Protein AF-0000000074601769 (afdb_homodimer)

Radius of gyration: 34.01 Å; Cα contacts (8 Å, |Δi|>4): 2560; chains: 2; bounding box: 87×119×79 Å

Organism: Saponaria officinalis (NCBI:txid3572)

Secondary structure (DSSP, 8-state):
---BPSPEEEEE--SSEEEEEEE-SSSEEE---TTS-SSEE-EEEE-SS-EEETHHHHTTTTT-GGGEEE-GGGTTT--TT-HHHHTTTTT--SEEEE--SGGGTT-EEEEEEETTEEEEE-HHHHHHHHHHHHHHHHHHHHSS---EEEEEE-TT--HHHHHHHHHHHHHTT-EEEEEEEHHHHHHHHHHHHHHHTT---SS-EEEEEEEE-SS-EEEEEEEEETTEEEEEEEEEETT-SHHHHHHHHHHHHHHHHHHHH----TT-HHHHHHHHHHHHHHHHHHHHSSEEEEEEEEEETTEEEEEEEEHHHHHHHHHHHHHHHHHHHHHHHHHHT---GGG--EEEEESGGGG-HHHHHHHHHHTTTPPPB--S-TTTHHHHHHHHHHHHTBS---TT---EEE-B-SS-EEEE-TTS-EEEEE-TT-BSSEEE---EEE-SS-BSS-EEEEEEE--SSS---EEEEEEEE--S-B-TTTEEEEEEEEE-TT--EEEEEEEEETTTEEEEEEEEETTPPPHHHHHHHHHHHHHHHHHHHHHHHHHHHHHHHHHHHHHHHTTGGG---HHHHHHHHHHHHHHHHHHHS---TT-SS-HHHHHHHHHHHHHHHHHH-/---BPSPEEEEE--SSEEEEEEE-SSSEEE---TTS-SSEE--EEE-SS-EEETHHHHTTTTT-GGGEE--GGGTTT--TT-HHHHTTTTT--SEEEE--SGGGTT-EEEEEEETTEEEEE-HHHHHHHHHHHHHHHHHHHHSS---EEEEEE-TT--HHHHHHHHHHHHHTT-EEEEEEEHHHHHHHHHHHHHHHTT---SS-EEEEEEEE-SS-EEEEEEEEETTEEEEEEEEEETT-SHHHHHHHHHHHHHHHHHHHH----TT-HHHHHHHHHHHHHHHHHHHHSSEEEEEEEEEETTEEEEEEEEHHHHHHHHHHHHHHHHHHHHHHHHHHT---GGG--EEEEESGGGG-HHHHHHHHHHTTTPPPB--S-TTTHHHHHHHHHHHHHBS---TT---EEE-B-SS-EEEE-TTS-EEEEE-TT-BSSEEE---EEE-SS-BSS-EEEEEEE--SSS---EEEEEEEE--S-B-TTTEEEEEEEEE-TT--EEEEEEEEETTTEEEEEEEEETTPPPHHHHHHHHHHHHHHHHHHHHHHHHHHHHHHHHHHHHHHHTTGGG---HHHHHHHHHHHHHHHHHHHS---TT-SS-HHHHHHHHHHHHHHHHHH-

Nearest PDB structures (foldseek):
  5tky-assembly1_A  TM=9.398E-01  e=2.828E-60  Thermochaetoides thermophila DSM 1495
  2qxl-assembly1_A  TM=8.338E-01  e=7.741E-45  Saccharomyces cerevisiae
  3d2e-assembly2_C  TM=8.098E-01  e=1.334E-44  Saccharomyces cerevisiae
  3d2e-assembly1_A  TM=8.086E-01  e=3.090E-44  Saccharomyces cerevisiae
  3c7n-assembly1_A  TM=7.887E-01  e=8.912E-43  Saccharomyces cerevisiae

Solvent-accessible surface area (backbone atoms only — not comparable to full-atom values): 63183 Å² total; per-residue (Å²): 129,83,42,43,66,82,53,31,29,3,29,23,72,39,28,53,42,24,26,36,14,28,62,52,82,92,36,77,39,75,47,46,40,98,85,64,39,56,59,38,43,33,25,40,19,39,36,72,84,46,79,32,60,20,66,62,10,54,71,34,32,51,83,37,17,51,25,29,48,61,45,40,64,74,47,37,52,46,48,40,78,36,63,74,64,60,50,59,55,74,72,44,47,40,50,74,42,65,33,76,52,82,88,32,60,44,24,46,25,36,48,31,51,42,62,84,34,81,43,76,40,42,32,36,56,57,47,10,53,50,49,31,50,49,42,50,41,50,21,66,75,69,72,42,82,61,42,34,29,19,40,37,39,64,61,72,55,49,52,52,29,50,51,33,52,51,47,13,38,41,39,38,58,32,46,66,76,40,48,41,39,33,58,60,16,32,49,49,34,47,51,54,53,34,52,66,63,68,62,65,64,94,58,78,40,33,34,35,36,41,34,27,23,37,37,30,28,39,34,33,38,31,39,39,42,95,52,33,39,36,49,50,20,52,32,61,39,74,83,36,28,39,51,56,58,29,50,52,45,33,52,50,52,50,50,51,48,25,70,74,67,71,49,88,57,75,82,37,41,48,40,44,29,45,40,43,57,51,31,48,51,33,54,58,37,34,53,79,30,56,50,26,78,45,76,39,68,43,48,54,96,75,36,64,45,79,51,74,48,40,39,30,56,53,47,62,78,40,42,72,59,52,50,49,53,53,51,37,49,52,49,22,32,53,68,51,68,42,83,56,65,80,63,51,71,39,40,37,49,23,24,71,48,46,59,36,56,68,58,46,51,52,52,22,58,72,50,73,65,47,75,71,38,70,85,55,54,37,82,47,27,40,10,44,12,25,5,53,52,21,42,58,47,26,58,68,88,58,92,82,55,67,67,46,78,39,49,46,36,52,50,26,31,26,35,51,42,96,87,70,46,68,50,74,71,42,59,56,47,41,58,44,56,43,73,44,73,61,56,74,44,65,45,88,50,72,24,63,69,31,54,71,44,40,33,32,35,48,48,90,77,81,49,72,62,41,80,51,30,38,34,60,45,81,45,67,73,39,53,46,78,56,31,41,36,32,38,33,43,32,31,41,81,60,59,46,74,44,48,38,34,35,35,35,43,88,85,68,54,76,50,81,33,58,57,45,58,66,75,62,78,46,71,66,52,46,52,49,46,30,51,48,46,51,48,49,50,50,49,50,50,50,44,49,51,49,44,45,28,41,28,49,31,51,39,49,48,52,56,48,62,75,46,49,83,75,50,79,50,66,70,54,39,52,53,50,49,52,49,46,50,52,51,46,54,55,70,66,42,82,64,67,83,77,58,84,65,64,57,40,50,52,50,36,50,50,48,49,52,54,50,48,58,48,70,78,100,128,84,43,43,67,80,53,30,29,2,29,24,72,38,29,52,43,25,24,35,14,28,61,52,82,92,37,76,39,76,48,45,41,98,85,64,39,56,58,38,43,33,25,41,19,38,38,71,83,47,78,32,59,21,66,61,11,56,71,33,31,49,83,37,17,52,26,28,47,59,46,39,64,73,48,37,52,44,47,40,80,35,64,75,63,61,49,62,55,74,72,45,45,39,48,74,42,66,32,76,52,85,88,30,59,44,25,46,26,37,48,30,52,44,63,85,35,80,42,76,41,44,33,36,54,56,47,10,53,50,49,31,49,49,45,51,41,49,21,67,73,70,73,42,83,60,41,34,29,19,40,39,40,64,60,71,54,49,50,51,28,49,50,33,51,52,48,13,38,41,40,37,56,33,46,67,75,40,48,40,40,32,59,59,16,31,50,48,34,47,49,54,52,33,53,67,62,71,62,66,65,95,58,77,42,34,33,34,37,41,34,27,21,37,38,30,28,37,32,32,39,32,39,38,42,98,51,34,39,36,49,51,20,52,30,60,38,72,83,35,28,39,52,54,57,29,50,53,44,33,53,50,51,49,51,50,47,25,69,74,67,72,48,86,56,75,83,37,40,47,41,43,30,45,40,42,55,49,29,48,52,33,54,57,36,34,55,78,31,55,50,25,76,46,76,40,68,45,47,54,95,76,36,65,44,77,52,72,48,40,39,29,55,54,47,62,76,39,41,72,60,52,50,49,53,51,51,38,49,52,48,22,31,54,68,52,69,42,83,55,65,80,63,50,71,39,40,38,48,23,24,70,49,44,59,35,56,67,56,45,51,51,50,22,58,73,49,73,66,47,76,70,38,71,84,54,53,39,80,48,26,38,10,46,12,25,5,53,53,21,41,58,47,26,58,66,87,58,91,82,54,67,66,45,79,39,49,47,36,54,50,25,30,27,34,53,42,95,85,71,46,68,50,74,70,43,60,57,46,40,58,43,56,40,74,45,73,60,55,75,45,66,45,89,50,69,25,64,71,30,53,70,43,39,33,33,35,47,41,99,80,83,49,70,65,41,80,49,31,37,34,60,45,80,46,67,72,39,54,46,78,56,31,42,36,32,40,33,43,32,32,40,79,60,59,46,72,46,48,38,32,35,36,34,43,87,83,66,54,75,49,81,35,56,58,43,57,66,75,62,77,46,72,66,51,45,53,49,47,30,52,49,46,50,48,50,51,51,49,52,50,51,46,49,49,49,43,45,27,42,27,48,32,50,39,48,46,52,56,49,62,76,46,50,82,73,48,78,50,65,69,56,39,51,53,49,50,52,49,45,51,52,50,47,54,55,69,66,40,81,64,66,83,76,57,85,64,64,57,41,51,51,49,36,51,51,48,49,53,55,49,48,57,50,69,77,100

Sequence (1234 aa):
MAGVEWPVIGIDLGTTCSCVAVWWNNRVEIIPNELGNRTTPSYVSFTDSDRLVGEAAVNQATMNPLNTIFDAKRLIGRRYSDNNLQNNTDVRPFKVINGIESDKKDQPMISVNYLGKEKKFTPEEVSAMTLAKMKSVAEAFTGSIVNNAVISVPAFFNDLQRRATKDAGIIAGFKVVHIINEPTAIAMAYYDLEMKMNRINMGPKNVLVFDLGGGTFDVSLVVIEKGKIKVKAVSGDTHLGGADFDNRMVREFVREFEQKHGKGISKNARALGRLRVASEKAKKVLTLLPQADVQIDCLFEGLDFNTTITRARFEHLNMDLFKKCINIVEQCLYYAGLNNKKVVHDVVLVGGSSRIPKVQEMLQAFFKGKELCKRVHADEAVAYGAAMHAFSKSNVTSTNKDIVVSDVVPLPLGVGLNDGAMGIVIRRNEPIPIIMREPTYNLCLNEYNGFEFGVYEGGETEFKYNFLGVCEFYGSYLHRGTTNIYVNFSVDEDGLLSVSAEIKKMGRLSQIINMNRHGQLTQMEIDRMIKEAEQFKAQDEKRRKLLQNKSALESYVNFISDRLDDINNKDKLERVEIAIDSAFRLLDKKLDLYSEFPVYAHRLVGLKIIYEHVESRMAGVEWPVIGIDLGTTCSCVAVWWNNRVEIIPNELGNRTTPSYVSFTDSDRLVGEAAVNQATMNPLNTIFDAKRLIGRRYSDNNLQNNTDVRPFKVINGIESDKKDQPMISVNYLGKEKKFTPEEVSAMTLAKMKSVAEAFTGSIVNNAVISVPAFFNDLQRRATKDAGIIAGFKVVHIINEPTAIAMAYYDLEMKMNRINMGPKNVLVFDLGGGTFDVSLVVIEKGKIKVKAVSGDTHLGGADFDNRMVREFVREFEQKHGKGISKNARALGRLRVASEKAKKVLTLLPQADVQIDCLFEGLDFNTTITRARFEHLNMDLFKKCINIVEQCLYYAGLNNKKVVHDVVLVGGSSRIPKVQEMLQAFFKGKELCKRVHADEAVAYGAAMHAFSKSNVTSTNKDIVVSDVVPLPLGVGLNDGAMGIVIRRNEPIPIIMREPTYNLCLNEYNGFEFGVYEGGETEFKYNFLGVCEFYGSYLHRGTTNIYVNFSVDEDGLLSVSAEIKKMGRLSQIINMNRHGQLTQMEIDRMIKEAEQFKAQDEKRRKLLQNKSALESYVNFISDRLDDINNKDKLERVEIAIDSAFRLLDKKLDLYSEFPVYAHRLVGLKIIYEHVESR

pLDDT: mean 88.19, std 9.95, range [41.5, 98.75]

InterPro domains:
  IPR013126 Heat shock protein 70 family [PF00012] (8-585)
  IPR013126 Heat shock protein 70 family [PTHR19375] (8-575)
  IPR018181 Heat shock protein 70, conserved site [PS00297] (11-18)
  IPR018181 Heat shock protein 70, conserved site [PS00329] (209-222)
  IPR018181 Heat shock protein 70, conserved site [PS01036] (347-361)
  IPR029047 Heat shock protein 70kD, peptide-binding domain superfamily [G3DSA:2.60.34.10] (390-575)
  IPR029047 Heat shock protein 70kD, peptide-binding domain superfamily [SSF100920] (400-554)
  IPR043129 ATPase, nucleotide binding domain [SSF53067] (7-191)
  IPR043129 ATPase, nucleotide binding domain [SSF53067] (204-391)

Foldseek 3Di:
DFFAAPDEKEKELAQFKIWIWACDPNAIDQFAFPVRHSIFTLKWFADLAAIDGTPVLLVCCQVRVQGMDGRLLLQFLAFQPDPLNVPLPLLRLYDWDADDDPQRGRRTWTWHQHNNDIDIDHSLLSSLVNLLSSQVSVCVVVVHHYAHYEYEDALPDAQRSLLSNCLSPVLNRHDYPFYHHLVLLLVQLVVVVCVVVVNDDQDKAWEWEWAAAAAWTKIWIWIDHPQEIETQAIFIGRGGHNVVLLSLQLVVQQVVVCVVPVDHCSPPSSLSSLSSVQSSVQQVVVLVDQKGWGWDQCSDPRDIRTDMDGLVNSCVSCVVSLVVSVVRVCVRCVSSVNPDLQRHPAYEYAYDCCSSVVSLVVVCVSSPNDDHDDPAPRDCSSSSSRNLVSVLSHNDDDPSNRHHYKFWRRWFKAKQDPVRDGDTQGHHRHIPFDKGWFDKDWDPAKDAFWDKIWIWTHDPPPDDTDTFFMWTDGDGIDHTPQKIKIKMWGAHPNRHIWIWIWIDGPNPDTDITTTDGRSRDDPVRSVVSSVVSVVSVVSNVLLVVLVVLLVVLVVVLVVCVVCLVVQPDPVLSVQLVVLSVVSVVVSPPPDPSPDPDSVSNVSSVVSVVSVVVRVVD/DFFAAPDEKEKELAQFKIWIWACDPNAIDQFAFPVRHSIFTLKWFADLAAIDGTPVLLVCCQVRVQGMDGRLLLQFLAFQPDVLNVPLPLLRLYDWDADDDPQRGRRTWTWHQHNNDIDIDHSLLSSLVNLLSSQVSVCVVVVHHYAHYEYEDALPDAQRSLLSNCLSPVLNRHDYPFYHHLVLLLVQLVVVVCVVVVNDDQDKAWEWEWAAAAAWTKIWIWIDHPQEIETQAIFIGRGGHNVVLLSLQLVVQQVVVCVVPVDHCSPPSSLSSLSSVQSSVQQVVVLVDQKGWGWDQCSDPRDIRTDMDGLVNSCVSCVVSLVVSVVRVCVRCVSSVNPDLQRHPAYEYAYDCCSSVVSLVVVCVSSPNDDHDDPAPRDCSSSSSRNLVSVLSHNDDDPSNRHHYKFWRRWFKAKADPVRDGDTQGHHRHIPFDKGWFDKDWDPAKDAFWDKIWIWTHDPDDDDTDTWFMWTDGDGIDHTPQKIKMKMWGAHPNRHIWIWIWIDGPNDDTDITTTDTRSRDDPVRSVVSSVVSVVSVVSNVLLVVLVVLLVVLVVVLVVCVVCLVVQPDPVLSVQLVVLSVVSVVVSPPPDPSPDPDSVSNVSSVVSVVSVVVRVVD

Structure (mmCIF, N/CA/C/O backbone):
data_AF-0000000074601769-model_v1
#
loop_
_entity.id
_entity.type
_entity.pdbx_description
1 polymer 'Uncharacterized protein'
#
loop_
_atom_site.group_PDB
_atom_site.id
_atom_site.type_symbol
_atom_site.label_atom_id
_atom_site.label_alt_id
_atom_site.label_comp_id
_atom_site.label_asym_id
_atom_site.label_entity_id
_atom_site.label_seq_id
_atom_site.pdbx_PDB_ins_code
_atom_site.Cartn_x
_atom_site.Cartn_y
_atom_site.Cartn_z
_atom_site.occupancy
_atom_site.B_iso_or_equiv
_atom_site.auth_seq_id
_atom_site.auth_comp_id
_atom_site.auth_asym_id
_atom_site.auth_atom_id
_atom_site.pdbx_PDB_model_num
ATOM 1 N N . MET A 1 1 ? 20.453 -32.031 11.938 1 41.5 1 MET A N 1
ATOM 2 C CA . MET A 1 1 ? 21.203 -31.188 11.023 1 41.5 1 MET A CA 1
ATOM 3 C C . MET A 1 1 ? 21.375 -29.781 11.609 1 41.5 1 MET A C 1
ATOM 5 O O . MET A 1 1 ? 20.469 -29.266 12.25 1 41.5 1 MET A O 1
ATOM 9 N N . ALA A 1 2 ? 22.453 -29.328 11.672 1 56.47 2 ALA A N 1
ATOM 10 C CA . ALA A 1 2 ? 22.844 -28.062 12.281 1 56.47 2 ALA A CA 1
ATOM 11 C C . ALA A 1 2 ? 22.062 -26.906 11.656 1 56.47 2 ALA A C 1
ATOM 13 O O . ALA A 1 2 ? 21.938 -26.812 10.438 1 56.47 2 ALA A O 1
ATOM 14 N N . GLY A 1 3 ? 21.094 -26.203 12.375 1 76.94 3 GLY A N 1
ATOM 15 C CA . GLY A 1 3 ? 20.312 -25.062 11.922 1 76.94 3 GLY A CA 1
ATOM 16 C C . GLY A 1 3 ? 21.141 -24.062 11.117 1 76.94 3 GLY A C 1
ATOM 17 O O . GLY A 1 3 ? 22.375 -24.047 11.219 1 76.94 3 GLY A O 1
ATOM 18 N N . VAL A 1 4 ? 20.484 -23.516 10.141 1 87.75 4 VAL A N 1
ATOM 19 C CA . VAL A 1 4 ? 21.172 -22.547 9.297 1 87.75 4 VAL A CA 1
ATOM 20 C C . VAL A 1 4 ? 21.375 -21.25 10.055 1 87.75 4 VAL A C 1
ATOM 22 O O . VAL A 1 4 ? 20.625 -20.938 10.984 1 87.75 4 VAL A O 1
ATOM 25 N N . GLU A 1 5 ? 22.344 -20.516 9.656 1 87.69 5 GLU A N 1
ATOM 26 C CA . GLU A 1 5 ? 22.719 -19.266 10.328 1 87.69 5 GLU A CA 1
ATOM 27 C C . GLU A 1 5 ? 21.656 -18.188 10.102 1 87.69 5 GLU A C 1
ATOM 29 O O . GLU A 1 5 ? 21.125 -18.047 9 1 87.69 5 GLU A O 1
ATOM 34 N N . TRP A 1 6 ? 21.438 -17.547 11.258 1 85.81 6 TRP A N 1
ATOM 35 C CA . TRP A 1 6 ? 20.578 -16.359 11.164 1 85.81 6 TRP A CA 1
ATOM 36 C C . TRP A 1 6 ? 21.297 -15.227 10.445 1 85.81 6 TRP A C 1
ATOM 38 O O . TRP A 1 6 ? 22.516 -15.078 10.57 1 85.81 6 TRP A O 1
ATOM 48 N N . PRO A 1 7 ? 20.609 -14.453 9.484 1 90.62 7 PRO A N 1
ATOM 49 C CA . PRO A 1 7 ? 19.156 -14.391 9.281 1 90.62 7 PRO A CA 1
ATOM 50 C C . PRO A 1 7 ? 18.672 -15.352 8.195 1 90.62 7 PRO A C 1
ATOM 52 O O . PRO A 1 7 ? 19.359 -15.547 7.191 1 90.62 7 PRO A O 1
ATOM 55 N N . VAL A 1 8 ? 17.578 -16.016 8.477 1 95.44 8 VAL A N 1
ATOM 56 C CA . VAL A 1 8 ? 16.828 -16.797 7.496 1 95.44 8 VAL A CA 1
ATOM 57 C C . VAL A 1 8 ? 15.461 -16.172 7.262 1 95.44 8 VAL A C 1
ATOM 59 O O . VAL A 1 8 ? 14.68 -16 8.203 1 95.44 8 VAL A O 1
ATOM 62 N N . ILE A 1 9 ? 15.227 -15.812 6.012 1 97.94 9 ILE A N 1
ATOM 63 C CA . ILE A 1 9 ? 14.008 -15.047 5.746 1 97.94 9 ILE A CA 1
ATOM 64 C C . ILE A 1 9 ? 12.977 -15.945 5.07 1 97.94 9 ILE A C 1
ATOM 66 O O . ILE A 1 9 ? 13.32 -17 4.52 1 97.94 9 ILE A O 1
ATOM 70 N N . GLY A 1 10 ? 11.742 -15.617 5.262 1 98.56 10 GLY A N 1
ATOM 71 C CA . GLY A 1 10 ? 10.633 -16.219 4.531 1 98.56 10 GLY A CA 1
ATOM 72 C C . GLY A 1 10 ? 10.102 -15.32 3.422 1 98.56 10 GLY A C 1
ATOM 73 O O . GLY A 1 10 ? 9.82 -14.148 3.646 1 98.56 10 GLY A O 1
ATOM 74 N N . ILE A 1 11 ? 9.984 -15.914 2.197 1 98.75 11 ILE A N 1
ATOM 75 C CA . ILE A 1 11 ? 9.57 -15.109 1.051 1 98.75 11 ILE A CA 1
ATOM 76 C C . ILE A 1 11 ? 8.305 -15.711 0.439 1 98.75 11 ILE A C 1
ATOM 78 O O . ILE A 1 11 ? 8.242 -16.906 0.172 1 98.75 11 ILE A O 1
ATOM 82 N N . ASP A 1 12 ? 7.289 -14.914 0.286 1 98.38 12 ASP A N 1
ATOM 83 C CA . ASP A 1 12 ? 6.164 -15.195 -0.598 1 98.38 12 ASP A CA 1
ATOM 84 C C . ASP A 1 12 ? 6.43 -14.688 -2.012 1 98.38 12 ASP A C 1
ATOM 86 O O . ASP A 1 12 ? 6.312 -13.484 -2.277 1 98.38 12 ASP A O 1
ATOM 90 N N . LEU A 1 13 ? 6.879 -15.57 -2.863 1 97.69 13 LEU A N 1
ATOM 91 C CA . LEU A 1 13 ? 7.016 -15.195 -4.266 1 97.69 13 LEU A CA 1
ATOM 92 C C . LEU A 1 13 ? 5.66 -15.188 -4.965 1 97.69 13 LEU A C 1
ATOM 94 O O . LEU A 1 13 ? 5.273 -16.188 -5.586 1 97.69 13 LEU A O 1
ATOM 98 N N . GLY A 1 14 ? 4.98 -14.047 -4.895 1 94.56 14 GLY A N 1
ATOM 99 C CA . GLY A 1 14 ? 3.639 -13.953 -5.453 1 94.56 14 GLY A CA 1
ATOM 100 C C . GLY A 1 14 ? 3.631 -13.625 -6.934 1 94.56 14 GLY A C 1
ATOM 101 O O . GLY A 1 14 ? 4.633 -13.156 -7.477 1 94.56 14 GLY A O 1
ATOM 102 N N . THR A 1 15 ? 2.479 -13.914 -7.586 1 93.88 15 THR A N 1
ATOM 103 C CA . THR A 1 15 ? 2.314 -13.633 -9.008 1 93.88 15 THR A CA 1
ATOM 104 C C . THR A 1 15 ? 2.281 -12.125 -9.258 1 93.88 15 THR A C 1
ATOM 106 O O . THR A 1 15 ? 2.986 -11.617 -10.133 1 93.88 15 THR A O 1
ATOM 109 N N . THR A 1 16 ? 1.525 -11.391 -8.453 1 93.44 16 THR A N 1
ATOM 110 C CA . THR A 1 16 ? 1.357 -9.953 -8.648 1 93.44 16 THR A CA 1
ATOM 111 C C . THR A 1 16 ? 2.248 -9.172 -7.688 1 93.44 16 THR A C 1
ATOM 113 O O . THR A 1 16 ? 2.818 -8.148 -8.062 1 93.44 16 THR A O 1
ATOM 116 N N . CYS A 1 17 ? 2.281 -9.664 -6.473 1 95.94 17 CYS A N 1
ATOM 117 C CA . CYS A 1 17 ? 3.109 -9.031 -5.453 1 95.94 17 CYS A CA 1
ATOM 118 C C . CYS A 1 17 ? 3.85 -10.07 -4.625 1 95.94 17 CYS A C 1
ATOM 120 O O . CYS A 1 17 ? 3.34 -11.172 -4.402 1 95.94 17 CYS A O 1
ATOM 122 N N . SER A 1 18 ? 5.043 -9.703 -4.211 1 98 18 SER A N 1
ATOM 123 C CA . SER A 1 18 ? 5.848 -10.547 -3.334 1 98 18 SER A CA 1
ATOM 124 C C . SER A 1 18 ? 6.035 -9.898 -1.965 1 98 18 SER A C 1
ATOM 126 O O . SER A 1 18 ? 5.859 -8.688 -1.815 1 98 18 SER A O 1
ATOM 128 N N . CYS A 1 19 ? 6.25 -10.727 -1.004 1 98 19 CYS A N 1
ATOM 129 C CA . CYS A 1 19 ? 6.371 -10.289 0.383 1 98 19 CYS A CA 1
ATOM 130 C C . CYS A 1 19 ? 7.496 -11.023 1.092 1 98 19 CYS A C 1
ATOM 132 O O . CYS A 1 19 ? 7.762 -12.195 0.797 1 98 19 CYS A O 1
ATOM 134 N N . VAL A 1 20 ? 8.25 -10.344 1.979 1 98.44 20 VAL A N 1
ATOM 135 C CA . VAL A 1 20 ? 9.352 -10.945 2.717 1 98.44 20 VAL A CA 1
ATOM 136 C C . VAL A 1 20 ? 9.188 -10.672 4.211 1 98.44 20 VAL A C 1
ATOM 138 O O . VAL A 1 20 ? 8.703 -9.609 4.602 1 98.44 20 VAL A O 1
ATOM 141 N N . ALA A 1 21 ? 9.477 -11.641 5.031 1 97.94 21 ALA A N 1
ATOM 142 C CA . ALA A 1 21 ? 9.367 -11.562 6.484 1 97.94 21 ALA A CA 1
ATOM 143 C C . ALA A 1 21 ? 10.539 -12.258 7.164 1 97.94 21 ALA A C 1
ATOM 145 O O . ALA A 1 21 ? 11.25 -13.047 6.539 1 97.94 21 ALA A O 1
ATOM 146 N N . VAL A 1 22 ? 10.766 -11.938 8.414 1 95.81 22 VAL A N 1
ATOM 147 C CA . VAL A 1 22 ? 11.859 -12.523 9.188 1 95.81 22 VAL A CA 1
ATOM 148 C C . VAL A 1 22 ? 11.453 -12.641 10.648 1 95.81 22 VAL A C 1
ATOM 150 O O . VAL A 1 22 ? 10.609 -11.883 11.133 1 95.81 22 VAL A O 1
ATOM 153 N N . TRP A 1 23 ? 11.883 -13.672 11.242 1 91.25 23 TRP A N 1
ATOM 154 C CA . TRP A 1 23 ? 11.75 -13.75 12.695 1 91.25 23 TRP A CA 1
ATOM 155 C C . TRP A 1 23 ? 12.742 -12.82 13.383 1 91.25 23 TRP A C 1
ATOM 157 O O . TRP A 1 23 ? 13.961 -12.969 13.219 1 91.25 23 TRP A O 1
ATOM 167 N N . TRP A 1 24 ? 12.18 -11.844 14.023 1 83.25 24 TRP A N 1
ATOM 168 C CA . TRP A 1 24 ? 13 -10.805 14.648 1 83.25 24 TRP A CA 1
ATOM 169 C C . TRP A 1 24 ? 12.438 -10.414 16.016 1 83.25 24 TRP A C 1
ATOM 171 O O . TRP A 1 24 ? 11.266 -10.062 16.125 1 83.25 24 TRP A O 1
ATOM 181 N N . ASN A 1 25 ? 13.242 -10.492 17.062 1 77.25 25 ASN A N 1
ATOM 182 C CA . ASN A 1 25 ? 12.844 -10.109 18.406 1 77.25 25 ASN A CA 1
ATOM 183 C C . ASN A 1 25 ? 11.641 -10.914 18.891 1 77.25 25 ASN A C 1
ATOM 185 O O . ASN A 1 25 ? 10.641 -10.344 19.328 1 77.25 25 ASN A O 1
ATOM 189 N N . ASN A 1 26 ? 11.656 -12.172 18.641 1 78.56 26 ASN A N 1
ATOM 190 C CA . ASN A 1 26 ? 10.711 -13.164 19.125 1 78.56 26 ASN A CA 1
ATOM 191 C C . ASN A 1 26 ? 9.344 -13.008 18.484 1 78.56 26 ASN A C 1
ATOM 193 O O . ASN A 1 26 ? 8.32 -13.32 19.094 1 78.56 26 ASN A O 1
ATOM 197 N N . ARG A 1 27 ? 9.383 -12.453 17.359 1 82.75 27 ARG A N 1
ATOM 198 C CA . ARG A 1 27 ? 8.156 -12.359 16.578 1 82.75 27 ARG A CA 1
ATOM 199 C C . ARG A 1 27 ? 8.461 -12.305 15.086 1 82.75 27 ARG A C 1
ATOM 201 O O . ARG A 1 27 ? 9.602 -12.07 14.688 1 82.75 27 ARG A O 1
ATOM 208 N N . VAL A 1 28 ? 7.414 -12.539 14.305 1 91.62 28 VAL A N 1
ATOM 209 C CA . VAL A 1 28 ? 7.559 -12.414 12.859 1 91.62 28 VAL A CA 1
ATOM 210 C C . VAL A 1 28 ? 7.359 -10.953 12.445 1 91.62 28 VAL A C 1
ATOM 212 O O . VAL A 1 28 ? 6.398 -10.312 12.867 1 91.62 28 VAL A O 1
ATOM 215 N N . GLU A 1 29 ? 8.297 -10.484 11.758 1 91.12 29 GLU A N 1
ATOM 216 C CA . GLU A 1 29 ? 8.195 -9.125 11.227 1 91.12 29 GLU A CA 1
ATOM 217 C C . GLU A 1 29 ? 8.086 -9.141 9.703 1 91.12 29 GLU A C 1
ATOM 219 O O . GLU A 1 29 ? 8.953 -9.672 9.016 1 91.12 29 GLU A O 1
ATOM 224 N N . ILE A 1 30 ? 6.922 -8.594 9.195 1 94.81 30 ILE A N 1
ATOM 225 C CA . ILE A 1 30 ? 6.844 -8.344 7.758 1 94.81 30 ILE A CA 1
ATOM 226 C C . ILE A 1 30 ? 7.711 -7.141 7.395 1 94.81 30 ILE A C 1
ATOM 228 O O . ILE A 1 30 ? 7.535 -6.051 7.945 1 94.81 30 ILE A O 1
ATOM 232 N N . ILE A 1 31 ? 8.641 -7.262 6.484 1 94.69 31 ILE A N 1
ATOM 233 C CA . ILE A 1 31 ? 9.641 -6.234 6.207 1 94.69 31 ILE A CA 1
ATOM 234 C C . ILE A 1 31 ? 9.109 -5.27 5.152 1 94.69 31 ILE A C 1
ATOM 236 O O . ILE A 1 31 ? 8.836 -5.668 4.02 1 94.69 31 ILE A O 1
ATOM 240 N N . PRO A 1 32 ? 8.898 -4.051 5.562 1 93.06 32 PRO A N 1
ATOM 241 C CA . PRO A 1 32 ? 8.508 -3.068 4.551 1 93.06 32 PRO A CA 1
ATOM 242 C C . PRO A 1 32 ? 9.641 -2.73 3.59 1 93.06 32 PRO A C 1
ATOM 244 O O . PRO A 1 32 ? 10.812 -2.736 3.984 1 93.06 32 PRO A O 1
ATOM 247 N N . ASN A 1 33 ? 9.383 -2.445 2.35 1 92.94 33 ASN A N 1
ATOM 248 C CA . ASN A 1 33 ? 10.414 -2.053 1.395 1 92.94 33 ASN A CA 1
ATOM 249 C C . ASN A 1 33 ? 10.812 -0.59 1.569 1 92.94 33 ASN A C 1
ATOM 251 O O . ASN A 1 33 ? 10.43 0.05 2.549 1 92.94 33 ASN A O 1
ATOM 255 N N . GLU A 1 34 ? 11.602 -0.023 0.698 1 87.06 34 GLU A N 1
ATOM 256 C CA . GLU A 1 34 ? 12.18 1.312 0.813 1 87.06 34 GLU A CA 1
ATOM 257 C C . GLU A 1 34 ? 11.094 2.387 0.798 1 87.06 34 GLU A C 1
ATOM 259 O O . GLU A 1 34 ? 11.289 3.48 1.334 1 87.06 34 GLU A O 1
ATOM 264 N N . LEU A 1 35 ? 9.945 2.002 0.283 1 88.56 35 LEU A N 1
ATOM 265 C CA . LEU A 1 35 ? 8.852 2.963 0.18 1 88.56 35 LEU A CA 1
ATOM 266 C C . LEU A 1 35 ? 7.859 2.785 1.325 1 88.56 35 LEU A C 1
ATOM 268 O O . LEU A 1 35 ? 6.844 3.482 1.388 1 88.56 35 LEU A O 1
ATOM 272 N N . GLY A 1 36 ? 8.156 1.775 2.207 1 88.38 36 GLY A N 1
ATOM 273 C CA . GLY A 1 36 ? 7.316 1.555 3.375 1 88.38 36 GLY A CA 1
ATOM 274 C C . GLY A 1 36 ? 6.195 0.563 3.125 1 88.38 36 GLY A C 1
ATOM 275 O O . GLY A 1 36 ? 5.391 0.289 4.02 1 88.38 36 GLY A O 1
ATOM 276 N N . ASN A 1 37 ? 6.137 0.016 1.934 1 91.31 37 ASN A N 1
ATOM 277 C CA . ASN A 1 37 ? 5.109 -0.972 1.614 1 91.31 37 ASN A CA 1
ATOM 278 C C . ASN A 1 37 ? 5.512 -2.369 2.082 1 91.31 37 ASN A C 1
ATOM 280 O O . ASN A 1 37 ? 6.684 -2.742 1.998 1 91.31 37 ASN A O 1
ATOM 284 N N . ARG A 1 38 ? 4.547 -3.105 2.564 1 93.56 38 ARG A N 1
ATOM 285 C CA . ARG A 1 38 ? 4.848 -4.441 3.068 1 93.56 38 ARG A CA 1
ATOM 286 C C . ARG A 1 38 ? 4.805 -5.473 1.944 1 93.56 38 ARG A C 1
ATOM 288 O O . ARG A 1 38 ? 5.203 -6.625 2.135 1 93.56 38 ARG A O 1
ATOM 295 N N . THR A 1 39 ? 4.316 -5.117 0.812 1 95.12 39 THR A N 1
ATOM 296 C CA . THR A 1 39 ? 4.379 -5.949 -0.383 1 95.12 39 THR A CA 1
ATOM 297 C C . THR A 1 39 ? 5.094 -5.215 -1.517 1 95.12 39 THR A C 1
ATOM 299 O O . THR A 1 39 ? 5.105 -3.984 -1.554 1 95.12 39 THR A O 1
ATOM 302 N N . THR A 1 40 ? 5.77 -5.941 -2.33 1 96.62 40 THR A N 1
ATOM 303 C CA . THR A 1 40 ? 6.48 -5.426 -3.496 1 96.62 40 THR A CA 1
ATOM 304 C C . THR A 1 40 ? 5.922 -6.031 -4.781 1 96.62 40 THR A C 1
ATOM 306 O O . THR A 1 40 ? 5.816 -7.254 -4.898 1 96.62 40 THR A O 1
ATOM 309 N N . PRO A 1 41 ? 5.555 -5.168 -5.746 1 96.19 41 PRO A N 1
ATOM 310 C CA . PRO A 1 41 ? 5.055 -5.727 -7.004 1 96.19 41 PRO A CA 1
ATOM 311 C C . PRO A 1 41 ? 6.062 -6.656 -7.68 1 96.19 41 PRO A C 1
ATOM 313 O O . PRO A 1 41 ? 7.258 -6.359 -7.711 1 96.19 41 PRO A O 1
ATOM 316 N N . SER A 1 42 ? 5.543 -7.812 -8.141 1 97.5 42 SER A N 1
ATOM 317 C CA . SER A 1 42 ? 6.371 -8.758 -8.891 1 97.5 42 SER A CA 1
ATOM 318 C C . SER A 1 42 ? 6.484 -8.352 -10.359 1 97.5 42 SER A C 1
ATOM 320 O O . SER A 1 42 ? 6.074 -9.102 -11.242 1 97.5 42 SER A O 1
ATOM 322 N N . TYR A 1 43 ? 7.051 -7.156 -10.586 1 96.62 43 TYR A N 1
ATOM 323 C CA . TYR A 1 43 ? 7.273 -6.566 -11.906 1 96.62 43 TYR A CA 1
ATOM 324 C C . TYR A 1 43 ? 8.758 -6.344 -12.156 1 96.62 43 TYR A C 1
ATOM 326 O O . TYR A 1 43 ? 9.5 -5.969 -11.25 1 96.62 43 TYR A O 1
ATOM 334 N N . VAL A 1 44 ? 9.188 -6.652 -13.328 1 97.19 44 VAL A N 1
ATOM 335 C CA . VAL A 1 44 ? 10.531 -6.344 -13.797 1 97.19 44 VAL A CA 1
ATOM 336 C C . VAL A 1 44 ? 10.453 -5.602 -15.133 1 97.19 44 VAL A C 1
ATOM 338 O O . VAL A 1 44 ? 9.836 -6.082 -16.078 1 97.19 44 VAL A O 1
ATOM 341 N N . SER A 1 45 ? 11.062 -4.414 -15.188 1 95.94 45 SER A N 1
ATOM 342 C CA . SER A 1 45 ? 11.062 -3.633 -16.422 1 95.94 45 SER A CA 1
ATOM 343 C C . SER A 1 45 ? 12.484 -3.387 -16.906 1 95.94 45 SER A C 1
ATOM 345 O O . SER A 1 45 ? 13.391 -3.133 -16.109 1 95.94 45 SER A O 1
ATOM 347 N N . PHE A 1 46 ? 12.609 -3.561 -18.172 1 94.44 46 PHE A N 1
ATOM 348 C CA . PHE A 1 46 ? 13.891 -3.297 -18.844 1 94.44 46 PHE A CA 1
ATOM 349 C C . PHE A 1 46 ? 13.812 -2.023 -19.672 1 94.44 46 PHE A C 1
ATOM 351 O O . PHE A 1 46 ? 12.984 -1.919 -20.578 1 94.44 46 PHE A O 1
ATOM 358 N N . THR A 1 47 ? 14.594 -1.061 -19.312 1 88.38 47 THR A N 1
ATOM 359 C CA . THR A 1 47 ? 14.656 0.18 -20.078 1 88.38 47 THR A CA 1
ATOM 360 C C . THR A 1 47 ? 15.969 0.273 -20.844 1 88.38 47 THR A C 1
ATOM 362 O O . THR A 1 47 ? 16.75 -0.677 -20.859 1 88.38 47 THR A O 1
ATOM 365 N N . ASP A 1 48 ? 16.125 1.366 -21.516 1 83.19 48 ASP A N 1
ATOM 366 C CA . ASP A 1 48 ? 17.359 1.563 -22.281 1 83.19 48 ASP A CA 1
ATOM 367 C C . ASP A 1 48 ? 18.562 1.746 -21.359 1 83.19 48 ASP A C 1
ATOM 369 O O . ASP A 1 48 ? 19.703 1.6 -21.781 1 83.19 48 ASP A O 1
ATOM 373 N N . SER A 1 49 ? 18.203 1.945 -20.094 1 77.06 49 SER A N 1
ATOM 374 C CA . SER A 1 49 ? 19.312 2.264 -19.219 1 77.06 49 SER A CA 1
ATOM 375 C C . SER A 1 49 ? 19.297 1.389 -17.969 1 77.06 49 SER A C 1
ATOM 377 O O . SER A 1 49 ? 20.344 1.186 -17.328 1 77.06 49 SER A O 1
ATOM 379 N N . ASP A 1 50 ? 18.141 0.96 -17.594 1 84.56 50 ASP A N 1
ATOM 380 C CA . ASP A 1 50 ? 18.062 0.346 -16.266 1 84.56 50 ASP A CA 1
ATOM 381 C C . ASP A 1 50 ? 17.188 -0.901 -16.297 1 84.56 50 ASP A C 1
ATOM 383 O O . ASP A 1 50 ? 16.359 -1.068 -17.188 1 84.56 50 ASP A O 1
ATOM 387 N N . ARG A 1 51 ? 17.531 -1.755 -15.391 1 91 51 ARG A N 1
ATOM 388 C CA . ARG A 1 51 ? 16.625 -2.822 -14.984 1 91 51 ARG A CA 1
ATOM 389 C C . ARG A 1 51 ? 15.914 -2.465 -13.688 1 91 51 ARG A C 1
ATOM 391 O O . ARG A 1 51 ? 16.547 -2.275 -12.648 1 91 51 ARG A O 1
ATOM 398 N N . LEU A 1 52 ? 14.617 -2.352 -13.82 1 92.56 52 LEU A N 1
ATOM 399 C CA . LEU A 1 52 ? 13.82 -1.902 -12.68 1 92.56 52 LEU A CA 1
ATOM 400 C C . LEU A 1 52 ? 12.984 -3.045 -12.125 1 92.56 52 LEU A C 1
ATOM 402 O O . LEU A 1 52 ? 12.453 -3.863 -12.883 1 92.56 52 LEU A O 1
ATOM 406 N N . VAL A 1 53 ? 12.914 -3.152 -10.805 1 94.31 53 VAL A N 1
ATOM 407 C CA . VAL A 1 53 ? 12.117 -4.18 -10.141 1 94.31 53 VAL A CA 1
ATOM 408 C C . VAL A 1 53 ? 11.172 -3.527 -9.133 1 94.31 53 VAL A C 1
ATOM 410 O O . VAL A 1 53 ? 11.477 -2.471 -8.578 1 94.31 53 VAL A O 1
ATOM 413 N N . GLY A 1 54 ? 9.992 -4.062 -8.93 1 94.25 54 GLY A N 1
ATOM 414 C CA . GLY A 1 54 ? 9.062 -3.578 -7.922 1 94.25 54 GLY A CA 1
ATOM 415 C C . GLY A 1 54 ? 8.273 -2.367 -8.375 1 94.25 54 GLY A C 1
ATOM 416 O O . GLY A 1 54 ? 7.781 -2.328 -9.508 1 94.25 54 GLY A O 1
ATOM 417 N N . GLU A 1 55 ? 8.141 -1.351 -7.531 1 91.31 55 GLU A N 1
ATOM 418 C CA . GLU A 1 55 ? 7.316 -0.177 -7.797 1 91.31 55 GLU A CA 1
ATOM 419 C C . GLU A 1 55 ? 7.84 0.603 -9 1 91.31 55 GLU A C 1
ATOM 421 O O . GLU A 1 55 ? 7.055 1.114 -9.805 1 91.31 55 GLU A O 1
ATOM 426 N N . ALA A 1 56 ? 9.102 0.695 -9.094 1 89.88 56 ALA A N 1
ATOM 427 C CA . ALA A 1 56 ? 9.703 1.397 -10.219 1 89.88 56 ALA A CA 1
ATOM 428 C C . ALA A 1 56 ? 9.328 0.74 -11.539 1 89.88 56 ALA A C 1
ATOM 430 O O . ALA A 1 56 ? 9.117 1.426 -12.547 1 89.88 56 ALA A O 1
ATOM 431 N N . ALA A 1 57 ? 9.242 -0.588 -11.516 1 94.19 57 ALA A N 1
ATOM 432 C CA . ALA A 1 57 ? 8.867 -1.323 -12.719 1 94.19 57 ALA A CA 1
ATOM 433 C C . ALA A 1 57 ? 7.398 -1.099 -13.062 1 94.19 57 ALA A C 1
ATOM 435 O O . ALA A 1 57 ? 7.039 -0.99 -14.234 1 94.19 57 ALA A O 1
ATOM 436 N N . VAL A 1 58 ? 6.543 -1.033 -12.07 1 91.25 58 VAL A N 1
ATOM 437 C CA . VAL A 1 58 ? 5.117 -0.804 -12.289 1 91.25 58 VAL A CA 1
ATOM 438 C C . VAL A 1 58 ? 4.91 0.532 -12.992 1 91.25 58 VAL A C 1
ATOM 440 O O . VAL A 1 58 ? 4.051 0.649 -13.875 1 91.25 58 VAL A O 1
ATOM 443 N N . ASN A 1 59 ? 5.68 1.48 -12.609 1 85.56 59 ASN A N 1
ATOM 444 C CA . ASN A 1 59 ? 5.578 2.814 -13.188 1 85.56 59 ASN A CA 1
ATOM 445 C C . ASN A 1 59 ? 5.895 2.803 -14.68 1 85.56 59 ASN A C 1
ATOM 447 O O . ASN A 1 59 ? 5.473 3.695 -15.414 1 85.56 59 ASN A O 1
ATOM 451 N N . GLN A 1 60 ? 6.602 1.757 -15.164 1 88.06 60 GLN A N 1
ATOM 452 C CA . GLN A 1 60 ? 6.992 1.634 -16.562 1 88.06 60 GLN A CA 1
ATOM 453 C C . GLN A 1 60 ? 5.961 0.834 -17.359 1 88.06 60 GLN A C 1
ATOM 455 O O . GLN A 1 60 ? 5.973 0.839 -18.594 1 88.06 60 GLN A O 1
ATOM 460 N N . ALA A 1 61 ? 5.012 0.222 -16.688 1 87.5 61 ALA A N 1
ATOM 461 C CA . ALA A 1 61 ? 4.129 -0.763 -17.312 1 87.5 61 ALA A CA 1
ATOM 462 C C . ALA A 1 61 ? 3.318 -0.139 -18.438 1 87.5 61 ALA A C 1
ATOM 464 O O . ALA A 1 61 ? 3.037 -0.794 -19.453 1 87.5 61 ALA A O 1
ATOM 465 N N . THR A 1 62 ? 2.975 1.129 -18.328 1 83.19 62 THR A N 1
ATOM 466 C CA . THR A 1 62 ? 2.145 1.782 -19.328 1 83.19 62 THR A CA 1
ATOM 467 C C . THR A 1 62 ? 3.004 2.342 -20.469 1 83.19 62 THR A C 1
ATOM 469 O O . THR A 1 62 ? 2.623 2.271 -21.625 1 83.19 62 THR A O 1
ATOM 472 N N . MET A 1 63 ? 4.184 2.783 -20.156 1 84 63 MET A N 1
ATOM 473 C CA . MET A 1 63 ? 5.031 3.461 -21.125 1 84 63 MET A CA 1
ATOM 474 C C . MET A 1 63 ? 5.945 2.469 -21.844 1 84 63 MET A C 1
ATOM 476 O O . MET A 1 63 ? 6.379 2.715 -22.969 1 84 63 MET A O 1
ATOM 480 N N . ASN A 1 64 ? 6.25 1.422 -21.156 1 90.44 64 ASN A N 1
ATOM 481 C CA . ASN A 1 64 ? 7.184 0.412 -21.656 1 90.44 64 ASN A CA 1
ATOM 482 C C . ASN A 1 64 ? 6.621 -0.996 -21.5 1 90.44 64 ASN A C 1
ATOM 484 O O . ASN A 1 64 ? 7.258 -1.863 -20.891 1 90.44 64 ASN A O 1
ATOM 488 N N . PRO A 1 65 ? 5.438 -1.156 -22.141 1 91.5 65 PRO A N 1
ATOM 489 C CA . PRO A 1 65 ? 4.73 -2.416 -21.891 1 91.5 65 PRO A CA 1
ATOM 490 C C . PRO A 1 65 ? 5.465 -3.623 -22.484 1 91.5 65 PRO A C 1
ATOM 492 O O . PRO A 1 65 ? 5.406 -4.719 -21.906 1 91.5 65 PRO A O 1
ATOM 495 N N . LEU A 1 66 ? 6.219 -3.51 -23.578 1 93.56 66 LEU A N 1
ATOM 496 C CA . LEU A 1 66 ? 6.879 -4.617 -24.266 1 93.56 66 LEU A CA 1
ATOM 497 C C . LEU A 1 66 ? 8.039 -5.156 -23.422 1 93.56 66 LEU A C 1
ATOM 499 O O . LEU A 1 66 ? 8.43 -6.32 -23.578 1 93.56 66 LEU A O 1
ATOM 503 N N . ASN A 1 67 ? 8.523 -4.254 -22.578 1 95.81 67 ASN A N 1
ATOM 504 C CA . ASN A 1 67 ? 9.719 -4.625 -21.828 1 95.81 67 ASN A CA 1
ATOM 505 C C . ASN A 1 67 ? 9.445 -4.664 -20.328 1 95.81 67 ASN A C 1
ATOM 507 O O . ASN A 1 67 ? 10.375 -4.574 -19.531 1 95.81 67 ASN A O 1
ATOM 511 N N . THR A 1 68 ? 8.211 -4.652 -19.922 1 96 68 THR A N 1
ATOM 512 C CA . THR A 1 68 ? 7.824 -4.785 -18.531 1 96 68 THR A CA 1
ATOM 513 C C . THR A 1 68 ? 7.129 -6.121 -18.281 1 96 68 THR A C 1
ATOM 515 O O . THR A 1 68 ? 6.043 -6.367 -18.812 1 96 68 THR A O 1
ATOM 518 N N . ILE A 1 69 ? 7.781 -6.957 -17.5 1 96.5 69 ILE A N 1
ATOM 519 C CA . ILE A 1 69 ? 7.328 -8.328 -17.297 1 96.5 69 ILE A CA 1
ATOM 520 C C . ILE A 1 69 ? 6.598 -8.43 -15.961 1 96.5 69 ILE A C 1
ATOM 522 O O . ILE A 1 69 ? 7.09 -7.953 -14.938 1 96.5 69 ILE A O 1
ATOM 526 N N . PHE A 1 70 ? 5.434 -9.016 -16.047 1 93.38 70 PHE A N 1
ATOM 527 C CA . PHE A 1 70 ? 4.652 -9.336 -14.852 1 93.38 70 PHE A CA 1
ATOM 528 C C . PHE A 1 70 ? 4.094 -10.75 -14.938 1 93.38 70 PHE A C 1
ATOM 530 O O . PHE A 1 70 ? 4.164 -11.391 -15.992 1 93.38 70 PHE A O 1
ATOM 537 N N . ASP A 1 71 ? 3.682 -11.383 -13.852 1 92.81 71 ASP A N 1
ATOM 538 C CA . ASP A 1 71 ? 3.105 -12.719 -13.758 1 92.81 71 ASP A CA 1
ATOM 539 C C . ASP A 1 71 ? 4.102 -13.781 -14.227 1 92.81 71 ASP A C 1
ATOM 541 O O . ASP A 1 71 ? 3.719 -14.75 -14.875 1 92.81 71 ASP A O 1
ATOM 545 N N . ALA A 1 72 ? 5.367 -13.555 -13.977 1 94.12 72 ALA A N 1
ATOM 546 C CA . ALA A 1 72 ? 6.391 -14.508 -14.383 1 94.12 72 ALA A CA 1
ATOM 547 C C . ALA A 1 72 ? 6.184 -15.859 -13.703 1 94.12 72 ALA A C 1
ATOM 549 O O . ALA A 1 72 ? 6.512 -16.906 -14.273 1 94.12 72 ALA A O 1
ATOM 550 N N . LYS A 1 73 ? 5.609 -15.828 -12.562 1 92.69 73 LYS A N 1
ATOM 551 C CA . LYS A 1 73 ? 5.359 -17.047 -11.805 1 92.69 73 LYS A CA 1
ATOM 552 C C . LYS A 1 73 ? 4.449 -18 -12.57 1 92.69 73 LYS A C 1
ATOM 554 O O . LYS A 1 73 ? 4.535 -19.219 -12.406 1 92.69 73 LYS A O 1
ATOM 559 N N . ARG A 1 74 ? 3.654 -17.516 -13.438 1 91.56 74 ARG A N 1
ATOM 560 C CA . ARG A 1 74 ? 2.738 -18.359 -14.211 1 91.56 74 ARG A CA 1
ATOM 561 C C . ARG A 1 74 ? 3.469 -19.062 -15.344 1 91.56 74 ARG A C 1
ATOM 563 O O . ARG A 1 74 ? 2.938 -20 -15.938 1 91.56 74 ARG A O 1
ATOM 570 N N . LEU A 1 75 ? 4.703 -18.641 -15.555 1 92.12 75 LEU A N 1
ATOM 571 C CA . LEU A 1 75 ? 5.484 -19.203 -16.656 1 92.12 75 LEU A CA 1
ATOM 572 C C . LEU A 1 75 ? 6.527 -20.188 -16.125 1 92.12 75 LEU A C 1
ATOM 574 O O . LEU A 1 75 ? 7.004 -21.047 -16.859 1 92.12 75 LEU A O 1
ATOM 578 N N . ILE A 1 76 ? 6.773 -20.094 -14.914 1 92.38 76 ILE A N 1
ATOM 579 C CA . ILE A 1 76 ? 7.926 -20.781 -14.336 1 92.38 76 ILE A CA 1
ATOM 580 C C . ILE A 1 76 ? 7.711 -22.297 -14.391 1 92.38 76 ILE A C 1
ATOM 582 O O . ILE A 1 76 ? 6.645 -22.781 -14.016 1 92.38 76 ILE A O 1
ATOM 586 N N . GLY A 1 77 ? 8.688 -23.031 -14.93 1 90.06 77 GLY A N 1
ATOM 587 C CA . GLY A 1 77 ? 8.68 -24.484 -14.945 1 90.06 77 GLY A CA 1
ATOM 588 C C . GLY A 1 77 ? 7.707 -25.062 -15.953 1 90.06 77 GLY A C 1
ATOM 589 O O . GLY A 1 77 ? 7.523 -26.281 -16.016 1 90.06 77 GLY A O 1
ATOM 590 N N . ARG A 1 78 ? 7.117 -24.25 -16.797 1 89.12 78 ARG A N 1
ATOM 591 C CA . ARG A 1 78 ? 6.16 -24.719 -17.781 1 89.12 78 ARG A CA 1
ATOM 592 C C . ARG A 1 78 ? 6.824 -24.922 -19.141 1 89.12 78 ARG A C 1
ATOM 594 O O . ARG A 1 78 ? 7.914 -24.391 -19.391 1 89.12 78 ARG A O 1
ATOM 601 N N . ARG A 1 79 ? 6.102 -25.688 -19.969 1 87.81 79 ARG A N 1
ATOM 602 C CA . ARG A 1 79 ? 6.504 -25.828 -21.375 1 87.81 79 ARG A CA 1
ATOM 603 C C . ARG A 1 79 ? 5.855 -24.75 -22.234 1 87.81 79 ARG A C 1
ATOM 605 O O . ARG A 1 79 ? 4.738 -24.312 -21.953 1 87.81 79 ARG A O 1
ATOM 612 N N . TYR A 1 80 ? 6.566 -24.344 -23.203 1 88.38 80 TYR A N 1
ATOM 613 C CA . TYR A 1 80 ? 6.027 -23.344 -24.125 1 88.38 80 TYR A CA 1
ATOM 614 C C . TYR A 1 80 ? 4.746 -23.828 -24.781 1 88.38 80 TYR A C 1
ATOM 616 O O . TYR A 1 80 ? 3.83 -23.047 -25.031 1 88.38 80 TYR A O 1
ATOM 624 N N . SER A 1 81 ? 4.668 -25.078 -25 1 84.44 81 SER A N 1
ATOM 625 C CA . SER A 1 81 ? 3.539 -25.672 -25.719 1 84.44 81 SER A CA 1
ATOM 626 C C . SER A 1 81 ? 2.34 -25.875 -24.797 1 84.44 81 SER A C 1
ATOM 628 O O . SER A 1 81 ? 1.263 -26.266 -25.234 1 84.44 81 SER A O 1
ATOM 630 N N . ASP A 1 82 ? 2.564 -25.578 -23.531 1 82 82 ASP A N 1
ATOM 631 C CA . ASP A 1 82 ? 1.462 -25.688 -22.594 1 82 82 ASP A CA 1
ATOM 632 C C . ASP A 1 82 ? 0.293 -24.797 -23 1 82 82 ASP A C 1
ATOM 634 O O . ASP A 1 82 ? 0.479 -23.609 -23.266 1 82 82 ASP A O 1
ATOM 638 N N . ASN A 1 83 ? -0.875 -25.344 -23.047 1 77.19 83 ASN A N 1
ATOM 639 C CA . ASN A 1 83 ? -2.078 -24.625 -23.469 1 77.19 83 ASN A CA 1
ATOM 640 C C . ASN A 1 83 ? -2.35 -23.406 -22.594 1 77.19 83 ASN A C 1
ATOM 642 O O . ASN A 1 83 ? -2.838 -22.391 -23.062 1 77.19 83 ASN A O 1
ATOM 646 N N . ASN A 1 84 ? -2.072 -23.562 -21.391 1 76.56 84 ASN A N 1
ATOM 647 C CA . ASN A 1 84 ? -2.33 -22.469 -20.453 1 76.56 84 ASN A CA 1
ATOM 648 C C . ASN A 1 84 ? -1.48 -21.25 -20.781 1 76.56 84 ASN A C 1
ATOM 650 O O . ASN A 1 84 ? -1.879 -20.109 -20.484 1 76.56 84 ASN A O 1
ATOM 654 N N . LEU A 1 85 ? -0.339 -21.484 -21.281 1 79.5 85 LEU A N 1
ATOM 655 C CA . LEU A 1 85 ? 0.534 -20.375 -21.656 1 79.5 85 LEU A CA 1
ATOM 656 C C . LEU A 1 85 ? 0.061 -19.719 -22.953 1 79.5 85 LEU A C 1
ATOM 658 O O . LEU A 1 85 ? 0.298 -18.516 -23.172 1 79.5 85 LEU A O 1
ATOM 662 N N . GLN A 1 86 ? -0.535 -20.547 -23.656 1 77.75 86 GLN A N 1
ATOM 663 C CA . GLN A 1 86 ? -0.96 -20.047 -24.969 1 77.75 86 GLN A CA 1
ATOM 664 C C . GLN A 1 86 ? -2.277 -19.281 -24.859 1 77.75 86 GLN A C 1
ATOM 666 O O . GLN A 1 86 ? -2.607 -18.484 -25.75 1 77.75 86 GLN A O 1
ATOM 671 N N . ASN A 1 87 ? -2.76 -19.609 -23.625 1 74.31 87 ASN A N 1
ATOM 672 C CA . ASN A 1 87 ? -4.004 -18.906 -23.359 1 74.31 87 ASN A CA 1
ATOM 673 C C . ASN A 1 87 ? -3.742 -17.469 -22.891 1 74.31 87 ASN A C 1
ATOM 675 O O . ASN A 1 87 ? -2.752 -17.219 -22.203 1 74.31 87 ASN A O 1
ATOM 679 N N . ASN A 1 88 ? -4.027 -16.453 -23.531 1 73.69 88 ASN A N 1
ATOM 680 C CA . ASN A 1 88 ? -3.994 -15.055 -23.109 1 73.69 88 ASN A CA 1
ATOM 681 C C . ASN A 1 88 ? -2.822 -14.305 -23.75 1 73.69 88 ASN A C 1
ATOM 683 O O . ASN A 1 88 ? -2.375 -13.289 -23.234 1 73.69 88 ASN A O 1
ATOM 687 N N . THR A 1 89 ? -2.279 -14.992 -24.672 1 77.31 89 THR A N 1
ATOM 688 C CA . THR A 1 89 ? -1.22 -14.312 -25.422 1 77.31 89 THR A CA 1
ATOM 689 C C . THR A 1 89 ? -1.731 -13.016 -26.031 1 77.31 89 THR A C 1
ATOM 691 O O . THR A 1 89 ? -0.957 -12.086 -26.266 1 77.31 89 THR A O 1
ATOM 694 N N . ASP A 1 90 ? -2.955 -12.984 -26.125 1 75.25 90 ASP A N 1
ATOM 695 C CA . ASP A 1 90 ? -3.568 -11.836 -26.781 1 75.25 90 ASP A CA 1
ATOM 696 C C . ASP A 1 90 ? -3.596 -10.625 -25.859 1 75.25 90 ASP A C 1
ATOM 698 O O . ASP A 1 90 ? -3.682 -9.484 -26.328 1 75.25 90 ASP A O 1
ATOM 702 N N . VAL A 1 91 ? -3.457 -10.867 -24.609 1 81.12 91 VAL A N 1
ATOM 703 C CA . VAL A 1 91 ? -3.611 -9.734 -23.703 1 81.12 91 VAL A CA 1
ATOM 704 C C . VAL A 1 91 ? -2.287 -9.461 -23 1 81.12 91 VAL A C 1
ATOM 706 O O . VAL A 1 91 ? -2.195 -8.547 -22.172 1 81.12 91 VAL A O 1
ATOM 709 N N . ARG A 1 92 ? -1.302 -10.172 -23.312 1 85.5 92 ARG A N 1
ATOM 710 C CA . ARG A 1 92 ? 0.021 -9.945 -22.734 1 85.5 92 ARG A CA 1
ATOM 711 C C . ARG A 1 92 ? 0.852 -9.016 -23.609 1 85.5 92 ARG A C 1
ATOM 713 O O . ARG A 1 92 ? 1.155 -9.344 -24.766 1 85.5 92 ARG A O 1
ATOM 720 N N . PRO A 1 93 ? 1.257 -7.98 -23.031 1 88.06 93 PRO A N 1
ATOM 721 C CA . PRO A 1 93 ? 1.964 -7.012 -23.875 1 88.06 93 PRO A CA 1
ATOM 722 C C . PRO A 1 93 ? 3.379 -7.461 -24.234 1 88.06 93 PRO A C 1
ATOM 724 O O . PRO A 1 93 ? 3.855 -7.191 -25.328 1 88.06 93 PRO A O 1
ATOM 727 N N . PHE A 1 94 ? 4.07 -8.219 -23.375 1 91.38 94 PHE A N 1
ATOM 728 C CA . PHE A 1 94 ? 5.441 -8.625 -23.656 1 91.38 94 PHE A CA 1
ATOM 729 C C . PHE A 1 94 ? 5.465 -9.961 -24.391 1 91.38 94 PHE A C 1
ATOM 731 O O . PHE A 1 94 ? 4.484 -10.711 -24.375 1 91.38 94 PHE A O 1
ATOM 738 N N . LYS A 1 95 ? 6.555 -10.281 -24.984 1 91.25 95 LYS A N 1
ATOM 739 C CA . LYS A 1 95 ? 6.633 -11.422 -25.891 1 91.25 95 LYS A CA 1
ATOM 740 C C . LYS A 1 95 ? 7.223 -12.641 -25.172 1 91.25 95 LYS A C 1
ATOM 742 O O . LYS A 1 95 ? 8.305 -12.555 -24.594 1 91.25 95 LYS A O 1
ATOM 747 N N . VAL A 1 96 ? 6.492 -13.727 -25.203 1 92.44 96 VAL A N 1
ATOM 748 C CA . VAL A 1 96 ? 6.98 -15.031 -24.766 1 92.44 96 VAL A CA 1
ATOM 749 C C . VAL A 1 96 ? 7.242 -15.914 -25.984 1 92.44 96 VAL A C 1
ATOM 751 O O . VAL A 1 96 ? 6.352 -16.109 -26.828 1 92.44 96 VAL A O 1
ATOM 754 N N . ILE A 1 97 ? 8.477 -16.391 -26.094 1 91.94 97 ILE A N 1
ATOM 755 C CA . ILE A 1 97 ? 8.859 -17.141 -27.281 1 91.94 97 ILE A CA 1
ATOM 756 C C . ILE A 1 97 ? 9.328 -18.531 -26.875 1 91.94 97 ILE A C 1
ATOM 758 O O . ILE A 1 97 ? 9.57 -18.797 -25.703 1 91.94 97 ILE A O 1
ATOM 762 N N . ASN A 1 98 ? 9.375 -19.391 -27.891 1 90.56 98 ASN A N 1
ATOM 763 C CA . ASN A 1 98 ? 9.883 -20.75 -27.688 1 90.56 98 ASN A CA 1
ATOM 764 C C . ASN A 1 98 ? 11.406 -20.766 -27.688 1 90.56 98 ASN A C 1
ATOM 766 O O . ASN A 1 98 ? 12.055 -20.141 -28.531 1 90.56 98 ASN A O 1
ATOM 770 N N . GLY A 1 99 ? 11.898 -21.438 -26.703 1 84.12 99 GLY A N 1
ATOM 771 C CA . GLY A 1 99 ? 13.344 -21.609 -26.672 1 84.12 99 GLY A CA 1
ATOM 772 C C . GLY A 1 99 ? 13.883 -22.328 -27.891 1 84.12 99 GLY A C 1
ATOM 773 O O . GLY A 1 99 ? 13.234 -23.234 -28.438 1 84.12 99 GLY A O 1
ATOM 774 N N . ILE A 1 100 ? 14.914 -21.719 -28.609 1 69.69 100 ILE A N 1
ATOM 775 C CA . ILE A 1 100 ? 15.383 -22.219 -29.906 1 69.69 100 ILE A CA 1
ATOM 776 C C . ILE A 1 100 ? 16.531 -23.203 -29.688 1 69.69 100 ILE A C 1
ATOM 778 O O . ILE A 1 100 ? 16.734 -24.125 -30.484 1 69.69 100 ILE A O 1
ATOM 782 N N . GLU A 1 101 ? 17.219 -22.984 -28.688 1 62.09 101 GLU A N 1
ATOM 783 C CA . GLU A 1 101 ? 18.391 -23.844 -28.578 1 62.09 101 GLU A CA 1
ATOM 784 C C . GLU A 1 101 ? 17.984 -25.281 -28.297 1 62.09 101 GLU A C 1
ATOM 786 O O . GLU A 1 101 ? 16.938 -25.547 -27.703 1 62.09 101 GLU A O 1
ATOM 791 N N . SER A 1 102 ? 18.594 -26.219 -28.969 1 50.56 102 SER A N 1
ATOM 792 C CA . SER A 1 102 ? 18.328 -27.656 -28.969 1 50.56 102 SER A CA 1
ATOM 793 C C . SER A 1 102 ? 18.031 -28.156 -27.562 1 50.56 102 SER A C 1
ATOM 795 O O . SER A 1 102 ? 17.125 -28.953 -27.359 1 50.56 102 SER A O 1
ATOM 797 N N . ASP A 1 103 ? 18.828 -27.641 -26.625 1 55.41 103 ASP A N 1
ATOM 798 C CA . ASP A 1 103 ? 18.688 -28.188 -25.281 1 55.41 103 ASP A CA 1
ATOM 799 C C . ASP A 1 103 ? 17.578 -27.484 -24.5 1 55.41 103 ASP A C 1
ATOM 801 O O . ASP A 1 103 ? 17.266 -27.859 -23.375 1 55.41 103 ASP A O 1
ATOM 805 N N . LYS A 1 104 ? 16.922 -26.531 -25.203 1 66.44 104 LYS A N 1
ATOM 806 C CA . LYS A 1 104 ? 15.859 -25.797 -24.516 1 66.44 104 LYS A CA 1
ATOM 807 C C . LYS A 1 104 ? 14.578 -25.797 -25.344 1 66.44 104 LYS A C 1
ATOM 809 O O . LYS A 1 104 ? 13.758 -24.875 -25.203 1 66.44 104 LYS A O 1
ATOM 814 N N . LYS A 1 105 ? 14.492 -26.703 -26.062 1 77.19 105 LYS A N 1
ATOM 815 C CA . LYS A 1 105 ? 13.281 -26.781 -26.875 1 77.19 105 LYS A CA 1
ATOM 816 C C . LYS A 1 105 ? 12.039 -26.891 -26 1 77.19 105 LYS A C 1
ATOM 818 O O . LYS A 1 105 ? 12.031 -27.609 -25.016 1 77.19 105 LYS A O 1
ATOM 823 N N . ASP A 1 106 ? 11.055 -26.016 -26.219 1 85.31 106 ASP A N 1
ATOM 824 C CA . ASP A 1 106 ? 9.734 -26 -25.578 1 85.31 106 ASP A CA 1
ATOM 825 C C . ASP A 1 106 ? 9.789 -25.312 -24.219 1 85.31 106 ASP A C 1
ATOM 827 O O . ASP A 1 106 ? 8.93 -25.562 -23.359 1 85.31 106 ASP A O 1
ATOM 831 N N . GLN A 1 107 ? 10.898 -24.641 -24.047 1 88.38 107 GLN A N 1
ATOM 832 C CA . GLN A 1 107 ? 10.977 -23.812 -22.844 1 88.38 107 GLN A CA 1
ATOM 833 C C . GLN A 1 107 ? 10.539 -22.375 -23.141 1 88.38 107 GLN A C 1
ATOM 835 O O . GLN A 1 107 ? 11.016 -21.766 -24.094 1 88.38 107 GLN A O 1
ATOM 840 N N . PRO A 1 108 ? 9.648 -21.875 -22.328 1 91.62 108 PRO A N 1
ATOM 841 C CA . PRO A 1 108 ? 9.258 -20.469 -22.531 1 91.62 108 PRO A CA 1
ATOM 842 C C . PRO A 1 108 ? 10.383 -19.484 -22.219 1 91.62 108 PRO A C 1
ATOM 844 O O . PRO A 1 108 ? 11.078 -19.641 -21.219 1 91.62 108 PRO A O 1
ATOM 847 N N . MET A 1 109 ? 10.586 -18.578 -23.125 1 93.38 109 MET A N 1
ATOM 848 C CA . MET A 1 109 ? 11.555 -17.484 -22.953 1 93.38 109 MET A CA 1
ATOM 849 C C . MET A 1 109 ? 10.891 -16.125 -23.125 1 93.38 109 MET A C 1
ATOM 851 O O . MET A 1 109 ? 9.938 -15.992 -23.906 1 93.38 109 MET A O 1
ATOM 855 N N . ILE A 1 110 ? 11.375 -15.18 -22.406 1 94.81 110 ILE A N 1
ATOM 856 C CA . ILE A 1 110 ? 10.844 -13.828 -22.5 1 94.81 110 ILE A CA 1
ATOM 857 C C . ILE A 1 110 ? 11.836 -12.938 -23.25 1 94.81 110 ILE A C 1
ATOM 859 O O . ILE A 1 110 ? 12.992 -12.812 -22.859 1 94.81 110 ILE A O 1
ATOM 863 N N . SER A 1 111 ? 11.336 -12.398 -24.344 1 95.06 111 SER A N 1
ATOM 864 C CA . SER A 1 111 ? 12.172 -11.531 -25.172 1 95.06 111 SER A CA 1
ATOM 865 C C . SER A 1 111 ? 11.93 -10.062 -24.844 1 95.06 111 SER A C 1
ATOM 867 O O . SER A 1 111 ? 10.789 -9.594 -24.859 1 95.06 111 SER A O 1
ATOM 869 N N . VAL A 1 112 ? 13 -9.312 -24.484 1 95.5 112 VAL A N 1
ATOM 870 C CA . VAL A 1 112 ? 12.891 -7.895 -24.156 1 95.5 112 VAL A CA 1
ATOM 871 C C . VAL A 1 112 ? 14.031 -7.121 -24.812 1 95.5 112 VAL A C 1
ATOM 873 O O . VAL A 1 112 ? 15.023 -7.715 -25.234 1 95.5 112 VAL A O 1
ATOM 876 N N . ASN A 1 113 ? 13.781 -5.859 -25 1 93.44 113 ASN A N 1
ATOM 877 C CA . ASN A 1 113 ? 14.852 -4.957 -25.391 1 93.44 113 ASN A CA 1
ATOM 878 C C . ASN A 1 113 ? 15.5 -4.293 -24.188 1 93.44 113 ASN A C 1
ATOM 880 O O . ASN A 1 113 ? 14.844 -3.539 -23.453 1 93.44 113 ASN A O 1
ATOM 884 N N . TYR A 1 114 ? 16.719 -4.629 -23.953 1 88.56 114 TYR A N 1
ATOM 885 C CA . TYR A 1 114 ? 17.484 -4.105 -22.828 1 88.56 114 TYR A CA 1
ATOM 886 C C . TYR A 1 114 ? 18.797 -3.494 -23.297 1 88.56 114 TYR A C 1
ATOM 888 O O . TYR A 1 114 ? 19.594 -4.148 -23.984 1 88.56 114 TYR A O 1
ATOM 896 N N . LEU A 1 115 ? 19.047 -2.277 -23 1 83 115 LEU A N 1
ATOM 897 C CA . LEU A 1 115 ? 20.25 -1.553 -23.391 1 83 115 LEU A CA 1
ATOM 898 C C . LEU A 1 115 ? 20.391 -1.524 -24.906 1 83 115 LEU A C 1
ATOM 900 O O . LEU A 1 115 ? 21.484 -1.741 -25.438 1 83 115 LEU A O 1
ATOM 904 N N . GLY A 1 116 ? 19.312 -1.483 -25.562 1 84.25 116 GLY A N 1
ATOM 905 C CA . GLY A 1 116 ? 19.297 -1.352 -27.016 1 84.25 116 GLY A CA 1
ATOM 906 C C . GLY A 1 116 ? 19.453 -2.676 -27.734 1 84.25 116 GLY A C 1
ATOM 907 O O . GLY A 1 116 ? 19.594 -2.709 -28.969 1 84.25 116 GLY A O 1
ATOM 908 N N . LYS A 1 117 ? 19.516 -3.697 -27 1 90.88 117 LYS A N 1
ATOM 909 C CA . LYS A 1 117 ? 19.672 -5.016 -27.609 1 90.88 117 LYS A CA 1
ATOM 910 C C . LYS A 1 117 ? 18.547 -5.957 -27.172 1 90.88 117 LYS A C 1
ATOM 912 O O . LYS A 1 117 ? 18.031 -5.836 -26.062 1 90.88 117 LYS A O 1
ATOM 917 N N . GLU A 1 118 ? 18.312 -6.891 -28.016 1 93.19 118 GLU A N 1
ATOM 918 C CA . GLU A 1 118 ? 17.328 -7.914 -27.672 1 93.19 118 GLU A CA 1
ATOM 919 C C . GLU A 1 118 ? 17.938 -8.961 -26.734 1 93.19 118 GLU A C 1
ATOM 921 O O . GLU A 1 118 ? 19 -9.5 -27 1 93.19 118 GLU A O 1
ATOM 926 N N . LYS A 1 119 ? 17.359 -9.125 -25.688 1 92.94 119 LYS A N 1
ATOM 927 C CA . LYS A 1 119 ? 17.781 -10.133 -24.719 1 92.94 119 LYS A CA 1
ATOM 928 C C . LYS A 1 119 ? 16.641 -11.094 -24.391 1 92.94 119 LYS A C 1
ATOM 930 O O . LYS A 1 119 ? 15.469 -10.719 -24.469 1 92.94 119 LYS A O 1
ATOM 935 N N . LYS A 1 120 ? 17.062 -12.289 -24.109 1 93.62 120 LYS A N 1
ATOM 936 C CA . LYS A 1 120 ? 16.094 -13.32 -23.719 1 93.62 120 LYS A CA 1
ATOM 937 C C . LYS A 1 120 ? 16.344 -13.828 -22.312 1 93.62 120 LYS A C 1
ATOM 939 O O . LYS A 1 120 ? 17.5 -14.062 -21.922 1 93.62 120 LYS A O 1
ATOM 944 N N . PHE A 1 121 ? 15.312 -13.875 -21.547 1 94.38 121 PHE A N 1
ATOM 945 C CA . PHE A 1 121 ? 15.406 -14.359 -20.188 1 94.38 121 PHE A CA 1
ATOM 946 C C . PHE A 1 121 ? 14.445 -15.523 -19.953 1 94.38 121 PHE A C 1
ATOM 948 O O . PHE A 1 121 ? 13.367 -15.578 -20.562 1 94.38 121 PHE A O 1
ATOM 955 N N . THR A 1 122 ? 14.859 -16.469 -19.141 1 94.06 122 THR A N 1
ATOM 956 C CA . THR A 1 122 ? 13.93 -17.5 -18.656 1 94.06 122 THR A CA 1
ATOM 957 C C . THR A 1 122 ? 13.039 -16.938 -17.562 1 94.06 122 THR A C 1
ATOM 959 O O . THR A 1 122 ? 13.383 -15.953 -16.906 1 94.06 122 THR A O 1
ATOM 962 N N . PRO A 1 123 ? 11.852 -17.531 -17.391 1 95.25 123 PRO A N 1
ATOM 963 C CA . PRO A 1 123 ? 11.023 -17.141 -16.25 1 95.25 123 PRO A CA 1
ATOM 964 C C . PRO A 1 123 ? 11.758 -17.25 -14.914 1 95.25 123 PRO A C 1
ATOM 966 O O . PRO A 1 123 ? 11.516 -16.469 -13.992 1 95.25 123 PRO A O 1
ATOM 969 N N . GLU A 1 124 ? 12.672 -18.219 -14.812 1 96.12 124 GLU A N 1
ATOM 970 C CA . GLU A 1 124 ? 13.484 -18.391 -13.617 1 96.12 124 GLU A CA 1
ATOM 971 C C . GLU A 1 124 ? 14.359 -17.172 -13.352 1 96.12 124 GLU A C 1
ATOM 973 O O . GLU A 1 124 ? 14.445 -16.703 -12.219 1 96.12 124 GLU A O 1
ATOM 978 N N . GLU A 1 125 ? 14.898 -16.672 -14.414 1 96.06 125 GLU A N 1
ATOM 979 C CA . GLU A 1 125 ? 15.758 -15.5 -14.289 1 96.06 125 GLU A CA 1
ATOM 980 C C . GLU A 1 125 ? 14.961 -14.273 -13.859 1 96.06 125 GLU A C 1
ATOM 982 O O . GLU A 1 125 ? 15.406 -13.5 -13.016 1 96.06 125 GLU A O 1
ATOM 987 N N . VAL A 1 126 ? 13.836 -14.109 -14.453 1 97.12 126 VAL A N 1
ATOM 988 C CA . VAL A 1 126 ? 12.984 -12.969 -14.109 1 97.12 126 VAL A CA 1
ATOM 989 C C . VAL A 1 126 ? 12.531 -13.078 -12.656 1 97.12 126 VAL A C 1
ATOM 991 O O . VAL A 1 126 ? 12.562 -12.086 -11.914 1 97.12 126 VAL A O 1
ATOM 994 N N . SER A 1 127 ? 12.109 -14.234 -12.273 1 98 127 SER A N 1
ATOM 995 C CA . SER A 1 127 ? 11.703 -14.461 -10.891 1 98 127 SER A CA 1
ATOM 996 C C . SER A 1 127 ? 12.867 -14.234 -9.93 1 98 127 SER A C 1
ATOM 998 O O . SER A 1 127 ? 12.672 -13.75 -8.812 1 98 127 SER A O 1
ATOM 1000 N N . ALA A 1 128 ? 14.062 -14.625 -10.391 1 98.06 128 ALA A N 1
ATOM 1001 C CA . ALA A 1 128 ? 15.258 -14.414 -9.578 1 98.06 128 ALA A CA 1
ATOM 1002 C C . ALA A 1 128 ? 15.484 -12.93 -9.312 1 98.06 128 ALA A C 1
ATOM 1004 O O . ALA A 1 128 ? 15.961 -12.555 -8.242 1 98.06 128 ALA A O 1
ATOM 1005 N N . MET A 1 129 ? 15.164 -12.141 -10.297 1 97.38 129 MET A N 1
ATOM 1006 C CA . MET A 1 129 ? 15.312 -10.695 -10.125 1 97.38 129 MET A CA 1
ATOM 1007 C C . MET A 1 129 ? 14.391 -10.188 -9.023 1 97.38 129 MET A C 1
ATOM 1009 O O . MET A 1 129 ? 14.789 -9.344 -8.211 1 97.38 129 MET A O 1
ATOM 1013 N N . THR A 1 130 ? 13.195 -10.641 -8.961 1 97.69 130 THR A N 1
ATOM 1014 C CA . THR A 1 130 ? 12.25 -10.297 -7.902 1 97.69 130 THR A CA 1
ATOM 1015 C C . THR A 1 130 ? 12.75 -10.789 -6.551 1 97.69 130 THR A C 1
ATOM 1017 O O . THR A 1 130 ? 12.688 -10.062 -5.555 1 97.69 130 THR A O 1
ATOM 1020 N N . LEU A 1 131 ? 13.234 -12.023 -6.527 1 98.38 131 LEU A N 1
ATOM 1021 C CA . LEU A 1 131 ? 13.766 -12.594 -5.297 1 98.38 131 LEU A CA 1
ATOM 1022 C C . LEU A 1 131 ? 14.977 -11.812 -4.809 1 98.38 131 LEU A C 1
ATOM 1024 O O . LEU A 1 131 ? 15.164 -11.633 -3.602 1 98.38 131 LEU A O 1
ATOM 1028 N N . ALA A 1 132 ? 15.805 -11.398 -5.758 1 97 132 ALA A N 1
ATOM 1029 C CA . ALA A 1 132 ? 16.953 -10.586 -5.398 1 97 132 ALA A CA 1
ATOM 1030 C C . ALA A 1 132 ? 16.531 -9.273 -4.746 1 97 132 ALA A C 1
ATOM 1032 O O . ALA A 1 132 ? 17.188 -8.781 -3.83 1 97 132 ALA A O 1
ATOM 1033 N N . LYS A 1 133 ? 15.477 -8.719 -5.27 1 96.38 133 LYS A N 1
ATOM 1034 C CA . LYS A 1 133 ? 14.922 -7.516 -4.66 1 96.38 133 LYS A CA 1
ATOM 1035 C C . LYS A 1 133 ? 14.477 -7.781 -3.225 1 96.38 133 LYS A C 1
ATOM 1037 O O . LYS A 1 133 ? 14.711 -6.961 -2.334 1 96.38 133 LYS A O 1
ATOM 1042 N N . MET A 1 134 ? 13.797 -8.898 -2.975 1 97.81 134 MET A N 1
ATOM 1043 C CA . MET A 1 134 ? 13.406 -9.281 -1.622 1 97.81 134 MET A CA 1
ATOM 1044 C C . MET A 1 134 ? 14.633 -9.414 -0.718 1 97.81 134 MET A C 1
ATOM 1046 O O . MET A 1 134 ? 14.594 -9.016 0.448 1 97.81 134 MET A O 1
ATOM 1050 N N . LYS A 1 135 ? 15.695 -9.984 -1.272 1 97 135 LYS A N 1
ATOM 1051 C CA . LYS A 1 135 ? 16.938 -10.125 -0.534 1 97 135 LYS A CA 1
ATOM 1052 C C . LYS A 1 135 ? 17.484 -8.766 -0.111 1 97 135 LYS A C 1
ATOM 1054 O O . LYS A 1 135 ? 17.859 -8.57 1.048 1 97 135 LYS A O 1
ATOM 1059 N N . SER A 1 136 ? 17.5 -7.867 -1.067 1 94.56 136 SER A N 1
ATOM 1060 C CA . SER A 1 136 ? 18 -6.523 -0.789 1 94.56 136 SER A CA 1
ATOM 1061 C C . SER A 1 136 ? 17.172 -5.84 0.294 1 94.56 136 SER A C 1
ATOM 1063 O O . SER A 1 136 ? 17.719 -5.176 1.175 1 94.56 136 SER A O 1
ATOM 1065 N N . VAL A 1 137 ? 15.883 -5.977 0.254 1 94.75 137 VAL A N 1
ATOM 1066 C CA . VAL A 1 137 ? 14.984 -5.383 1.231 1 94.75 137 VAL A CA 1
ATOM 1067 C C . VAL A 1 137 ? 15.266 -5.961 2.617 1 94.75 137 VAL A C 1
ATOM 1069 O O . VAL A 1 137 ? 15.336 -5.223 3.602 1 94.75 137 VAL A O 1
ATOM 1072 N N . ALA A 1 138 ? 15.438 -7.246 2.68 1 96.44 138 ALA A N 1
ATOM 1073 C CA . ALA A 1 138 ? 15.703 -7.914 3.949 1 96.44 138 ALA A CA 1
ATOM 1074 C C . ALA A 1 138 ? 17.062 -7.492 4.516 1 96.44 138 ALA A C 1
ATOM 1076 O O . ALA A 1 138 ? 17.188 -7.289 5.727 1 96.44 138 ALA A O 1
ATOM 1077 N N . GLU A 1 139 ? 18.047 -7.379 3.658 1 94.75 139 GLU A N 1
ATOM 1078 C CA . GLU A 1 139 ? 19.375 -6.98 4.098 1 94.75 139 GLU A CA 1
ATOM 1079 C C . GLU A 1 139 ? 19.375 -5.551 4.641 1 94.75 139 GLU A C 1
ATOM 1081 O O . GLU A 1 139 ? 20.016 -5.266 5.656 1 94.75 139 GLU A O 1
ATOM 1086 N N . ALA A 1 140 ? 18.672 -4.719 3.957 1 88.31 140 ALA A N 1
ATOM 1087 C CA . ALA A 1 140 ? 18.562 -3.34 4.418 1 88.31 140 ALA A CA 1
ATOM 1088 C C . ALA A 1 140 ? 17.891 -3.271 5.785 1 88.31 140 ALA A C 1
ATOM 1090 O O . ALA A 1 140 ? 18.281 -2.465 6.637 1 88.31 140 ALA A O 1
ATOM 1091 N N . PHE A 1 141 ? 16.922 -4.055 6.109 1 88.69 141 PHE A N 1
ATOM 1092 C CA . PHE A 1 141 ? 16.156 -4.059 7.352 1 88.69 141 PHE A CA 1
ATOM 1093 C C . PHE A 1 141 ? 16.969 -4.672 8.484 1 88.69 141 PHE A C 1
ATOM 1095 O O . PHE A 1 141 ? 17.016 -4.129 9.594 1 88.69 141 PHE A O 1
ATOM 1102 N N . THR A 1 142 ? 17.656 -5.789 8.172 1 88.44 142 THR A N 1
ATOM 1103 C CA . THR A 1 142 ? 18.359 -6.52 9.219 1 88.44 142 THR A CA 1
ATOM 1104 C C . THR A 1 142 ? 19.75 -5.934 9.445 1 88.44 142 THR A C 1
ATOM 1106 O O . THR A 1 142 ? 20.375 -6.172 10.484 1 88.44 142 THR A O 1
ATOM 1109 N N . GLY A 1 143 ? 20.281 -5.238 8.414 1 86.75 143 GLY A N 1
ATOM 1110 C CA . GLY A 1 143 ? 21.641 -4.719 8.5 1 86.75 143 GLY A CA 1
ATOM 1111 C C . GLY A 1 143 ? 22.703 -5.793 8.336 1 86.75 143 GLY A C 1
ATOM 1112 O O . GLY A 1 143 ? 23.859 -5.594 8.711 1 86.75 143 GLY A O 1
ATOM 1113 N N . SER A 1 144 ? 22.219 -6.961 7.832 1 91.06 144 SER A N 1
ATOM 1114 C CA . SER A 1 144 ? 23.109 -8.094 7.66 1 91.06 144 SER A CA 1
ATOM 1115 C C . SER A 1 144 ? 22.938 -8.734 6.289 1 91.06 144 SER A C 1
ATOM 1117 O O . SER A 1 144 ? 21.922 -8.516 5.621 1 91.06 144 SER A O 1
ATOM 1119 N N . ILE A 1 145 ? 23.953 -9.414 5.91 1 93.44 145 ILE A N 1
ATOM 1120 C CA . ILE A 1 145 ? 23.859 -10.18 4.672 1 93.44 145 ILE A CA 1
ATOM 1121 C C . ILE A 1 145 ? 22.891 -11.344 4.859 1 93.44 145 ILE A C 1
ATOM 1123 O O . ILE A 1 145 ? 22.953 -12.055 5.867 1 93.44 145 ILE A O 1
ATOM 1127 N N . VAL A 1 146 ? 22.031 -11.523 3.953 1 95.94 146 VAL A N 1
ATOM 1128 C CA . VAL A 1 146 ? 21.031 -12.578 4.016 1 95.94 146 VAL A CA 1
ATOM 1129 C C . VAL A 1 146 ? 21.328 -13.641 2.959 1 95.94 146 VAL A C 1
ATOM 1131 O O . VAL A 1 146 ? 21.203 -13.383 1.761 1 95.94 146 VAL A O 1
ATOM 1134 N N . ASN A 1 147 ? 21.609 -14.82 3.373 1 95.94 147 ASN A N 1
ATOM 1135 C CA . ASN A 1 147 ? 21.969 -15.883 2.439 1 95.94 147 ASN A CA 1
ATOM 1136 C C . ASN A 1 147 ? 20.938 -17 2.424 1 95.94 147 ASN A C 1
ATOM 1138 O O . ASN A 1 147 ? 20.875 -17.797 1.479 1 95.94 147 ASN A O 1
ATOM 1142 N N . ASN A 1 148 ? 20.203 -17.125 3.516 1 97.56 148 ASN A N 1
ATOM 1143 C CA . ASN A 1 148 ? 19.281 -18.25 3.68 1 97.56 148 ASN A CA 1
ATOM 1144 C C . ASN A 1 148 ? 17.828 -17.828 3.553 1 97.56 148 ASN A C 1
ATOM 1146 O O . ASN A 1 148 ? 17.422 -16.812 4.133 1 97.56 148 ASN A O 1
ATOM 1150 N N . ALA A 1 149 ? 17.078 -18.609 2.721 1 98.19 149 ALA A N 1
ATOM 1151 C CA . ALA A 1 149 ? 15.68 -18.234 2.547 1 98.19 149 ALA A CA 1
ATOM 1152 C C . ALA A 1 149 ? 14.789 -19.469 2.436 1 98.19 149 ALA A C 1
ATOM 1154 O O . ALA A 1 149 ? 15.242 -20.531 1.977 1 98.19 149 ALA A O 1
ATOM 1155 N N . VAL A 1 150 ? 13.633 -19.391 2.979 1 98.19 150 VAL A N 1
ATOM 1156 C CA . VAL A 1 150 ? 12.523 -20.281 2.678 1 98.19 150 VAL A CA 1
ATOM 1157 C C . VAL A 1 150 ? 11.586 -19.625 1.67 1 98.19 150 VAL A C 1
ATOM 1159 O O . VAL A 1 150 ? 11.141 -18.484 1.88 1 98.19 150 VAL A O 1
ATOM 1162 N N . ILE A 1 151 ? 11.32 -20.25 0.576 1 98.56 151 ILE A N 1
ATOM 1163 C CA . ILE A 1 151 ? 10.508 -19.672 -0.489 1 98.56 151 ILE A CA 1
ATOM 1164 C C . ILE A 1 151 ? 9.211 -20.453 -0.634 1 98.56 151 ILE A C 1
ATOM 1166 O O . ILE A 1 151 ? 9.227 -21.688 -0.616 1 98.56 151 ILE A O 1
ATOM 1170 N N . SER A 1 152 ? 8.148 -19.781 -0.753 1 97.81 152 SER A N 1
ATOM 1171 C CA . SER A 1 152 ? 6.848 -20.422 -0.832 1 97.81 152 SER A CA 1
ATOM 1172 C C . SER A 1 152 ? 6.477 -20.75 -2.275 1 97.81 152 SER A C 1
ATOM 1174 O O . SER A 1 152 ? 6.922 -20.062 -3.201 1 97.81 152 SER A O 1
ATOM 1176 N N . VAL A 1 153 ? 5.699 -21.75 -2.473 1 96.75 153 VAL A N 1
ATOM 1177 C CA . VAL A 1 153 ? 5.129 -22.125 -3.762 1 96.75 153 VAL A CA 1
ATOM 1178 C C . VAL A 1 153 ? 3.678 -22.562 -3.576 1 96.75 153 VAL A C 1
ATOM 1180 O O . VAL A 1 153 ? 3.293 -23.016 -2.492 1 96.75 153 VAL A O 1
ATOM 1183 N N . PRO A 1 154 ? 2.859 -22.406 -4.652 1 94.44 154 PRO A N 1
ATOM 1184 C CA . PRO A 1 154 ? 1.525 -23 -4.578 1 94.44 154 PRO A CA 1
ATOM 1185 C C . PRO A 1 154 ? 1.566 -24.516 -4.332 1 94.44 154 PRO A C 1
ATOM 1187 O O . PRO A 1 154 ? 2.455 -25.203 -4.84 1 94.44 154 PRO A O 1
ATOM 1190 N N . ALA A 1 155 ? 0.615 -25.062 -3.621 1 91.69 155 ALA A N 1
ATOM 1191 C CA . ALA A 1 155 ? 0.59 -26.5 -3.309 1 91.69 155 ALA A CA 1
ATOM 1192 C C . ALA A 1 155 ? 0.466 -27.328 -4.578 1 91.69 155 ALA A C 1
ATOM 1194 O O . ALA A 1 155 ? 0.979 -28.453 -4.645 1 91.69 155 ALA A O 1
ATOM 1195 N N . PHE A 1 156 ? -0.097 -26.766 -5.594 1 88.44 156 PHE A N 1
ATOM 1196 C CA . PHE A 1 156 ? -0.402 -27.516 -6.797 1 88.44 156 PHE A CA 1
ATOM 1197 C C . PHE A 1 156 ? 0.705 -27.359 -7.832 1 88.44 156 PHE A C 1
ATOM 1199 O O . PHE A 1 156 ? 0.579 -27.844 -8.961 1 88.44 156 PHE A O 1
ATOM 1206 N N . PHE A 1 157 ? 1.777 -26.734 -7.488 1 90.38 157 PHE A N 1
ATOM 1207 C CA . PHE A 1 157 ? 2.945 -26.719 -8.359 1 90.38 157 PHE A CA 1
ATOM 1208 C C . PHE A 1 157 ? 3.502 -28.109 -8.562 1 90.38 157 PHE A C 1
ATOM 1210 O O . PHE A 1 157 ? 3.627 -28.891 -7.609 1 90.38 157 PHE A O 1
ATOM 1217 N N . ASN A 1 158 ? 3.834 -28.453 -9.758 1 88.75 158 ASN A N 1
ATOM 1218 C CA . ASN A 1 158 ? 4.441 -29.75 -10.031 1 88.75 158 ASN A CA 1
ATOM 1219 C C . ASN A 1 158 ? 5.945 -29.734 -9.766 1 88.75 158 ASN A C 1
ATOM 1221 O O . ASN A 1 158 ? 6.484 -28.734 -9.297 1 88.75 158 ASN A O 1
ATOM 1225 N N . ASP A 1 159 ? 6.547 -30.859 -10 1 91.38 159 ASP A N 1
ATOM 1226 C CA . ASP A 1 159 ? 7.965 -31.031 -9.703 1 91.38 159 ASP A CA 1
ATOM 1227 C C . ASP A 1 159 ? 8.82 -30.016 -10.453 1 91.38 159 ASP A C 1
ATOM 1229 O O . ASP A 1 159 ? 9.734 -29.422 -9.883 1 91.38 159 ASP A O 1
ATOM 1233 N N . LEU A 1 160 ? 8.516 -29.844 -11.727 1 91.31 160 LEU A N 1
ATOM 1234 C CA . LEU A 1 160 ? 9.305 -28.922 -12.547 1 91.31 160 LEU A CA 1
ATOM 1235 C C . LEU A 1 160 ? 9.172 -27.484 -12.055 1 91.31 160 LEU A C 1
ATOM 1237 O O . LEU A 1 160 ? 10.156 -26.75 -11.992 1 91.31 160 LEU A O 1
ATOM 1241 N N . GLN A 1 161 ? 8.016 -27.109 -11.75 1 92.5 161 GLN A N 1
ATOM 1242 C CA . GLN A 1 161 ? 7.75 -25.766 -11.266 1 92.5 161 GLN A CA 1
ATOM 1243 C C . GLN A 1 161 ? 8.445 -25.516 -9.93 1 92.5 161 GLN A C 1
ATOM 1245 O O . GLN A 1 161 ? 9 -24.438 -9.703 1 92.5 161 GLN A O 1
ATOM 1250 N N . ARG A 1 162 ? 8.414 -26.438 -9.078 1 95 162 ARG A N 1
ATOM 1251 C CA . ARG A 1 162 ? 9.078 -26.328 -7.781 1 95 162 ARG A CA 1
ATOM 1252 C C . ARG A 1 162 ? 10.586 -26.203 -7.945 1 95 162 ARG A C 1
ATOM 1254 O O . ARG A 1 162 ? 11.211 -25.359 -7.309 1 95 162 ARG A O 1
ATOM 1261 N N . ARG A 1 163 ? 11.133 -27.062 -8.781 1 94.62 163 ARG A N 1
ATOM 1262 C CA . ARG A 1 163 ? 12.578 -27.031 -9.023 1 94.62 163 ARG A CA 1
ATOM 1263 C C . ARG A 1 163 ? 12.992 -25.703 -9.656 1 94.62 163 ARG A C 1
ATOM 1265 O O . ARG A 1 163 ? 14.039 -25.141 -9.32 1 94.62 163 ARG A O 1
ATOM 1272 N N . ALA A 1 164 ? 12.156 -25.266 -10.602 1 95.75 164 ALA A N 1
ATOM 1273 C CA . ALA A 1 164 ? 12.438 -23.984 -11.25 1 95.75 164 ALA A CA 1
ATOM 1274 C C . ALA A 1 164 ? 12.422 -22.844 -10.242 1 95.75 164 ALA A C 1
ATOM 1276 O O . ALA A 1 164 ? 13.227 -21.906 -10.336 1 95.75 164 ALA A O 1
ATOM 1277 N N . THR A 1 165 ? 11.5 -22.859 -9.297 1 97.25 165 THR A N 1
ATOM 1278 C CA . THR A 1 165 ? 11.438 -21.844 -8.25 1 97.25 165 THR A CA 1
ATOM 1279 C C . THR A 1 165 ? 12.68 -21.906 -7.367 1 97.25 165 THR A C 1
ATOM 1281 O O . THR A 1 165 ? 13.234 -20.859 -7 1 97.25 165 THR A O 1
ATOM 1284 N N . LYS A 1 166 ? 13.062 -23.094 -6.996 1 96.94 166 LYS A N 1
ATOM 1285 C CA . LYS A 1 166 ? 14.289 -23.266 -6.219 1 96.94 166 LYS A CA 1
ATOM 1286 C C . LYS A 1 166 ? 15.492 -22.703 -6.965 1 96.94 166 LYS A C 1
ATOM 1288 O O . LYS A 1 166 ? 16.312 -22 -6.375 1 96.94 166 LYS A O 1
ATOM 1293 N N . ASP A 1 167 ? 15.555 -23.031 -8.281 1 96.75 167 ASP A N 1
ATOM 1294 C CA . ASP A 1 167 ? 16.641 -22.516 -9.109 1 96.75 167 ASP A CA 1
ATOM 1295 C C . ASP A 1 167 ? 16.641 -20.984 -9.133 1 96.75 167 ASP A C 1
ATOM 1297 O O . ASP A 1 167 ? 17.688 -20.359 -9.078 1 96.75 167 ASP A O 1
ATOM 1301 N N . ALA A 1 168 ? 15.477 -20.422 -9.273 1 97.81 168 ALA A N 1
ATOM 1302 C CA . ALA A 1 168 ? 15.367 -18.969 -9.234 1 97.81 168 ALA A CA 1
ATOM 1303 C C . ALA A 1 168 ? 15.945 -18.406 -7.938 1 97.81 168 ALA A C 1
ATOM 1305 O O . ALA A 1 168 ? 16.609 -17.375 -7.945 1 97.81 168 ALA A O 1
ATOM 1306 N N . GLY A 1 169 ? 15.656 -19.078 -6.805 1 98.12 169 GLY A N 1
ATOM 1307 C CA . GLY A 1 169 ? 16.234 -18.672 -5.531 1 98.12 169 GLY A CA 1
ATOM 1308 C C . GLY A 1 169 ? 17.75 -18.719 -5.516 1 98.12 169 GLY A C 1
ATOM 1309 O O . GLY A 1 169 ? 18.406 -17.797 -5.016 1 98.12 169 GLY A O 1
ATOM 1310 N N . ILE A 1 170 ? 18.25 -19.781 -6.086 1 97.38 170 ILE A N 1
ATOM 1311 C CA . ILE A 1 170 ? 19.703 -19.953 -6.141 1 97.38 170 ILE A CA 1
ATOM 1312 C C . ILE A 1 170 ? 20.328 -18.859 -7.012 1 97.38 170 ILE A C 1
ATOM 1314 O O . ILE A 1 170 ? 21.344 -18.266 -6.645 1 97.38 170 ILE A O 1
ATOM 1318 N N . ILE A 1 171 ? 19.719 -18.609 -8.141 1 97.06 171 ILE A N 1
ATOM 1319 C CA . ILE A 1 171 ? 20.188 -17.594 -9.07 1 97.06 171 ILE A CA 1
ATOM 1320 C C . ILE A 1 171 ? 20.203 -16.219 -8.383 1 97.06 171 ILE A C 1
ATOM 1322 O O . ILE A 1 171 ? 21.078 -15.406 -8.625 1 97.06 171 ILE A O 1
ATOM 1326 N N . ALA A 1 172 ? 19.234 -16.016 -7.477 1 97.12 172 ALA A N 1
ATOM 1327 C CA . ALA A 1 172 ? 19.109 -14.742 -6.754 1 97.12 172 ALA A CA 1
ATOM 1328 C C . ALA A 1 172 ? 20.172 -14.625 -5.672 1 97.12 172 ALA A C 1
ATOM 1330 O O . ALA A 1 172 ? 20.328 -13.562 -5.055 1 97.12 172 ALA A O 1
ATOM 1331 N N . GLY A 1 173 ? 20.859 -15.695 -5.387 1 95 173 GLY A N 1
ATOM 1332 C CA . GLY A 1 173 ? 21.938 -15.664 -4.414 1 95 173 GLY A CA 1
ATOM 1333 C C . GLY A 1 173 ? 21.562 -16.281 -3.084 1 95 173 GLY A C 1
ATOM 1334 O O . GLY A 1 173 ? 22.25 -16.094 -2.082 1 95 173 GLY A O 1
ATOM 1335 N N . PHE A 1 174 ? 20.547 -17.078 -3.074 1 97.19 174 PHE A N 1
ATOM 1336 C CA . PHE A 1 174 ? 20.125 -17.703 -1.831 1 97.19 174 PHE A CA 1
ATOM 1337 C C . PHE A 1 174 ? 20.609 -19.156 -1.757 1 97.19 174 PHE A C 1
ATOM 1339 O O . PHE A 1 174 ? 20.766 -19.812 -2.785 1 97.19 174 PHE A O 1
ATOM 1346 N N . LYS A 1 175 ? 20.906 -19.484 -0.567 1 96.88 175 LYS A N 1
ATOM 1347 C CA . LYS A 1 175 ? 20.719 -20.891 -0.208 1 96.88 175 LYS A CA 1
ATOM 1348 C C . LYS A 1 175 ? 19.266 -21.172 0.173 1 96.88 175 LYS A C 1
ATOM 1350 O O . LYS A 1 175 ? 18.812 -20.766 1.245 1 96.88 175 LYS A O 1
ATOM 1355 N N . VAL A 1 176 ? 18.625 -21.844 -0.699 1 97.19 176 VAL A N 1
ATOM 1356 C CA . VAL A 1 176 ? 17.219 -22.141 -0.428 1 97.19 176 VAL A CA 1
ATOM 1357 C C . VAL A 1 176 ? 17.125 -23.266 0.6 1 97.19 176 VAL A C 1
ATOM 1359 O O . VAL A 1 176 ? 17.281 -24.438 0.26 1 97.19 176 VAL A O 1
ATOM 1362 N N . VAL A 1 177 ? 16.766 -22.906 1.79 1 96.38 177 VAL A N 1
ATOM 1363 C CA . VAL A 1 177 ? 16.734 -23.828 2.918 1 96.38 177 VAL A CA 1
ATOM 1364 C C . VAL A 1 177 ? 15.555 -24.781 2.768 1 96.38 177 VAL A C 1
ATOM 1366 O O . VAL A 1 177 ? 15.648 -25.953 3.148 1 96.38 177 VAL A O 1
ATOM 1369 N N . HIS A 1 178 ? 14.516 -24.25 2.283 1 96.19 178 HIS A N 1
ATOM 1370 C CA . HIS A 1 178 ? 13.312 -25.062 2.105 1 96.19 178 HIS A CA 1
ATOM 1371 C C . HIS A 1 178 ? 12.336 -24.375 1.149 1 96.19 178 HIS A C 1
ATOM 1373 O O . HIS A 1 178 ? 12.297 -23.156 1.059 1 96.19 178 HIS A O 1
ATOM 1379 N N . ILE A 1 179 ? 11.617 -25.188 0.427 1 96.81 179 ILE A N 1
ATOM 1380 C CA . ILE A 1 179 ? 10.445 -24.766 -0.325 1 96.81 179 ILE A CA 1
ATOM 1381 C C . ILE A 1 179 ? 9.172 -25.156 0.427 1 96.81 179 ILE A C 1
ATOM 1383 O O . ILE A 1 179 ? 8.938 -26.344 0.681 1 96.81 179 ILE A O 1
ATOM 1387 N N . ILE A 1 180 ? 8.383 -24.172 0.751 1 96.25 180 ILE A N 1
ATOM 1388 C CA . ILE A 1 180 ? 7.211 -24.469 1.571 1 96.25 180 ILE A CA 1
ATOM 1389 C C . ILE A 1 180 ? 5.941 -24.25 0.753 1 96.25 180 ILE A C 1
ATOM 1391 O O . ILE A 1 180 ? 5.871 -23.328 -0.065 1 96.25 180 ILE A O 1
ATOM 1395 N N . ASN A 1 181 ? 4.941 -25.156 0.973 1 96.44 181 ASN A N 1
ATOM 1396 C CA . ASN A 1 181 ? 3.635 -24.938 0.354 1 96.44 181 ASN A CA 1
ATOM 1397 C C . ASN A 1 181 ? 2.928 -23.719 0.944 1 96.44 181 ASN A C 1
ATOM 1399 O O . ASN A 1 181 ? 2.891 -23.547 2.164 1 96.44 181 ASN A O 1
ATOM 1403 N N . GLU A 1 182 ? 2.404 -22.859 0.085 1 96.25 182 GLU A N 1
ATOM 1404 C CA . GLU A 1 182 ? 1.727 -21.641 0.506 1 96.25 182 GLU A CA 1
ATOM 1405 C C . GLU A 1 182 ? 0.634 -21.938 1.528 1 96.25 182 GLU A C 1
ATOM 1407 O O . GLU A 1 182 ? 0.574 -21.312 2.584 1 96.25 182 GLU A O 1
ATOM 1412 N N . PRO A 1 183 ? -0.226 -22.938 1.357 1 95.12 183 PRO A N 1
ATOM 1413 C CA . PRO A 1 183 ? -1.261 -23.188 2.361 1 95.12 183 PRO A CA 1
ATOM 1414 C C . PRO A 1 183 ? -0.683 -23.609 3.713 1 95.12 183 PRO A C 1
ATOM 1416 O O . PRO A 1 183 ? -1.254 -23.297 4.758 1 95.12 183 PRO A O 1
ATOM 1419 N N . THR A 1 184 ? 0.408 -24.391 3.668 1 95.5 184 THR A N 1
ATOM 1420 C CA . THR A 1 184 ? 1.066 -24.781 4.91 1 95.5 184 THR A CA 1
ATOM 1421 C C . THR A 1 184 ? 1.582 -23.547 5.656 1 95.5 184 THR A C 1
ATOM 1423 O O . THR A 1 184 ? 1.423 -23.438 6.871 1 95.5 184 THR A O 1
ATOM 1426 N N . ALA A 1 185 ? 2.199 -22.672 4.895 1 97.06 185 ALA A N 1
ATOM 1427 C CA . ALA A 1 185 ? 2.648 -21.406 5.488 1 97.06 185 ALA A CA 1
ATOM 1428 C C . ALA A 1 185 ? 1.48 -20.641 6.105 1 97.06 185 ALA A C 1
ATOM 1430 O O . ALA A 1 185 ? 1.593 -20.125 7.215 1 97.06 185 ALA A O 1
ATOM 1431 N N . ILE A 1 186 ? 0.385 -20.578 5.422 1 96.88 186 ILE A N 1
ATOM 1432 C CA . ILE A 1 186 ? -0.804 -19.875 5.883 1 96.88 186 ILE A CA 1
ATOM 1433 C C . ILE A 1 186 ? -1.327 -20.516 7.164 1 96.88 186 ILE A C 1
ATOM 1435 O O . ILE A 1 186 ? -1.729 -19.812 8.094 1 96.88 186 ILE A O 1
ATOM 1439 N N . ALA A 1 187 ? -1.333 -21.828 7.207 1 95.62 187 ALA A N 1
ATOM 1440 C CA . ALA A 1 187 ? -1.786 -22.562 8.391 1 95.62 187 ALA A CA 1
ATOM 1441 C C . ALA A 1 187 ? -0.915 -22.234 9.602 1 95.62 187 ALA A C 1
ATOM 1443 O O . ALA A 1 187 ? -1.416 -22.109 10.719 1 95.62 187 ALA A O 1
ATOM 1444 N N . MET A 1 188 ? 0.36 -22.141 9.328 1 95.06 188 MET A N 1
ATOM 1445 C CA . MET A 1 188 ? 1.271 -21.781 10.406 1 95.06 188 MET A CA 1
ATOM 1446 C C . MET A 1 188 ? 0.953 -20.375 10.938 1 95.06 188 MET A C 1
ATOM 1448 O O . MET A 1 188 ? 0.938 -20.156 12.148 1 95.06 188 MET A O 1
ATOM 1452 N N . ALA A 1 189 ? 0.745 -19.438 10.039 1 94.56 189 ALA A N 1
ATOM 1453 C CA . ALA A 1 189 ? 0.38 -18.078 10.438 1 94.56 189 ALA A CA 1
ATOM 1454 C C . ALA A 1 189 ? -0.921 -18.062 11.234 1 94.56 189 ALA A C 1
ATOM 1456 O O . ALA A 1 189 ? -1.025 -17.391 12.258 1 94.56 189 ALA A O 1
ATOM 1457 N N . TYR A 1 190 ? -1.895 -18.812 10.734 1 93.94 190 TYR A N 1
ATOM 1458 C CA . TYR A 1 190 ? -3.188 -18.938 11.398 1 93.94 190 TYR A CA 1
ATOM 1459 C C . TYR A 1 190 ? -3.023 -19.484 12.805 1 93.94 190 TYR A C 1
ATOM 1461 O O . TYR A 1 190 ? -3.611 -18.969 13.758 1 93.94 190 TYR A O 1
ATOM 1469 N N . TYR A 1 191 ? -2.25 -20.516 12.938 1 91.88 191 TYR A N 1
ATOM 1470 C CA . TYR A 1 191 ? -2.033 -21.156 14.234 1 91.88 191 TYR A CA 1
ATOM 1471 C C . TYR A 1 191 ? -1.396 -20.188 15.219 1 91.88 191 TYR A C 1
ATOM 1473 O O . TYR A 1 191 ? -1.815 -20.109 16.375 1 91.88 191 TYR A O 1
ATOM 1481 N N . ASP A 1 192 ? -0.415 -19.5 14.797 1 89 192 ASP A N 1
ATOM 1482 C CA . ASP A 1 192 ? 0.269 -18.531 15.656 1 89 192 ASP A CA 1
ATOM 1483 C C . ASP A 1 192 ? -0.695 -17.453 16.141 1 89 192 ASP A C 1
ATOM 1485 O O . ASP A 1 192 ? -0.652 -17.062 17.312 1 89 192 ASP A O 1
ATOM 1489 N N . LEU A 1 193 ? -1.488 -17 15.242 1 84.56 193 LEU A N 1
ATOM 1490 C CA . LEU A 1 193 ? -2.453 -15.961 15.594 1 84.56 193 LEU A CA 1
ATOM 1491 C C . LEU A 1 193 ? -3.48 -16.484 16.594 1 84.56 193 LEU A C 1
ATOM 1493 O O . LEU A 1 193 ? -3.848 -15.789 17.531 1 84.56 193 LEU A O 1
ATOM 1497 N N . GLU A 1 194 ? -3.977 -17.688 16.375 1 85.56 194 GLU A N 1
ATOM 1498 C CA . GLU A 1 194 ? -4.938 -18.297 17.281 1 85.56 194 GLU A CA 1
ATOM 1499 C C . GLU A 1 194 ? -4.34 -18.469 18.672 1 85.56 194 GLU A C 1
ATOM 1501 O O . GLU A 1 194 ? -5.027 -18.297 19.672 1 85.56 194 GLU A O 1
ATOM 1506 N N . MET A 1 195 ? -3.131 -18.844 18.688 1 83.75 195 MET A N 1
ATOM 1507 C CA . MET A 1 195 ? -2.441 -19 19.969 1 83.75 195 MET A CA 1
ATOM 1508 C C . MET A 1 195 ? -2.35 -17.672 20.719 1 83.75 195 MET A C 1
ATOM 1510 O O . MET A 1 195 ? -2.619 -17.609 21.906 1 83.75 195 MET A O 1
ATOM 1514 N N . LYS A 1 196 ? -1.994 -16.703 20.016 1 76.38 196 LYS A N 1
ATOM 1515 C CA . LYS A 1 196 ? -1.833 -15.375 20.609 1 76.38 196 LYS A CA 1
ATOM 1516 C C . LYS A 1 196 ? -3.166 -14.828 21.125 1 76.38 196 LYS A C 1
ATOM 1518 O O . LYS A 1 196 ? -3.207 -14.078 22.094 1 76.38 196 LYS A O 1
ATOM 1523 N N . MET A 1 197 ? -4.262 -15.281 20.469 1 75.94 197 MET A N 1
ATOM 1524 C CA . MET A 1 197 ? -5.598 -14.836 20.859 1 75.94 197 MET A CA 1
ATOM 1525 C C . MET A 1 197 ? -6.207 -15.773 21.891 1 75.94 197 MET A C 1
ATOM 1527 O O . MET A 1 197 ? -7.355 -15.594 22.312 1 75.94 197 MET A O 1
ATOM 1531 N N . ASN A 1 198 ? -5.555 -16.703 22.344 1 73.75 198 ASN A N 1
ATOM 1532 C CA . ASN A 1 198 ? -5.992 -17.719 23.297 1 73.75 198 ASN A CA 1
ATOM 1533 C C . ASN A 1 198 ? -7.242 -18.453 22.812 1 73.75 198 ASN A C 1
ATOM 1535 O O . ASN A 1 198 ? -8.148 -18.734 23.594 1 73.75 198 ASN A O 1
ATOM 1539 N N . ARG A 1 199 ? -7.273 -18.719 21.609 1 72.19 199 ARG A N 1
ATOM 1540 C CA . ARG A 1 199 ? -8.438 -19.375 21.016 1 72.19 199 ARG A CA 1
ATOM 1541 C C . ARG A 1 199 ? -8.125 -20.812 20.641 1 72.19 199 ARG A C 1
ATOM 1543 O O . ARG A 1 199 ? -8.859 -21.422 19.844 1 72.19 199 ARG A O 1
ATOM 1550 N N . ILE A 1 200 ? -7.066 -21.234 20.969 1 65.62 200 ILE A N 1
ATOM 1551 C CA . ILE A 1 200 ? -6.742 -22.609 20.594 1 65.62 200 ILE A CA 1
ATOM 1552 C C . ILE A 1 200 ? -7.352 -23.594 21.594 1 65.62 200 ILE A C 1
ATOM 1554 O O . ILE A 1 200 ? -7.137 -23.469 22.797 1 65.62 200 ILE A O 1
ATOM 1558 N N . ASN A 1 201 ? -8.469 -24.156 21.141 1 65.31 201 ASN A N 1
ATOM 1559 C CA . ASN A 1 201 ? -9.078 -25.203 21.969 1 65.31 201 ASN A CA 1
ATOM 1560 C C . ASN A 1 201 ? -8.234 -26.469 21.969 1 65.31 201 ASN A C 1
ATOM 1562 O O . ASN A 1 201 ? -7.305 -26.609 21.172 1 65.31 201 ASN A O 1
ATOM 1566 N N . MET A 1 202 ? -8.5 -27.359 22.891 1 66.5 202 MET A N 1
ATOM 1567 C CA . MET A 1 202 ? -7.773 -28.594 23.188 1 66.5 202 MET A CA 1
ATOM 1568 C C . MET A 1 202 ? -7.953 -29.625 22.078 1 66.5 202 MET A C 1
ATOM 1570 O O . MET A 1 202 ? -7.094 -30.484 21.875 1 66.5 202 MET A O 1
ATOM 1574 N N . GLY A 1 203 ? -8.969 -29.531 21.125 1 80.81 203 GLY A N 1
ATOM 1575 C CA . GLY A 1 203 ? -9.148 -30.594 20.156 1 80.81 203 GLY A CA 1
ATOM 1576 C C . GLY A 1 203 ? -8.695 -30.219 18.766 1 80.81 203 GLY A C 1
ATOM 1577 O O . GLY A 1 203 ? -8.211 -29.109 18.547 1 80.81 203 GLY A O 1
ATOM 1578 N N . PRO A 1 204 ? -8.711 -31.328 17.844 1 89.31 204 PRO A N 1
ATOM 1579 C CA . PRO A 1 204 ? -8.32 -31.094 16.453 1 89.31 204 PRO A CA 1
ATOM 1580 C C . PRO A 1 204 ? -9.227 -30.078 15.758 1 89.31 204 PRO A C 1
ATOM 1582 O O . PRO A 1 204 ? -10.453 -30.125 15.922 1 89.31 204 PRO A O 1
ATOM 1585 N N . LYS A 1 205 ? -8.625 -29.141 15.125 1 92.69 205 LYS A N 1
ATOM 1586 C CA . LYS A 1 205 ? -9.344 -28.125 14.359 1 92.69 205 LYS A CA 1
ATOM 1587 C C . LYS A 1 205 ? -9.148 -28.328 12.859 1 92.69 205 LYS A C 1
ATOM 1589 O O . LYS A 1 205 ? -8.016 -28.406 12.383 1 92.69 205 LYS A O 1
ATOM 1594 N N . ASN A 1 206 ? -10.289 -28.516 12.117 1 94.81 206 ASN A N 1
ATOM 1595 C CA . ASN A 1 206 ? -10.258 -28.578 10.656 1 94.81 206 ASN A CA 1
ATOM 1596 C C . ASN A 1 206 ? -10.352 -27.188 10.039 1 94.81 206 ASN A C 1
ATOM 1598 O O . ASN A 1 206 ? -11.375 -26.516 10.18 1 94.81 206 ASN A O 1
ATOM 1602 N N . VAL A 1 207 ? -9.289 -26.844 9.336 1 95.12 207 VAL A N 1
ATOM 1603 C CA . VAL A 1 207 ? -9.227 -25.5 8.75 1 95.12 207 VAL A CA 1
ATOM 1604 C C . VAL A 1 207 ? -9.086 -25.609 7.234 1 95.12 207 VAL A C 1
ATOM 1606 O O . VAL A 1 207 ? -8.188 -26.297 6.734 1 95.12 207 VAL A O 1
ATOM 1609 N N . LEU A 1 208 ? -9.977 -25.016 6.484 1 97.06 208 LEU A N 1
ATOM 1610 C CA . LEU A 1 208 ? -9.859 -24.938 5.031 1 97.06 208 LEU A CA 1
ATOM 1611 C C . LEU A 1 208 ? -9.18 -23.641 4.613 1 97.06 208 LEU A C 1
ATOM 1613 O O . LEU A 1 208 ? -9.656 -22.547 4.938 1 97.06 208 LEU A O 1
ATOM 1617 N N . VAL A 1 209 ? -8.07 -23.812 3.971 1 97.06 209 VAL A N 1
ATOM 1618 C CA . VAL A 1 209 ? -7.344 -22.641 3.475 1 97.06 209 VAL A CA 1
ATOM 1619 C C . VAL A 1 209 ? -7.73 -22.375 2.023 1 97.06 209 VAL A C 1
ATOM 1621 O O . VAL A 1 209 ? -7.488 -23.203 1.144 1 97.06 209 VAL A O 1
ATOM 1624 N N . PHE A 1 210 ? -8.414 -21.281 1.785 1 97.56 210 PHE A N 1
ATOM 1625 C CA . PHE A 1 210 ? -8.82 -20.812 0.466 1 97.56 210 PHE A CA 1
ATOM 1626 C C . PHE A 1 210 ? -7.895 -19.703 -0.022 1 97.56 210 PHE A C 1
ATOM 1628 O O . PHE A 1 210 ? -8.008 -18.547 0.411 1 97.56 210 PHE A O 1
ATOM 1635 N N . ASP A 1 211 ? -6.949 -20.031 -0.943 1 97 211 ASP A N 1
ATOM 1636 C CA . ASP A 1 211 ? -5.941 -19.094 -1.417 1 97 211 ASP A CA 1
ATOM 1637 C C . ASP A 1 211 ? -6.172 -18.734 -2.883 1 97 211 ASP A C 1
ATOM 1639 O O . ASP A 1 211 ? -5.758 -19.469 -3.781 1 97 211 ASP A O 1
ATOM 1643 N N . LEU A 1 212 ? -6.848 -17.609 -3.074 1 97.31 212 LEU A N 1
ATOM 1644 C CA . LEU A 1 212 ? -7.086 -17.094 -4.418 1 97.31 212 LEU A CA 1
ATOM 1645 C C . LEU A 1 212 ? -6.25 -15.844 -4.668 1 97.31 212 LEU A C 1
ATOM 1647 O O . LEU A 1 212 ? -6.691 -14.727 -4.371 1 97.31 212 LEU A O 1
ATOM 1651 N N . GLY A 1 213 ? -5.098 -16.047 -5.344 1 95.19 213 GLY A N 1
ATOM 1652 C CA . GLY A 1 213 ? -4.145 -14.969 -5.551 1 95.19 213 GLY A CA 1
ATOM 1653 C C . GLY A 1 213 ? -4.25 -14.336 -6.926 1 95.19 213 GLY A C 1
ATOM 1654 O O . GLY A 1 213 ? -5.332 -14.289 -7.512 1 95.19 213 GLY A O 1
ATOM 1655 N N . GLY A 1 214 ? -3.164 -13.805 -7.328 1 93.5 214 GLY A N 1
ATOM 1656 C CA . GLY A 1 214 ? -3.133 -13.133 -8.617 1 93.5 214 GLY A CA 1
ATOM 1657 C C . GLY A 1 214 ? -3.133 -14.086 -9.789 1 93.5 214 GLY A C 1
ATOM 1658 O O . GLY A 1 214 ? -3.678 -13.781 -10.852 1 93.5 214 GLY A O 1
ATOM 1659 N N . GLY A 1 215 ? -2.469 -15.211 -9.586 1 92.62 215 GLY A N 1
ATOM 1660 C CA . GLY A 1 215 ? -2.336 -16.062 -10.75 1 92.62 215 GLY A CA 1
ATOM 1661 C C . GLY A 1 215 ? -2.705 -17.516 -10.477 1 92.62 215 GLY A C 1
ATOM 1662 O O . GLY A 1 215 ? -2.875 -18.297 -11.406 1 92.62 215 GLY A O 1
ATOM 1663 N N . THR A 1 216 ? -2.82 -17.828 -9.258 1 93.12 216 THR A N 1
ATOM 1664 C CA . THR A 1 216 ? -3.064 -19.234 -8.898 1 93.12 216 THR A CA 1
ATOM 1665 C C . THR A 1 216 ? -4.188 -19.328 -7.867 1 93.12 216 THR A C 1
ATOM 1667 O O . THR A 1 216 ? -4.492 -18.359 -7.176 1 93.12 216 THR A O 1
ATOM 1670 N N . PHE A 1 217 ? -4.816 -20.5 -7.91 1 96 217 PHE A N 1
ATOM 1671 C CA . PHE A 1 217 ? -5.832 -20.828 -6.922 1 96 217 PHE A CA 1
ATOM 1672 C C . PHE A 1 217 ? -5.535 -22.172 -6.27 1 96 217 PHE A C 1
ATOM 1674 O O . PHE A 1 217 ? -5.32 -23.172 -6.961 1 96 217 PHE A O 1
ATOM 1681 N N . ASP A 1 218 ? -5.465 -22.109 -4.883 1 94.44 218 ASP A N 1
ATOM 1682 C CA . ASP A 1 218 ? -5.203 -23.312 -4.102 1 94.44 218 ASP A CA 1
ATOM 1683 C C . ASP A 1 218 ? -6.184 -23.453 -2.939 1 94.44 218 ASP A C 1
ATOM 1685 O O . ASP A 1 218 ? -6.543 -22.453 -2.311 1 94.44 218 ASP A O 1
ATOM 1689 N N . VAL A 1 219 ? -6.625 -24.672 -2.742 1 96.25 219 VAL A N 1
ATOM 1690 C CA . VAL A 1 219 ? -7.422 -24.984 -1.561 1 96.25 219 VAL A CA 1
ATOM 1691 C C . VAL A 1 219 ? -6.805 -26.172 -0.824 1 96.25 219 VAL A C 1
ATOM 1693 O O . VAL A 1 219 ? -6.406 -27.156 -1.448 1 96.25 219 VAL A O 1
ATOM 1696 N N . SER A 1 220 ? -6.641 -26.016 0.47 1 96.5 220 SER A N 1
ATOM 1697 C CA . SER A 1 220 ? -6.113 -27.094 1.296 1 96.5 220 SER A CA 1
ATOM 1698 C C . SER A 1 220 ? -6.926 -27.266 2.576 1 96.5 220 SER A C 1
ATOM 1700 O O . SER A 1 220 ? -7.348 -26.281 3.182 1 96.5 220 SER A O 1
ATOM 1702 N N . LEU A 1 221 ? -7.203 -28.469 2.865 1 96.38 221 LEU A N 1
ATOM 1703 C CA . LEU A 1 221 ? -7.758 -28.781 4.18 1 96.38 221 LEU A CA 1
ATOM 1704 C C . LEU A 1 221 ? -6.66 -29.219 5.141 1 96.38 221 LEU A C 1
ATOM 1706 O O . LEU A 1 221 ? -5.949 -30.188 4.871 1 96.38 221 LEU A O 1
ATOM 1710 N N . VAL A 1 222 ? -6.57 -28.5 6.223 1 96.25 222 VAL A N 1
ATOM 1711 C CA . VAL A 1 222 ? -5.504 -28.734 7.195 1 96.25 222 VAL A CA 1
ATOM 1712 C C . VAL A 1 222 ? -6.113 -29.062 8.555 1 96.25 222 VAL A C 1
ATOM 1714 O O . VAL A 1 222 ? -7.121 -28.469 8.953 1 96.25 222 VAL A O 1
ATOM 1717 N N . VAL A 1 223 ? -5.523 -30.016 9.203 1 95.06 223 VAL A N 1
ATOM 1718 C CA . VAL A 1 223 ? -5.895 -30.344 10.57 1 95.06 223 VAL A CA 1
ATOM 1719 C C . VAL A 1 223 ? -4.82 -29.859 11.539 1 95.06 223 VAL A C 1
ATOM 1721 O O . VAL A 1 223 ? -3.641 -30.188 11.383 1 95.06 223 VAL A O 1
ATOM 1724 N N . ILE A 1 224 ? -5.211 -29.062 12.43 1 93.31 224 ILE A N 1
ATOM 1725 C CA . ILE A 1 224 ? -4.285 -28.484 13.406 1 93.31 224 ILE A CA 1
ATOM 1726 C C . ILE A 1 224 ? -4.602 -29.047 14.797 1 93.31 224 ILE A C 1
ATOM 1728 O O . ILE A 1 224 ? -5.734 -28.938 15.273 1 93.31 224 ILE A O 1
ATOM 1732 N N . GLU A 1 225 ? -3.656 -29.672 15.398 1 90.56 225 GLU A N 1
ATOM 1733 C CA . GLU A 1 225 ? -3.807 -30.219 16.734 1 90.56 225 GLU A CA 1
ATOM 1734 C C . GLU A 1 225 ? -2.521 -30.062 17.547 1 90.56 225 GLU A C 1
ATOM 1736 O O . GLU A 1 225 ? -1.494 -30.656 17.219 1 90.56 225 GLU A O 1
ATOM 1741 N N . LYS A 1 226 ? -2.545 -29.328 18.656 1 85.75 226 LYS A N 1
ATOM 1742 C CA . LYS A 1 226 ? -1.456 -29.156 19.609 1 85.75 226 LYS A CA 1
ATOM 1743 C C . LYS A 1 226 ? -0.134 -28.875 18.906 1 85.75 226 LYS A C 1
ATOM 1745 O O . LYS A 1 226 ? 0.859 -29.578 19.141 1 85.75 226 LYS A O 1
ATOM 1750 N N . GLY A 1 227 ? -0.12 -27.953 17.922 1 83.81 227 GLY A N 1
ATOM 1751 C CA . GLY A 1 227 ? 1.104 -27.531 17.266 1 83.81 227 GLY A CA 1
ATOM 1752 C C . GLY A 1 227 ? 1.455 -28.391 16.062 1 83.81 227 GLY A C 1
ATOM 1753 O O . GLY A 1 227 ? 2.422 -28.109 15.344 1 83.81 227 GLY A O 1
ATOM 1754 N N . LYS A 1 228 ? 0.67 -29.406 15.836 1 91.38 228 LYS A N 1
ATOM 1755 C CA . LYS A 1 228 ? 0.851 -30.234 14.648 1 91.38 228 LYS A CA 1
ATOM 1756 C C . LYS A 1 228 ? -0.088 -29.812 13.531 1 91.38 228 LYS A C 1
ATOM 1758 O O . LYS A 1 228 ? -1.308 -29.781 13.703 1 91.38 228 LYS A O 1
ATOM 1763 N N . ILE A 1 229 ? 0.513 -29.5 12.422 1 93.81 229 ILE A N 1
ATOM 1764 C CA . ILE A 1 229 ? -0.239 -29.094 11.242 1 93.81 229 ILE A CA 1
ATOM 1765 C C . ILE A 1 229 ? -0.139 -30.172 10.172 1 93.81 229 ILE A C 1
ATOM 1767 O O . ILE A 1 229 ? 0.943 -30.422 9.641 1 93.81 229 ILE A O 1
ATOM 1771 N N . LYS A 1 230 ? -1.261 -30.781 9.875 1 95.06 230 LYS A N 1
ATOM 1772 C CA . LYS A 1 230 ? -1.289 -31.859 8.898 1 95.06 230 LYS A CA 1
ATOM 1773 C C . LYS A 1 230 ? -2.203 -31.516 7.727 1 95.06 230 LYS A C 1
ATOM 1775 O O . LYS A 1 230 ? -3.402 -31.312 7.91 1 95.06 230 LYS A O 1
ATOM 1780 N N . VAL A 1 231 ? -1.627 -31.531 6.578 1 95.31 231 VAL A N 1
ATOM 1781 C CA . VAL A 1 231 ? -2.432 -31.328 5.379 1 95.31 231 VAL A CA 1
ATOM 1782 C C . VAL A 1 231 ? -3.133 -32.625 4.996 1 95.31 231 VAL A C 1
ATOM 1784 O O . VAL A 1 231 ? -2.482 -33.656 4.816 1 95.31 231 VAL A O 1
ATOM 1787 N N . LYS A 1 232 ? -4.426 -32.594 4.828 1 94.19 232 LYS A N 1
ATOM 1788 C CA . LYS A 1 232 ? -5.207 -33.781 4.516 1 94.19 232 LYS A CA 1
ATOM 1789 C C . LYS A 1 232 ? -5.441 -33.906 3.012 1 94.19 232 LYS A C 1
ATOM 1791 O O . LYS A 1 232 ? -5.484 -35 2.473 1 94.19 232 LYS A O 1
ATOM 1796 N N . ALA A 1 233 ? -5.703 -32.812 2.443 1 93.81 233 ALA A N 1
ATOM 1797 C CA . ALA A 1 233 ? -5.984 -32.812 1.01 1 93.81 233 ALA A CA 1
ATOM 1798 C C . ALA A 1 233 ? -5.66 -31.453 0.385 1 93.81 233 ALA A C 1
ATOM 1800 O O . ALA A 1 233 ? -5.703 -30.422 1.062 1 93.81 233 ALA A O 1
ATOM 1801 N N . VAL A 1 234 ? -5.355 -31.531 -0.858 1 92.94 234 VAL A N 1
ATOM 1802 C CA . VAL A 1 234 ? -5.043 -30.328 -1.616 1 92.94 234 VAL A CA 1
ATOM 1803 C C . VAL A 1 234 ? -5.719 -30.375 -2.982 1 92.94 234 VAL A C 1
ATOM 1805 O O . VAL A 1 234 ? -5.82 -31.453 -3.59 1 92.94 234 VAL A O 1
ATOM 1808 N N . SER A 1 235 ? -6.273 -29.328 -3.414 1 92.19 235 SER A N 1
ATOM 1809 C CA . SER A 1 235 ? -6.781 -29.109 -4.766 1 92.19 235 SER A CA 1
ATOM 1810 C C . SER A 1 235 ? -6.445 -27.703 -5.258 1 92.19 235 SER A C 1
ATOM 1812 O O . SER A 1 235 ? -6.07 -26.828 -4.465 1 92.19 235 SER A O 1
ATOM 1814 N N . GLY A 1 236 ? -6.488 -27.547 -6.562 1 92.19 236 GLY A N 1
ATOM 1815 C CA . GLY A 1 236 ? -6.148 -26.219 -7.031 1 92.19 236 GLY A CA 1
ATOM 1816 C C . GLY A 1 236 ? -6.105 -26.109 -8.547 1 92.19 236 GLY A C 1
ATOM 1817 O O . GLY A 1 236 ? -6.512 -27.031 -9.25 1 92.19 236 GLY A O 1
ATOM 1818 N N . ASP A 1 237 ? -5.832 -24.906 -8.977 1 89.88 237 ASP A N 1
ATOM 1819 C CA . ASP A 1 237 ? -5.633 -24.516 -10.375 1 89.88 237 ASP A CA 1
ATOM 1820 C C . ASP A 1 237 ? -4.516 -23.484 -10.5 1 89.88 237 ASP A C 1
ATOM 1822 O O . ASP A 1 237 ? -4.645 -22.359 -10.023 1 89.88 237 ASP A O 1
ATOM 1826 N N . THR A 1 238 ? -3.459 -23.844 -11.164 1 84.69 238 THR A N 1
ATOM 1827 C CA . THR A 1 238 ? -2.271 -23 -11.227 1 84.69 238 THR A CA 1
ATOM 1828 C C . THR A 1 238 ? -2.461 -21.891 -12.258 1 84.69 238 THR A C 1
ATOM 1830 O O . THR A 1 238 ? -1.58 -21.047 -12.43 1 84.69 238 THR A O 1
ATOM 1833 N N . HIS A 1 239 ? -3.58 -21.906 -13 1 87.19 239 HIS A N 1
ATOM 1834 C CA . HIS A 1 239 ? -3.855 -20.859 -13.977 1 87.19 239 HIS A CA 1
ATOM 1835 C C . HIS A 1 239 ? -5.211 -20.203 -13.727 1 87.19 239 HIS A C 1
ATOM 1837 O O . HIS A 1 239 ? -6.004 -20.031 -14.656 1 87.19 239 HIS A O 1
ATOM 1843 N N . LEU A 1 240 ? -5.488 -20.062 -12.562 1 92.62 240 LEU A N 1
ATOM 1844 C CA . LEU A 1 240 ? -6.688 -19.344 -12.141 1 92.62 240 LEU A CA 1
ATOM 1845 C C . LEU A 1 240 ? -6.367 -18.359 -11.031 1 92.62 240 LEU A C 1
ATOM 1847 O O . LEU A 1 240 ? -5.844 -18.75 -9.984 1 92.62 240 LEU A O 1
ATOM 1851 N N . GLY A 1 241 ? -6.645 -17.141 -11.312 1 94.5 241 GLY A N 1
ATOM 1852 C CA . GLY A 1 241 ? -6.426 -16.094 -10.32 1 94.5 241 GLY A CA 1
ATOM 1853 C C . GLY A 1 241 ? -6.867 -14.719 -10.797 1 94.5 241 GLY A C 1
ATOM 1854 O O . GLY A 1 241 ? -7.617 -14.602 -11.766 1 94.5 241 GLY A O 1
ATOM 1855 N N . GLY A 1 242 ? -6.469 -13.703 -10.07 1 95.25 242 GLY A N 1
ATOM 1856 C CA . GLY A 1 242 ? -6.875 -12.336 -10.367 1 95.25 242 GLY A CA 1
ATOM 1857 C C . GLY A 1 242 ? -6.547 -11.906 -11.781 1 95.25 242 GLY A C 1
ATOM 1858 O O . GLY A 1 242 ? -7.277 -11.125 -12.383 1 95.25 242 GLY A O 1
ATOM 1859 N N . ALA A 1 243 ? -5.441 -12.406 -12.297 1 93.62 243 ALA A N 1
ATOM 1860 C CA . ALA A 1 243 ? -5.02 -12.062 -13.648 1 93.62 243 ALA A CA 1
ATOM 1861 C C . ALA A 1 243 ? -6.059 -12.5 -14.68 1 93.62 243 ALA A C 1
ATOM 1863 O O . ALA A 1 243 ? -6.254 -11.836 -15.695 1 93.62 243 ALA A O 1
ATOM 1864 N N . ASP A 1 244 ? -6.684 -13.57 -14.422 1 95.31 244 ASP A N 1
ATOM 1865 C CA . ASP A 1 244 ? -7.699 -14.062 -15.352 1 95.31 244 ASP A CA 1
ATOM 1866 C C . ASP A 1 244 ? -8.93 -13.156 -15.352 1 95.31 244 ASP A C 1
ATOM 1868 O O . ASP A 1 244 ? -9.523 -12.906 -16.406 1 95.31 244 ASP A O 1
ATOM 1872 N N . PHE A 1 245 ? -9.266 -12.664 -14.164 1 97.25 245 PHE A N 1
ATOM 1873 C CA . PHE A 1 245 ? -10.375 -11.719 -14.07 1 97.25 245 PHE A CA 1
ATOM 1874 C C . PHE A 1 245 ? -10.039 -10.43 -14.805 1 97.25 245 PHE A C 1
ATOM 1876 O O . PHE A 1 245 ? -10.891 -9.867 -15.508 1 97.25 245 PHE A O 1
ATOM 1883 N N . ASP A 1 246 ? -8.836 -10 -14.648 1 95.75 246 ASP A N 1
ATOM 1884 C CA . ASP A 1 246 ? -8.383 -8.789 -15.32 1 95.75 246 ASP A CA 1
ATOM 1885 C C . ASP A 1 246 ? -8.406 -8.961 -16.844 1 95.75 246 ASP A C 1
ATOM 1887 O O . ASP A 1 246 ? -8.852 -8.062 -17.562 1 95.75 246 ASP A O 1
ATOM 1891 N N . ASN A 1 247 ? -7.926 -10.133 -17.297 1 94.31 247 ASN A N 1
ATOM 1892 C CA . ASN A 1 247 ? -7.867 -10.398 -18.734 1 94.31 247 ASN A CA 1
ATOM 1893 C C . ASN A 1 247 ? -9.258 -10.391 -19.359 1 94.31 247 ASN A C 1
ATOM 1895 O O . ASN A 1 247 ? -9.438 -9.891 -20.484 1 94.31 247 ASN A O 1
ATOM 1899 N N . ARG A 1 248 ? -10.18 -10.938 -18.672 1 96.06 248 ARG A N 1
ATOM 1900 C CA . ARG A 1 248 ? -11.539 -10.953 -19.188 1 96.06 248 ARG A CA 1
ATOM 1901 C C . ARG A 1 248 ? -12.117 -9.539 -19.25 1 96.06 248 ARG A C 1
ATOM 1903 O O . ARG A 1 248 ? -12.852 -9.203 -20.188 1 96.06 248 ARG A O 1
ATOM 1910 N N . MET A 1 249 ? -11.797 -8.734 -18.297 1 96.44 249 MET A N 1
ATOM 1911 C CA . MET A 1 249 ? -12.227 -7.34 -18.328 1 96.44 249 MET A CA 1
ATOM 1912 C C . MET A 1 249 ? -11.562 -6.59 -19.469 1 96.44 249 MET A C 1
ATOM 1914 O O . MET A 1 249 ? -12.195 -5.773 -20.141 1 96.44 249 MET A O 1
ATOM 1918 N N . VAL A 1 250 ? -10.281 -6.84 -19.688 1 95.44 250 VAL A N 1
ATOM 1919 C CA . VAL A 1 250 ? -9.562 -6.219 -20.797 1 95.44 250 VAL A CA 1
ATOM 1920 C C . VAL A 1 250 ? -10.242 -6.574 -22.109 1 95.44 250 VAL A C 1
ATOM 1922 O O . VAL A 1 250 ? -10.477 -5.703 -22.953 1 95.44 250 VAL A O 1
ATOM 1925 N N . ARG A 1 251 ? -10.586 -7.855 -22.312 1 95.44 251 ARG A N 1
ATOM 1926 C CA . ARG A 1 251 ? -11.258 -8.297 -23.531 1 95.44 251 ARG A CA 1
ATOM 1927 C C . ARG A 1 251 ? -12.602 -7.598 -23.703 1 95.44 251 ARG A C 1
ATOM 1929 O O . ARG A 1 251 ? -12.969 -7.223 -24.828 1 95.44 251 ARG A O 1
ATOM 1936 N N . GLU A 1 252 ? -13.25 -7.469 -22.578 1 95.44 252 GLU A N 1
ATOM 1937 C CA . GLU A 1 252 ? -14.531 -6.77 -22.609 1 95.44 252 GLU A CA 1
ATOM 1938 C C . GLU A 1 252 ? -14.352 -5.316 -23.047 1 95.44 252 GLU A C 1
ATOM 1940 O O . GLU A 1 252 ? -15.125 -4.809 -23.859 1 95.44 252 GLU A O 1
ATOM 1945 N N . PHE A 1 253 ? -13.406 -4.652 -22.531 1 96.38 253 PHE A N 1
ATOM 1946 C CA . PHE A 1 253 ? -13.156 -3.252 -22.844 1 96.38 253 PHE A CA 1
ATOM 1947 C C . PHE A 1 253 ? -12.672 -3.102 -24.281 1 96.38 253 PHE A C 1
ATOM 1949 O O . PHE A 1 253 ? -13.008 -2.125 -24.953 1 96.38 253 PHE A O 1
ATOM 1956 N N . VAL A 1 254 ? -11.883 -4.086 -24.766 1 95.19 254 VAL A N 1
ATOM 1957 C CA . VAL A 1 254 ? -11.438 -4.082 -26.156 1 95.19 254 VAL A CA 1
ATOM 1958 C C . VAL A 1 254 ? -12.641 -4.18 -27.078 1 95.19 254 VAL A C 1
ATOM 1960 O O . VAL A 1 254 ? -12.758 -3.418 -28.047 1 95.19 254 VAL A O 1
ATOM 1963 N N . ARG A 1 255 ? -13.523 -5.082 -26.797 1 95.25 255 ARG A N 1
ATOM 1964 C CA . ARG A 1 255 ? -14.734 -5.266 -27.594 1 95.25 255 ARG A CA 1
ATOM 1965 C C . ARG A 1 255 ? -15.586 -3.998 -27.594 1 95.25 255 ARG A C 1
ATOM 1967 O O . ARG A 1 255 ? -16.078 -3.58 -28.641 1 95.25 255 ARG A O 1
ATOM 1974 N N . GLU A 1 256 ? -15.719 -3.445 -26.438 1 95.62 256 GLU A N 1
ATOM 1975 C CA . GLU A 1 256 ? -16.516 -2.225 -26.328 1 95.62 256 GLU A CA 1
ATOM 1976 C C . GLU A 1 256 ? -15.898 -1.089 -27.141 1 95.62 256 GLU A C 1
ATOM 1978 O O . GLU A 1 256 ? -16.609 -0.342 -27.812 1 95.62 256 GLU A O 1
ATOM 1983 N N . PHE A 1 257 ? -14.641 -0.962 -27.047 1 95.94 257 PHE A N 1
ATOM 1984 C CA . PHE A 1 257 ? -13.938 0.081 -27.797 1 95.94 257 PHE A CA 1
ATOM 1985 C C . PHE A 1 257 ? -14.102 -0.115 -29.297 1 95.94 257 PHE A C 1
ATOM 1987 O O . PHE A 1 257 ? -14.367 0.842 -30.031 1 95.94 257 PHE A O 1
ATOM 1994 N N . GLU A 1 258 ? -13.922 -1.367 -29.703 1 95 258 GLU A N 1
ATOM 1995 C CA . GLU A 1 258 ? -14.039 -1.681 -31.125 1 95 258 GLU A CA 1
ATOM 1996 C C . GLU A 1 258 ? -15.469 -1.453 -31.625 1 95 258 GLU A C 1
ATOM 1998 O O . GLU A 1 258 ? -15.672 -0.989 -32.75 1 95 258 GLU A O 1
ATOM 2003 N N . GLN A 1 259 ? -16.391 -1.703 -30.812 1 94.88 259 GLN A N 1
ATOM 2004 C CA . GLN A 1 259 ? -17.781 -1.483 -31.172 1 94.88 259 GLN A CA 1
ATOM 2005 C C . GLN A 1 259 ? -18.109 0.007 -31.266 1 94.88 259 GLN A C 1
ATOM 2007 O O . GLN A 1 259 ? -18.828 0.444 -32.156 1 94.88 259 GLN A O 1
ATOM 2012 N N . LYS A 1 260 ? -17.562 0.723 -30.391 1 93.62 260 LYS A N 1
ATOM 2013 C CA . LYS A 1 260 ? -17.859 2.15 -30.312 1 93.62 260 LYS A CA 1
ATOM 2014 C C . LYS A 1 260 ? -17.141 2.926 -31.406 1 93.62 260 LYS A C 1
ATOM 2016 O O . LYS A 1 260 ? -17.688 3.883 -31.969 1 93.62 260 LYS A O 1
ATOM 2021 N N . HIS A 1 261 ? -15.922 2.461 -31.75 1 93.62 261 HIS A N 1
ATOM 2022 C CA . HIS A 1 261 ? -15.102 3.305 -32.594 1 93.62 261 HIS A CA 1
ATOM 2023 C C . HIS A 1 261 ? -14.742 2.588 -33.906 1 93.62 261 HIS A C 1
ATOM 2025 O O . HIS A 1 261 ? -14.25 3.209 -34.844 1 93.62 261 HIS A O 1
ATOM 2031 N N . GLY A 1 262 ? -14.945 1.298 -33.969 1 91.06 262 GLY A N 1
ATOM 2032 C CA . GLY A 1 262 ? -14.664 0.526 -35.188 1 91.06 262 GLY A CA 1
ATOM 2033 C C . GLY A 1 262 ? -13.18 0.319 -35.438 1 91.06 262 GLY A C 1
ATOM 2034 O O . GLY A 1 262 ? -12.758 0.084 -36.562 1 91.06 262 GLY A O 1
ATOM 2035 N N . LYS A 1 263 ? -12.352 0.495 -34.469 1 90.19 263 LYS A N 1
ATOM 2036 C CA . LYS A 1 263 ? -10.898 0.349 -34.594 1 90.19 263 LYS A CA 1
ATOM 2037 C C . LYS A 1 263 ? -10.391 -0.787 -33.688 1 90.19 263 LYS A C 1
ATOM 2039 O O . LYS A 1 263 ? -10.797 -0.917 -32.531 1 90.19 263 LYS A O 1
ATOM 2044 N N . GLY A 1 264 ? -9.547 -1.537 -34.312 1 88.94 264 GLY A N 1
ATOM 2045 C CA . GLY A 1 264 ? -8.969 -2.656 -33.594 1 88.94 264 GLY A CA 1
ATOM 2046 C C . GLY A 1 264 ? -7.785 -2.26 -32.719 1 88.94 264 GLY A C 1
ATOM 2047 O O . GLY A 1 264 ? -6.785 -1.741 -33.219 1 88.94 264 GLY A O 1
ATOM 2048 N N . ILE A 1 265 ? -7.855 -2.465 -31.391 1 91.19 265 ILE A N 1
ATOM 2049 C CA . ILE A 1 265 ? -6.777 -2.062 -30.5 1 91.19 265 ILE A CA 1
ATOM 2050 C C . ILE A 1 265 ? -6.047 -3.299 -29.969 1 91.19 265 ILE A C 1
ATOM 2052 O O . ILE A 1 265 ? -5.082 -3.186 -29.219 1 91.19 265 ILE A O 1
ATOM 2056 N N . SER A 1 266 ? -6.316 -4.449 -30.469 1 87.62 266 SER A N 1
ATOM 2057 C CA . SER A 1 266 ? -5.812 -5.703 -29.906 1 87.62 266 SER A CA 1
ATOM 2058 C C . SER A 1 266 ? -4.328 -5.883 -30.219 1 87.62 266 SER A C 1
ATOM 2060 O O . SER A 1 266 ? -3.631 -6.625 -29.516 1 87.62 266 SER A O 1
ATOM 2062 N N . LYS A 1 267 ? -3.859 -5.152 -31.188 1 86.75 267 LYS A N 1
ATOM 2063 C CA . LYS A 1 267 ? -2.463 -5.32 -31.562 1 86.75 267 LYS A CA 1
ATOM 2064 C C . LYS A 1 267 ? -1.594 -4.203 -31 1 86.75 267 LYS A C 1
ATOM 2066 O O . LYS A 1 267 ? -0.375 -4.199 -31.188 1 86.75 267 LYS A O 1
ATOM 2071 N N . ASN A 1 268 ? -2.229 -3.338 -30.344 1 90.81 268 ASN A N 1
ATOM 2072 C CA . ASN A 1 268 ? -1.484 -2.225 -29.766 1 90.81 268 ASN A CA 1
ATOM 2073 C C . ASN A 1 268 ? -1.104 -2.5 -28.312 1 90.81 268 ASN A C 1
ATOM 2075 O O . ASN A 1 268 ? -1.93 -2.35 -27.406 1 90.81 268 ASN A O 1
ATOM 2079 N N . ALA A 1 269 ? 0.199 -2.762 -28.109 1 88.25 269 ALA A N 1
ATOM 2080 C CA . ALA A 1 269 ? 0.688 -3.176 -26.797 1 88.25 269 ALA A CA 1
ATOM 2081 C C . ALA A 1 269 ? 0.48 -2.074 -25.75 1 88.25 269 ALA A C 1
ATOM 2083 O O . ALA A 1 269 ? 0.175 -2.354 -24.594 1 88.25 269 ALA A O 1
ATOM 2084 N N . ARG A 1 270 ? 0.638 -0.923 -26.188 1 88.75 270 ARG A N 1
ATOM 2085 C CA . ARG A 1 270 ? 0.481 0.203 -25.281 1 88.75 270 ARG A CA 1
ATOM 2086 C C . ARG A 1 270 ? -0.966 0.335 -24.812 1 88.75 270 ARG A C 1
ATOM 2088 O O . ARG A 1 270 ? -1.229 0.521 -23.625 1 88.75 270 ARG A O 1
ATOM 2095 N N . ALA A 1 271 ? -1.882 0.289 -25.734 1 92.25 271 ALA A N 1
ATOM 2096 C CA . ALA A 1 271 ? -3.303 0.352 -25.406 1 92.25 271 ALA A CA 1
ATOM 2097 C C . ALA A 1 271 ? -3.701 -0.793 -24.469 1 92.25 271 ALA A C 1
ATOM 2099 O O . ALA A 1 271 ? -4.426 -0.587 -23.5 1 92.25 271 ALA A O 1
ATOM 2100 N N . LEU A 1 272 ? -3.188 -1.928 -24.766 1 91.25 272 LEU A N 1
ATOM 2101 C CA . LEU A 1 272 ? -3.502 -3.096 -23.953 1 91.25 272 LEU A CA 1
ATOM 2102 C C . LEU A 1 272 ? -2.943 -2.939 -22.547 1 91.25 272 LEU A C 1
ATOM 2104 O O . LEU A 1 272 ? -3.6 -3.312 -21.562 1 91.25 272 LEU A O 1
ATOM 2108 N N . GLY A 1 273 ? -1.729 -2.451 -22.5 1 88.94 273 GLY A N 1
ATOM 2109 C CA . GLY A 1 273 ? -1.132 -2.209 -21.203 1 88.94 273 GLY A CA 1
ATOM 2110 C C . GLY A 1 273 ? -1.936 -1.248 -20.344 1 88.94 273 GLY A C 1
ATOM 2111 O O . GLY A 1 273 ? -2.121 -1.481 -19.141 1 88.94 273 GLY A O 1
ATOM 2112 N N . ARG A 1 274 ? -2.404 -0.186 -20.938 1 90.81 274 ARG A N 1
ATOM 2113 C CA . ARG A 1 274 ? -3.203 0.81 -20.234 1 90.81 274 ARG A CA 1
ATOM 2114 C C . ARG A 1 274 ? -4.543 0.226 -19.781 1 90.81 274 ARG A C 1
ATOM 2116 O O . ARG A 1 274 ? -5.004 0.494 -18.672 1 90.81 274 ARG A O 1
ATOM 2123 N N . LEU A 1 275 ? -5.133 -0.538 -20.641 1 93.38 275 LEU A N 1
ATOM 2124 C CA . LEU A 1 275 ? -6.395 -1.191 -20.297 1 93.38 275 LEU A CA 1
ATOM 2125 C C . LEU A 1 275 ? -6.207 -2.166 -19.141 1 93.38 275 LEU A C 1
ATOM 2127 O O . LEU A 1 275 ? -7.086 -2.297 -18.297 1 93.38 275 LEU A O 1
ATOM 2131 N N . ARG A 1 276 ? -5.105 -2.848 -19.141 1 92.12 276 ARG A N 1
ATOM 2132 C CA . ARG A 1 276 ? -4.828 -3.803 -18.078 1 92.12 276 ARG A CA 1
ATOM 2133 C C . ARG A 1 276 ? -4.746 -3.102 -16.719 1 92.12 276 ARG A C 1
ATOM 2135 O O . ARG A 1 276 ? -5.336 -3.561 -15.742 1 92.12 276 ARG A O 1
ATOM 2142 N N . VAL A 1 277 ? -4.027 -2.039 -16.641 1 89.06 277 VAL A N 1
ATOM 2143 C CA . VAL A 1 277 ? -3.879 -1.275 -15.406 1 89.06 277 VAL A CA 1
ATOM 2144 C C . VAL A 1 277 ? -5.242 -0.758 -14.953 1 89.06 277 VAL A C 1
ATOM 2146 O O . VAL A 1 277 ? -5.586 -0.843 -13.773 1 89.06 277 VAL A O 1
ATOM 2149 N N . ALA A 1 278 ? -6 -0.246 -15.859 1 92.06 278 ALA A N 1
ATOM 2150 C CA . ALA A 1 278 ? -7.324 0.282 -15.555 1 92.06 278 ALA A CA 1
ATOM 2151 C C . ALA A 1 278 ? -8.258 -0.825 -15.07 1 92.06 278 ALA A C 1
ATOM 2153 O O . ALA A 1 278 ? -9.078 -0.605 -14.18 1 92.06 278 ALA A O 1
ATOM 2154 N N . SER A 1 279 ? -8.141 -2 -15.711 1 94.94 279 SER A N 1
ATOM 2155 C CA . SER A 1 279 ? -8.984 -3.135 -15.336 1 94.94 279 SER A CA 1
ATOM 2156 C C . SER A 1 279 ? -8.695 -3.596 -13.914 1 94.94 279 SER A C 1
ATOM 2158 O O . SER A 1 279 ? -9.617 -3.895 -13.148 1 94.94 279 SER A O 1
ATOM 2160 N N . GLU A 1 280 ? -7.461 -3.715 -13.578 1 93.12 280 GLU A N 1
ATOM 2161 C CA . GLU A 1 280 ? -7.094 -4.113 -12.227 1 93.12 280 GLU A CA 1
ATOM 2162 C C . GLU A 1 280 ? -7.613 -3.113 -11.195 1 93.12 280 GLU A C 1
ATOM 2164 O O . GLU A 1 280 ? -8.141 -3.506 -10.148 1 93.12 280 GLU A O 1
ATOM 2169 N N . LYS A 1 281 ? -7.48 -1.821 -11.5 1 91.69 281 LYS A N 1
ATOM 2170 C CA . LYS A 1 281 ? -7.992 -0.786 -10.609 1 91.69 281 LYS A CA 1
ATOM 2171 C C . LYS A 1 281 ? -9.508 -0.891 -10.453 1 91.69 281 LYS A C 1
ATOM 2173 O O . LYS A 1 281 ? -10.031 -0.768 -9.352 1 91.69 281 LYS A O 1
ATOM 2178 N N . ALA A 1 282 ? -10.18 -1.037 -11.539 1 95.12 282 ALA A N 1
ATOM 2179 C CA . ALA A 1 282 ? -11.641 -1.163 -11.523 1 95.12 282 ALA A CA 1
ATOM 2180 C C . ALA A 1 282 ? -12.07 -2.357 -10.68 1 95.12 282 ALA A C 1
ATOM 2182 O O . ALA A 1 282 ? -13.047 -2.271 -9.93 1 95.12 282 ALA A O 1
ATOM 2183 N N . LYS A 1 283 ? -11.367 -3.469 -10.883 1 95.94 283 LYS A N 1
ATOM 2184 C CA . LYS A 1 283 ? -11.656 -4.672 -10.102 1 95.94 283 LYS A CA 1
ATOM 2185 C C . LYS A 1 283 ? -11.578 -4.391 -8.602 1 95.94 283 LYS A C 1
ATOM 2187 O O . LYS A 1 283 ? -12.445 -4.809 -7.84 1 95.94 283 LYS A O 1
ATOM 2192 N N . LYS A 1 284 ? -10.57 -3.709 -8.156 1 93.44 284 LYS A N 1
ATOM 2193 C CA . LYS A 1 284 ? -10.406 -3.373 -6.746 1 93.44 284 LYS A CA 1
ATOM 2194 C C . LYS A 1 284 ? -11.523 -2.447 -6.27 1 93.44 284 LYS A C 1
ATOM 2196 O O . LYS A 1 284 ? -12.047 -2.611 -5.164 1 93.44 284 LYS A O 1
ATOM 2201 N N . VAL A 1 285 ? -11.914 -1.489 -7.102 1 91.56 285 VAL A N 1
ATOM 2202 C CA . VAL A 1 285 ? -12.984 -0.564 -6.758 1 91.56 285 VAL A CA 1
ATOM 2203 C C . VAL A 1 285 ? -14.297 -1.329 -6.602 1 91.56 285 VAL A C 1
ATOM 2205 O O . VAL A 1 285 ? -15.094 -1.031 -5.711 1 91.56 285 VAL A O 1
ATOM 2208 N N . LEU A 1 286 ? -14.484 -2.305 -7.453 1 93.31 286 LEU A N 1
ATOM 2209 C CA . LEU A 1 286 ? -15.711 -3.086 -7.449 1 93.31 286 LEU A CA 1
ATOM 2210 C C . LEU A 1 286 ? -15.82 -3.922 -6.176 1 93.31 286 LEU A C 1
ATOM 2212 O O . LEU A 1 286 ? -16.906 -4.383 -5.824 1 93.31 286 LEU A O 1
ATOM 2216 N N . THR A 1 287 ? -14.711 -4.168 -5.555 1 91.94 287 THR A N 1
ATOM 2217 C CA . THR A 1 287 ? -14.742 -4.844 -4.266 1 91.94 287 THR A CA 1
ATOM 2218 C C . THR A 1 287 ? -15.445 -3.977 -3.219 1 91.94 287 THR A C 1
ATOM 2220 O O . THR A 1 287 ? -16.109 -4.492 -2.326 1 91.94 287 THR A O 1
ATOM 2223 N N . LEU A 1 288 ? -15.328 -2.643 -3.438 1 85.5 288 LEU A N 1
ATOM 2224 C CA . LEU A 1 288 ? -15.836 -1.691 -2.457 1 85.5 288 LEU A CA 1
ATOM 2225 C C . LEU A 1 288 ? -17.188 -1.13 -2.893 1 85.5 288 LEU A C 1
ATOM 2227 O O . LEU A 1 288 ? -18.047 -0.857 -2.057 1 85.5 288 LEU A O 1
ATOM 2231 N N . LEU A 1 289 ? -17.359 -1.021 -4.203 1 86.31 289 LEU A N 1
ATOM 2232 C CA . LEU A 1 289 ? -18.516 -0.312 -4.758 1 86.31 289 LEU A CA 1
ATOM 2233 C C . LEU A 1 289 ? -19.219 -1.161 -5.809 1 86.31 289 LEU A C 1
ATOM 2235 O O . LEU A 1 289 ? -18.609 -2.061 -6.395 1 86.31 289 LEU A O 1
ATOM 2239 N N . PRO A 1 290 ? -20.484 -0.913 -6.027 1 87.44 290 PRO A N 1
ATOM 2240 C CA . PRO A 1 290 ? -21.234 -1.699 -7.004 1 87.44 290 PRO A CA 1
ATOM 2241 C C . PRO A 1 290 ? -20.875 -1.364 -8.445 1 87.44 290 PRO A C 1
ATOM 2243 O O . PRO A 1 290 ? -21.219 -2.111 -9.367 1 87.44 290 PRO A O 1
ATOM 2246 N N . GLN A 1 291 ? -20.203 -0.245 -8.57 1 89.25 291 GLN A N 1
ATOM 2247 C CA . GLN A 1 291 ? -19.781 0.121 -9.914 1 89.25 291 GLN A CA 1
ATOM 2248 C C . GLN A 1 291 ? -18.438 0.854 -9.891 1 89.25 291 GLN A C 1
ATOM 2250 O O . GLN A 1 291 ? -18.047 1.404 -8.859 1 89.25 291 GLN A O 1
ATOM 2255 N N . ALA A 1 292 ? -17.719 0.814 -10.969 1 90.5 292 ALA A N 1
ATOM 2256 C CA . ALA A 1 292 ? -16.438 1.479 -11.148 1 90.5 292 ALA A CA 1
ATOM 2257 C C . ALA A 1 292 ? -16.344 2.172 -12.5 1 90.5 292 ALA A C 1
ATOM 2259 O O . ALA A 1 292 ? -16.781 1.619 -13.516 1 90.5 292 ALA A O 1
ATOM 2260 N N . ASP A 1 293 ? -15.883 3.426 -12.492 1 89.88 293 ASP A N 1
ATOM 2261 C CA . ASP A 1 293 ? -15.688 4.176 -13.734 1 89.88 293 ASP A CA 1
ATOM 2262 C C . ASP A 1 293 ? -14.273 3.975 -14.273 1 89.88 293 ASP A C 1
ATOM 2264 O O . ASP A 1 293 ? -13.305 3.945 -13.516 1 89.88 293 ASP A O 1
ATOM 2268 N N . VAL A 1 294 ? -14.188 3.725 -15.555 1 92.5 294 VAL A N 1
ATOM 2269 C CA . VAL A 1 294 ? -12.914 3.578 -16.25 1 92.5 294 VAL A CA 1
ATOM 2270 C C . VAL A 1 294 ? -12.773 4.664 -17.312 1 92.5 294 VAL A C 1
ATOM 2272 O O . VAL A 1 294 ? -13.617 4.781 -18.203 1 92.5 294 VAL A O 1
ATOM 2275 N N . GLN A 1 295 ? -11.828 5.516 -17.141 1 89.56 295 GLN A N 1
ATOM 2276 C CA . GLN A 1 295 ? -11.562 6.582 -18.094 1 89.56 295 GLN A CA 1
ATOM 2277 C C . GLN A 1 295 ? -10.094 6.617 -18.5 1 89.56 295 GLN A C 1
ATOM 2279 O O . GLN A 1 295 ? -9.219 6.793 -17.641 1 89.56 295 GLN A O 1
ATOM 2284 N N . ILE A 1 296 ? -9.82 6.398 -19.75 1 90.81 296 ILE A N 1
ATOM 2285 C CA . ILE A 1 296 ? -8.469 6.453 -20.297 1 90.81 296 ILE A CA 1
ATOM 2286 C C . ILE A 1 296 ? -8.422 7.445 -21.453 1 90.81 296 ILE A C 1
ATOM 2288 O O . ILE A 1 296 ? -8.984 7.195 -22.516 1 90.81 296 ILE A O 1
ATOM 2292 N N . ASP A 1 297 ? -7.727 8.555 -21.281 1 86.88 297 ASP A N 1
ATOM 2293 C CA . ASP A 1 297 ? -7.598 9.555 -22.344 1 86.88 297 ASP A CA 1
ATOM 2294 C C . ASP A 1 297 ? -6.66 9.062 -23.438 1 86.88 297 ASP A C 1
ATOM 2296 O O . ASP A 1 297 ? -5.625 8.461 -23.156 1 86.88 297 ASP A O 1
ATOM 2300 N N . CYS A 1 298 ? -7.07 9.273 -24.641 1 88.56 298 CYS A N 1
ATOM 2301 C CA . CYS A 1 298 ? -6.258 8.953 -25.812 1 88.56 298 CYS A CA 1
ATOM 2302 C C . CYS A 1 298 ? -5.742 7.523 -25.734 1 88.56 298 CYS A C 1
ATOM 2304 O O . CYS A 1 298 ? -4.539 7.285 -25.844 1 88.56 298 CYS A O 1
ATOM 2306 N N . LEU A 1 299 ? -6.652 6.613 -25.562 1 91.94 299 LEU A N 1
ATOM 2307 C CA . LEU A 1 299 ? -6.281 5.207 -25.469 1 91.94 299 LEU A CA 1
ATOM 2308 C C . LEU A 1 299 ? -5.637 4.723 -26.766 1 91.94 299 LEU A C 1
ATOM 2310 O O . LEU A 1 299 ? -4.645 3.99 -26.719 1 91.94 299 LEU A O 1
ATOM 2314 N N . PHE A 1 300 ? -6.293 5.133 -27.875 1 91.44 300 PHE A N 1
ATOM 2315 C CA . PHE A 1 300 ? -5.82 4.672 -29.172 1 91.44 300 PHE A CA 1
ATOM 2316 C C . PHE A 1 300 ? -6.09 5.719 -30.25 1 91.44 300 PHE A C 1
ATOM 2318 O O . PHE A 1 300 ? -7.238 6.117 -30.469 1 91.44 300 PHE A O 1
ATOM 2325 N N . GLU A 1 301 ? -5.074 6.148 -30.906 1 89.12 301 GLU A N 1
ATOM 2326 C CA . GLU A 1 301 ? -5.164 7.094 -32.031 1 89.12 301 GLU A CA 1
ATOM 2327 C C . GLU A 1 301 ? -6.008 8.312 -31.641 1 89.12 301 GLU A C 1
ATOM 2329 O O . GLU A 1 301 ? -6.914 8.695 -32.375 1 89.12 301 GLU A O 1
ATOM 2334 N N . GLY A 1 302 ? -5.758 8.836 -30.422 1 86 302 GLY A N 1
ATOM 2335 C CA . GLY A 1 302 ? -6.395 10.07 -29.984 1 86 302 GLY A CA 1
ATOM 2336 C C . GLY A 1 302 ? -7.793 9.867 -29.438 1 86 302 GLY A C 1
ATOM 2337 O O . GLY A 1 302 ? -8.43 10.805 -28.953 1 86 302 GLY A O 1
ATOM 2338 N N . LEU A 1 303 ? -8.305 8.648 -29.469 1 91.62 303 LEU A N 1
ATOM 2339 C CA . LEU A 1 303 ? -9.656 8.359 -29 1 91.62 303 LEU A CA 1
ATOM 2340 C C . LEU A 1 303 ? -9.648 7.996 -27.516 1 91.62 303 LEU A C 1
ATOM 2342 O O . LEU A 1 303 ? -8.797 7.223 -27.062 1 91.62 303 LEU A O 1
ATOM 2346 N N . ASP A 1 304 ? -10.578 8.57 -26.797 1 91.06 304 ASP A N 1
ATOM 2347 C CA . ASP A 1 304 ? -10.742 8.266 -25.375 1 91.06 304 ASP A CA 1
ATOM 2348 C C . ASP A 1 304 ? -11.562 6.996 -25.188 1 91.06 304 ASP A C 1
ATOM 2350 O O . ASP A 1 304 ? -12.234 6.535 -26.109 1 91.06 304 ASP A O 1
ATOM 2354 N N . PHE A 1 305 ? -11.375 6.402 -24.062 1 93.56 305 PHE A N 1
ATOM 2355 C CA . PHE A 1 305 ? -12.219 5.289 -23.641 1 93.56 305 PHE A CA 1
ATOM 2356 C C . PHE A 1 305 ? -12.883 5.582 -22.312 1 93.56 305 PHE A C 1
ATOM 2358 O O . PHE A 1 305 ? -12.195 5.77 -21.297 1 93.56 305 PHE A O 1
ATOM 2365 N N . ASN A 1 306 ? -14.203 5.715 -22.297 1 91.56 306 ASN A N 1
ATOM 2366 C CA . ASN A 1 306 ? -14.992 5.941 -21.078 1 91.56 306 ASN A CA 1
ATOM 2367 C C . ASN A 1 306 ? -16.109 4.91 -20.938 1 91.56 306 ASN A C 1
ATOM 2369 O O . ASN A 1 306 ? -16.891 4.707 -21.859 1 91.56 306 ASN A O 1
ATOM 2373 N N . THR A 1 307 ? -16.047 4.238 -19.828 1 93.5 307 THR A N 1
ATOM 2374 C CA . THR A 1 307 ? -17.109 3.266 -19.562 1 93.5 307 THR A CA 1
ATOM 2375 C C . THR A 1 307 ? -17.328 3.076 -18.078 1 93.5 307 THR A C 1
ATOM 2377 O O . THR A 1 307 ? -16.547 3.588 -17.266 1 93.5 307 THR A O 1
ATOM 2380 N N . THR A 1 308 ? -18.438 2.545 -17.734 1 89.81 308 THR A N 1
ATOM 2381 C CA . THR A 1 308 ? -18.75 2.143 -16.375 1 89.81 308 THR A CA 1
ATOM 2382 C C . THR A 1 308 ? -19.031 0.643 -16.297 1 89.81 308 THR A C 1
ATOM 2384 O O . THR A 1 308 ? -19.812 0.11 -17.078 1 89.81 308 THR A O 1
ATOM 2387 N N . ILE A 1 309 ? -18.312 -0.008 -15.438 1 93.19 309 ILE A N 1
ATOM 2388 C CA . ILE A 1 309 ? -18.531 -1.437 -15.242 1 93.19 309 ILE A CA 1
ATOM 2389 C C . ILE A 1 309 ? -19.188 -1.682 -13.891 1 93.19 309 ILE A C 1
ATOM 2391 O O . ILE A 1 309 ? -18.766 -1.119 -12.875 1 93.19 309 ILE A O 1
ATOM 2395 N N . THR A 1 310 ? -20.281 -2.449 -13.93 1 90.75 310 THR A N 1
ATOM 2396 C CA . THR A 1 310 ? -20.984 -2.768 -12.688 1 90.75 310 THR A CA 1
ATOM 2397 C C . THR A 1 310 ? -20.453 -4.066 -12.086 1 90.75 310 THR A C 1
ATOM 2399 O O . THR A 1 310 ? -19.844 -4.879 -12.789 1 90.75 310 THR A O 1
ATOM 2402 N N . ARG A 1 311 ? -20.641 -4.227 -10.789 1 92.38 311 ARG A N 1
ATOM 2403 C CA . ARG A 1 311 ? -20.266 -5.473 -10.125 1 92.38 311 ARG A CA 1
ATOM 2404 C C . ARG A 1 311 ? -21 -6.66 -10.758 1 92.38 311 ARG A C 1
ATOM 2406 O O . ARG A 1 311 ? -20.422 -7.734 -10.922 1 92.38 311 ARG A O 1
ATOM 2413 N N . ALA A 1 312 ? -22.266 -6.469 -11.188 1 90.75 312 ALA A N 1
ATOM 2414 C CA . ALA A 1 312 ? -23.047 -7.527 -11.812 1 90.75 312 ALA A CA 1
ATOM 2415 C C . ALA A 1 312 ? -22.438 -7.969 -13.133 1 90.75 312 ALA A C 1
ATOM 2417 O O . ALA A 1 312 ? -22.344 -9.164 -13.414 1 90.75 312 ALA A O 1
ATOM 2418 N N . ARG A 1 313 ? -22.047 -6.977 -13.891 1 91.5 313 ARG A N 1
ATOM 2419 C CA . ARG A 1 313 ? -21.422 -7.301 -15.172 1 91.5 313 ARG A CA 1
ATOM 2420 C C . ARG A 1 313 ? -20.094 -8.047 -14.961 1 91.5 313 ARG A C 1
ATOM 2422 O O . ARG A 1 313 ? -19.812 -9.016 -15.664 1 91.5 313 ARG A O 1
ATOM 2429 N N . PHE A 1 314 ? -19.328 -7.559 -14.008 1 96.5 314 PHE A N 1
ATOM 2430 C CA . PHE A 1 314 ? -18.062 -8.211 -13.656 1 96.5 314 PHE A CA 1
ATOM 2431 C C . PHE A 1 314 ? -18.312 -9.656 -13.242 1 96.5 314 PHE A C 1
ATOM 2433 O O . PHE A 1 314 ? -17.594 -10.562 -13.672 1 96.5 314 PHE A O 1
ATOM 2440 N N . GLU A 1 315 ? -19.281 -9.883 -12.398 1 94.94 315 GLU A N 1
ATOM 2441 C CA . GLU A 1 315 ? -19.625 -11.219 -11.93 1 94.94 315 GLU A CA 1
ATOM 2442 C C . GLU A 1 315 ? -20.078 -12.117 -13.07 1 94.94 315 GLU A C 1
ATOM 2444 O O . GLU A 1 315 ? -19.719 -13.289 -13.133 1 94.94 315 GLU A O 1
ATOM 2449 N N . HIS A 1 316 ? -20.797 -11.516 -13.977 1 93.12 316 HIS A N 1
ATOM 2450 C CA . HIS A 1 316 ? -21.266 -12.281 -15.125 1 93.12 316 HIS A CA 1
ATOM 2451 C C . HIS A 1 316 ? -20.109 -12.719 -16.016 1 93.12 316 HIS A C 1
ATOM 2453 O O . HIS A 1 316 ? -20.078 -13.859 -16.484 1 93.12 316 HIS A O 1
ATOM 2459 N N . LEU A 1 317 ? -19.188 -11.828 -16.203 1 94.88 317 LEU A N 1
ATOM 2460 C CA . LEU A 1 317 ? -18.016 -12.109 -17.031 1 94.88 317 LEU A CA 1
ATOM 2461 C C . LEU A 1 317 ? -17.203 -13.258 -16.453 1 94.88 317 LEU A C 1
ATOM 2463 O O . LEU A 1 317 ? -16.516 -13.969 -17.188 1 94.88 317 LEU A O 1
ATOM 2467 N N . ASN A 1 318 ? -17.297 -13.445 -15.102 1 96.56 318 ASN A N 1
ATOM 2468 C CA . ASN A 1 318 ? -16.375 -14.359 -14.453 1 96.56 318 ASN A CA 1
ATOM 2469 C C . ASN A 1 318 ? -17.094 -15.477 -13.711 1 96.56 318 ASN A C 1
ATOM 2471 O O . ASN A 1 318 ? -16.5 -16.219 -12.938 1 96.56 318 ASN A O 1
ATOM 2475 N N . MET A 1 319 ? -18.359 -15.695 -13.938 1 95 319 MET A N 1
ATOM 2476 C CA . MET A 1 319 ? -19.172 -16.625 -13.148 1 95 319 MET A CA 1
ATOM 2477 C C . MET A 1 319 ? -18.656 -18.047 -13.281 1 95 319 MET A C 1
ATOM 2479 O O . MET A 1 319 ? -18.625 -18.797 -12.305 1 95 319 MET A O 1
ATOM 2483 N N . ASP A 1 320 ? -18.328 -18.406 -14.492 1 95.75 320 ASP A N 1
ATOM 2484 C CA . ASP A 1 320 ? -17.812 -19.766 -14.703 1 95.75 320 ASP A CA 1
ATOM 2485 C C . ASP A 1 320 ? -16.547 -20 -13.891 1 95.75 320 ASP A C 1
ATOM 2487 O O . ASP A 1 320 ? -16.344 -21.094 -13.352 1 95.75 320 ASP A O 1
ATOM 2491 N N . LEU A 1 321 ? -15.688 -19 -13.773 1 97 321 LEU A N 1
ATOM 2492 C CA . LEU A 1 321 ? -14.453 -19.125 -13.008 1 97 321 LEU A CA 1
ATOM 2493 C C . LEU A 1 321 ? -14.75 -19.172 -11.508 1 97 321 LEU A C 1
ATOM 2495 O O . LEU A 1 321 ? -14.07 -19.891 -10.766 1 97 321 LEU A O 1
ATOM 2499 N N . PHE A 1 322 ? -15.75 -18.375 -11.062 1 97.44 322 PHE A N 1
ATOM 2500 C CA . PHE A 1 322 ? -16.156 -18.438 -9.664 1 97.44 322 PHE A CA 1
ATOM 2501 C C . PHE A 1 322 ? -16.688 -19.828 -9.305 1 97.44 322 PHE A C 1
ATOM 2503 O O . PHE A 1 322 ? -16.344 -20.375 -8.266 1 97.44 322 PHE A O 1
ATOM 2510 N N . LYS A 1 323 ? -17.5 -20.359 -10.18 1 96.19 323 LYS A N 1
ATOM 2511 C CA . LYS A 1 323 ? -18.031 -21.703 -9.977 1 96.19 323 LYS A CA 1
ATOM 2512 C C . LYS A 1 323 ? -16.906 -22.75 -9.953 1 96.19 323 LYS A C 1
ATOM 2514 O O . LYS A 1 323 ? -16.953 -23.688 -9.164 1 96.19 323 LYS A O 1
ATOM 2519 N N . LYS A 1 324 ? -15.977 -22.5 -10.82 1 96.62 324 LYS A N 1
ATOM 2520 C CA . LYS A 1 324 ? -14.828 -23.406 -10.844 1 96.62 324 LYS A CA 1
ATOM 2521 C C . LYS A 1 324 ? -14.109 -23.422 -9.5 1 96.62 324 LYS A C 1
ATOM 2523 O O . LYS A 1 324 ? -13.656 -24.469 -9.047 1 96.62 324 LYS A O 1
ATOM 2528 N N . CYS A 1 325 ? -13.969 -22.297 -8.852 1 97.12 325 CYS A N 1
ATOM 2529 C CA . CYS A 1 325 ? -13.344 -22.219 -7.531 1 97.12 325 CYS A CA 1
ATOM 2530 C C . CYS A 1 325 ? -14.109 -23.062 -6.516 1 97.12 325 CYS A C 1
ATOM 2532 O O . CYS A 1 325 ? -13.5 -23.812 -5.746 1 97.12 325 CYS A O 1
ATOM 2534 N N . ILE A 1 326 ? -15.445 -22.984 -6.559 1 97 326 ILE A N 1
ATOM 2535 C CA . ILE A 1 326 ? -16.281 -23.703 -5.602 1 97 326 ILE A CA 1
ATOM 2536 C C . ILE A 1 326 ? -16.172 -25.219 -5.867 1 97 326 ILE A C 1
ATOM 2538 O O . ILE A 1 326 ? -16.125 -26.016 -4.934 1 97 326 ILE A O 1
ATOM 2542 N N . ASN A 1 327 ? -16.141 -25.531 -7.129 1 95.88 327 ASN A N 1
ATOM 2543 C CA . ASN A 1 327 ? -15.984 -26.938 -7.492 1 95.88 327 ASN A CA 1
ATOM 2544 C C . ASN A 1 327 ? -14.672 -27.516 -6.957 1 95.88 327 ASN A C 1
ATOM 2546 O O . ASN A 1 327 ? -14.633 -28.656 -6.52 1 95.88 327 ASN A O 1
ATOM 2550 N N . ILE A 1 328 ? -13.664 -26.75 -6.996 1 94.94 328 ILE A N 1
ATOM 2551 C CA . ILE A 1 328 ? -12.359 -27.188 -6.516 1 94.94 328 ILE A CA 1
ATOM 2552 C C . ILE A 1 328 ? -12.391 -27.344 -4.996 1 94.94 328 ILE A C 1
ATOM 2554 O O . ILE A 1 328 ? -11.766 -28.266 -4.449 1 94.94 328 ILE A O 1
ATOM 2558 N N . VAL A 1 329 ? -13.133 -26.453 -4.324 1 96.06 329 VAL A N 1
ATOM 2559 C CA . VAL A 1 329 ? -13.32 -26.594 -2.885 1 96.06 329 VAL A CA 1
ATOM 2560 C C . VAL A 1 329 ? -14.031 -27.922 -2.582 1 96.06 329 VAL A C 1
ATOM 2562 O O . VAL A 1 329 ? -13.625 -28.656 -1.682 1 96.06 329 VAL A O 1
ATOM 2565 N N . GLU A 1 330 ? -15.078 -28.203 -3.344 1 94.5 330 GLU A N 1
ATOM 2566 C CA . GLU A 1 330 ? -15.812 -29.453 -3.176 1 94.5 330 GLU A CA 1
ATOM 2567 C C . GLU A 1 330 ? -14.914 -30.672 -3.406 1 94.5 330 GLU A C 1
ATOM 2569 O O . GLU A 1 330 ? -14.992 -31.656 -2.666 1 94.5 330 GLU A O 1
ATOM 2574 N N . GLN A 1 331 ? -14.094 -30.562 -4.371 1 91.69 331 GLN A N 1
ATOM 2575 C CA . GLN A 1 331 ? -13.156 -31.625 -4.684 1 91.69 331 GLN A CA 1
ATOM 2576 C C . GLN A 1 331 ? -12.195 -31.875 -3.523 1 91.69 331 GLN A C 1
ATOM 2578 O O . GLN A 1 331 ? -11.898 -33.031 -3.182 1 91.69 331 GLN A O 1
ATOM 2583 N N . CYS A 1 332 ? -11.688 -30.797 -2.975 1 93.38 332 CYS A N 1
ATOM 2584 C CA . CYS A 1 332 ? -10.758 -30.906 -1.854 1 93.38 332 CYS A CA 1
ATOM 2585 C C . CYS A 1 332 ? -11.406 -31.609 -0.669 1 93.38 332 CYS A C 1
ATOM 2587 O O . CYS A 1 332 ? -10.797 -32.469 -0.051 1 93.38 332 CYS A O 1
ATOM 2589 N N . LEU A 1 333 ? -12.648 -31.25 -0.395 1 94.75 333 LEU A N 1
ATOM 2590 C CA . LEU A 1 333 ? -13.367 -31.875 0.708 1 94.75 333 LEU A CA 1
ATOM 2591 C C . LEU A 1 333 ? -13.633 -33.344 0.423 1 94.75 333 LEU A C 1
ATOM 2593 O O . LEU A 1 333 ? -13.539 -34.188 1.323 1 94.75 333 LEU A O 1
ATOM 2597 N N . TYR A 1 334 ? -13.93 -33.625 -0.771 1 91.81 334 TYR A N 1
ATOM 2598 C CA . TYR A 1 334 ? -14.148 -35 -1.18 1 91.81 334 TYR A CA 1
ATOM 2599 C C . TYR A 1 334 ? -12.891 -35.844 -0.97 1 91.81 334 TYR A C 1
ATOM 2601 O O . TYR A 1 334 ? -12.953 -36.938 -0.408 1 91.81 334 TYR A O 1
ATOM 2609 N N . TYR A 1 335 ? -11.742 -35.312 -1.362 1 88.69 335 TYR A N 1
ATOM 2610 C CA . TYR A 1 335 ? -10.484 -36.031 -1.237 1 88.69 335 TYR A CA 1
ATOM 2611 C C . TYR A 1 335 ? -10.086 -36.188 0.226 1 88.69 335 TYR A C 1
ATOM 2613 O O . TYR A 1 335 ? -9.383 -37.125 0.587 1 88.69 335 TYR A O 1
ATOM 2621 N N . ALA A 1 336 ? -10.57 -35.25 1.023 1 91.38 336 ALA A N 1
ATOM 2622 C CA . ALA A 1 336 ? -10.273 -35.312 2.453 1 91.38 336 ALA A CA 1
ATOM 2623 C C . ALA A 1 336 ? -11.219 -36.281 3.162 1 91.38 336 ALA A C 1
ATOM 2625 O O . ALA A 1 336 ? -11.016 -36.594 4.336 1 91.38 336 ALA A O 1
ATOM 2626 N N . GLY A 1 337 ? -12.203 -36.781 2.521 1 89.06 337 GLY A N 1
ATOM 2627 C CA . GLY A 1 337 ? -13.18 -37.656 3.113 1 89.06 337 GLY A CA 1
ATOM 2628 C C . GLY A 1 337 ? -14.203 -36.969 3.977 1 89.06 337 GLY A C 1
ATOM 2629 O O . GLY A 1 337 ? -14.766 -37.562 4.902 1 89.06 337 GLY A O 1
ATOM 2630 N N . LEU A 1 338 ? -14.234 -35.75 3.826 1 83.81 338 LEU A N 1
ATOM 2631 C CA . LEU A 1 338 ? -15.172 -34.969 4.621 1 83.81 338 LEU A CA 1
ATOM 2632 C C . LEU A 1 338 ? -16.375 -34.531 3.789 1 83.81 338 LEU A C 1
ATOM 2634 O O . LEU A 1 338 ? -16.359 -33.5 3.141 1 83.81 338 LEU A O 1
ATOM 2638 N N . ASN A 1 339 ? -17.328 -35.344 3.844 1 75.62 339 ASN A N 1
ATOM 2639 C CA . ASN A 1 339 ? -18.516 -35.031 3.057 1 75.62 339 ASN A CA 1
ATOM 2640 C C . ASN A 1 339 ? -19.438 -34.031 3.789 1 75.62 339 ASN A C 1
ATOM 2642 O O . ASN A 1 339 ? -20.281 -33.406 3.17 1 75.62 339 ASN A O 1
ATOM 2646 N N . ASN A 1 340 ? -19.172 -33.969 5.059 1 74.88 340 ASN A N 1
ATOM 2647 C CA . ASN A 1 340 ? -19.984 -33.062 5.84 1 74.88 340 ASN A CA 1
ATOM 2648 C C . ASN A 1 340 ? -19.281 -31.703 6.012 1 74.88 340 ASN A C 1
ATOM 2650 O O . ASN A 1 340 ? -18.234 -31.625 6.672 1 74.88 340 ASN A O 1
ATOM 2654 N N . LYS A 1 341 ? -19.859 -30.734 5.52 1 81.81 341 LYS A N 1
ATOM 2655 C CA . LYS A 1 341 ? -19.297 -29.391 5.492 1 81.81 341 LYS A CA 1
ATOM 2656 C C . LYS A 1 341 ? -19.219 -28.797 6.898 1 81.81 341 LYS A C 1
ATOM 2658 O O . LYS A 1 341 ? -18.422 -27.906 7.152 1 81.81 341 LYS A O 1
ATOM 2663 N N . LYS A 1 342 ? -19.922 -29.328 7.77 1 81.69 342 LYS A N 1
ATOM 2664 C CA . LYS A 1 342 ? -19.984 -28.797 9.125 1 81.69 342 LYS A CA 1
ATOM 2665 C C . LYS A 1 342 ? -18.719 -29.125 9.906 1 81.69 342 LYS A C 1
ATOM 2667 O O . LYS A 1 342 ? -18.422 -28.484 10.922 1 81.69 342 LYS A O 1
ATOM 2672 N N . VAL A 1 343 ? -17.953 -30.016 9.367 1 87.25 343 VAL A N 1
ATOM 2673 C CA . VAL A 1 343 ? -16.75 -30.453 10.07 1 87.25 343 VAL A CA 1
ATOM 2674 C C . VAL A 1 343 ? -15.641 -29.422 9.891 1 87.25 343 VAL A C 1
ATOM 2676 O O . VAL A 1 343 ? -14.672 -29.406 10.648 1 87.25 343 VAL A O 1
ATOM 2679 N N . VAL A 1 344 ? -15.781 -28.609 8.945 1 93.88 344 VAL A N 1
ATOM 2680 C CA . VAL A 1 344 ? -14.797 -27.547 8.75 1 93.88 344 VAL A CA 1
ATOM 2681 C C . VAL A 1 344 ? -15.023 -26.438 9.773 1 93.88 344 VAL A C 1
ATOM 2683 O O . VAL A 1 344 ? -16.078 -25.781 9.766 1 93.88 344 VAL A O 1
ATOM 2686 N N . HIS A 1 345 ? -14.094 -26.188 10.617 1 92.75 345 HIS A N 1
ATOM 2687 C CA . HIS A 1 345 ? -14.25 -25.234 11.711 1 92.75 345 HIS A CA 1
ATOM 2688 C C . HIS A 1 345 ? -14.055 -23.797 11.219 1 92.75 345 HIS A C 1
ATOM 2690 O O . HIS A 1 345 ? -14.812 -22.906 11.594 1 92.75 345 HIS A O 1
ATOM 2696 N N . ASP A 1 346 ? -13.008 -23.562 10.414 1 93.88 346 ASP A N 1
ATOM 2697 C CA . ASP A 1 346 ? -12.719 -22.234 9.898 1 93.88 346 ASP A CA 1
ATOM 2698 C C . ASP A 1 346 ? -12.367 -22.281 8.414 1 93.88 346 ASP A C 1
ATOM 2700 O O . ASP A 1 346 ? -11.703 -23.219 7.957 1 93.88 346 ASP A O 1
ATOM 2704 N N . VAL A 1 347 ? -12.844 -21.344 7.699 1 96.25 347 VAL A N 1
ATOM 2705 C CA . VAL A 1 347 ? -12.445 -21.094 6.316 1 96.25 347 VAL A CA 1
ATOM 2706 C C . VAL A 1 347 ? -11.594 -19.828 6.238 1 96.25 347 VAL A C 1
ATOM 2708 O O . VAL A 1 347 ? -12.117 -18.719 6.355 1 96.25 347 VAL A O 1
ATOM 2711 N N . VAL A 1 348 ? -10.328 -20.047 6.02 1 96 348 VAL A N 1
ATOM 2712 C CA . VAL A 1 348 ? -9.391 -18.938 6.016 1 96 348 VAL A CA 1
ATOM 2713 C C . VAL A 1 348 ? -9.188 -18.422 4.586 1 96 348 VAL A C 1
ATOM 2715 O O . VAL A 1 348 ? -8.805 -19.203 3.699 1 96 348 VAL A O 1
ATOM 2718 N N . LEU A 1 349 ? -9.461 -17.172 4.359 1 96.12 349 LEU A N 1
ATOM 2719 C CA . LEU A 1 349 ? -9.312 -16.562 3.041 1 96.12 349 LEU A CA 1
ATOM 2720 C C . LEU A 1 349 ? -7.957 -15.867 2.918 1 96.12 349 LEU A C 1
ATOM 2722 O O . LEU A 1 349 ? -7.602 -15.031 3.758 1 96.12 349 LEU A O 1
ATOM 2726 N N . VAL A 1 350 ? -7.227 -16.219 1.897 1 95.62 350 VAL A N 1
ATOM 2727 C CA . VAL A 1 350 ? -5.93 -15.609 1.631 1 95.62 350 VAL A CA 1
ATOM 2728 C C . VAL A 1 350 ? -5.824 -15.242 0.151 1 95.62 350 VAL A C 1
ATOM 2730 O O . VAL A 1 350 ? -6.523 -15.82 -0.687 1 95.62 350 VAL A O 1
ATOM 2733 N N . GLY A 1 351 ? -4.977 -14.25 -0.157 1 95 351 GLY A N 1
ATOM 2734 C CA . GLY A 1 351 ? -4.84 -13.766 -1.521 1 95 351 GLY A CA 1
ATOM 2735 C C . GLY A 1 351 ? -5.73 -12.578 -1.821 1 95 351 GLY A C 1
ATOM 2736 O O . GLY A 1 351 ? -6.863 -12.5 -1.341 1 95 351 GLY A O 1
ATOM 2737 N N . GLY A 1 352 ? -5.281 -11.734 -2.602 1 93.56 352 GLY A N 1
ATOM 2738 C CA . GLY A 1 352 ? -5.996 -10.5 -2.889 1 93.56 352 GLY A CA 1
ATOM 2739 C C . GLY A 1 352 ? -7.355 -10.734 -3.518 1 93.56 352 GLY A C 1
ATOM 2740 O O . GLY A 1 352 ? -8.32 -10.039 -3.191 1 93.56 352 GLY A O 1
ATOM 2741 N N . SER A 1 353 ? -7.469 -11.672 -4.398 1 96.5 353 SER A N 1
ATOM 2742 C CA . SER A 1 353 ? -8.703 -11.883 -5.152 1 96.5 353 SER A CA 1
ATOM 2743 C C . SER A 1 353 ? -9.758 -12.586 -4.301 1 96.5 353 SER A C 1
ATOM 2745 O O . SER A 1 353 ? -10.922 -12.656 -4.684 1 96.5 353 SER A O 1
ATOM 2747 N N . SER A 1 354 ? -9.367 -13.109 -3.117 1 96.25 354 SER A N 1
ATOM 2748 C CA . SER A 1 354 ? -10.352 -13.68 -2.201 1 96.25 354 SER A CA 1
ATOM 2749 C C . SER A 1 354 ? -11.273 -12.609 -1.639 1 96.25 354 SER A C 1
ATOM 2751 O O . SER A 1 354 ? -12.32 -12.914 -1.066 1 96.25 354 SER A O 1
ATOM 2753 N N . ARG A 1 355 ? -10.914 -11.352 -1.863 1 94.5 355 ARG A N 1
ATOM 2754 C CA . ARG A 1 355 ? -11.703 -10.234 -1.362 1 94.5 355 ARG A CA 1
ATOM 2755 C C . ARG A 1 355 ? -12.906 -9.969 -2.26 1 94.5 355 ARG A C 1
ATOM 2757 O O . ARG A 1 355 ? -13.82 -9.234 -1.88 1 94.5 355 ARG A O 1
ATOM 2764 N N . ILE A 1 356 ? -12.906 -10.547 -3.461 1 96.31 356 ILE A N 1
ATOM 2765 C CA . ILE A 1 356 ? -14.031 -10.359 -4.367 1 96.31 356 ILE A CA 1
ATOM 2766 C C . ILE A 1 356 ? -15.32 -10.789 -3.68 1 96.31 356 ILE A C 1
ATOM 2768 O O . ILE A 1 356 ? -15.453 -11.93 -3.234 1 96.31 356 ILE A O 1
ATOM 2772 N N . PRO A 1 357 ? -16.312 -9.93 -3.604 1 94.12 357 PRO A N 1
ATOM 2773 C CA . PRO A 1 357 ? -17.531 -10.195 -2.834 1 94.12 357 PRO A CA 1
ATOM 2774 C C . PRO A 1 357 ? -18.266 -11.445 -3.309 1 94.12 357 PRO A C 1
ATOM 2776 O O . PRO A 1 357 ? -18.734 -12.234 -2.488 1 94.12 357 PRO A O 1
ATOM 2779 N N . LYS A 1 358 ? -18.328 -11.656 -4.566 1 95 358 LYS A N 1
ATOM 2780 C CA . LYS A 1 358 ? -19.062 -12.812 -5.094 1 95 358 LYS A CA 1
ATOM 2781 C C . LYS A 1 358 ? -18.422 -14.117 -4.652 1 95 358 LYS A C 1
ATOM 2783 O O . LYS A 1 358 ? -19.109 -15.094 -4.359 1 95 358 LYS A O 1
ATOM 2788 N N . VAL A 1 359 ? -17.125 -14.156 -4.633 1 96.38 359 VAL A N 1
ATOM 2789 C CA . VAL A 1 359 ? -16.391 -15.336 -4.176 1 96.38 359 VAL A CA 1
ATOM 2790 C C . VAL A 1 359 ? -16.734 -15.617 -2.713 1 96.38 359 VAL A C 1
ATOM 2792 O O . VAL A 1 359 ? -17.016 -16.766 -2.344 1 96.38 359 VAL A O 1
ATOM 2795 N N . GLN A 1 360 ? -16.719 -14.625 -1.912 1 96.06 360 GLN A N 1
ATOM 2796 C CA . GLN A 1 360 ? -17.031 -14.766 -0.492 1 96.06 360 GLN A CA 1
ATOM 2797 C C . GLN A 1 360 ? -18.469 -15.219 -0.284 1 96.06 360 GLN A C 1
ATOM 2799 O O . GLN A 1 360 ? -18.75 -16.078 0.552 1 96.06 360 GLN A O 1
ATOM 2804 N N . GLU A 1 361 ? -19.375 -14.625 -1.069 1 94.88 361 GLU A N 1
ATOM 2805 C CA . GLU A 1 361 ? -20.797 -14.984 -0.984 1 94.88 361 GLU A CA 1
ATOM 2806 C C . GLU A 1 361 ? -21.016 -16.453 -1.324 1 94.88 361 GLU A C 1
ATOM 2808 O O . GLU A 1 361 ? -21.734 -17.156 -0.615 1 94.88 361 GLU A O 1
ATOM 2813 N N . MET A 1 362 ? -20.406 -16.875 -2.346 1 95.81 362 MET A N 1
ATOM 2814 C CA . MET A 1 362 ? -20.562 -18.266 -2.797 1 95.81 362 MET A CA 1
ATOM 2815 C C . MET A 1 362 ? -19.953 -19.234 -1.793 1 95.81 362 MET A C 1
ATOM 2817 O O . MET A 1 362 ? -20.5 -20.312 -1.552 1 95.81 362 MET A O 1
ATOM 2821 N N . LEU A 1 363 ? -18.844 -18.875 -1.246 1 96.06 363 LEU A N 1
ATOM 2822 C CA . LEU A 1 363 ? -18.203 -19.703 -0.239 1 96.06 363 LEU A CA 1
ATOM 2823 C C . LEU A 1 363 ? -19.062 -19.812 1.012 1 96.06 363 LEU A C 1
ATOM 2825 O O . LEU A 1 363 ? -19.188 -20.891 1.591 1 96.06 363 LEU A O 1
ATOM 2829 N N . GLN A 1 364 ? -19.625 -18.688 1.464 1 95.56 364 GLN A N 1
ATOM 2830 C CA . GLN A 1 364 ? -20.516 -18.688 2.621 1 95.56 364 GLN A CA 1
ATOM 2831 C C . GLN A 1 364 ? -21.75 -19.562 2.373 1 95.56 364 GLN A C 1
ATOM 2833 O O . GLN A 1 364 ? -22.188 -20.297 3.26 1 95.56 364 GLN A O 1
ATOM 2838 N N . ALA A 1 365 ? -22.266 -19.391 1.164 1 94.44 365 ALA A N 1
ATOM 2839 C CA . ALA A 1 365 ? -23.406 -20.203 0.795 1 94.44 365 ALA A CA 1
ATOM 2840 C C . ALA A 1 365 ? -23.047 -21.688 0.767 1 94.44 365 ALA A C 1
ATOM 2842 O O . ALA A 1 365 ? -23.828 -22.531 1.211 1 94.44 365 ALA A O 1
ATOM 2843 N N . PHE A 1 366 ? -21.906 -22.016 0.256 1 95.06 366 PHE A N 1
ATOM 2844 C CA . PHE A 1 366 ? -21.438 -23.391 0.154 1 95.06 366 PHE A CA 1
ATOM 2845 C C . PHE A 1 366 ? -21.297 -24.016 1.536 1 95.06 366 PHE A C 1
ATOM 2847 O O . PHE A 1 366 ? -21.609 -25.203 1.729 1 95.06 366 PHE A O 1
ATOM 2854 N N . PHE A 1 367 ? -20.859 -23.25 2.471 1 95.06 367 PHE A N 1
ATOM 2855 C CA . PHE A 1 367 ? -20.656 -23.75 3.826 1 95.06 367 PHE A CA 1
ATOM 2856 C C . PHE A 1 367 ? -21.859 -23.422 4.711 1 95.06 367 PHE A C 1
ATOM 2858 O O . PHE A 1 367 ? -21.719 -23.297 5.93 1 95.06 367 PHE A O 1
ATOM 2865 N N . LYS A 1 368 ? -23.016 -23.141 4.207 1 91.88 368 LYS A N 1
ATOM 2866 C CA . LYS A 1 368 ? -24.312 -23 4.875 1 91.88 368 LYS A CA 1
ATOM 2867 C C . LYS A 1 368 ? -24.281 -21.812 5.848 1 91.88 368 LYS A C 1
ATOM 2869 O O . LYS A 1 368 ? -24.688 -21.953 7.004 1 91.88 368 LYS A O 1
ATOM 2874 N N . GLY A 1 369 ? -23.703 -20.734 5.438 1 87.38 369 GLY A N 1
ATOM 2875 C CA . GLY A 1 369 ? -23.766 -19.484 6.184 1 87.38 369 GLY A CA 1
ATOM 2876 C C . GLY A 1 369 ? -22.625 -19.328 7.168 1 87.38 369 GLY A C 1
ATOM 2877 O O . GLY A 1 369 ? -22.641 -18.391 7.98 1 87.38 369 GLY A O 1
ATOM 2878 N N . LYS A 1 370 ? -21.688 -20.172 7.113 1 89.94 370 LYS A N 1
ATOM 2879 C CA . LYS A 1 370 ? -20.531 -20.062 8 1 89.94 370 LYS A CA 1
ATOM 2880 C C . LYS A 1 370 ? -19.781 -18.75 7.777 1 89.94 370 LYS A C 1
ATOM 2882 O O . LYS A 1 370 ? -19.578 -18.344 6.637 1 89.94 370 LYS A O 1
ATOM 2887 N N . GLU A 1 371 ? -19.422 -18.156 8.906 1 90.25 371 GLU A N 1
ATOM 2888 C CA . GLU A 1 371 ? -18.641 -16.938 8.812 1 90.25 371 GLU A CA 1
ATOM 2889 C C . GLU A 1 371 ? -17.203 -17.234 8.352 1 90.25 371 GLU A C 1
ATOM 2891 O O . GLU A 1 371 ? -16.578 -18.172 8.844 1 90.25 371 GLU A O 1
ATOM 2896 N N . LEU A 1 372 ? -16.75 -16.516 7.426 1 92.94 372 LEU A N 1
ATOM 2897 C CA . LEU A 1 372 ? -15.406 -16.703 6.895 1 92.94 372 LEU A CA 1
ATOM 2898 C C . LEU A 1 372 ? -14.367 -16.062 7.809 1 92.94 372 LEU A C 1
ATOM 2900 O O . LEU A 1 372 ? -14.617 -15 8.391 1 92.94 372 LEU A O 1
ATOM 2904 N N . CYS A 1 373 ? -13.273 -16.719 7.984 1 89 373 CYS A N 1
ATOM 2905 C CA . CYS A 1 373 ? -12.203 -16.234 8.852 1 89 373 CYS A CA 1
ATOM 2906 C C . CYS A 1 373 ? -11.328 -15.227 8.125 1 89 373 CYS A C 1
ATOM 2908 O O . CYS A 1 373 ? -10.641 -15.57 7.168 1 89 373 CYS A O 1
ATOM 2910 N N . LYS A 1 374 ? -11.312 -14 8.625 1 79.88 374 LYS A N 1
ATOM 2911 C CA . LYS A 1 374 ? -10.539 -12.93 8 1 79.88 374 LYS A CA 1
ATOM 2912 C C . LYS A 1 374 ? -9.469 -12.391 8.953 1 79.88 374 LYS A C 1
ATOM 2914 O O . LYS A 1 374 ? -8.969 -11.281 8.766 1 79.88 374 LYS A O 1
ATOM 2919 N N . ARG A 1 375 ? -9.086 -13.164 9.883 1 79.06 375 ARG A N 1
ATOM 2920 C CA . ARG A 1 375 ? -8.164 -12.703 10.922 1 79.06 375 ARG A CA 1
ATOM 2921 C C . ARG A 1 375 ? -6.734 -12.656 10.398 1 79.06 375 ARG A C 1
ATOM 2923 O O . ARG A 1 375 ? -5.922 -11.859 10.875 1 79.06 375 ARG A O 1
ATOM 2930 N N . VAL A 1 376 ? -6.441 -13.477 9.453 1 87.5 376 VAL A N 1
ATOM 2931 C CA . VAL A 1 376 ? -5.105 -13.469 8.867 1 87.5 376 VAL A CA 1
ATOM 2932 C C . VAL A 1 376 ? -5.059 -12.477 7.707 1 87.5 376 VAL A C 1
ATOM 2934 O O . VAL A 1 376 ? -6.012 -12.367 6.934 1 87.5 376 VAL A O 1
ATOM 2937 N N . HIS A 1 377 ? -3.965 -11.664 7.676 1 89.69 377 HIS A N 1
ATOM 2938 C CA . HIS A 1 377 ? -3.842 -10.703 6.578 1 89.69 377 HIS A CA 1
ATOM 2939 C C . HIS A 1 377 ? -3.65 -11.414 5.246 1 89.69 377 HIS A C 1
ATOM 2941 O O . HIS A 1 377 ? -2.633 -12.078 5.031 1 89.69 377 HIS A O 1
ATOM 2947 N N . ALA A 1 378 ? -4.465 -11.195 4.367 1 91.62 378 ALA A N 1
ATOM 2948 C CA . ALA A 1 378 ? -4.551 -11.969 3.129 1 91.62 378 ALA A CA 1
ATOM 2949 C C . ALA A 1 378 ? -3.299 -11.781 2.275 1 91.62 378 ALA A C 1
ATOM 2951 O O . ALA A 1 378 ? -2.918 -12.672 1.516 1 91.62 378 ALA A O 1
ATOM 2952 N N . ASP A 1 379 ? -2.59 -10.695 2.398 1 93.94 379 ASP A N 1
ATOM 2953 C CA . ASP A 1 379 ? -1.456 -10.406 1.526 1 93.94 379 ASP A CA 1
ATOM 2954 C C . ASP A 1 379 ? -0.136 -10.773 2.201 1 93.94 379 ASP A C 1
ATOM 2956 O O . ASP A 1 379 ? 0.901 -10.859 1.541 1 93.94 379 ASP A O 1
ATOM 2960 N N . GLU A 1 380 ? -0.164 -10.977 3.502 1 95.94 380 GLU A N 1
ATOM 2961 C CA . GLU A 1 380 ? 1.084 -11.125 4.246 1 95.94 380 GLU A CA 1
ATOM 2962 C C . GLU A 1 380 ? 1.198 -12.516 4.859 1 95.94 380 GLU A C 1
ATOM 2964 O O . GLU A 1 380 ? 2.285 -12.93 5.27 1 95.94 380 GLU A O 1
ATOM 2969 N N . ALA A 1 381 ? 0.135 -13.266 4.898 1 96.38 381 ALA A N 1
ATOM 2970 C CA . ALA A 1 381 ? 0.037 -14.516 5.648 1 96.38 381 ALA A CA 1
ATOM 2971 C C . ALA A 1 381 ? 1.073 -15.523 5.164 1 96.38 381 ALA A C 1
ATOM 2973 O O . ALA A 1 381 ? 1.686 -16.234 5.973 1 96.38 381 ALA A O 1
ATOM 2974 N N . VAL A 1 382 ? 1.272 -15.578 3.867 1 97.81 382 VAL A N 1
ATOM 2975 C CA . VAL A 1 382 ? 2.186 -16.578 3.309 1 97.81 382 VAL A CA 1
ATOM 2976 C C . VAL A 1 382 ? 3.615 -16.266 3.752 1 97.81 382 VAL A C 1
ATOM 2978 O O . VAL A 1 382 ? 4.336 -17.156 4.207 1 97.81 382 VAL A O 1
ATOM 2981 N N . ALA A 1 383 ? 4.031 -15.016 3.621 1 98.38 383 ALA A N 1
ATOM 2982 C CA . ALA A 1 383 ? 5.375 -14.625 4.043 1 98.38 383 ALA A CA 1
ATOM 2983 C C . ALA A 1 383 ? 5.555 -14.82 5.547 1 98.38 383 ALA A C 1
ATOM 2985 O O . ALA A 1 383 ? 6.625 -15.227 6 1 98.38 383 ALA A O 1
ATOM 2986 N N . TYR A 1 384 ? 4.508 -14.492 6.316 1 97.19 384 TYR A N 1
ATOM 2987 C CA . TYR A 1 384 ? 4.52 -14.68 7.762 1 97.19 384 TYR A CA 1
ATOM 2988 C C . TYR A 1 384 ? 4.793 -16.141 8.125 1 97.19 384 TYR A C 1
ATOM 2990 O O . TYR A 1 384 ? 5.703 -16.422 8.906 1 97.19 384 TYR A O 1
ATOM 2998 N N . GLY A 1 385 ? 4.043 -17.031 7.535 1 97.12 385 GLY A N 1
ATOM 2999 C CA . GLY A 1 385 ? 4.238 -18.453 7.789 1 97.12 385 GLY A CA 1
ATOM 3000 C C . GLY A 1 385 ? 5.586 -18.969 7.316 1 97.12 385 GLY A C 1
ATOM 3001 O O . GLY A 1 385 ? 6.207 -19.797 7.984 1 97.12 385 GLY A O 1
ATOM 3002 N N . ALA A 1 386 ? 5.996 -18.484 6.145 1 97.88 386 ALA A N 1
ATOM 3003 C CA . ALA A 1 386 ? 7.301 -18.891 5.625 1 97.88 386 ALA A CA 1
ATOM 3004 C C . ALA A 1 386 ? 8.422 -18.453 6.566 1 97.88 386 ALA A C 1
ATOM 3006 O O . ALA A 1 386 ? 9.414 -19.172 6.734 1 97.88 386 ALA A O 1
ATOM 3007 N N . ALA A 1 387 ? 8.289 -17.266 7.16 1 97.12 387 ALA A N 1
ATOM 3008 C CA . ALA A 1 387 ? 9.289 -16.781 8.109 1 97.12 387 ALA A CA 1
ATOM 3009 C C . ALA A 1 387 ? 9.305 -17.641 9.375 1 97.12 387 ALA A C 1
ATOM 3011 O O . ALA A 1 387 ? 10.367 -17.875 9.953 1 97.12 387 ALA A O 1
ATOM 3012 N N . MET A 1 388 ? 8.148 -18.031 9.82 1 94.81 388 MET A N 1
ATOM 3013 C CA . MET A 1 388 ? 8.07 -18.938 10.961 1 94.81 388 MET A CA 1
ATOM 3014 C C . MET A 1 388 ? 8.812 -20.25 10.664 1 94.81 388 MET A C 1
ATOM 3016 O O . MET A 1 388 ? 9.57 -20.734 11.508 1 94.81 388 MET A O 1
ATOM 3020 N N . HIS A 1 389 ? 8.547 -20.75 9.5 1 95 389 HIS A N 1
ATOM 3021 C CA . HIS A 1 389 ? 9.219 -21.984 9.094 1 95 389 HIS A CA 1
ATOM 3022 C C . HIS A 1 389 ? 10.727 -21.781 8.992 1 95 389 HIS A C 1
ATOM 3024 O O . HIS A 1 389 ? 11.5 -22.641 9.406 1 95 389 HIS A O 1
ATOM 3030 N N . ALA A 1 390 ? 11.078 -20.672 8.406 1 95.44 390 ALA A N 1
ATOM 3031 C CA . ALA A 1 390 ? 12.5 -20.344 8.297 1 95.44 390 ALA A CA 1
ATOM 3032 C C . ALA A 1 390 ? 13.156 -20.297 9.68 1 95.44 390 ALA A C 1
ATOM 3034 O O . ALA A 1 390 ? 14.273 -20.781 9.852 1 95.44 390 ALA A O 1
ATOM 3035 N N . PHE A 1 391 ? 12.492 -19.734 10.594 1 92.56 391 PHE A N 1
ATOM 3036 C CA . PHE A 1 391 ? 12.992 -19.641 11.961 1 92.56 391 PHE A CA 1
ATOM 3037 C C . PHE A 1 391 ? 13.188 -21.031 12.555 1 92.56 391 PHE A C 1
ATOM 3039 O O . PHE A 1 391 ? 14.18 -21.297 13.234 1 92.56 391 PHE A O 1
ATOM 3046 N N . SER A 1 392 ? 12.266 -21.906 12.336 1 90.38 392 SER A N 1
ATOM 3047 C CA . SER A 1 392 ? 12.352 -23.266 12.844 1 90.38 392 SER A CA 1
ATOM 3048 C C . SER A 1 392 ? 13.578 -23.984 12.289 1 90.38 392 SER A C 1
ATOM 3050 O O . SER A 1 392 ? 14.078 -24.938 12.906 1 90.38 392 SER A O 1
ATOM 3052 N N . LYS A 1 393 ? 14.016 -23.531 11.102 1 90.62 393 LYS A N 1
ATOM 3053 C CA . LYS A 1 393 ? 15.164 -24.156 10.461 1 90.62 393 LYS A CA 1
ATOM 3054 C C . LYS A 1 393 ? 16.469 -23.469 10.875 1 90.62 393 LYS A C 1
ATOM 3056 O O . LYS A 1 393 ? 17.562 -23.938 10.547 1 90.62 393 LYS A O 1
ATOM 3061 N N . SER A 1 394 ? 16.281 -22.375 11.609 1 88.88 394 SER A N 1
ATOM 3062 C CA . SER A 1 394 ? 17.453 -21.609 12.008 1 88.88 394 SER A CA 1
ATOM 3063 C C . SER A 1 394 ? 18.109 -22.203 13.242 1 88.88 394 SER A C 1
ATOM 3065 O O . SER A 1 394 ? 17.531 -23.062 13.906 1 88.88 394 SER A O 1
ATOM 3067 N N . ASN A 1 395 ? 19.375 -21.734 13.547 1 83.81 395 ASN A N 1
ATOM 3068 C CA . ASN A 1 395 ? 20.125 -22.203 14.703 1 83.81 395 ASN A CA 1
ATOM 3069 C C . ASN A 1 395 ? 19.781 -21.422 15.961 1 83.81 395 ASN A C 1
ATOM 3071 O O . ASN A 1 395 ? 20.375 -21.641 17.016 1 83.81 395 ASN A O 1
ATOM 3075 N N . VAL A 1 396 ? 18.812 -20.547 15.836 1 77.06 396 VAL A N 1
ATOM 3076 C CA . VAL A 1 396 ? 18.422 -19.734 17 1 77.06 396 VAL A CA 1
ATOM 3077 C C . VAL A 1 396 ? 17.547 -20.578 17.938 1 77.06 396 VAL A C 1
ATOM 3079 O O . VAL A 1 396 ? 16.625 -21.25 17.484 1 77.06 396 VAL A O 1
ATOM 3082 N N . THR A 1 397 ? 18.031 -20.672 19.156 1 65.88 397 THR A N 1
ATOM 3083 C CA . THR A 1 397 ? 17.297 -21.438 20.141 1 65.88 397 THR A CA 1
ATOM 3084 C C . THR A 1 397 ? 16.109 -20.641 20.688 1 65.88 397 THR A C 1
ATOM 3086 O O . THR A 1 397 ? 16.266 -19.453 21.016 1 65.88 397 THR A O 1
ATOM 3089 N N . SER A 1 398 ? 14.969 -20.938 20.234 1 65.44 398 SER A N 1
ATOM 3090 C CA . SER A 1 398 ? 13.812 -20.312 20.859 1 65.44 398 SER A CA 1
ATOM 3091 C C . SER A 1 398 ? 12.742 -21.344 21.203 1 65.44 398 SER A C 1
ATOM 3093 O O . SER A 1 398 ? 12.719 -22.438 20.625 1 65.44 398 SER A O 1
ATOM 3095 N N . THR A 1 399 ? 11.938 -21.141 22.312 1 54.53 399 THR A N 1
ATOM 3096 C CA . THR A 1 399 ? 10.844 -21.984 22.812 1 54.53 399 THR A CA 1
ATOM 3097 C C . THR A 1 399 ? 9.75 -22.125 21.75 1 54.53 399 THR A C 1
ATOM 3099 O O . THR A 1 399 ? 8.914 -23.016 21.828 1 54.53 399 THR A O 1
ATOM 3102 N N . ASN A 1 400 ? 9.688 -21.297 20.719 1 58.94 400 ASN A N 1
ATOM 3103 C CA . ASN A 1 400 ? 8.562 -21.25 19.797 1 58.94 400 ASN A CA 1
ATOM 3104 C C . ASN A 1 400 ? 8.797 -22.156 18.594 1 58.94 400 ASN A C 1
ATOM 3106 O O . ASN A 1 400 ? 8.102 -22.047 17.578 1 58.94 400 ASN A O 1
ATOM 3110 N N . LYS A 1 401 ? 9.711 -23.125 18.734 1 63.38 401 LYS A N 1
ATOM 3111 C CA . LYS A 1 401 ? 10.055 -23.953 17.594 1 63.38 401 LYS A CA 1
ATOM 3112 C C . LYS A 1 401 ? 9.266 -25.25 17.594 1 63.38 401 LYS A C 1
ATOM 3114 O O . LYS A 1 401 ? 9.555 -26.172 16.812 1 63.38 401 LYS A O 1
ATOM 3119 N N . ASP A 1 402 ? 8.117 -25.234 18.109 1 72.62 402 ASP A N 1
ATOM 3120 C CA . ASP A 1 402 ? 7.477 -26.531 18.328 1 72.62 402 ASP A CA 1
ATOM 3121 C C . ASP A 1 402 ? 6.426 -26.812 17.25 1 72.62 402 ASP A C 1
ATOM 3123 O O . ASP A 1 402 ? 5.559 -27.672 17.438 1 72.62 402 ASP A O 1
ATOM 3127 N N . ILE A 1 403 ? 6.48 -26.203 16.141 1 84.56 403 ILE A N 1
ATOM 3128 C CA . ILE A 1 403 ? 5.477 -26.469 15.117 1 84.56 403 ILE A CA 1
ATOM 3129 C C . ILE A 1 403 ? 5.984 -27.531 14.156 1 84.56 403 ILE A C 1
ATOM 3131 O O . ILE A 1 403 ? 7.098 -27.422 13.633 1 84.56 403 ILE A O 1
ATOM 3135 N N . VAL A 1 404 ? 5.211 -28.625 14.07 1 88.19 404 VAL A N 1
ATOM 3136 C CA . VAL A 1 404 ? 5.527 -29.688 13.125 1 88.19 404 VAL A CA 1
ATOM 3137 C C . VAL A 1 404 ? 4.535 -29.672 11.969 1 88.19 404 VAL A C 1
ATOM 3139 O O . VAL A 1 404 ? 3.324 -29.609 12.18 1 88.19 404 VAL A O 1
ATOM 3142 N N . VAL A 1 405 ? 5.137 -29.719 10.789 1 92.25 405 VAL A N 1
ATOM 3143 C CA . VAL A 1 405 ? 4.281 -29.625 9.609 1 92.25 405 VAL A CA 1
ATOM 3144 C C . VAL A 1 405 ? 4.418 -30.906 8.773 1 92.25 405 VAL A C 1
ATOM 3146 O O . VAL A 1 405 ? 5.512 -31.453 8.656 1 92.25 405 VAL A O 1
ATOM 3149 N N . SER A 1 406 ? 3.322 -31.391 8.297 1 92.88 406 SER A N 1
ATOM 3150 C CA . SER A 1 406 ? 3.277 -32.531 7.395 1 92.88 406 SER A CA 1
ATOM 3151 C C . SER A 1 406 ? 2.494 -32.188 6.125 1 92.88 406 SER A C 1
ATOM 3153 O O . SER A 1 406 ? 1.291 -31.938 6.188 1 92.88 406 SER A O 1
ATOM 3155 N N . ASP A 1 407 ? 3.191 -32.281 4.992 1 94.25 407 ASP A N 1
ATOM 3156 C CA . ASP A 1 407 ? 2.57 -32 3.703 1 94.25 407 ASP A CA 1
ATOM 3157 C C . ASP A 1 407 ? 2.273 -33.281 2.938 1 94.25 407 ASP A C 1
ATOM 3159 O O . ASP A 1 407 ? 2.656 -34.375 3.373 1 94.25 407 ASP A O 1
ATOM 3163 N N . VAL A 1 408 ? 1.549 -33.156 1.852 1 93.31 408 VAL A N 1
ATOM 3164 C CA . VAL A 1 408 ? 1.185 -34.312 1.032 1 93.31 408 VAL A CA 1
ATOM 3165 C C . VAL A 1 408 ? 1.521 -34.031 -0.431 1 93.31 408 VAL A C 1
ATOM 3167 O O . VAL A 1 408 ? 1.77 -32.875 -0.808 1 93.31 408 VAL A O 1
ATOM 3170 N N . VAL A 1 409 ? 1.571 -35.062 -1.26 1 91.56 409 VAL A N 1
ATOM 3171 C CA . VAL A 1 409 ? 1.716 -34.938 -2.705 1 91.56 409 VAL A CA 1
ATOM 3172 C C . VAL A 1 409 ? 0.386 -34.5 -3.316 1 91.56 409 VAL A C 1
ATOM 3174 O O . VAL A 1 409 ? -0.643 -35.125 -3.104 1 91.56 409 VAL A O 1
ATOM 3177 N N . PRO A 1 410 ? 0.381 -33.469 -4.051 1 87.56 410 PRO A N 1
ATOM 3178 C CA . PRO A 1 410 ? -0.894 -32.938 -4.551 1 87.56 410 PRO A CA 1
ATOM 3179 C C . PRO A 1 410 ? -1.486 -33.781 -5.664 1 87.56 410 PRO A C 1
ATOM 3181 O O . PRO A 1 410 ? -2.709 -33.906 -5.773 1 87.56 410 PRO A O 1
ATOM 3184 N N . LEU A 1 411 ? -0.629 -34.344 -6.523 1 87.94 411 LEU A N 1
ATOM 3185 C CA . LEU A 1 411 ? -1.063 -35.125 -7.664 1 87.94 411 LEU A CA 1
ATOM 3186 C C . LEU A 1 411 ? -0.343 -36.469 -7.688 1 87.94 411 LEU A C 1
ATOM 3188 O O . LEU A 1 411 ? 0.781 -36.594 -7.195 1 87.94 411 LEU A O 1
ATOM 3192 N N . PRO A 1 412 ? -1.027 -37.406 -8.281 1 90.19 412 PRO A N 1
ATOM 3193 C CA . PRO A 1 412 ? -0.349 -38.719 -8.383 1 90.19 412 PRO A CA 1
ATOM 3194 C C . PRO A 1 412 ? 0.89 -38.656 -9.273 1 90.19 412 PRO A C 1
ATOM 3196 O O . PRO A 1 412 ? 0.934 -37.875 -10.234 1 90.19 412 PRO A O 1
ATOM 3199 N N . LEU A 1 413 ? 1.822 -39.5 -8.938 1 92.69 413 LEU A N 1
ATOM 3200 C CA . LEU A 1 413 ? 3.059 -39.656 -9.695 1 92.69 413 LEU A CA 1
ATOM 3201 C C . LEU A 1 413 ? 3.207 -41.094 -10.211 1 92.69 413 LEU A C 1
ATOM 3203 O O . LEU A 1 413 ? 2.857 -42.031 -9.516 1 92.69 413 LEU A O 1
ATOM 3207 N N . GLY A 1 414 ? 3.645 -41.156 -11.461 1 92.06 414 GLY A N 1
ATOM 3208 C CA . GLY A 1 414 ? 3.746 -42.5 -11.992 1 92.06 414 GLY A CA 1
ATOM 3209 C C . GLY A 1 414 ? 4.5 -42.562 -13.305 1 92.06 414 GLY A C 1
ATOM 3210 O O . GLY A 1 414 ? 5.16 -41.594 -13.703 1 92.06 414 GLY A O 1
ATOM 3211 N N . VAL A 1 415 ? 4.469 -43.812 -13.945 1 91.06 415 VAL A N 1
ATOM 3212 C CA . VAL A 1 415 ? 5.191 -44.094 -15.188 1 91.06 415 VAL A CA 1
ATOM 3213 C C . VAL A 1 415 ? 4.199 -44.281 -16.328 1 91.06 415 VAL A C 1
ATOM 3215 O O . VAL A 1 415 ? 3.07 -44.719 -16.109 1 91.06 415 VAL A O 1
ATOM 3218 N N . GLY A 1 416 ? 4.691 -43.844 -17.484 1 89.31 416 GLY A N 1
ATOM 3219 C CA . GLY A 1 416 ? 3.879 -44.062 -18.672 1 89.31 416 GLY A CA 1
ATOM 3220 C C . GLY A 1 416 ? 3.891 -45.531 -19.109 1 89.31 416 GLY A C 1
ATOM 3221 O O . GLY A 1 416 ? 4.957 -46.125 -19.234 1 89.31 416 GLY A O 1
ATOM 3222 N N . LEU A 1 417 ? 2.705 -46.062 -19.375 1 88 417 LEU A N 1
ATOM 3223 C CA . LEU A 1 417 ? 2.582 -47.438 -19.828 1 88 417 LEU A CA 1
ATOM 3224 C C . LEU A 1 417 ? 2.312 -47.5 -21.328 1 88 417 LEU A C 1
ATOM 3226 O O . LEU A 1 417 ? 2.027 -46.469 -21.953 1 88 417 LEU A O 1
ATOM 3230 N N . ASN A 1 418 ? 2.447 -48.688 -21.875 1 83.62 418 ASN A N 1
ATOM 3231 C CA . ASN A 1 418 ? 2.342 -48.844 -23.328 1 83.62 418 ASN A CA 1
ATOM 3232 C C . ASN A 1 418 ? 0.931 -48.562 -23.828 1 83.62 418 ASN A C 1
ATOM 3234 O O . ASN A 1 418 ? 0.745 -48.188 -24.984 1 83.62 418 ASN A O 1
ATOM 3238 N N . ASP A 1 419 ? -0.032 -48.719 -23.016 1 81.88 419 ASP A N 1
ATOM 3239 C CA . ASP A 1 419 ? -1.415 -48.5 -23.422 1 81.88 419 ASP A CA 1
ATOM 3240 C C . ASP A 1 419 ? -1.793 -47 -23.312 1 81.88 419 ASP A C 1
ATOM 3242 O O . ASP A 1 419 ? -2.939 -46.625 -23.562 1 81.88 419 ASP A O 1
ATOM 3246 N N . GLY A 1 420 ? -0.847 -46.25 -22.875 1 81.25 420 GLY A N 1
ATOM 3247 C CA . GLY A 1 420 ? -1.109 -44.844 -22.766 1 81.25 420 GLY A CA 1
ATOM 3248 C C . GLY A 1 420 ? -1.567 -44.438 -21.375 1 81.25 420 GLY A C 1
ATOM 3249 O O . GLY A 1 420 ? -1.775 -43.25 -21.109 1 81.25 420 GLY A O 1
ATOM 3250 N N . ALA A 1 421 ? -1.709 -45.406 -20.562 1 85 421 ALA A N 1
ATOM 3251 C CA . ALA A 1 421 ? -2.115 -45.094 -19.188 1 85 421 ALA A CA 1
ATOM 3252 C C . ALA A 1 421 ? -0.903 -44.844 -18.297 1 85 421 ALA A C 1
ATOM 3254 O O . ALA A 1 421 ? 0.235 -45.094 -18.703 1 85 421 ALA A O 1
ATOM 3255 N N . MET A 1 422 ? -1.15 -44.25 -17.219 1 89.06 422 MET A N 1
ATOM 3256 C CA . MET A 1 422 ? -0.101 -44.031 -16.219 1 89.06 422 MET A CA 1
ATOM 3257 C C . MET A 1 422 ? -0.152 -45.094 -15.117 1 89.06 422 MET A C 1
ATOM 3259 O O . MET A 1 422 ? -1.206 -45.312 -14.523 1 89.06 422 MET A O 1
ATOM 3263 N N . GLY A 1 423 ? 0.891 -45.844 -14.93 1 89.44 423 GLY A N 1
ATOM 3264 C CA . GLY A 1 423 ? 1.028 -46.688 -13.742 1 89.44 423 GLY A CA 1
ATOM 3265 C C . GLY A 1 423 ? 1.372 -45.875 -12.5 1 89.44 423 GLY A C 1
ATOM 3266 O O . GLY A 1 423 ? 2.518 -45.469 -12.32 1 89.44 423 GLY A O 1
ATOM 3267 N N . ILE A 1 424 ? 0.39 -45.688 -11.633 1 91.12 424 ILE A N 1
ATOM 3268 C CA . ILE A 1 424 ? 0.548 -44.844 -10.461 1 91.12 424 ILE A CA 1
ATOM 3269 C C . ILE A 1 424 ? 1.503 -45.5 -9.469 1 91.12 424 ILE A C 1
ATOM 3271 O O . ILE A 1 424 ? 1.318 -46.688 -9.102 1 91.12 424 ILE A O 1
ATOM 3275 N N . VAL A 1 425 ? 2.555 -44.781 -9.07 1 93.06 425 VAL A N 1
ATOM 3276 C CA . VAL A 1 425 ? 3.521 -45.281 -8.086 1 93.06 425 VAL A CA 1
ATOM 3277 C C . VAL A 1 425 ? 3.246 -44.625 -6.734 1 93.06 425 VAL A C 1
ATOM 3279 O O . VAL A 1 425 ? 3.195 -45.312 -5.711 1 93.06 425 VAL A O 1
ATOM 3282 N N . ILE A 1 426 ? 3.086 -43.312 -6.762 1 93.5 426 ILE A N 1
ATOM 3283 C CA . ILE A 1 426 ? 2.693 -42.562 -5.57 1 93.5 426 ILE A CA 1
ATOM 3284 C C . ILE A 1 426 ? 1.31 -41.938 -5.777 1 93.5 426 ILE A C 1
ATOM 3286 O O . ILE A 1 426 ? 1.079 -41.25 -6.762 1 93.5 426 ILE A O 1
ATOM 3290 N N . ARG A 1 427 ? 0.443 -42.188 -4.871 1 91.31 427 ARG A N 1
ATOM 3291 C CA . ARG A 1 427 ? -0.932 -41.719 -5 1 91.31 427 ARG A CA 1
ATOM 3292 C C . ARG A 1 427 ? -1.07 -40.312 -4.488 1 91.31 427 ARG A C 1
ATOM 3294 O O . ARG A 1 427 ? -0.189 -39.812 -3.785 1 91.31 427 ARG A O 1
ATOM 3301 N N . ARG A 1 428 ? -2.158 -39.719 -4.867 1 89.94 428 ARG A N 1
ATOM 3302 C CA . ARG A 1 428 ? -2.482 -38.375 -4.402 1 89.94 428 ARG A CA 1
ATOM 3303 C C . ARG A 1 428 ? -2.641 -38.344 -2.887 1 89.94 428 ARG A C 1
ATOM 3305 O O . ARG A 1 428 ? -3.191 -39.281 -2.295 1 89.94 428 ARG A O 1
ATOM 3312 N N . ASN A 1 429 ? -2.197 -37.281 -2.254 1 90.06 429 ASN A N 1
ATOM 3313 C CA . ASN A 1 429 ? -2.383 -36.938 -0.844 1 90.06 429 ASN A CA 1
ATOM 3314 C C . ASN A 1 429 ? -1.583 -37.875 0.057 1 90.06 429 ASN A C 1
ATOM 3316 O O . ASN A 1 429 ? -1.863 -38 1.253 1 90.06 429 ASN A O 1
ATOM 3320 N N . GLU A 1 430 ? -0.63 -38.562 -0.505 1 92.62 430 GLU A N 1
ATOM 3321 C CA . GLU A 1 430 ? 0.321 -39.281 0.333 1 92.62 430 GLU A CA 1
ATOM 3322 C C . GLU A 1 430 ? 1.253 -38.312 1.066 1 92.62 430 GLU A C 1
ATOM 3324 O O . GLU A 1 430 ? 1.7 -37.312 0.494 1 92.62 430 GLU A O 1
ATOM 3329 N N . PRO A 1 431 ? 1.453 -38.531 2.342 1 93.81 431 PRO A N 1
ATOM 3330 C CA . PRO A 1 431 ? 2.324 -37.656 3.109 1 93.81 431 PRO A CA 1
ATOM 3331 C C . PRO A 1 431 ? 3.77 -37.656 2.617 1 93.81 431 PRO A C 1
ATOM 3333 O O . PRO A 1 431 ? 4.266 -38.719 2.195 1 93.81 431 PRO A O 1
ATOM 3336 N N . ILE A 1 432 ? 4.398 -36.562 2.668 1 94.19 432 ILE A N 1
ATOM 3337 C CA . ILE A 1 432 ? 5.809 -36.5 2.303 1 94.19 432 ILE A CA 1
ATOM 3338 C C . ILE A 1 432 ? 6.645 -36.188 3.545 1 94.19 432 ILE A C 1
ATOM 3340 O O . ILE A 1 432 ? 6.16 -35.562 4.488 1 94.19 432 ILE A O 1
ATOM 3344 N N . PRO A 1 433 ? 7.848 -36.562 3.574 1 95.06 433 PRO A N 1
ATOM 3345 C CA . PRO A 1 433 ? 8.562 -37.312 2.523 1 95.06 433 PRO A CA 1
ATOM 3346 C C . PRO A 1 433 ? 8.086 -38.75 2.373 1 95.06 433 PRO A C 1
ATOM 3348 O O . PRO A 1 433 ? 7.551 -39.312 3.32 1 95.06 433 PRO A O 1
ATOM 3351 N N . ILE A 1 434 ? 8.328 -39.281 1.152 1 95.38 434 ILE A N 1
ATOM 3352 C CA . ILE A 1 434 ? 7.883 -40.656 0.894 1 95.38 434 ILE A CA 1
ATOM 3353 C C . ILE A 1 434 ? 8.836 -41.312 -0.095 1 95.38 434 ILE A C 1
ATOM 3355 O O . ILE A 1 434 ? 9.328 -40.688 -1.025 1 95.38 434 ILE A O 1
ATOM 3359 N N . ILE A 1 435 ? 9.141 -42.594 0.15 1 93.94 435 ILE A N 1
ATOM 3360 C CA . ILE A 1 435 ? 9.93 -43.406 -0.755 1 93.94 435 ILE A CA 1
ATOM 3361 C C . ILE A 1 435 ? 9.133 -44.656 -1.139 1 93.94 435 ILE A C 1
ATOM 3363 O O . ILE A 1 435 ? 8.688 -45.406 -0.269 1 93.94 435 ILE A O 1
ATOM 3367 N N . MET A 1 436 ? 8.766 -44.75 -2.338 1 91.19 436 MET A N 1
ATOM 3368 C CA . MET A 1 436 ? 8.109 -45.938 -2.877 1 91.19 436 MET A CA 1
ATOM 3369 C C . MET A 1 436 ? 9.078 -46.75 -3.727 1 91.19 436 MET A C 1
ATOM 3371 O O . MET A 1 436 ? 9.57 -46.281 -4.746 1 91.19 436 MET A O 1
ATOM 3375 N N . ARG A 1 437 ? 9.188 -48 -3.082 1 82.94 437 ARG A N 1
ATOM 3376 C CA . ARG A 1 437 ? 10.117 -48.875 -3.785 1 82.94 437 ARG A CA 1
ATOM 3377 C C . ARG A 1 437 ? 9.375 -50.031 -4.449 1 82.94 437 ARG A C 1
ATOM 3379 O O . ARG A 1 437 ? 8.289 -50.406 -4.004 1 82.94 437 ARG A O 1
ATOM 3386 N N . GLU A 1 438 ? 9.781 -50.344 -5.488 1 68.69 438 GLU A N 1
ATOM 3387 C CA . GLU A 1 438 ? 9.773 -51.688 -6.043 1 68.69 438 GLU A CA 1
ATOM 3388 C C . GLU A 1 438 ? 8.508 -51.938 -6.852 1 68.69 438 GLU A C 1
ATOM 3390 O O . GLU A 1 438 ? 8.062 -53.094 -6.977 1 68.69 438 GLU A O 1
ATOM 3395 N N . PRO A 1 439 ? 7.746 -50.812 -7.289 1 75.38 439 PRO A N 1
ATOM 3396 C CA . PRO A 1 439 ? 6.867 -51.344 -8.336 1 75.38 439 PRO A CA 1
ATOM 3397 C C . PRO A 1 439 ? 7.641 -51.969 -9.492 1 75.38 439 PRO A C 1
ATOM 3399 O O . PRO A 1 439 ? 8.672 -51.438 -9.914 1 75.38 439 PRO A O 1
ATOM 3402 N N . THR A 1 440 ? 7.199 -53.156 -9.891 1 83.69 440 THR A N 1
ATOM 3403 C CA . THR A 1 440 ? 7.895 -53.906 -10.93 1 83.69 440 THR A CA 1
ATOM 3404 C C . THR A 1 440 ? 7.113 -53.844 -12.242 1 83.69 440 THR A C 1
ATOM 3406 O O . THR A 1 440 ? 5.898 -54.062 -12.25 1 83.69 440 THR A O 1
ATOM 3409 N N . TYR A 1 441 ? 7.895 -53.469 -13.258 1 85.19 441 TYR A N 1
ATOM 3410 C CA . TYR A 1 441 ? 7.316 -53.469 -14.602 1 85.19 441 TYR A CA 1
ATOM 3411 C C . TYR A 1 441 ? 8.078 -54.375 -15.531 1 85.19 441 TYR A C 1
ATOM 3413 O O . TYR A 1 441 ? 9.25 -54.688 -15.289 1 85.19 441 TYR A O 1
ATOM 3421 N N . ASN A 1 442 ? 7.309 -54.812 -16.5 1 84 442 ASN A N 1
ATOM 3422 C CA . ASN A 1 442 ? 7.93 -55.688 -17.5 1 84 442 ASN A CA 1
ATOM 3423 C C . ASN A 1 442 ? 7.871 -55.062 -18.891 1 84 442 ASN A C 1
ATOM 3425 O O . ASN A 1 442 ? 6.984 -54.281 -19.188 1 84 442 ASN A O 1
ATOM 3429 N N . LEU A 1 443 ? 8.812 -55.5 -19.688 1 83.12 443 LEU A N 1
ATOM 3430 C CA . LEU A 1 443 ? 8.82 -55.031 -21.078 1 83.12 443 LEU A CA 1
ATOM 3431 C C . LEU A 1 443 ? 7.742 -55.75 -21.875 1 83.12 443 LEU A C 1
ATOM 3433 O O . LEU A 1 443 ? 7.551 -56.969 -21.734 1 83.12 443 LEU A O 1
ATOM 3437 N N . CYS A 1 444 ? 7.059 -55.062 -22.594 1 79 444 CYS A N 1
ATOM 3438 C CA . CYS A 1 444 ? 6.023 -55.656 -23.438 1 79 444 CYS A CA 1
ATOM 3439 C C . CYS A 1 444 ? 6.602 -56.125 -24.766 1 79 444 CYS A C 1
ATOM 3441 O O . CYS A 1 444 ? 6.008 -56.969 -25.453 1 79 444 CYS A O 1
ATOM 3443 N N . LEU A 1 445 ? 7.719 -55.562 -25.125 1 82 445 LEU A N 1
ATOM 3444 C CA . LEU A 1 445 ? 8.367 -55.875 -26.391 1 82 445 LEU A CA 1
ATOM 3445 C C . LEU A 1 445 ? 9.859 -56.094 -26.188 1 82 445 LEU A C 1
ATOM 3447 O O . LEU A 1 445 ? 10.43 -55.656 -25.188 1 82 445 LEU A O 1
ATOM 3451 N N . ASN A 1 446 ? 10.32 -56.875 -27.141 1 84.38 446 ASN A N 1
ATOM 3452 C CA . ASN A 1 446 ? 11.773 -56.969 -27.156 1 84.38 446 ASN A CA 1
ATOM 3453 C C . ASN A 1 446 ? 12.422 -55.656 -27.531 1 84.38 446 ASN A C 1
ATOM 3455 O O . ASN A 1 446 ? 11.914 -54.938 -28.391 1 84.38 446 ASN A O 1
ATOM 3459 N N . GLU A 1 447 ? 13.422 -55.375 -26.703 1 81.19 447 GLU A N 1
ATOM 3460 C CA . GLU A 1 447 ? 14.133 -54.125 -26.953 1 81.19 447 GLU A CA 1
ATOM 3461 C C . GLU A 1 447 ? 15.578 -54.375 -27.375 1 81.19 447 GLU A C 1
ATOM 3463 O O . GLU A 1 447 ? 16.328 -55.031 -26.641 1 81.19 447 GLU A O 1
ATOM 3468 N N . TYR A 1 448 ? 15.93 -53.844 -28.469 1 80.38 448 TYR A N 1
ATOM 3469 C CA . TYR A 1 448 ? 17.234 -54.156 -29.047 1 80.38 448 TYR A CA 1
ATOM 3470 C C . TYR A 1 448 ? 18.25 -53.094 -28.719 1 80.38 448 TYR A C 1
ATOM 3472 O O . TYR A 1 448 ? 19.438 -53.375 -28.562 1 80.38 448 TYR A O 1
ATOM 3480 N N . ASN A 1 449 ? 17.891 -51.844 -28.625 1 82.44 449 ASN A N 1
ATOM 3481 C CA . ASN A 1 449 ? 18.844 -50.75 -28.453 1 82.44 449 ASN A CA 1
ATOM 3482 C C . ASN A 1 449 ? 18.531 -49.969 -27.188 1 82.44 449 ASN A C 1
ATOM 3484 O O . ASN A 1 449 ? 18.906 -48.781 -27.094 1 82.44 449 ASN A O 1
ATOM 3488 N N . GLY A 1 450 ? 17.875 -50.625 -26.297 1 81.94 450 GLY A N 1
ATOM 3489 C CA . GLY A 1 450 ? 17.5 -49.906 -25.109 1 81.94 450 GLY A CA 1
ATOM 3490 C C . GLY A 1 450 ? 16.016 -49.562 -25.031 1 81.94 450 GLY A C 1
ATOM 3491 O O . GLY A 1 450 ? 15.242 -50 -25.891 1 81.94 450 GLY A O 1
ATOM 3492 N N . PHE A 1 451 ? 15.633 -48.938 -23.953 1 83.19 451 PHE A N 1
ATOM 3493 C CA . PHE A 1 451 ? 14.234 -48.531 -23.797 1 83.19 451 PHE A CA 1
ATOM 3494 C C . PHE A 1 451 ? 14.109 -47.281 -22.969 1 83.19 451 PHE A C 1
ATOM 3496 O O . PHE A 1 451 ? 15.078 -46.844 -22.359 1 83.19 451 PHE A O 1
ATOM 3503 N N . GLU A 1 452 ? 12.984 -46.594 -23.125 1 87.69 452 GLU A N 1
ATOM 3504 C CA . GLU A 1 452 ? 12.68 -45.406 -22.328 1 87.69 452 GLU A CA 1
ATOM 3505 C C . GLU A 1 452 ? 11.25 -45.438 -21.812 1 87.69 452 GLU A C 1
ATOM 3507 O O . GLU A 1 452 ? 10.375 -46.062 -22.422 1 87.69 452 GLU A O 1
ATOM 3512 N N . PHE A 1 453 ? 11.094 -44.938 -20.672 1 88.12 453 PHE A N 1
ATOM 3513 C CA . PHE A 1 453 ? 9.734 -44.719 -20.188 1 88.12 453 PHE A CA 1
ATOM 3514 C C . PHE A 1 453 ? 9.578 -43.344 -19.609 1 88.12 453 PHE A C 1
ATOM 3516 O O . PHE A 1 453 ? 10.508 -42.781 -19.016 1 88.12 453 PHE A O 1
ATOM 3523 N N . GLY A 1 454 ? 8.359 -42.812 -19.75 1 90.06 454 GLY A N 1
ATOM 3524 C CA . GLY A 1 454 ? 8.062 -41.469 -19.281 1 90.06 454 GLY A CA 1
ATOM 3525 C C . GLY A 1 454 ? 7.566 -41.438 -17.844 1 90.06 454 GLY A C 1
ATOM 3526 O O . GLY A 1 454 ? 6.918 -42.375 -17.391 1 90.06 454 GLY A O 1
ATOM 3527 N N . VAL A 1 455 ? 7.98 -40.438 -17.125 1 91.38 455 VAL A N 1
ATOM 3528 C CA . VAL A 1 455 ? 7.477 -40.125 -15.781 1 91.38 455 VAL A CA 1
ATOM 3529 C C . VAL A 1 455 ? 6.453 -39 -15.852 1 91.38 455 VAL A C 1
ATOM 3531 O O . VAL A 1 455 ? 6.684 -38 -16.5 1 91.38 455 VAL A O 1
ATOM 3534 N N . TYR A 1 456 ? 5.344 -39.188 -15.203 1 90 456 TYR A N 1
ATOM 3535 C CA . TYR A 1 456 ? 4.227 -38.25 -15.32 1 90 456 TYR A CA 1
ATOM 3536 C C . TYR A 1 456 ? 3.646 -37.906 -13.953 1 90 456 TYR A C 1
ATOM 3538 O O . TYR A 1 456 ? 3.871 -38.656 -12.984 1 90 456 TYR A O 1
ATOM 3546 N N . GLU A 1 457 ? 3.072 -36.75 -13.891 1 90.06 457 GLU A N 1
ATOM 3547 C CA . GLU A 1 457 ? 2.283 -36.312 -12.742 1 90.06 457 GLU A CA 1
ATOM 3548 C C . GLU A 1 457 ? 0.857 -35.969 -13.156 1 90.06 457 GLU A C 1
ATOM 3550 O O . GLU A 1 457 ? 0.645 -35.312 -14.18 1 90.06 457 GLU A O 1
ATOM 3555 N N . GLY A 1 458 ? -0.047 -36.406 -12.398 1 82.56 458 GLY A N 1
ATOM 3556 C CA . GLY A 1 458 ? -1.438 -36.094 -12.68 1 82.56 458 GLY A CA 1
ATOM 3557 C C . GLY A 1 458 ? -2.227 -37.281 -13.203 1 82.56 458 GLY A C 1
ATOM 3558 O O . GLY A 1 458 ? -1.726 -38.406 -13.227 1 82.56 458 GLY A O 1
ATOM 3559 N N . GLY A 1 459 ? -3.729 -37.344 -13.719 1 63.59 459 GLY A N 1
ATOM 3560 C CA . GLY A 1 459 ? -4.457 -38.375 -14.453 1 63.59 459 GLY A CA 1
ATOM 3561 C C . GLY A 1 459 ? -5.715 -38.844 -13.742 1 63.59 459 GLY A C 1
ATOM 3562 O O . GLY A 1 459 ? -6.445 -39.688 -14.258 1 63.59 459 GLY A O 1
ATOM 3563 N N . GLU A 1 460 ? -5.961 -38.812 -12.43 1 53.94 460 GLU A N 1
ATOM 3564 C CA . GLU A 1 460 ? -7.16 -39.531 -12.008 1 53.94 460 GLU A CA 1
ATOM 3565 C C . GLU A 1 460 ? -8.383 -39.062 -12.797 1 53.94 460 GLU A C 1
ATOM 3567 O O . GLU A 1 460 ? -9.234 -39.875 -13.156 1 53.94 460 GLU A O 1
ATOM 3572 N N . THR A 1 461 ? -8.727 -37.875 -12.875 1 49.5 461 THR A N 1
ATOM 3573 C CA . THR A 1 461 ? -9.914 -37.5 -13.641 1 49.5 461 THR A CA 1
ATOM 3574 C C . THR A 1 461 ? -9.539 -37.062 -15.055 1 49.5 461 THR A C 1
ATOM 3576 O O . THR A 1 461 ? -10.023 -37.656 -16.031 1 49.5 461 THR A O 1
ATOM 3579 N N . GLU A 1 462 ? -9.898 -36.062 -15.594 1 46.41 462 GLU A N 1
ATOM 3580 C CA . GLU A 1 462 ? -9.672 -35.5 -16.922 1 46.41 462 GLU A CA 1
ATOM 3581 C C . GLU A 1 462 ? -8.203 -35.125 -17.125 1 46.41 462 GLU A C 1
ATOM 3583 O O . GLU A 1 462 ? -7.848 -34.438 -18.094 1 46.41 462 GLU A O 1
ATOM 3588 N N . PHE A 1 463 ? -7.441 -34.938 -16.188 1 45.84 463 PHE A N 1
ATOM 3589 C CA . PHE A 1 463 ? -6.266 -34.094 -16.375 1 45.84 463 PHE A CA 1
ATOM 3590 C C . PHE A 1 463 ? -5.195 -34.844 -17.172 1 45.84 463 PHE A C 1
ATOM 3592 O O . PHE A 1 463 ? -4.988 -36.031 -17 1 45.84 463 PHE A O 1
ATOM 3599 N N . LYS A 1 464 ? -4.973 -34.375 -18.328 1 58.56 464 LYS A N 1
ATOM 3600 C CA . LYS A 1 464 ? -3.76 -34.5 -19.141 1 58.56 464 LYS A CA 1
ATOM 3601 C C . LYS A 1 464 ? -2.518 -34.562 -18.25 1 58.56 464 LYS A C 1
ATOM 3603 O O . LYS A 1 464 ? -2.451 -33.906 -17.219 1 58.56 464 LYS A O 1
ATOM 3608 N N . TYR A 1 465 ? -1.77 -35.688 -18.375 1 64.81 465 TYR A N 1
ATOM 3609 C CA . TYR A 1 465 ? -0.519 -35.969 -17.672 1 64.81 465 TYR A CA 1
ATOM 3610 C C . TYR A 1 465 ? 0.497 -34.844 -17.938 1 64.81 465 TYR A C 1
ATOM 3612 O O . TYR A 1 465 ? 0.624 -34.375 -19.062 1 64.81 465 TYR A O 1
ATOM 3620 N N . ASN A 1 466 ? 0.861 -34.312 -16.734 1 81.62 466 ASN A N 1
ATOM 3621 C CA . ASN A 1 466 ? 2.035 -33.469 -16.844 1 81.62 466 ASN A CA 1
ATOM 3622 C C . ASN A 1 466 ? 3.307 -34.281 -17.062 1 81.62 466 ASN A C 1
ATOM 3624 O O . ASN A 1 466 ? 3.672 -35.094 -16.219 1 81.62 466 ASN A O 1
ATOM 3628 N N . PHE A 1 467 ? 3.836 -34.156 -18.25 1 86.38 467 PHE A N 1
ATOM 3629 C CA . PHE A 1 467 ? 5.098 -34.844 -18.531 1 86.38 467 PHE A CA 1
ATOM 3630 C C . PHE A 1 467 ? 6.234 -34.219 -17.734 1 86.38 467 PHE A C 1
ATOM 3632 O O . PHE A 1 467 ? 6.484 -33 -17.828 1 86.38 467 PHE A O 1
ATOM 3639 N N . LEU A 1 468 ? 6.969 -35.062 -16.906 1 90 468 LEU A N 1
ATOM 3640 C CA . LEU A 1 468 ? 8.016 -34.531 -16.031 1 90 468 LEU A CA 1
ATOM 3641 C C . LEU A 1 468 ? 9.398 -34.844 -16.609 1 90 468 LEU A C 1
ATOM 3643 O O . LEU A 1 468 ? 10.344 -34.094 -16.375 1 90 468 LEU A O 1
ATOM 3647 N N . GLY A 1 469 ? 9.477 -36 -17.234 1 89.75 469 GLY A N 1
ATOM 3648 C CA . GLY A 1 469 ? 10.766 -36.438 -17.766 1 89.75 469 GLY A CA 1
ATOM 3649 C C . GLY A 1 469 ? 10.773 -37.875 -18.234 1 89.75 469 GLY A C 1
ATOM 3650 O O . GLY A 1 469 ? 9.719 -38.5 -18.344 1 89.75 469 GLY A O 1
ATOM 3651 N N . VAL A 1 470 ? 12.086 -38.312 -18.594 1 90.5 470 VAL A N 1
ATOM 3652 C CA . VAL A 1 470 ? 12.211 -39.656 -19.156 1 90.5 470 VAL A CA 1
ATOM 3653 C C . VAL A 1 470 ? 13.375 -40.375 -18.5 1 90.5 470 VAL A C 1
ATOM 3655 O O . VAL A 1 470 ? 14.398 -39.781 -18.172 1 90.5 470 VAL A O 1
ATOM 3658 N N . CYS A 1 471 ? 13.133 -41.594 -18.203 1 88.62 471 CYS A N 1
ATOM 3659 C CA . CYS A 1 471 ? 14.219 -42.5 -17.859 1 88.62 471 CYS A CA 1
ATOM 3660 C C . CYS A 1 471 ? 14.641 -43.312 -19.078 1 88.62 471 CYS A C 1
ATOM 3662 O O . CYS A 1 471 ? 13.828 -44.031 -19.656 1 88.62 471 CYS A O 1
ATOM 3664 N N . GLU A 1 472 ? 15.953 -43.219 -19.344 1 87.38 472 GLU A N 1
ATOM 3665 C CA . GLU A 1 472 ? 16.453 -43.844 -20.562 1 87.38 472 GLU A CA 1
ATOM 3666 C C . GLU A 1 472 ? 17.547 -44.844 -20.25 1 87.38 472 GLU A C 1
ATOM 3668 O O . GLU A 1 472 ? 18.469 -44.562 -19.5 1 87.38 472 GLU A O 1
ATOM 3673 N N . PHE A 1 473 ? 17.359 -46 -20.734 1 82.94 473 PHE A N 1
ATOM 3674 C CA . PHE A 1 473 ? 18.375 -47.031 -20.688 1 82.94 473 PHE A CA 1
ATOM 3675 C C . PHE A 1 473 ? 18.922 -47.344 -22.094 1 82.94 473 PHE A C 1
ATOM 3677 O O . PHE A 1 473 ? 18.156 -47.625 -23 1 82.94 473 PHE A O 1
ATOM 3684 N N . TYR A 1 474 ? 20.234 -47.062 -22.109 1 80.44 474 TYR A N 1
ATOM 3685 C CA . TYR A 1 474 ? 20.906 -47.438 -23.359 1 80.44 474 TYR A CA 1
ATOM 3686 C C . TYR A 1 474 ? 21.688 -48.75 -23.188 1 80.44 474 TYR A C 1
ATOM 3688 O O . TYR A 1 474 ? 22.531 -48.844 -22.297 1 80.44 474 TYR A O 1
ATOM 3696 N N . GLY A 1 475 ? 21.344 -49.75 -23.844 1 75.69 475 GLY A N 1
ATOM 3697 C CA . GLY A 1 475 ? 22.078 -51 -23.703 1 75.69 475 GLY A CA 1
ATOM 3698 C C . GLY A 1 475 ? 21.641 -52.031 -24.688 1 75.69 475 GLY A C 1
ATOM 3699 O O . GLY A 1 475 ? 21 -51.75 -25.703 1 75.69 475 GLY A O 1
ATOM 3700 N N . SER A 1 476 ? 22.094 -53.406 -24.297 1 74.62 476 SER A N 1
ATOM 3701 C CA . SER A 1 476 ? 21.938 -54.531 -25.188 1 74.62 476 SER A CA 1
ATOM 3702 C C . SER A 1 476 ? 20.5 -55.062 -25.203 1 74.62 476 SER A C 1
ATOM 3704 O O . SER A 1 476 ? 19.641 -54.5 -24.5 1 74.62 476 SER A O 1
ATOM 3706 N N . TYR A 1 477 ? 20.359 -56.125 -25.984 1 77.94 477 TYR A N 1
ATOM 3707 C CA . TYR A 1 477 ? 19.062 -56.781 -26.219 1 77.94 477 TYR A CA 1
ATOM 3708 C C . TYR A 1 477 ? 18.406 -57.156 -24.906 1 77.94 477 TYR A C 1
ATOM 3710 O O . TYR A 1 477 ? 19.047 -57.75 -24.031 1 77.94 477 TYR A O 1
ATOM 3718 N N . LEU A 1 478 ? 17.172 -56.625 -24.75 1 80.75 478 LEU A N 1
ATOM 3719 C CA . LEU A 1 478 ? 16.344 -57 -23.609 1 80.75 478 LEU A CA 1
ATOM 3720 C C . LEU A 1 478 ? 15.117 -57.781 -24.078 1 80.75 478 LEU A C 1
ATOM 3722 O O . LEU A 1 478 ? 14.375 -57.312 -24.953 1 80.75 478 LEU A O 1
ATOM 3726 N N . HIS A 1 479 ? 14.945 -58.969 -23.531 1 82.06 479 HIS A N 1
ATOM 3727 C CA . HIS A 1 479 ? 13.844 -59.844 -23.906 1 82.06 479 HIS A CA 1
ATOM 3728 C C . HIS A 1 479 ? 12.578 -59.531 -23.125 1 82.06 479 HIS A C 1
ATOM 3730 O O . HIS A 1 479 ? 12.641 -59.281 -21.922 1 82.06 479 HIS A O 1
ATOM 3736 N N . ARG A 1 480 ? 11.531 -59.625 -23.906 1 82.38 480 ARG A N 1
ATOM 3737 C CA . ARG A 1 480 ? 10.234 -59.438 -23.266 1 82.38 480 ARG A CA 1
ATOM 3738 C C . ARG A 1 480 ? 9.977 -60.562 -22.25 1 82.38 480 ARG A C 1
ATOM 3740 O O . ARG A 1 480 ? 10.312 -61.719 -22.5 1 82.38 480 ARG A O 1
ATOM 3747 N N . GLY A 1 481 ? 9.453 -60.219 -21.094 1 74.25 481 GLY A N 1
ATOM 3748 C CA . GLY A 1 481 ? 9.023 -61.219 -20.125 1 74.25 481 GLY A CA 1
ATOM 3749 C C . GLY A 1 481 ? 10.125 -61.625 -19.156 1 74.25 481 GLY A C 1
ATOM 3750 O O . GLY A 1 481 ? 9.844 -62.094 -18.062 1 74.25 481 GLY A O 1
ATOM 3751 N N . THR A 1 482 ? 11.398 -61.5 -19.625 1 74.81 482 THR A N 1
ATOM 3752 C CA . THR A 1 482 ? 12.477 -61.938 -18.75 1 74.81 482 THR A CA 1
ATOM 3753 C C . THR A 1 482 ? 13.172 -60.75 -18.094 1 74.81 482 THR A C 1
ATOM 3755 O O . THR A 1 482 ? 14.031 -60.938 -17.219 1 74.81 482 THR A O 1
ATOM 3758 N N . THR A 1 483 ? 12.883 -59.625 -18.594 1 79.88 483 THR A N 1
ATOM 3759 C CA . THR A 1 483 ? 13.5 -58.438 -18.047 1 79.88 483 THR A CA 1
ATOM 3760 C C . THR A 1 483 ? 12.547 -57.75 -17.078 1 79.88 483 THR A C 1
ATOM 3762 O O . THR A 1 483 ? 11.422 -57.406 -17.438 1 79.88 483 THR A O 1
ATOM 3765 N N . ASN A 1 484 ? 13.039 -57.594 -15.82 1 83.12 484 ASN A N 1
ATOM 3766 C CA . ASN A 1 484 ? 12.273 -56.875 -14.805 1 83.12 484 ASN A CA 1
ATOM 3767 C C . ASN A 1 484 ? 12.852 -55.5 -14.547 1 83.12 484 ASN A C 1
ATOM 3769 O O . ASN A 1 484 ? 14.07 -55.344 -14.414 1 83.12 484 ASN A O 1
ATOM 3773 N N . ILE A 1 485 ? 11.977 -54.531 -14.578 1 86.56 485 ILE A N 1
ATOM 3774 C CA . ILE A 1 485 ? 12.359 -53.125 -14.297 1 86.56 485 ILE A CA 1
ATOM 3775 C C . ILE A 1 485 ? 11.781 -52.719 -12.953 1 86.56 485 ILE A C 1
ATOM 3777 O O . ILE A 1 485 ? 10.562 -52.625 -12.789 1 86.56 485 ILE A O 1
ATOM 3781 N N . TYR A 1 486 ? 12.672 -52.469 -11.992 1 88.56 486 TYR A N 1
ATOM 3782 C CA . TYR A 1 486 ? 12.273 -51.969 -10.68 1 88.56 486 TYR A CA 1
ATOM 3783 C C . TYR A 1 486 ? 12.383 -50.438 -10.609 1 88.56 486 TYR A C 1
ATOM 3785 O O . TYR A 1 486 ? 13.477 -49.906 -10.727 1 88.56 486 TYR A O 1
ATOM 3793 N N . VAL A 1 487 ? 11.195 -49.844 -10.445 1 91.25 487 VAL A N 1
ATOM 3794 C CA . VAL A 1 487 ? 11.172 -48.375 -10.438 1 91.25 487 VAL A CA 1
ATOM 3795 C C . VAL A 1 487 ? 11.062 -47.875 -9 1 91.25 487 VAL A C 1
ATOM 3797 O O . VAL A 1 487 ? 10.258 -48.406 -8.211 1 91.25 487 VAL A O 1
ATOM 3800 N N . ASN A 1 488 ? 11.922 -46.875 -8.656 1 91.81 488 ASN A N 1
ATOM 3801 C CA . ASN A 1 488 ? 11.922 -46.25 -7.34 1 91.81 488 ASN A CA 1
ATOM 3802 C C . ASN A 1 488 ? 11.555 -44.75 -7.422 1 91.81 488 ASN A C 1
ATOM 3804 O O . ASN A 1 488 ? 12.195 -44 -8.148 1 91.81 488 ASN A O 1
ATOM 3808 N N . PHE A 1 489 ? 10.5 -44.406 -6.699 1 94.62 489 PHE A N 1
ATOM 3809 C CA . PHE A 1 489 ? 10.094 -43 -6.59 1 94.62 489 PHE A CA 1
ATOM 3810 C C . PHE A 1 489 ? 10.352 -42.469 -5.188 1 94.62 489 PHE A C 1
ATOM 3812 O O . PHE A 1 489 ? 10.047 -43.156 -4.199 1 94.62 489 PHE A O 1
ATOM 3819 N N . SER A 1 490 ? 10.977 -41.312 -5.117 1 94.5 490 SER A N 1
ATOM 3820 C CA . SER A 1 490 ? 11.18 -40.656 -3.834 1 94.5 490 SER A CA 1
ATOM 3821 C C . SER A 1 490 ? 10.805 -39.188 -3.914 1 94.5 490 SER A C 1
ATOM 3823 O O . SER A 1 490 ? 11.195 -38.469 -4.852 1 94.5 490 SER A O 1
ATOM 3825 N N . VAL A 1 491 ? 9.945 -38.688 -2.998 1 95.12 491 VAL A N 1
ATOM 3826 C CA . VAL A 1 491 ? 9.617 -37.281 -2.844 1 95.12 491 VAL A CA 1
ATOM 3827 C C . VAL A 1 491 ? 10.125 -36.781 -1.494 1 95.12 491 VAL A C 1
ATOM 3829 O O . VAL A 1 491 ? 9.781 -37.344 -0.448 1 95.12 491 VAL A O 1
ATOM 3832 N N . ASP A 1 492 ? 10.891 -35.75 -1.511 1 94.94 492 ASP A N 1
ATOM 3833 C CA . ASP A 1 492 ? 11.508 -35.281 -0.277 1 94.94 492 ASP A CA 1
ATOM 3834 C C . ASP A 1 492 ? 10.625 -34.219 0.399 1 94.94 492 ASP A C 1
ATOM 3836 O O . ASP A 1 492 ? 9.469 -34.031 0.019 1 94.94 492 ASP A O 1
ATOM 3840 N N . GLU A 1 493 ? 11.133 -33.562 1.416 1 92.25 493 GLU A N 1
ATOM 3841 C CA . GLU A 1 493 ? 10.383 -32.625 2.232 1 92.25 493 GLU A CA 1
ATOM 3842 C C . GLU A 1 493 ? 10.039 -31.359 1.443 1 92.25 493 GLU A C 1
ATOM 3844 O O . GLU A 1 493 ? 9.109 -30.625 1.793 1 92.25 493 GLU A O 1
ATOM 3849 N N . ASP A 1 494 ? 10.797 -31.062 0.372 1 93.31 494 ASP A N 1
ATOM 3850 C CA . ASP A 1 494 ? 10.547 -29.906 -0.469 1 93.31 494 ASP A CA 1
ATOM 3851 C C . ASP A 1 494 ? 9.523 -30.219 -1.558 1 93.31 494 ASP A C 1
ATOM 3853 O O . ASP A 1 494 ? 9.148 -29.344 -2.34 1 93.31 494 ASP A O 1
ATOM 3857 N N . GLY A 1 495 ? 9.117 -31.453 -1.604 1 92.31 495 GLY A N 1
ATOM 3858 C CA . GLY A 1 495 ? 8.188 -31.891 -2.635 1 92.31 495 GLY A CA 1
ATOM 3859 C C . GLY A 1 495 ? 8.867 -32.188 -3.961 1 92.31 495 GLY A C 1
ATOM 3860 O O . GLY A 1 495 ? 8.219 -32.156 -5.012 1 92.31 495 GLY A O 1
ATOM 3861 N N . LEU A 1 496 ? 10.133 -32.438 -3.926 1 94 496 LEU A N 1
ATOM 3862 C CA . LEU A 1 496 ? 10.875 -32.719 -5.148 1 94 496 LEU A CA 1
ATOM 3863 C C . LEU A 1 496 ? 10.969 -34.219 -5.406 1 94 496 LEU A C 1
ATOM 3865 O O . LEU A 1 496 ? 11.281 -35 -4.5 1 94 496 LEU A O 1
ATOM 3869 N N . LEU A 1 497 ? 10.797 -34.625 -6.602 1 94.06 497 LEU A N 1
ATOM 3870 C CA . LEU A 1 497 ? 10.711 -36.031 -7 1 94.06 497 LEU A CA 1
ATOM 3871 C C . LEU A 1 497 ? 12.062 -36.531 -7.496 1 94.06 497 LEU A C 1
ATOM 3873 O O . LEU A 1 497 ? 12.766 -35.812 -8.227 1 94.06 497 LEU A O 1
ATOM 3877 N N . SER A 1 498 ? 12.477 -37.656 -7.008 1 92.56 498 SER A N 1
ATOM 3878 C CA . SER A 1 498 ? 13.602 -38.406 -7.543 1 92.56 498 SER A CA 1
ATOM 3879 C C . SER A 1 498 ? 13.156 -39.781 -8.031 1 92.56 498 SER A C 1
ATOM 3881 O O . SER A 1 498 ? 12.453 -40.5 -7.324 1 92.56 498 SER A O 1
ATOM 3883 N N . VAL A 1 499 ? 13.484 -40.062 -9.297 1 92.69 499 VAL A N 1
ATOM 3884 C CA . VAL A 1 499 ? 13.102 -41.344 -9.883 1 92.69 499 VAL A CA 1
ATOM 3885 C C . VAL A 1 499 ? 14.352 -42.094 -10.336 1 92.69 499 VAL A C 1
ATOM 3887 O O . VAL A 1 499 ? 15.25 -41.531 -10.945 1 92.69 499 VAL A O 1
ATOM 3890 N N . SER A 1 500 ? 14.422 -43.312 -9.93 1 89.88 500 SER A N 1
ATOM 3891 C CA . SER A 1 500 ? 15.453 -44.219 -10.406 1 89.88 500 SER A CA 1
ATOM 3892 C C . SER A 1 500 ? 14.867 -45.594 -10.789 1 89.88 500 SER A C 1
ATOM 3894 O O . SER A 1 500 ? 13.766 -45.938 -10.359 1 89.88 500 SER A O 1
ATOM 3896 N N . ALA A 1 501 ? 15.539 -46.219 -11.703 1 88.94 501 ALA A N 1
ATOM 3897 C CA . ALA A 1 501 ? 15.102 -47.562 -12.125 1 88.94 501 ALA A CA 1
ATOM 3898 C C . ALA A 1 501 ? 16.281 -48.531 -12.156 1 88.94 501 ALA A C 1
ATOM 3900 O O . ALA A 1 501 ? 17.391 -48.156 -12.531 1 88.94 501 ALA A O 1
ATOM 3901 N N . GLU A 1 502 ? 15.945 -49.688 -11.625 1 85.25 502 GLU A N 1
ATOM 3902 C CA . GLU A 1 502 ? 16.906 -50.781 -11.664 1 85.25 502 GLU A CA 1
ATOM 3903 C C . GLU A 1 502 ? 16.438 -51.906 -12.594 1 85.25 502 GLU A C 1
ATOM 3905 O O . GLU A 1 502 ? 15.312 -52.406 -12.477 1 85.25 502 GLU A O 1
ATOM 3910 N N . ILE A 1 503 ? 17.328 -52.219 -13.523 1 83.44 503 ILE A N 1
ATOM 3911 C CA . ILE A 1 503 ? 17.016 -53.281 -14.469 1 83.44 503 ILE A CA 1
ATOM 3912 C C . ILE A 1 503 ? 17.75 -54.562 -14.07 1 83.44 503 ILE A C 1
ATOM 3914 O O . ILE A 1 503 ? 18.984 -54.562 -13.93 1 83.44 503 ILE A O 1
ATOM 3918 N N . LYS A 1 504 ? 16.938 -55.5 -13.836 1 78.38 504 LYS A N 1
ATOM 3919 C CA . LYS A 1 504 ? 17.516 -56.812 -13.531 1 78.38 504 LYS A CA 1
ATOM 3920 C C . LYS A 1 504 ? 17.25 -57.812 -14.648 1 78.38 504 LYS A C 1
ATOM 3922 O O . LYS A 1 504 ? 16.109 -58 -15.07 1 78.38 504 LYS A O 1
ATOM 3927 N N . LYS A 1 505 ? 18.406 -58.219 -15.188 1 69.31 505 LYS A N 1
ATOM 3928 C CA . LYS A 1 505 ? 18.344 -59.25 -16.219 1 69.31 505 LYS A CA 1
ATOM 3929 C C . LYS A 1 505 ? 18.719 -60.625 -15.664 1 69.31 505 LYS A C 1
ATOM 3931 O O . LYS A 1 505 ? 19.844 -60.812 -15.188 1 69.31 505 LYS A O 1
ATOM 3936 N N . MET A 1 506 ? 17.922 -61.531 -15.953 1 61.88 506 MET A N 1
ATOM 3937 C CA . MET A 1 506 ? 18.172 -62.906 -15.523 1 61.88 506 MET A CA 1
ATOM 3938 C C . MET A 1 506 ? 18.859 -62.938 -14.172 1 61.88 506 MET A C 1
ATOM 3940 O O . MET A 1 506 ? 19.703 -63.812 -13.922 1 61.88 506 MET A O 1
ATOM 3944 N N . GLY A 1 507 ? 18.641 -61.969 -13.102 1 56 507 GLY A N 1
ATOM 3945 C CA . GLY A 1 507 ? 19.109 -61.969 -11.727 1 56 507 GLY A CA 1
ATOM 3946 C C . GLY A 1 507 ? 20.5 -61.406 -11.578 1 56 507 GLY A C 1
ATOM 3947 O O . GLY A 1 507 ? 21.031 -61.312 -10.469 1 56 507 GLY A O 1
ATOM 3948 N N . ARG A 1 508 ? 21.188 -61 -12.625 1 58.19 508 ARG A N 1
ATOM 3949 C CA . ARG A 1 508 ? 22.609 -60.719 -12.461 1 58.19 508 ARG A CA 1
ATOM 3950 C C . ARG A 1 508 ? 22.891 -59.219 -12.562 1 58.19 508 ARG A C 1
ATOM 3952 O O . ARG A 1 508 ? 23.641 -58.656 -11.758 1 58.19 508 ARG A O 1
ATOM 3959 N N . LEU A 1 509 ? 22.656 -58.656 -13.672 1 54.41 509 LEU A N 1
ATOM 3960 C CA . LEU A 1 509 ? 23.172 -57.312 -13.93 1 54.41 509 LEU A CA 1
ATOM 3961 C C . LEU A 1 509 ? 22.109 -56.25 -13.609 1 54.41 509 LEU A C 1
ATOM 3963 O O . LEU A 1 509 ? 20.984 -56.344 -14.078 1 54.41 509 LEU A O 1
ATOM 3967 N N . SER A 1 510 ? 22.5 -55.406 -12.477 1 63.97 510 SER A N 1
ATOM 3968 C CA . SER A 1 510 ? 21.625 -54.312 -12.062 1 63.97 510 SER A CA 1
ATOM 3969 C C . SER A 1 510 ? 22.156 -52.969 -12.539 1 63.97 510 SER A C 1
ATOM 3971 O O . SER A 1 510 ? 23.344 -52.688 -12.391 1 63.97 510 SER A O 1
ATOM 3973 N N . GLN A 1 511 ? 21.516 -52.281 -13.562 1 67.69 511 GLN A N 1
ATOM 3974 C CA . GLN A 1 511 ? 21.859 -50.906 -13.938 1 67.69 511 GLN A CA 1
ATOM 3975 C C . GLN A 1 511 ? 20.828 -49.906 -13.391 1 67.69 511 GLN A C 1
ATOM 3977 O O . GLN A 1 511 ? 19.625 -50.156 -13.477 1 67.69 511 GLN A O 1
ATOM 3982 N N . ILE A 1 512 ? 21.391 -48.812 -12.719 1 71 512 ILE A N 1
ATOM 3983 C CA . ILE A 1 512 ? 20.531 -47.75 -12.188 1 71 512 ILE A CA 1
ATOM 3984 C C . ILE A 1 512 ? 20.469 -46.594 -13.172 1 71 512 ILE A C 1
ATOM 3986 O O . ILE A 1 512 ? 21.516 -46.125 -13.656 1 71 512 ILE A O 1
ATOM 3990 N N . ILE A 1 513 ? 19.266 -46.25 -13.617 1 76.31 513 ILE A N 1
ATOM 3991 C CA . ILE A 1 513 ? 19.062 -45.094 -14.484 1 76.31 513 ILE A CA 1
ATOM 3992 C C . ILE A 1 513 ? 18.297 -44 -13.719 1 76.31 513 ILE A C 1
ATOM 3994 O O . ILE A 1 513 ? 17.422 -44.312 -12.914 1 76.31 513 ILE A O 1
ATOM 3998 N N . ASN A 1 514 ? 18.734 -42.75 -13.969 1 80.75 514 ASN A N 1
ATOM 3999 C CA . ASN A 1 514 ? 18.062 -41.594 -13.352 1 80.75 514 ASN A CA 1
ATOM 4000 C C . ASN A 1 514 ? 17.188 -40.844 -14.352 1 80.75 514 ASN A C 1
ATOM 4002 O O . ASN A 1 514 ? 17.422 -40.906 -15.562 1 80.75 514 ASN A O 1
ATOM 4006 N N . MET A 1 515 ? 16.266 -40.188 -13.859 1 87.69 515 MET A N 1
ATOM 4007 C CA . MET A 1 515 ? 15.312 -39.438 -14.672 1 87.69 515 MET A CA 1
ATOM 4008 C C . MET A 1 515 ? 15.969 -38.188 -15.234 1 87.69 515 MET A C 1
ATOM 4010 O O . MET A 1 515 ? 16.688 -37.469 -14.523 1 87.69 515 MET A O 1
ATOM 4014 N N . ASN A 1 516 ? 15.766 -38.031 -16.531 1 82.62 516 ASN A N 1
ATOM 4015 C CA . ASN A 1 516 ? 16.078 -36.75 -17.188 1 82.62 516 ASN A CA 1
ATOM 4016 C C . ASN A 1 516 ? 14.859 -35.844 -17.281 1 82.62 516 ASN A C 1
ATOM 4018 O O . ASN A 1 516 ? 13.883 -36.188 -17.953 1 82.62 516 ASN A O 1
ATOM 4022 N N . ARG A 1 517 ? 14.984 -34.75 -16.656 1 86.75 517 ARG A N 1
ATOM 4023 C CA . ARG A 1 517 ? 13.836 -33.844 -16.578 1 86.75 517 ARG A CA 1
ATOM 4024 C C . ARG A 1 517 ? 13.789 -32.906 -17.75 1 86.75 517 ARG A C 1
ATOM 4026 O O . ARG A 1 517 ? 14.828 -32.406 -18.203 1 86.75 517 ARG A O 1
ATOM 4033 N N . HIS A 1 518 ? 12.625 -32.594 -18.109 1 78.94 518 HIS A N 1
ATOM 4034 C CA . HIS A 1 518 ? 12.422 -31.656 -19.203 1 78.94 518 HIS A CA 1
ATOM 4035 C C . HIS A 1 518 ? 12.641 -30.219 -18.734 1 78.94 518 HIS A C 1
ATOM 4037 O O . HIS A 1 518 ? 12.039 -29.781 -17.75 1 78.94 518 HIS A O 1
ATOM 4043 N N . GLY A 1 519 ? 13.477 -29.453 -19.406 1 76.06 519 GLY A N 1
ATOM 4044 C CA . GLY A 1 519 ? 13.617 -28.016 -19.203 1 76.06 519 GLY A CA 1
ATOM 4045 C C . GLY A 1 519 ? 14.359 -27.672 -17.922 1 76.06 519 GLY A C 1
ATOM 4046 O O . GLY A 1 519 ? 14.445 -26.5 -17.547 1 76.06 519 GLY A O 1
ATOM 4047 N N . GLN A 1 520 ? 14.805 -28.672 -17.234 1 83.19 520 GLN A N 1
ATOM 4048 C CA . GLN A 1 520 ? 15.555 -28.375 -16.016 1 83.19 520 GLN A CA 1
ATOM 4049 C C . GLN A 1 520 ? 16.891 -27.719 -16.328 1 83.19 520 GLN A C 1
ATOM 4051 O O . GLN A 1 520 ? 17.578 -28.125 -17.266 1 83.19 520 GLN A O 1
ATOM 4056 N N . LEU A 1 521 ? 17.109 -26.672 -15.609 1 87.31 521 LEU A N 1
ATOM 4057 C CA . LEU A 1 521 ? 18.391 -26 -15.781 1 87.31 521 LEU A CA 1
ATOM 4058 C C . LEU A 1 521 ? 19.547 -26.875 -15.281 1 87.31 521 LEU A C 1
ATOM 4060 O O . LEU A 1 521 ? 19.406 -27.547 -14.25 1 87.31 521 LEU A O 1
ATOM 4064 N N . THR A 1 522 ? 20.562 -26.922 -16.047 1 88 522 THR A N 1
ATOM 4065 C CA . THR A 1 522 ? 21.766 -27.609 -15.609 1 88 522 THR A CA 1
ATOM 4066 C C . THR A 1 522 ? 22.562 -26.766 -14.625 1 88 522 THR A C 1
ATOM 4068 O O . THR A 1 522 ? 22.344 -25.562 -14.516 1 88 522 THR A O 1
ATOM 4071 N N . GLN A 1 523 ? 23.406 -27.469 -13.969 1 90.62 523 GLN A N 1
ATOM 4072 C CA . GLN A 1 523 ? 24.25 -26.734 -13.031 1 90.62 523 GLN A CA 1
ATOM 4073 C C . GLN A 1 523 ? 25.078 -25.672 -13.75 1 90.62 523 GLN A C 1
ATOM 4075 O O . GLN A 1 523 ? 25.281 -24.578 -13.227 1 90.62 523 GLN A O 1
ATOM 4080 N N . MET A 1 524 ? 25.484 -25.984 -14.93 1 91.25 524 MET A N 1
ATOM 4081 C CA . MET A 1 524 ? 26.266 -25.031 -15.727 1 91.25 524 MET A CA 1
ATOM 4082 C C . MET A 1 524 ? 25.438 -23.812 -16.078 1 91.25 524 MET A C 1
ATOM 4084 O O . MET A 1 524 ? 25.922 -22.688 -16.047 1 91.25 524 MET A O 1
ATOM 4088 N N . GLU A 1 525 ? 24.25 -24.094 -16.422 1 90.81 525 GLU A N 1
ATOM 4089 C CA . GLU A 1 525 ? 23.359 -22.984 -16.734 1 90.81 525 GLU A CA 1
ATOM 4090 C C . GLU A 1 525 ? 23.094 -22.125 -15.508 1 90.81 525 GLU A C 1
ATOM 4092 O O . GLU A 1 525 ? 23.094 -20.906 -15.586 1 90.81 525 GLU A O 1
ATOM 4097 N N . ILE A 1 526 ? 22.859 -22.766 -14.43 1 93.19 526 ILE A N 1
ATOM 4098 C CA . ILE A 1 526 ? 22.594 -22.047 -13.18 1 93.19 526 ILE A CA 1
ATOM 4099 C C . ILE A 1 526 ? 23.812 -21.188 -12.812 1 93.19 526 ILE A C 1
ATOM 4101 O O . ILE A 1 526 ? 23.656 -20.016 -12.453 1 93.19 526 ILE A O 1
ATOM 4105 N N . ASP A 1 527 ? 24.953 -21.75 -12.93 1 94.25 527 ASP A N 1
ATOM 4106 C CA . ASP A 1 527 ? 26.172 -21.016 -12.625 1 94.25 527 ASP A CA 1
ATOM 4107 C C . ASP A 1 527 ? 26.328 -19.812 -13.555 1 94.25 527 ASP A C 1
ATOM 4109 O O . ASP A 1 5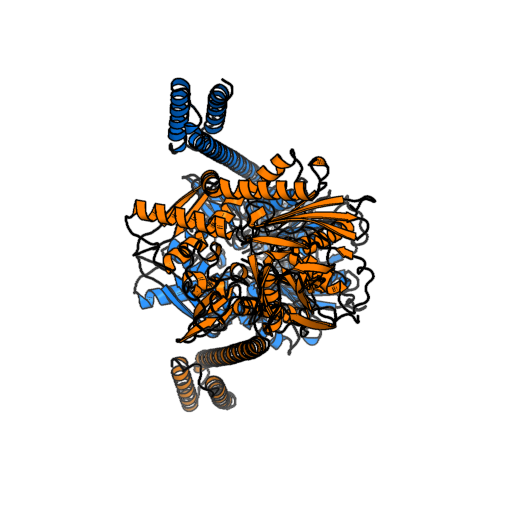27 ? 26.734 -18.734 -13.125 1 94.25 527 ASP A O 1
ATOM 4113 N N . ARG A 1 528 ? 26.031 -20.078 -14.781 1 93.56 528 ARG A N 1
ATOM 4114 C CA . ARG A 1 528 ? 26.078 -18.984 -15.742 1 93.56 528 ARG A CA 1
ATOM 4115 C C . ARG A 1 528 ? 25.078 -17.891 -15.359 1 93.56 528 ARG A C 1
ATOM 4117 O O . ARG A 1 528 ? 25.422 -16.703 -15.391 1 93.56 528 ARG A O 1
ATOM 4124 N N . MET A 1 529 ? 23.922 -18.312 -15.016 1 93.38 529 MET A N 1
ATOM 4125 C CA . MET A 1 529 ? 22.875 -17.359 -14.68 1 93.38 529 MET A CA 1
ATOM 4126 C C . MET A 1 529 ? 23.219 -16.609 -13.391 1 93.38 529 MET A C 1
ATOM 4128 O O . MET A 1 529 ? 22.859 -15.445 -13.234 1 93.38 529 MET A O 1
ATOM 4132 N N . ILE A 1 530 ? 23.859 -17.266 -12.5 1 94.38 530 ILE A N 1
ATOM 4133 C CA . ILE A 1 530 ? 24.344 -16.609 -11.289 1 94.38 530 ILE A CA 1
ATOM 4134 C C . ILE A 1 530 ? 25.344 -15.523 -11.648 1 94.38 530 ILE A C 1
ATOM 4136 O O . ILE A 1 530 ? 25.266 -14.406 -11.148 1 94.38 530 ILE A O 1
ATOM 4140 N N . LYS A 1 531 ? 26.25 -15.859 -12.523 1 93.62 531 LYS A N 1
ATOM 4141 C CA . LYS A 1 531 ? 27.266 -14.906 -12.969 1 93.62 531 LYS A CA 1
ATOM 4142 C C . LYS A 1 531 ? 26.625 -13.727 -13.695 1 93.62 531 LYS A C 1
ATOM 4144 O O . LYS A 1 531 ? 27.016 -12.578 -13.492 1 93.62 531 LYS A O 1
ATOM 4149 N N . GLU A 1 532 ? 25.703 -14.07 -14.492 1 92.19 532 GLU A N 1
ATOM 4150 C CA . GLU A 1 532 ? 25 -13.016 -15.211 1 92.19 532 GLU A CA 1
ATOM 4151 C C . GLU A 1 532 ? 24.234 -12.102 -14.25 1 92.19 532 GLU A C 1
ATOM 4153 O O . GLU A 1 532 ? 24.234 -10.875 -14.422 1 92.19 532 GLU A O 1
ATOM 4158 N N . ALA A 1 533 ? 23.609 -12.727 -13.344 1 91.38 533 ALA A N 1
ATOM 4159 C CA . ALA A 1 533 ? 22.875 -11.945 -12.352 1 91.38 533 ALA A CA 1
ATOM 4160 C C . ALA A 1 533 ? 23.828 -11.008 -11.594 1 91.38 533 ALA A C 1
ATOM 4162 O O . ALA A 1 533 ? 23.469 -9.859 -11.312 1 91.38 533 ALA A O 1
ATOM 4163 N N . GLU A 1 534 ? 24.953 -11.461 -11.297 1 91.06 534 GLU A N 1
ATOM 4164 C CA . GLU A 1 534 ? 25.953 -10.648 -10.617 1 91.06 534 GLU A CA 1
ATOM 4165 C C . GLU A 1 534 ? 26.453 -9.516 -11.523 1 91.06 534 GLU A C 1
ATOM 4167 O O . GLU A 1 534 ? 26.688 -8.406 -11.055 1 91.06 534 GLU A O 1
ATOM 4172 N N . GLN A 1 535 ? 26.578 -9.883 -12.758 1 89.25 535 GLN A N 1
ATOM 4173 C CA . GLN A 1 535 ? 27 -8.875 -13.727 1 89.25 535 GLN A CA 1
ATOM 4174 C C . GLN A 1 535 ? 25.953 -7.77 -13.852 1 89.25 535 GLN A C 1
ATOM 4176 O O . GLN A 1 535 ? 26.312 -6.59 -13.914 1 89.25 535 GLN A O 1
ATOM 4181 N N . PHE A 1 536 ? 24.781 -8.242 -13.922 1 85.62 536 PHE A N 1
ATOM 4182 C CA . PHE A 1 536 ? 23.703 -7.258 -14.008 1 85.62 536 PHE A CA 1
ATOM 4183 C C . PHE A 1 536 ? 23.672 -6.379 -12.766 1 85.62 536 PHE A C 1
ATOM 4185 O O . PHE A 1 536 ? 23.484 -5.164 -12.867 1 85.62 536 PHE A O 1
ATOM 4192 N N . LYS A 1 537 ? 23.812 -6.98 -11.695 1 86.25 537 LYS A N 1
ATOM 4193 C CA . LYS A 1 537 ? 23.844 -6.238 -10.438 1 86.25 537 LYS A CA 1
ATOM 4194 C C . LYS A 1 537 ? 24.984 -5.219 -10.43 1 86.25 537 LYS A C 1
ATOM 4196 O O . LYS A 1 537 ? 24.797 -4.078 -10.008 1 86.25 537 LYS A O 1
ATOM 4201 N N . ALA A 1 538 ? 26.125 -5.625 -10.867 1 86.19 538 ALA A N 1
ATOM 4202 C CA . ALA A 1 538 ? 27.281 -4.746 -10.922 1 86.19 538 ALA A CA 1
ATOM 4203 C C . ALA A 1 538 ? 27.062 -3.598 -11.898 1 86.19 538 ALA A C 1
ATOM 4205 O O . ALA A 1 538 ? 27.453 -2.461 -11.633 1 86.19 538 ALA A O 1
ATOM 4206 N N . GLN A 1 539 ? 26.484 -3.99 -12.984 1 84 539 GLN A N 1
ATOM 4207 C CA . GLN A 1 539 ? 26.172 -2.971 -13.984 1 84 539 GLN A CA 1
ATOM 4208 C C . GLN A 1 539 ? 25.172 -1.953 -13.438 1 84 539 GLN A C 1
ATOM 4210 O O . GLN A 1 539 ? 25.312 -0.752 -13.688 1 84 539 GLN A O 1
ATOM 4215 N N . ASP A 1 540 ? 24.203 -2.477 -12.781 1 82.94 540 ASP A N 1
ATOM 4216 C CA . ASP A 1 540 ? 23.219 -1.591 -12.172 1 82.94 540 ASP A CA 1
ATOM 4217 C C . ASP A 1 540 ? 23.875 -0.653 -11.156 1 82.94 540 ASP A C 1
ATOM 4219 O O . ASP A 1 540 ? 23.531 0.532 -11.094 1 82.94 540 ASP A O 1
ATOM 4223 N N . GLU A 1 541 ? 24.734 -1.183 -10.383 1 83.81 541 GLU A N 1
ATOM 4224 C CA . GLU A 1 541 ? 25.438 -0.389 -9.375 1 83.81 541 GLU A CA 1
ATOM 4225 C C . GLU A 1 541 ? 26.328 0.663 -10.023 1 83.81 541 GLU A C 1
ATOM 4227 O O . GLU A 1 541 ? 26.422 1.795 -9.539 1 83.81 541 GLU A O 1
ATOM 4232 N N . LYS A 1 542 ? 27.016 0.249 -11.031 1 82.69 542 LYS A N 1
ATOM 4233 C CA . LYS A 1 542 ? 27.875 1.182 -11.758 1 82.69 542 LYS A CA 1
ATOM 4234 C C . LYS A 1 542 ? 27.047 2.328 -12.352 1 82.69 542 LYS A C 1
ATOM 4236 O O . LYS A 1 542 ? 27.469 3.488 -12.289 1 82.69 542 LYS A O 1
ATOM 4241 N N . ARG A 1 543 ? 26 1.957 -12.867 1 81.38 543 ARG A N 1
ATOM 4242 C CA . ARG A 1 543 ? 25.141 2.973 -13.461 1 81.38 543 ARG A CA 1
ATOM 4243 C C . ARG A 1 543 ? 24.562 3.891 -12.391 1 81.38 543 ARG A C 1
ATOM 4245 O O . ARG A 1 543 ? 24.484 5.105 -12.578 1 81.38 543 ARG A O 1
ATOM 4252 N N . ARG A 1 544 ? 24.156 3.285 -11.414 1 80.44 544 ARG A N 1
ATOM 4253 C CA . ARG A 1 544 ? 23.641 4.074 -10.305 1 80.44 544 ARG A CA 1
ATOM 4254 C C . ARG A 1 544 ? 24.688 5.062 -9.797 1 80.44 544 ARG A C 1
ATOM 4256 O O . ARG A 1 544 ? 24.375 6.227 -9.531 1 80.44 544 ARG A O 1
ATOM 4263 N N . LYS A 1 545 ? 25.875 4.609 -9.672 1 82.38 545 LYS A N 1
ATOM 4264 C CA . LYS A 1 545 ? 26.969 5.473 -9.227 1 82.38 545 LYS A CA 1
ATOM 4265 C C . LYS A 1 545 ? 27.234 6.594 -10.227 1 82.38 545 LYS A C 1
ATOM 4267 O O . LYS A 1 545 ? 27.5 7.73 -9.836 1 82.38 545 LYS A O 1
ATOM 4272 N N . LEU A 1 546 ? 27.156 6.16 -11.461 1 83 546 LEU A N 1
ATOM 4273 C CA . LEU A 1 546 ? 27.344 7.156 -12.516 1 83 546 LEU A CA 1
ATOM 4274 C C . LEU A 1 546 ? 26.266 8.234 -12.445 1 83 546 LEU A C 1
ATOM 4276 O O . LEU A 1 546 ? 26.578 9.43 -12.508 1 83 546 LEU A O 1
ATOM 4280 N N . LEU A 1 547 ? 25.094 7.781 -12.336 1 81.06 547 LEU A N 1
ATOM 4281 C CA . LEU A 1 547 ? 23.984 8.719 -12.273 1 81.06 547 LEU A CA 1
ATOM 4282 C C . LEU A 1 547 ? 24.031 9.539 -10.984 1 81.06 547 LEU A C 1
ATOM 4284 O O . LEU A 1 547 ? 23.656 10.711 -10.977 1 81.06 547 LEU A O 1
ATOM 4288 N N . GLN A 1 548 ? 24.469 8.891 -9.992 1 83.38 548 GLN A N 1
ATOM 4289 C CA . GLN A 1 548 ? 24.656 9.609 -8.742 1 83.38 548 GLN A CA 1
ATOM 4290 C C . GLN A 1 548 ? 25.703 10.695 -8.875 1 83.38 548 GLN A C 1
ATOM 4292 O O . GLN A 1 548 ? 25.547 11.805 -8.367 1 83.38 548 GLN A O 1
ATOM 4297 N N . ASN A 1 549 ? 26.797 10.328 -9.531 1 84.81 549 ASN A N 1
ATOM 4298 C CA . ASN A 1 549 ? 27.859 11.312 -9.773 1 84.81 549 ASN A CA 1
ATOM 4299 C C . ASN A 1 549 ? 27.375 12.43 -10.695 1 84.81 549 ASN A C 1
ATOM 4301 O O . ASN A 1 549 ? 27.75 13.594 -10.5 1 84.81 549 ASN A O 1
ATOM 4305 N N . LYS A 1 550 ? 26.641 11.984 -11.641 1 85.25 550 LYS A N 1
ATOM 4306 C CA . LYS A 1 550 ? 26.047 13 -12.523 1 85.25 550 LYS A CA 1
ATOM 4307 C C . LYS A 1 550 ? 25.172 13.961 -11.734 1 85.25 550 LYS A C 1
ATOM 4309 O O . LYS A 1 550 ? 25.266 15.18 -11.914 1 85.25 550 LYS A O 1
ATOM 4314 N N . SER A 1 551 ? 24.406 13.367 -10.922 1 82.25 551 SER A N 1
ATOM 4315 C CA . SER A 1 551 ? 23.531 14.164 -10.086 1 82.25 551 SER A CA 1
ATOM 4316 C C . SER A 1 551 ? 24.312 15.039 -9.117 1 82.25 551 SER A C 1
ATOM 4318 O O . SER A 1 551 ? 23.938 16.188 -8.867 1 82.25 551 SER A O 1
ATOM 4320 N N . ALA A 1 552 ? 25.328 14.484 -8.625 1 86.31 552 ALA A N 1
ATOM 4321 C CA . ALA A 1 552 ? 26.172 15.242 -7.715 1 86.31 552 ALA A CA 1
ATOM 4322 C C . ALA A 1 552 ? 26.828 16.422 -8.43 1 86.31 552 ALA A C 1
ATOM 4324 O O . ALA A 1 552 ? 26.938 17.516 -7.867 1 86.31 552 ALA A O 1
ATOM 4325 N N . LEU A 1 553 ? 27.297 16.141 -9.617 1 88.94 553 LEU A N 1
ATOM 4326 C CA . LEU A 1 553 ? 27.875 17.219 -10.422 1 88.94 553 LEU A CA 1
ATOM 4327 C C . LEU A 1 553 ? 26.828 18.297 -10.711 1 88.94 553 LEU A C 1
ATOM 4329 O O . LEU A 1 553 ? 27.125 19.5 -10.562 1 88.94 553 LEU A O 1
ATOM 4333 N N . GLU A 1 554 ? 25.688 17.812 -11.086 1 88.06 554 GLU A N 1
ATOM 4334 C CA . GLU A 1 554 ? 24.594 18.766 -11.359 1 88.06 554 GLU A CA 1
ATOM 4335 C C . GLU A 1 554 ? 24.266 19.594 -10.125 1 88.06 554 GLU A C 1
ATOM 4337 O O . GLU A 1 554 ? 24.062 20.797 -10.219 1 88.06 554 GLU A O 1
ATOM 4342 N N . SER A 1 555 ? 24.266 18.953 -9.062 1 87.25 555 SER A N 1
ATOM 4343 C CA . SER A 1 555 ? 23.969 19.625 -7.801 1 87.25 555 SER A CA 1
ATOM 4344 C C . SER A 1 555 ? 25.031 20.656 -7.461 1 87.25 555 SER A C 1
ATOM 4346 O O . SER A 1 555 ? 24.703 21.75 -6.992 1 87.25 555 SER A O 1
ATOM 4348 N N . TYR A 1 556 ? 26.219 20.328 -7.688 1 89.44 556 TYR A N 1
ATOM 4349 C CA . TYR A 1 556 ? 27.312 21.234 -7.352 1 89.44 556 TYR A CA 1
ATOM 4350 C C . TYR A 1 556 ? 27.359 22.422 -8.305 1 89.44 556 TYR A C 1
ATOM 4352 O O . TYR A 1 556 ? 27.641 23.547 -7.895 1 89.44 556 TYR A O 1
ATOM 4360 N N . VAL A 1 557 ? 27.062 22.156 -9.531 1 90.5 557 VAL A N 1
ATOM 4361 C CA . VAL A 1 557 ? 27 23.219 -10.523 1 90.5 557 VAL A CA 1
ATOM 4362 C C . VAL A 1 557 ? 25.922 24.219 -10.125 1 90.5 557 VAL A C 1
ATOM 4364 O O . VAL A 1 557 ? 26.141 25.438 -10.18 1 90.5 557 VAL A O 1
ATOM 4367 N N . ASN A 1 558 ? 24.828 23.703 -9.734 1 85.56 558 ASN A N 1
ATOM 4368 C CA . ASN A 1 558 ? 23.75 24.578 -9.281 1 85.56 558 ASN A CA 1
ATOM 4369 C C . ASN A 1 558 ? 24.125 25.344 -8.023 1 85.56 558 ASN A C 1
ATOM 4371 O O . ASN A 1 558 ? 23.797 26.516 -7.883 1 85.56 558 ASN A O 1
ATOM 4375 N N . PHE A 1 559 ? 24.812 24.688 -7.168 1 85.44 559 PHE A N 1
ATOM 4376 C CA . PHE A 1 559 ? 25.297 25.297 -5.93 1 85.44 559 PHE A CA 1
ATOM 4377 C C . PHE A 1 559 ? 26.219 26.469 -6.219 1 85.44 559 PHE A C 1
ATOM 4379 O O . PHE A 1 559 ? 26.062 27.547 -5.633 1 85.44 559 PHE A O 1
ATOM 4386 N N . ILE A 1 560 ? 27.078 26.328 -7.203 1 88.38 560 ILE A N 1
ATOM 4387 C CA . ILE A 1 560 ? 28.047 27.359 -7.539 1 88.38 560 ILE A CA 1
ATOM 4388 C C . ILE A 1 560 ? 27.359 28.469 -8.336 1 88.38 560 ILE A C 1
ATOM 4390 O O . ILE A 1 560 ? 27.641 29.656 -8.133 1 88.38 560 ILE A O 1
ATOM 4394 N N . SER A 1 561 ? 26.5 28.031 -9.164 1 88 561 SER A N 1
ATOM 4395 C CA . SER A 1 561 ? 25.797 29 -10.008 1 88 561 SER A CA 1
ATOM 4396 C C . SER A 1 561 ? 24.984 29.969 -9.172 1 88 561 SER A C 1
ATOM 4398 O O . SER A 1 561 ? 24.875 31.156 -9.516 1 88 561 SER A O 1
ATOM 4400 N N . ASP A 1 562 ? 24.438 29.531 -8.07 1 85.62 562 ASP A N 1
ATOM 4401 C CA . ASP A 1 562 ? 23.625 30.359 -7.191 1 85.62 562 ASP A CA 1
ATOM 4402 C C . ASP A 1 562 ? 24.484 31.344 -6.398 1 85.62 562 ASP A C 1
ATOM 4404 O O . ASP A 1 562 ? 23.984 32.344 -5.871 1 85.62 562 ASP A O 1
ATOM 4408 N N . ARG A 1 563 ? 25.828 31.094 -6.391 1 86.12 563 ARG A N 1
ATOM 4409 C CA . ARG A 1 563 ? 26.719 31.891 -5.551 1 86.12 563 ARG A CA 1
ATOM 4410 C C . ARG A 1 563 ? 27.703 32.688 -6.402 1 86.12 563 ARG A C 1
ATOM 4412 O O . ARG A 1 563 ? 28.688 33.219 -5.887 1 86.12 563 ARG A O 1
ATOM 4419 N N . LEU A 1 564 ? 27.484 32.75 -7.699 1 88.19 564 LEU A N 1
ATOM 4420 C CA . LEU A 1 564 ? 28.375 33.438 -8.602 1 88.19 564 LEU A CA 1
ATOM 4421 C C . LEU A 1 564 ? 28.438 34.938 -8.25 1 88.19 564 LEU A C 1
ATOM 4423 O O . LEU A 1 564 ? 29.484 35.562 -8.391 1 88.19 564 LEU A O 1
ATOM 4427 N N . ASP A 1 565 ? 27.328 35.406 -7.785 1 85.44 565 ASP A N 1
ATOM 4428 C CA . ASP A 1 565 ? 27.234 36.812 -7.473 1 85.44 565 ASP A CA 1
ATOM 4429 C C . ASP A 1 565 ? 28.109 37.188 -6.266 1 85.44 565 ASP A C 1
ATOM 4431 O O . ASP A 1 565 ? 28.469 38.344 -6.078 1 85.44 565 ASP A O 1
ATOM 4435 N N . ASP A 1 566 ? 28.422 36.281 -5.535 1 85.06 566 ASP A N 1
ATOM 4436 C CA . ASP A 1 566 ? 29.203 36.5 -4.328 1 85.06 566 ASP A CA 1
ATOM 4437 C C . ASP A 1 566 ? 30.688 36.625 -4.664 1 85.06 566 ASP A C 1
ATOM 4439 O O . ASP A 1 566 ? 31.484 37.062 -3.822 1 85.06 566 ASP A O 1
ATOM 4443 N N . ILE A 1 567 ? 31.031 36.281 -5.953 1 87.38 567 ILE A N 1
ATOM 4444 C CA . ILE A 1 567 ? 32.438 36.344 -6.355 1 87.38 567 ILE A CA 1
ATOM 4445 C C . ILE A 1 567 ? 32.75 37.719 -6.934 1 87.38 567 ILE A C 1
ATOM 4447 O O . ILE A 1 567 ? 32.312 38.062 -8.039 1 87.38 567 ILE A O 1
ATOM 4451 N N . ASN A 1 568 ? 33.406 38.5 -6.223 1 83.19 568 ASN A N 1
ATOM 4452 C CA . ASN A 1 568 ? 33.688 39.906 -6.586 1 83.19 568 ASN A CA 1
ATOM 4453 C C . ASN A 1 568 ? 34.875 40 -7.551 1 83.19 568 ASN A C 1
ATOM 4455 O O . ASN A 1 568 ? 34.969 40.969 -8.312 1 83.19 568 ASN A O 1
ATOM 4459 N N . ASN A 1 569 ? 35.844 39.125 -7.551 1 87 569 ASN A N 1
ATOM 4460 C CA . ASN A 1 569 ? 37 39.156 -8.438 1 87 569 ASN A CA 1
ATOM 4461 C C . ASN A 1 569 ? 36.656 38.656 -9.836 1 87 569 ASN A C 1
ATOM 4463 O O . ASN A 1 569 ? 36.25 37.5 -10.016 1 87 569 ASN A O 1
ATOM 4467 N N . LYS A 1 570 ? 36.812 39.531 -10.805 1 87.75 570 LYS A N 1
ATOM 4468 C CA . LYS A 1 570 ? 36.406 39.281 -12.18 1 87.75 570 LYS A CA 1
ATOM 4469 C C . LYS A 1 570 ? 37.125 38.062 -12.75 1 87.75 570 LYS A C 1
ATOM 4471 O O . LYS A 1 570 ? 36.562 37.25 -13.469 1 87.75 570 LYS A O 1
ATOM 4476 N N . ASP A 1 571 ? 38.406 38 -12.453 1 85.69 571 ASP A N 1
ATOM 4477 C CA . ASP A 1 571 ? 39.188 36.875 -12.977 1 85.69 571 ASP A CA 1
ATOM 4478 C C . ASP A 1 571 ? 38.719 35.562 -12.398 1 85.69 571 ASP A C 1
ATOM 4480 O O . ASP A 1 571 ? 38.625 34.562 -13.117 1 85.69 571 ASP A O 1
ATOM 4484 N N . LYS A 1 572 ? 38.438 35.594 -11.078 1 89.06 572 LYS A N 1
ATOM 4485 C CA . LYS A 1 572 ? 37.969 34.375 -10.398 1 89.06 572 LYS A CA 1
ATOM 4486 C C . LYS A 1 572 ? 36.562 34 -10.914 1 89.06 572 LYS A C 1
ATOM 4488 O O . LYS A 1 572 ? 36.281 32.812 -11.102 1 89.06 572 LYS A O 1
ATOM 4493 N N . LEU A 1 573 ? 35.875 34.938 -11.148 1 90.88 573 LEU A N 1
ATOM 4494 C CA . LEU A 1 573 ? 34.531 34.719 -11.656 1 90.88 573 LEU A CA 1
ATOM 4495 C C . LEU A 1 573 ? 34.562 34.062 -13.039 1 90.88 573 LEU A C 1
ATOM 4497 O O . LEU A 1 573 ? 33.812 33.125 -13.312 1 90.88 573 LEU A O 1
ATOM 4501 N N . GLU A 1 574 ? 35.406 34.562 -13.891 1 89.56 574 GLU A N 1
ATOM 4502 C CA . GLU A 1 574 ? 35.531 34 -15.234 1 89.56 574 GLU A CA 1
ATOM 4503 C C . GLU A 1 574 ? 35.969 32.562 -15.203 1 89.56 574 GLU A C 1
ATOM 4505 O O . GLU A 1 574 ? 35.5 31.734 -15.992 1 89.56 574 GLU A O 1
ATOM 4510 N N . ARG A 1 575 ? 36.906 32.25 -14.297 1 89.25 575 ARG A N 1
ATOM 4511 C CA . ARG A 1 575 ? 37.375 30.891 -14.18 1 89.25 575 ARG A CA 1
ATOM 4512 C C . ARG A 1 575 ? 36.281 29.938 -13.758 1 89.25 575 ARG A C 1
ATOM 4514 O O . ARG A 1 575 ? 36.156 28.844 -14.289 1 89.25 575 ARG A O 1
ATOM 4521 N N . VAL A 1 576 ? 35.5 30.406 -12.805 1 91.69 576 VAL A N 1
ATOM 4522 C CA . VAL A 1 576 ? 34.406 29.594 -12.297 1 91.69 576 VAL A CA 1
ATOM 4523 C C . VAL A 1 576 ? 33.344 29.438 -13.375 1 91.69 576 VAL A C 1
ATOM 4525 O O . VAL A 1 576 ? 32.75 28.359 -13.539 1 91.69 576 VAL A O 1
ATOM 4528 N N . GLU A 1 577 ? 33.094 30.438 -14.055 1 91.75 577 GLU A N 1
ATOM 4529 C CA . GLU A 1 577 ? 32.094 30.406 -15.109 1 91.75 577 GLU A CA 1
ATOM 4530 C C . GLU A 1 577 ? 32.5 29.453 -16.219 1 91.75 577 GLU A C 1
ATOM 4532 O O . GLU A 1 577 ? 31.656 28.734 -16.766 1 91.75 577 GLU A O 1
ATOM 4537 N N . ILE A 1 578 ? 33.781 29.453 -16.578 1 89.94 578 ILE A N 1
ATOM 4538 C CA . ILE A 1 578 ? 34.281 28.547 -17.609 1 89.94 578 ILE A CA 1
ATOM 4539 C C . ILE A 1 578 ? 34.125 27.109 -17.141 1 89.94 578 ILE A C 1
ATOM 4541 O O . ILE A 1 578 ? 33.75 26.219 -17.922 1 89.94 578 ILE A O 1
ATOM 4545 N N . ALA A 1 579 ? 34.438 26.953 -15.852 1 90.81 579 ALA A N 1
ATOM 4546 C CA . ALA A 1 579 ? 34.312 25.609 -15.289 1 90.81 579 ALA A CA 1
ATOM 4547 C C . ALA A 1 579 ? 32.875 25.141 -15.266 1 90.81 579 ALA A C 1
ATOM 4549 O O . ALA A 1 579 ? 32.594 23.969 -15.531 1 90.81 579 ALA A O 1
ATOM 4550 N N . ILE A 1 580 ? 31.984 25.984 -14.953 1 91.62 580 ILE A N 1
ATOM 4551 C CA . ILE A 1 580 ? 30.547 25.688 -14.914 1 91.62 580 ILE A CA 1
ATOM 4552 C C . ILE A 1 580 ? 30.047 25.359 -16.328 1 91.62 580 ILE A C 1
ATOM 4554 O O . ILE A 1 580 ? 29.281 24.422 -16.516 1 91.62 580 ILE A O 1
ATOM 4558 N N . ASP A 1 581 ? 30.516 26.125 -17.203 1 89.88 581 ASP A N 1
ATOM 4559 C CA . ASP A 1 581 ? 30.109 25.906 -18.594 1 89.88 581 ASP A CA 1
ATOM 4560 C C . ASP A 1 581 ? 30.609 24.547 -19.094 1 89.88 581 ASP A C 1
ATOM 4562 O O . ASP A 1 581 ? 29.891 23.859 -19.828 1 89.88 581 ASP A O 1
ATOM 4566 N N . SER A 1 582 ? 31.781 24.281 -18.703 1 87.31 582 SER A N 1
ATOM 4567 C CA . SER A 1 582 ? 32.344 22.984 -19.062 1 87.31 582 SER A CA 1
ATOM 4568 C C . SER A 1 582 ? 31.531 21.844 -18.438 1 87.31 582 SER A C 1
ATOM 4570 O O . SER A 1 582 ? 31.281 20.828 -19.078 1 87.31 582 SER A O 1
ATOM 4572 N N . ALA A 1 583 ? 31.172 22.047 -17.219 1 89.44 583 ALA A N 1
ATOM 4573 C CA . ALA A 1 583 ? 30.359 21.047 -16.516 1 89.44 583 ALA A CA 1
ATOM 4574 C C . ALA A 1 583 ? 28.984 20.906 -17.156 1 89.44 583 ALA A C 1
ATOM 4576 O O . ALA A 1 583 ? 28.469 19.781 -17.312 1 89.44 583 ALA A O 1
ATOM 4577 N N . PHE A 1 584 ? 28.469 21.969 -17.594 1 85.88 584 PHE A N 1
ATOM 4578 C CA . PHE A 1 584 ? 27.172 21.953 -18.234 1 85.88 584 PHE A CA 1
ATOM 4579 C C . PHE A 1 584 ? 27.234 21.219 -19.562 1 85.88 584 PHE A C 1
ATOM 4581 O O . PHE A 1 584 ? 26.297 20.5 -19.922 1 85.88 584 PHE A O 1
ATOM 4588 N N . ARG A 1 585 ? 28.266 21.438 -20.266 1 82.56 585 ARG A N 1
ATOM 4589 C CA . ARG A 1 585 ? 28.438 20.766 -21.562 1 82.56 585 ARG A CA 1
ATOM 4590 C C . ARG A 1 585 ? 28.531 19.266 -21.375 1 82.56 585 ARG A C 1
ATOM 4592 O O . ARG A 1 585 ? 27.984 18.5 -22.172 1 82.56 585 ARG A O 1
ATOM 4599 N N . LEU A 1 586 ? 29.188 18.953 -20.281 1 83.38 586 LEU A N 1
ATOM 4600 C CA . LEU A 1 586 ? 29.297 17.531 -19.984 1 83.38 586 LEU A CA 1
ATOM 4601 C C . LEU A 1 586 ? 27.938 16.938 -19.609 1 83.38 586 LEU A C 1
ATOM 4603 O O . LEU A 1 586 ? 27.609 15.82 -20.016 1 83.38 586 LEU A O 1
ATOM 4607 N N . LEU A 1 587 ? 27.172 17.641 -18.844 1 84.19 587 LEU A N 1
ATOM 4608 C CA . LEU A 1 587 ? 25.875 17.188 -18.344 1 84.19 587 LEU A CA 1
ATOM 4609 C C . LEU A 1 587 ? 24.875 17.078 -19.5 1 84.19 587 LEU A C 1
ATOM 4611 O O . LEU A 1 587 ? 23.984 16.234 -19.453 1 84.19 587 LEU A O 1
ATOM 4615 N N . ASP A 1 588 ? 25.062 17.875 -20.453 1 75.75 588 ASP A N 1
ATOM 4616 C CA . ASP A 1 588 ? 24.141 17.906 -21.594 1 75.75 588 ASP A CA 1
ATOM 4617 C C . ASP A 1 588 ? 24.469 16.781 -22.578 1 75.75 588 ASP A C 1
ATOM 4619 O O . ASP A 1 588 ? 23.609 16.375 -23.375 1 75.75 588 ASP A O 1
ATOM 4623 N N . LYS A 1 589 ? 25.688 16.438 -22.5 1 64.12 589 LYS A N 1
ATOM 4624 C CA . LYS A 1 589 ? 26.062 15.375 -23.422 1 64.12 589 LYS A CA 1
ATOM 4625 C C . LYS A 1 589 ? 25.453 14.039 -23.031 1 64.12 589 LYS A C 1
ATOM 4627 O O . LYS A 1 589 ? 25.406 13.703 -21.844 1 64.12 589 LYS A O 1
ATOM 4632 N N . LYS A 1 590 ? 24.672 13.633 -23.922 1 55.75 590 LYS A N 1
ATOM 4633 C CA . LYS A 1 590 ? 24.109 12.297 -23.734 1 55.75 590 LYS A CA 1
ATOM 4634 C C . LYS A 1 590 ? 25.219 11.258 -23.578 1 55.75 590 LYS A C 1
ATOM 4636 O O . LYS A 1 590 ? 25.906 10.922 -24.547 1 55.75 590 LYS A O 1
ATOM 4641 N N . LEU A 1 591 ? 26 11.367 -22.5 1 52.88 591 LEU A N 1
ATOM 4642 C CA . LEU A 1 591 ? 27.156 10.492 -22.375 1 52.88 591 LEU A CA 1
ATOM 4643 C C . LEU A 1 591 ? 26.734 9.023 -22.453 1 52.88 591 LEU A C 1
ATOM 4645 O O . LEU A 1 591 ? 25.656 8.656 -22 1 52.88 591 LEU A O 1
ATOM 4649 N N . ASP A 1 592 ? 27.406 8.422 -23.297 1 50.44 592 ASP A N 1
ATOM 4650 C CA . ASP A 1 592 ? 27.453 6.965 -23.375 1 50.44 592 ASP A CA 1
ATOM 4651 C C . ASP A 1 592 ? 27.703 6.348 -22 1 50.44 592 ASP A C 1
ATOM 4653 O O . ASP A 1 592 ? 28.734 6.594 -21.391 1 50.44 592 ASP A O 1
ATOM 4657 N N . LEU A 1 593 ? 26.719 6.176 -21.219 1 51.44 593 LEU A N 1
ATOM 4658 C CA . LEU A 1 593 ? 26.594 5.617 -19.875 1 51.44 593 LEU A CA 1
ATOM 4659 C C . LEU A 1 593 ? 27.703 4.617 -19.594 1 51.44 593 LEU A C 1
ATOM 4661 O O . LEU A 1 593 ? 27.906 4.215 -18.453 1 51.44 593 LEU A O 1
ATOM 4665 N N . TYR A 1 594 ? 28.281 4.035 -20.766 1 48.75 594 TYR A N 1
ATOM 4666 C CA . TYR A 1 594 ? 29.234 2.941 -20.578 1 48.75 594 TYR A CA 1
ATOM 4667 C C . TYR A 1 594 ? 30.656 3.463 -20.516 1 48.75 594 TYR A C 1
ATOM 4669 O O . TYR A 1 594 ? 31.609 2.68 -20.531 1 48.75 594 TYR A O 1
ATOM 4677 N N . SER A 1 595 ? 30.844 4.648 -20.5 1 50.66 595 SER A N 1
ATOM 4678 C CA . SER A 1 595 ? 32.25 5.02 -20.469 1 50.66 595 SER A CA 1
ATOM 4679 C C . SER A 1 595 ? 32.875 4.738 -19.094 1 50.66 595 SER A C 1
ATOM 4681 O O . SER A 1 595 ? 32.219 4.941 -18.062 1 50.66 595 SER A O 1
ATOM 4683 N N . GLU A 1 596 ? 33.781 3.859 -19 1 53.62 596 GLU A N 1
ATOM 4684 C CA . GLU A 1 596 ? 34.594 3.391 -17.891 1 53.62 596 GLU A CA 1
ATOM 4685 C C . GLU A 1 596 ? 35.094 4.559 -17.031 1 53.62 596 GLU A C 1
ATOM 4687 O O . GLU A 1 596 ? 35.312 4.406 -15.828 1 53.62 596 GLU A O 1
ATOM 4692 N N . PHE A 1 597 ? 35.281 5.719 -17.625 1 56.56 597 PHE A N 1
ATOM 4693 C CA . PHE A 1 597 ? 35.906 6.801 -16.875 1 56.56 597 PHE A CA 1
ATOM 4694 C C . PHE A 1 597 ? 34.875 7.594 -16.094 1 56.56 597 PHE A C 1
ATOM 4696 O O . PHE A 1 597 ? 33.844 7.988 -16.641 1 56.56 597 PHE A O 1
ATOM 4703 N N . PRO A 1 598 ? 35 7.625 -14.656 1 73.38 598 PRO A N 1
ATOM 4704 C CA . PRO A 1 598 ? 34.094 8.422 -13.836 1 73.38 598 PRO A CA 1
ATOM 4705 C C . PRO A 1 598 ? 34.125 9.914 -14.164 1 73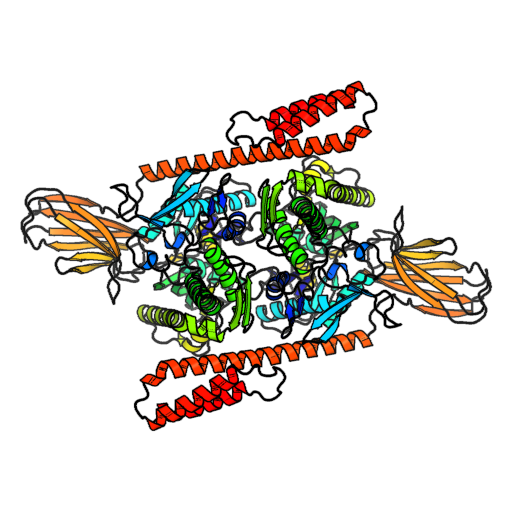.38 598 PRO A C 1
ATOM 4707 O O . PRO A 1 598 ? 34.625 10.711 -13.352 1 73.38 598 PRO A O 1
ATOM 4710 N N . VAL A 1 599 ? 33.719 10.211 -15.383 1 80 599 VAL A N 1
ATOM 4711 C CA . VAL A 1 599 ? 33.844 11.547 -15.945 1 80 599 VAL A CA 1
ATOM 4712 C C . VAL A 1 599 ? 33.125 12.555 -15.047 1 80 599 VAL A C 1
ATOM 4714 O O . VAL A 1 599 ? 33.656 13.633 -14.773 1 80 599 VAL A O 1
ATOM 4717 N N . TYR A 1 600 ? 32.062 12.18 -14.531 1 85.31 600 TYR A N 1
ATOM 4718 C CA . TYR A 1 600 ? 31.297 13.117 -13.711 1 85.31 600 TYR A CA 1
ATOM 4719 C C . TYR A 1 600 ? 31.984 13.328 -12.359 1 85.31 600 TYR A C 1
ATOM 4721 O O . TYR A 1 600 ? 32.031 14.461 -11.867 1 85.31 600 TYR A O 1
ATOM 4729 N N . ALA A 1 601 ? 32.5 12.273 -11.875 1 85.56 601 ALA A N 1
ATOM 4730 C CA . ALA A 1 601 ? 33.188 12.375 -10.602 1 85.56 601 ALA A CA 1
ATOM 4731 C C . ALA A 1 601 ? 34.438 13.242 -10.727 1 85.56 601 ALA A C 1
ATOM 4733 O O . ALA A 1 601 ? 34.719 14.055 -9.852 1 85.56 601 ALA A O 1
ATOM 4734 N N . HIS A 1 602 ? 35.094 13.016 -11.805 1 84.81 602 HIS A N 1
ATOM 4735 C CA . HIS A 1 602 ? 36.312 13.781 -12.047 1 84.81 602 HIS A CA 1
ATOM 4736 C C . HIS A 1 602 ? 36.031 15.258 -12.242 1 84.81 602 HIS A C 1
ATOM 4738 O O . HIS A 1 602 ? 36.719 16.125 -11.727 1 84.81 602 HIS A O 1
ATOM 4744 N N . ARG A 1 603 ? 35.031 15.438 -13.031 1 86.88 603 ARG A N 1
ATOM 4745 C CA . ARG A 1 603 ? 34.656 16.828 -13.266 1 86.88 603 ARG A CA 1
ATOM 4746 C C . ARG A 1 603 ? 34.219 17.5 -11.977 1 86.88 603 ARG A C 1
ATOM 4748 O O . ARG A 1 603 ? 34.438 18.688 -11.766 1 86.88 603 ARG A O 1
ATOM 4755 N N . LEU A 1 604 ? 33.531 16.75 -11.164 1 90.25 604 LEU A N 1
ATOM 4756 C CA . LEU A 1 604 ? 33.062 17.25 -9.883 1 90.25 604 LEU A CA 1
ATOM 4757 C C . LEU A 1 604 ? 34.219 17.656 -9 1 90.25 604 LEU A C 1
ATOM 4759 O O . LEU A 1 604 ? 34.219 18.734 -8.406 1 90.25 604 LEU A O 1
ATOM 4763 N N . VAL A 1 605 ? 35.219 16.844 -9.008 1 89.62 605 VAL A N 1
ATOM 4764 C CA . VAL A 1 605 ? 36.406 17.125 -8.211 1 89.62 605 VAL A CA 1
ATOM 4765 C C . VAL A 1 605 ? 37.125 18.359 -8.758 1 89.62 605 VAL A C 1
ATOM 4767 O O . VAL A 1 605 ? 37.562 19.219 -7.988 1 89.62 605 VAL A O 1
ATOM 4770 N N . GLY A 1 606 ? 37.219 18.406 -9.977 1 88.81 606 GLY A N 1
ATOM 4771 C CA . GLY A 1 606 ? 37.844 19.562 -10.609 1 88.81 606 GLY A CA 1
ATOM 4772 C C . GLY A 1 606 ? 37.125 20.859 -10.273 1 88.81 606 GLY A C 1
ATOM 4773 O O . GLY A 1 606 ? 37.781 21.875 -9.984 1 88.81 606 GLY A O 1
ATOM 4774 N N . LEU A 1 607 ? 35.875 20.766 -10.391 1 91.31 607 LEU A N 1
ATOM 4775 C CA . LEU A 1 607 ? 35.062 21.953 -10.094 1 91.31 607 LEU A CA 1
ATOM 4776 C C . LEU A 1 607 ? 35.219 22.359 -8.633 1 91.31 607 LEU A C 1
ATOM 4778 O O . LEU A 1 607 ? 35.281 23.547 -8.32 1 91.31 607 LEU A O 1
ATOM 4782 N N . LYS A 1 608 ? 35.281 21.406 -7.754 1 91.38 608 LYS A N 1
ATOM 4783 C CA . LYS A 1 608 ? 35.438 21.672 -6.328 1 91.38 608 LYS A CA 1
ATOM 4784 C C . LYS A 1 608 ? 36.781 22.359 -6.055 1 91.38 608 LYS A C 1
ATOM 4786 O O . LYS A 1 608 ? 36.844 23.297 -5.246 1 91.38 608 LYS A O 1
ATOM 4791 N N . ILE A 1 609 ? 37.781 21.922 -6.754 1 90.19 609 ILE A N 1
ATOM 4792 C CA . ILE A 1 609 ? 39.125 22.484 -6.586 1 90.19 609 ILE A CA 1
ATOM 4793 C C . ILE A 1 609 ? 39.156 23.922 -7.066 1 90.19 609 ILE A C 1
ATOM 4795 O O . ILE A 1 609 ? 39.688 24.812 -6.391 1 90.19 609 ILE A O 1
ATOM 4799 N N . ILE A 1 610 ? 38.531 24.109 -8.117 1 89.25 610 ILE A N 1
ATOM 4800 C CA . ILE A 1 610 ? 38.5 25.453 -8.695 1 89.25 610 ILE A CA 1
ATOM 4801 C C . ILE A 1 610 ? 37.719 26.391 -7.777 1 89.25 610 ILE A C 1
ATOM 4803 O O . ILE A 1 610 ? 38.156 27.516 -7.512 1 89.25 610 ILE A O 1
ATOM 4807 N N . TYR A 1 611 ? 36.625 25.922 -7.332 1 90.12 611 TYR A N 1
ATOM 4808 C CA . TYR A 1 611 ? 35.75 26.766 -6.508 1 90.12 611 TYR A CA 1
ATOM 4809 C C .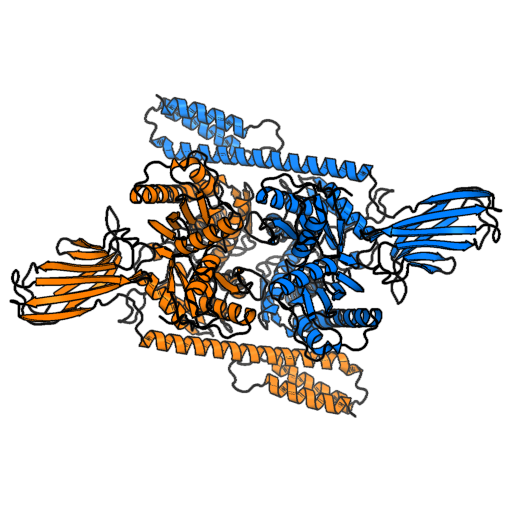 TYR A 1 611 ? 36.406 27.016 -5.141 1 90.12 611 TYR A C 1
ATOM 4811 O O . TYR A 1 611 ? 36.281 28.109 -4.59 1 90.12 611 TYR A O 1
ATOM 4819 N N . GLU A 1 612 ? 37 26.062 -4.605 1 87.88 612 GLU A N 1
ATOM 4820 C CA . GLU A 1 612 ? 37.688 26.219 -3.332 1 87.88 612 GLU A CA 1
ATOM 4821 C C . GLU A 1 612 ? 38.812 27.25 -3.438 1 87.88 612 GLU A C 1
ATOM 4823 O O . GLU A 1 612 ? 39.031 28.016 -2.502 1 87.88 612 GLU A O 1
ATOM 4828 N N . HIS A 1 613 ? 39.469 27.219 -4.457 1 83.75 613 HIS A N 1
ATOM 4829 C CA . HIS A 1 613 ? 40.562 28.172 -4.699 1 83.75 613 HIS A CA 1
ATOM 4830 C C . HIS A 1 613 ? 40 29.594 -4.785 1 83.75 613 HIS A C 1
ATOM 4832 O O . HIS A 1 613 ? 40.656 30.547 -4.352 1 83.75 613 HIS A O 1
ATOM 4838 N N . VAL A 1 614 ? 38.812 29.703 -5.273 1 83.94 614 VAL A N 1
ATOM 4839 C CA . VAL A 1 614 ? 38.188 31 -5.441 1 83.94 614 VAL A CA 1
ATOM 4840 C C . VAL A 1 614 ? 37.656 31.5 -4.102 1 83.94 614 VAL A C 1
ATOM 4842 O O . VAL A 1 614 ? 37.75 32.688 -3.793 1 83.94 614 VAL A O 1
ATOM 4845 N N . GLU A 1 615 ? 37.031 30.578 -3.311 1 77.94 615 GLU A N 1
ATOM 4846 C CA . GLU A 1 615 ? 36.469 30.938 -2.02 1 77.94 615 GLU A CA 1
ATOM 4847 C C . GLU A 1 615 ? 37.562 31.297 -1.009 1 77.94 615 GLU A C 1
ATOM 4849 O O . GLU A 1 615 ? 37.375 32.156 -0.143 1 77.94 615 GLU A O 1
ATOM 4854 N N . SER A 1 616 ? 38.688 30.531 -0.916 1 68.38 616 SER A N 1
ATOM 4855 C CA . SER A 1 616 ? 39.75 30.781 0.04 1 68.38 616 SER A CA 1
ATOM 4856 C C . SER A 1 616 ? 40.438 32.125 -0.229 1 68.38 616 SER A C 1
ATOM 4858 O O . SER A 1 616 ? 40.938 32.75 0.695 1 68.38 616 SER A O 1
ATOM 4860 N N . ARG A 1 617 ? 40.562 32.688 -1.494 1 52.78 617 ARG A N 1
ATOM 4861 C CA . ARG A 1 617 ? 41.375 33.906 -1.7 1 52.78 617 ARG A CA 1
ATOM 4862 C C . ARG A 1 617 ? 40.469 35.156 -1.775 1 52.78 617 ARG A C 1
ATOM 4864 O O . ARG A 1 617 ? 39.406 35.094 -2.385 1 52.78 617 ARG A O 1
ATOM 4871 N N . MET B 1 1 ? -10.789 9.453 36.75 1 41.84 1 MET B N 1
ATOM 4872 C CA . MET B 1 1 ? -11.922 9.445 35.844 1 41.84 1 MET B CA 1
ATOM 4873 C C . MET B 1 1 ? -12.102 8.062 35.219 1 41.84 1 MET B C 1
ATOM 4875 O O . MET B 1 1 ? -11.125 7.367 34.938 1 41.84 1 MET B O 1
ATOM 4879 N N . ALA B 1 2 ? -13.148 7.531 35.25 1 57.19 2 ALA B N 1
ATOM 4880 C CA . ALA B 1 2 ? -13.516 6.184 34.812 1 57.19 2 ALA B CA 1
ATOM 4881 C C . ALA B 1 2 ? -13.148 5.953 33.344 1 57.19 2 ALA B C 1
ATOM 4883 O O . ALA B 1 2 ? -13.391 6.82 32.5 1 57.19 2 ALA B O 1
ATOM 4884 N N . GLY B 1 3 ? -12.148 5.055 33 1 77.31 3 GLY B N 1
ATOM 4885 C CA . GLY B 1 3 ? -11.719 4.73 31.641 1 77.31 3 GLY B CA 1
ATOM 4886 C C . GLY B 1 3 ? -12.875 4.555 30.672 1 77.31 3 GLY B C 1
ATOM 4887 O O . GLY B 1 3 ? -14.008 4.289 31.094 1 77.31 3 GLY B O 1
ATOM 4888 N N . VAL B 1 4 ? -12.641 5.008 29.484 1 88 4 VAL B N 1
ATOM 4889 C CA . VAL B 1 4 ? -13.688 4.902 28.469 1 88 4 VAL B CA 1
ATOM 4890 C C . VAL B 1 4 ? -13.82 3.449 28.016 1 88 4 VAL B C 1
ATOM 4892 O O . VAL B 1 4 ? -12.883 2.664 28.125 1 88 4 VAL B O 1
ATOM 4895 N N . GLU B 1 5 ? -14.953 3.117 27.516 1 87.94 5 GLU B N 1
ATOM 4896 C CA . GLU B 1 5 ? -15.266 1.748 27.109 1 87.94 5 GLU B CA 1
ATOM 4897 C C . GLU B 1 5 ? -14.5 1.347 25.859 1 87.94 5 GLU B C 1
ATOM 4899 O O . GLU B 1 5 ? -14.344 2.148 24.938 1 87.94 5 GLU B O 1
ATOM 4904 N N . TRP B 1 6 ? -14.031 0.096 26.016 1 86 6 TRP B N 1
ATOM 4905 C CA . TRP B 1 6 ? -13.406 -0.491 24.844 1 86 6 TRP B CA 1
ATOM 4906 C C . TRP B 1 6 ? -14.453 -0.817 23.781 1 86 6 TRP B C 1
ATOM 4908 O O . TRP B 1 6 ? -15.586 -1.176 24.109 1 86 6 TRP B O 1
ATOM 4918 N N . PRO B 1 7 ? -14.203 -0.524 22.422 1 90.75 7 PRO B N 1
ATOM 4919 C CA . PRO B 1 7 ? -12.898 -0.21 21.828 1 90.75 7 PRO B CA 1
ATOM 4920 C C . PRO B 1 7 ? -12.641 1.292 21.734 1 90.75 7 PRO B C 1
ATOM 4922 O O . PRO B 1 7 ? -13.57 2.066 21.469 1 90.75 7 PRO B O 1
ATOM 4925 N N . VAL B 1 8 ? -11.43 1.682 22.047 1 95.44 8 VAL B N 1
ATOM 4926 C CA . VAL B 1 8 ? -10.914 3.025 21.812 1 95.44 8 VAL B CA 1
ATOM 4927 C C . VAL B 1 8 ? -9.781 2.971 20.781 1 95.44 8 VAL B C 1
ATOM 4929 O O . VAL B 1 8 ? -8.781 2.279 21 1 95.44 8 VAL B O 1
ATOM 4932 N N . ILE B 1 9 ? -9.984 3.693 19.703 1 97.94 9 ILE B N 1
ATOM 4933 C CA . ILE B 1 9 ? -9.023 3.557 18.609 1 97.94 9 ILE B CA 1
ATOM 4934 C C . ILE B 1 9 ? -8.133 4.793 18.547 1 97.94 9 ILE B C 1
ATOM 4936 O O . ILE B 1 9 ? -8.469 5.84 19.109 1 97.94 9 ILE B O 1
ATOM 4940 N N . GLY B 1 10 ? -6.953 4.605 18.047 1 98.56 10 GLY B N 1
ATOM 4941 C CA . GLY B 1 10 ? -6.047 5.691 17.719 1 98.56 10 GLY B CA 1
ATOM 4942 C C . GLY B 1 10 ? -6.004 5.996 16.234 1 98.56 10 GLY B C 1
ATOM 4943 O O . GLY B 1 10 ? -5.832 5.09 15.414 1 98.56 10 GLY B O 1
ATOM 4944 N N . ILE B 1 11 ? -6.172 7.305 15.891 1 98.75 11 ILE B N 1
ATOM 4945 C CA . ILE B 1 11 ? -6.238 7.68 14.477 1 98.75 11 ILE B CA 1
ATOM 4946 C C . ILE B 1 11 ? -5.145 8.695 14.164 1 98.75 11 ILE B C 1
ATOM 4948 O O . ILE B 1 11 ? -4.996 9.695 14.875 1 98.75 11 ILE B O 1
ATOM 4952 N N . ASP B 1 12 ? -4.348 8.43 13.18 1 98.44 12 ASP B N 1
ATOM 4953 C CA . ASP B 1 12 ? -3.514 9.43 12.516 1 98.44 12 ASP B CA 1
ATOM 4954 C C . ASP B 1 12 ? -4.262 10.094 11.367 1 98.44 12 ASP B C 1
ATOM 4956 O O . ASP B 1 12 ? -4.398 9.516 10.289 1 98.44 12 ASP B O 1
ATOM 4960 N N . LEU B 1 13 ? -4.816 11.242 11.633 1 97.75 13 LEU B N 1
ATOM 4961 C CA . LEU B 1 13 ? -5.422 12.016 10.555 1 97.75 13 LEU B CA 1
ATOM 4962 C C . LEU B 1 13 ? -4.355 12.711 9.719 1 97.75 13 LEU B C 1
ATOM 4964 O O . LEU B 1 13 ? -4.051 13.883 9.945 1 97.75 13 LEU B O 1
ATOM 4968 N N . GLY B 1 14 ? -3.844 12 8.719 1 94.69 14 GLY B N 1
ATOM 4969 C CA . GLY B 1 14 ? -2.762 12.539 7.91 1 94.69 14 GLY B CA 1
ATOM 4970 C C . GLY B 1 14 ? -3.246 13.414 6.77 1 94.69 14 GLY B C 1
ATOM 4971 O O . GLY B 1 14 ? -4.418 13.359 6.395 1 94.69 14 GLY B O 1
ATOM 4972 N N . THR B 1 15 ? -2.312 14.242 6.254 1 94.12 15 THR B N 1
ATOM 4973 C CA . THR B 1 15 ? -2.629 15.125 5.133 1 94.12 15 THR B CA 1
ATOM 4974 C C . THR B 1 15 ? -2.883 14.312 3.865 1 94.12 15 THR B C 1
ATOM 4976 O O . THR B 1 15 ? -3.889 14.523 3.182 1 94.12 15 THR B O 1
ATOM 4979 N N . THR B 1 16 ? -2.025 13.352 3.576 1 93.56 16 THR B N 1
ATOM 4980 C CA . THR B 1 16 ? -2.127 12.562 2.348 1 93.56 16 THR B CA 1
ATOM 4981 C C . THR B 1 16 ? -2.789 11.219 2.619 1 93.56 16 THR B C 1
ATOM 4983 O O . THR B 1 16 ? -3.584 10.734 1.811 1 93.56 16 THR B O 1
ATOM 4986 N N . CYS B 1 17 ? -2.387 10.633 3.719 1 96.12 17 CYS B N 1
ATOM 4987 C CA . CYS B 1 17 ? -2.947 9.344 4.117 1 96.12 17 CYS B CA 1
ATOM 4988 C C . CYS B 1 17 ? -3.256 9.32 5.609 1 96.12 17 CYS B C 1
ATOM 4990 O O . CYS B 1 17 ? -2.551 9.945 6.402 1 96.12 17 CYS B O 1
ATOM 4992 N N . SER B 1 18 ? -4.312 8.609 5.945 1 98.06 18 SER B N 1
ATOM 4993 C CA . SER B 1 18 ? -4.695 8.406 7.34 1 98.06 18 SER B CA 1
ATOM 4994 C C . SER B 1 18 ? -4.547 6.945 7.746 1 98.06 18 SER B C 1
ATOM 4996 O O . SER B 1 18 ? -4.508 6.059 6.891 1 98.06 18 SER B O 1
ATOM 4998 N N . CYS B 1 19 ? -4.348 6.746 9 1 98 19 CYS B N 1
ATOM 4999 C CA . CYS B 1 19 ? -4.102 5.418 9.555 1 98 19 CYS B CA 1
ATOM 5000 C C . CYS B 1 19 ? -4.852 5.227 10.867 1 98 19 CYS B C 1
ATOM 5002 O O . CYS B 1 19 ? -5.031 6.18 11.625 1 98 19 CYS B O 1
ATOM 5004 N N . VAL B 1 20 ? -5.379 4.02 11.125 1 98.44 20 VAL B N 1
ATOM 5005 C CA . VAL B 1 20 ? -6.113 3.725 12.352 1 98.44 20 VAL B CA 1
ATOM 5006 C C . VAL B 1 20 ? -5.551 2.463 13 1 98.44 20 VAL B C 1
ATOM 5008 O O . VAL B 1 20 ? -5.121 1.538 12.305 1 98.44 20 VAL B O 1
ATOM 5011 N N . ALA B 1 21 ? -5.441 2.463 14.297 1 97.94 21 ALA B N 1
ATOM 5012 C CA . ALA B 1 21 ? -4.91 1.347 15.078 1 97.94 21 ALA B CA 1
ATOM 5013 C C . ALA B 1 21 ? -5.719 1.141 16.359 1 97.94 21 ALA B C 1
ATOM 5015 O O . ALA B 1 21 ? -6.469 2.027 16.781 1 97.94 21 ALA B O 1
ATOM 5016 N N . VAL B 1 22 ? -5.598 -0.018 16.953 1 95.88 22 VAL B N 1
ATOM 5017 C CA . VAL B 1 22 ? -6.312 -0.354 18.172 1 95.88 22 VAL B CA 1
ATOM 5018 C C . VAL B 1 22 ? -5.469 -1.302 19.031 1 95.88 22 VAL B C 1
ATOM 5020 O O . VAL B 1 22 ? -4.637 -2.041 18.5 1 95.88 22 VAL B O 1
ATOM 5023 N N . TRP B 1 23 ? -5.562 -1.115 20.281 1 91.38 23 TRP B N 1
ATOM 5024 C CA . TRP B 1 23 ? -4.988 -2.117 21.172 1 91.38 23 TRP B CA 1
ATOM 5025 C C . TRP B 1 23 ? -5.844 -3.379 21.188 1 91.38 23 TRP B C 1
ATOM 5027 O O . TRP B 1 23 ? -7.02 -3.33 21.562 1 91.38 23 TRP B O 1
ATOM 5037 N N . TRP B 1 24 ? -5.246 -4.418 20.688 1 83.38 24 TRP B N 1
ATOM 5038 C CA . TRP B 1 24 ? -5.973 -5.676 20.547 1 83.38 24 TRP B CA 1
ATOM 5039 C C . TRP B 1 24 ? -5.09 -6.863 20.906 1 83.38 24 TRP B C 1
ATOM 5041 O O . TRP B 1 24 ? -3.992 -7.02 20.359 1 83.38 24 TRP B O 1
ATOM 5051 N N . ASN B 1 25 ? -5.527 -7.703 21.844 1 77.31 25 ASN B N 1
ATOM 5052 C CA . ASN B 1 25 ? -4.801 -8.898 22.266 1 77.31 25 ASN B CA 1
ATOM 5053 C C . ASN B 1 25 ? -3.412 -8.555 22.781 1 77.31 25 ASN B C 1
ATOM 5055 O O . ASN B 1 25 ? -2.414 -9.109 22.328 1 77.31 25 ASN B O 1
ATOM 5059 N N . ASN B 1 26 ? -3.334 -7.535 23.562 1 78.75 26 ASN B N 1
ATOM 5060 C CA . ASN B 1 26 ? -2.154 -7.109 24.312 1 78.75 26 ASN B CA 1
ATOM 5061 C C . ASN B 1 26 ? -1.079 -6.547 23.391 1 78.75 26 ASN B C 1
ATOM 5063 O O . ASN B 1 26 ? 0.112 -6.641 23.688 1 78.75 26 ASN B O 1
ATOM 5067 N N . ARG B 1 27 ? -1.531 -6.094 22.312 1 82.88 27 ARG B N 1
ATOM 5068 C CA . ARG B 1 27 ? -0.617 -5.41 21.406 1 82.88 27 ARG B CA 1
ATOM 5069 C C . ARG B 1 27 ? -1.358 -4.387 20.547 1 82.88 27 ARG B C 1
ATOM 5071 O O . ARG B 1 27 ? -2.59 -4.398 20.484 1 82.88 27 ARG B O 1
ATOM 5078 N N . VAL B 1 28 ? -0.571 -3.518 19.953 1 91.56 28 VAL B N 1
ATOM 5079 C CA . VAL B 1 28 ? -1.161 -2.553 19.031 1 91.56 28 VAL B CA 1
ATOM 5080 C C . VAL B 1 28 ? -1.299 -3.178 17.641 1 91.56 28 VAL B C 1
ATOM 5082 O O . VAL B 1 28 ? -0.354 -3.785 17.125 1 91.56 28 VAL B O 1
ATOM 5085 N N . GLU B 1 29 ? -2.459 -3.111 17.156 1 91.12 29 GLU B N 1
ATOM 5086 C CA . GLU B 1 29 ? -2.713 -3.602 15.805 1 91.12 29 GLU B CA 1
ATOM 5087 C C . GLU B 1 29 ? -3.061 -2.457 14.859 1 91.12 29 GLU B C 1
ATOM 5089 O O . GLU B 1 29 ? -4.012 -1.712 15.102 1 91.12 29 GLU B O 1
ATOM 5094 N N . ILE B 1 30 ? -2.191 -2.281 13.805 1 94.81 30 ILE B N 1
ATOM 5095 C CA . ILE B 1 30 ? -2.58 -1.377 12.727 1 94.81 30 ILE B CA 1
ATOM 5096 C C . ILE B 1 30 ? -3.678 -2.023 11.883 1 94.81 30 ILE B C 1
ATOM 5098 O O . ILE B 1 30 ? -3.496 -3.123 11.352 1 94.81 30 ILE B O 1
ATOM 5102 N N . ILE B 1 31 ? -4.809 -1.397 11.695 1 94.62 31 ILE B N 1
ATOM 5103 C CA . ILE B 1 31 ? -5.977 -2.008 11.07 1 94.62 31 ILE B CA 1
ATOM 5104 C C . ILE B 1 31 ? -5.922 -1.799 9.562 1 94.62 31 ILE B C 1
ATOM 5106 O O . ILE B 1 31 ? -5.949 -0.663 9.086 1 94.62 31 ILE B O 1
ATOM 5110 N N . PRO B 1 32 ? -5.77 -2.887 8.852 1 93 32 PRO B N 1
ATOM 5111 C CA . PRO B 1 32 ? -5.848 -2.736 7.395 1 93 32 PRO B CA 1
ATOM 5112 C C . PRO B 1 32 ? -7.258 -2.406 6.91 1 93 32 PRO B C 1
ATOM 5114 O O . PRO B 1 32 ? -8.242 -2.859 7.5 1 93 32 PRO B O 1
ATOM 5117 N N . ASN B 1 33 ? -7.418 -1.634 5.883 1 92.94 33 ASN B N 1
ATOM 5118 C CA . ASN B 1 33 ? -8.734 -1.329 5.328 1 92.94 33 ASN B CA 1
ATOM 5119 C C . ASN B 1 33 ? -9.258 -2.477 4.473 1 92.94 33 ASN B C 1
ATOM 5121 O O . ASN B 1 33 ? -8.688 -3.57 4.473 1 92.94 33 ASN B O 1
ATOM 5125 N N . GLU B 1 34 ? -10.344 -2.309 3.775 1 87.12 34 GLU B N 1
ATOM 5126 C CA . GLU B 1 34 ? -11.047 -3.354 3.033 1 87.12 34 GLU B CA 1
ATOM 5127 C C . GLU B 1 34 ? -10.18 -3.906 1.906 1 87.12 34 GLU B C 1
ATOM 5129 O O . GLU B 1 34 ? -10.352 -5.051 1.487 1 87.12 34 GLU B O 1
ATOM 5134 N N . LEU B 1 35 ? -9.195 -3.115 1.521 1 88.62 35 LEU B N 1
ATOM 5135 C CA . LEU B 1 35 ? -8.328 -3.525 0.42 1 88.62 35 LEU B CA 1
ATOM 5136 C C . LEU B 1 35 ? -7.023 -4.117 0.944 1 88.62 35 LEU B C 1
ATOM 5138 O O . LEU B 1 35 ? -6.145 -4.484 0.161 1 88.62 35 LEU B O 1
ATOM 5142 N N . GLY B 1 36 ? -6.891 -4.141 2.307 1 88.38 36 GLY B N 1
ATOM 5143 C CA . GLY B 1 36 ? -5.719 -4.742 2.922 1 88.38 36 GLY B CA 1
ATOM 5144 C C . GLY B 1 36 ? -4.598 -3.75 3.164 1 88.38 36 GLY B C 1
ATOM 5145 O O . GLY B 1 36 ? -3.535 -4.117 3.668 1 88.38 36 GLY B O 1
ATOM 5146 N N . ASN B 1 37 ? -4.828 -2.504 2.822 1 91.31 37 ASN B N 1
ATOM 5147 C CA . ASN B 1 37 ? -3.818 -1.476 3.049 1 91.31 37 ASN B CA 1
ATOM 5148 C C . ASN B 1 37 ? -3.861 -0.954 4.48 1 91.31 37 ASN B C 1
ATOM 5150 O O . ASN B 1 37 ? -4.938 -0.808 5.062 1 91.31 37 ASN B O 1
ATOM 5154 N N . ARG B 1 38 ? -2.709 -0.676 5.027 1 93.62 38 ARG B N 1
ATOM 5155 C CA . ARG B 1 38 ? -2.654 -0.205 6.406 1 93.62 38 ARG B CA 1
ATOM 5156 C C . ARG B 1 38 ? -2.812 1.311 6.477 1 93.62 38 ARG B C 1
ATOM 5158 O O . ARG B 1 38 ? -2.975 1.875 7.559 1 93.62 38 ARG B O 1
ATOM 5165 N N . THR B 1 39 ? -2.738 1.976 5.383 1 95.19 39 THR B N 1
ATOM 5166 C CA . THR B 1 39 ? -3.045 3.398 5.293 1 95.19 39 THR B CA 1
ATOM 5167 C C . THR B 1 39 ? -4.16 3.65 4.281 1 95.19 39 THR B C 1
ATOM 5169 O O . THR B 1 39 ? -4.355 2.863 3.355 1 95.19 39 THR B O 1
ATOM 5172 N N . THR B 1 40 ? -4.945 4.633 4.523 1 96.75 40 THR B N 1
ATOM 5173 C CA . THR B 1 40 ? -6.039 5.055 3.656 1 96.75 40 THR B CA 1
ATOM 5174 C C . THR B 1 40 ? -5.816 6.48 3.158 1 96.75 40 THR B C 1
ATOM 5176 O O . THR B 1 40 ? -5.582 7.391 3.955 1 96.75 40 THR B O 1
ATOM 5179 N N . PRO B 1 41 ? -5.895 6.684 1.835 1 96.25 41 PRO B N 1
ATOM 5180 C CA . PRO B 1 41 ? -5.727 8.047 1.333 1 96.25 41 PRO B CA 1
ATOM 5181 C C . PRO B 1 41 ? -6.746 9.023 1.92 1 96.25 41 PRO B C 1
ATOM 5183 O O . PRO B 1 41 ? -7.926 8.688 2.045 1 96.25 41 PRO B O 1
ATOM 5186 N N . SER B 1 42 ? -6.23 10.203 2.33 1 97.56 42 SER B N 1
ATOM 5187 C CA . SER B 1 42 ? -7.105 11.258 2.824 1 97.56 42 SER B CA 1
ATOM 5188 C C . SER B 1 42 ? -7.711 12.055 1.676 1 97.56 42 SER B C 1
ATOM 5190 O O . SER B 1 42 ? -7.488 13.266 1.566 1 97.56 42 SER B O 1
ATOM 5192 N N . TYR B 1 43 ? -8.484 11.367 0.827 1 96.69 43 TYR B N 1
ATOM 5193 C CA . TYR B 1 43 ? -9.172 11.914 -0.336 1 96.69 43 TYR B CA 1
ATOM 5194 C C . TYR B 1 43 ? -10.68 11.75 -0.204 1 96.69 43 TYR B C 1
ATOM 5196 O O . TYR B 1 43 ? -11.156 10.727 0.294 1 96.69 43 TYR B O 1
ATOM 5204 N N . VAL B 1 44 ? -11.398 12.75 -0.562 1 97.25 44 VAL B N 1
ATOM 5205 C CA . VAL B 1 44 ? -12.852 12.711 -0.668 1 97.25 44 VAL B CA 1
ATOM 5206 C C . VAL B 1 44 ? -13.281 13.211 -2.045 1 97.25 44 VAL B C 1
ATOM 5208 O O . VAL B 1 44 ? -12.922 14.32 -2.449 1 97.25 44 VAL B O 1
ATOM 5211 N N . SER B 1 45 ? -14.023 12.391 -2.77 1 96 45 SER B N 1
ATOM 5212 C CA . SER B 1 45 ? -14.516 12.781 -4.09 1 96 45 SER B CA 1
ATOM 5213 C C . SER B 1 45 ? -16.031 12.781 -4.141 1 96 45 SER B C 1
ATOM 5215 O O . SER B 1 45 ? -16.688 11.898 -3.566 1 96 45 SER B O 1
ATOM 5217 N N . PHE B 1 46 ? -16.516 13.805 -4.742 1 94.5 46 PHE B N 1
ATOM 5218 C CA . PHE B 1 46 ? -17.953 13.938 -4.949 1 94.5 46 PHE B CA 1
ATOM 5219 C C . PHE B 1 46 ? -18.312 13.727 -6.414 1 94.5 46 PHE B C 1
ATOM 5221 O O . PHE B 1 46 ? -17.812 14.445 -7.289 1 94.5 46 PHE B O 1
ATOM 5228 N N . THR B 1 47 ? -19.062 12.711 -6.68 1 88.5 47 THR B N 1
ATOM 5229 C CA . THR B 1 47 ? -19.531 12.453 -8.039 1 88.5 47 THR B CA 1
ATOM 5230 C C . THR B 1 47 ? -21.016 12.773 -8.172 1 88.5 47 THR B C 1
ATOM 5232 O O . THR B 1 47 ? -21.625 13.297 -7.242 1 88.5 47 THR B O 1
ATOM 5235 N N . ASP B 1 48 ? -21.516 12.531 -9.336 1 83.31 48 ASP B N 1
ATOM 5236 C CA . ASP B 1 48 ? -22.938 12.805 -9.578 1 83.31 48 ASP B CA 1
ATOM 5237 C C . ASP B 1 48 ? -23.812 11.836 -8.781 1 83.31 48 ASP B C 1
ATOM 5239 O O . ASP B 1 48 ? -25 12.102 -8.578 1 83.31 48 ASP B O 1
ATOM 5243 N N . SER B 1 49 ? -23.125 10.812 -8.281 1 77.19 49 SER B N 1
ATOM 5244 C CA . SER B 1 49 ? -23.953 9.797 -7.648 1 77.19 49 SER B CA 1
ATOM 5245 C C . SER B 1 49 ? -23.438 9.453 -6.258 1 77.19 49 SER B C 1
ATOM 5247 O O . SER B 1 49 ? -24.203 8.977 -5.41 1 77.19 49 SER B O 1
ATOM 5249 N N . ASP B 1 50 ? -22.172 9.625 -6.07 1 84.81 50 ASP B N 1
ATOM 5250 C CA . ASP B 1 50 ? -21.609 9.055 -4.844 1 84.81 50 ASP B CA 1
ATOM 5251 C C . ASP B 1 50 ? -20.625 10.016 -4.195 1 84.81 50 ASP B C 1
ATOM 5253 O O . ASP B 1 50 ? -20.078 10.906 -4.863 1 84.81 50 ASP B O 1
ATOM 5257 N N . ARG B 1 51 ? -20.562 9.875 -2.916 1 91.06 51 ARG B N 1
ATOM 5258 C CA . ARG B 1 51 ? -19.438 10.406 -2.154 1 91.06 51 ARG B CA 1
ATOM 5259 C C . ARG B 1 51 ? -18.422 9.312 -1.848 1 91.06 51 ARG B C 1
ATOM 5261 O O . ARG B 1 51 ? -18.734 8.336 -1.168 1 91.06 51 ARG B O 1
ATOM 5268 N N . LEU B 1 52 ? -17.25 9.508 -2.4 1 92.69 52 LEU B N 1
ATOM 5269 C CA . LEU B 1 52 ? -16.219 8.484 -2.281 1 92.69 52 LEU B CA 1
ATOM 5270 C C . LEU B 1 52 ? -15.102 8.938 -1.354 1 92.69 52 LEU B C 1
ATOM 5272 O O . LEU B 1 52 ? -14.719 10.117 -1.367 1 92.69 52 LEU B O 1
ATOM 5276 N N . VAL B 1 53 ? -14.625 8.055 -0.502 1 94.31 53 VAL B N 1
ATOM 5277 C CA . VAL B 1 53 ? -13.531 8.352 0.418 1 94.31 53 VAL B CA 1
ATOM 5278 C C . VAL B 1 53 ? -12.422 7.316 0.257 1 94.31 53 VAL B C 1
ATOM 5280 O O . VAL B 1 53 ? -12.695 6.164 -0.095 1 94.31 53 VAL B O 1
ATOM 5283 N N . GLY B 1 54 ? -11.18 7.672 0.427 1 94.31 54 GLY B N 1
ATOM 5284 C CA . GLY B 1 54 ? -10.062 6.738 0.396 1 94.31 54 GLY B CA 1
ATOM 5285 C C . GLY B 1 54 ? -9.625 6.383 -1.012 1 94.31 54 GLY B C 1
ATOM 5286 O O . GLY B 1 54 ? -9.516 7.258 -1.874 1 94.31 54 GLY B O 1
ATOM 5287 N N . GLU B 1 55 ? -9.391 5.105 -1.281 1 91.38 55 GLU B N 1
ATOM 5288 C CA . GLU B 1 55 ? -8.852 4.641 -2.559 1 91.38 55 GLU B CA 1
ATOM 5289 C C . GLU B 1 55 ? -9.82 4.938 -3.701 1 91.38 55 GLU B C 1
ATOM 5291 O O . GLU B 1 55 ? -9.398 5.293 -4.805 1 91.38 55 GLU B O 1
ATOM 5296 N N . ALA B 1 56 ? -11.047 4.773 -3.441 1 89.94 56 ALA B N 1
ATOM 5297 C CA . ALA B 1 56 ? -12.055 5.059 -4.457 1 89.94 56 ALA B CA 1
ATOM 5298 C C . ALA B 1 56 ? -12.008 6.52 -4.887 1 89.94 56 ALA B C 1
ATOM 5300 O O . ALA B 1 56 ? -12.219 6.836 -6.062 1 89.94 56 ALA B O 1
ATOM 5301 N N . ALA B 1 57 ? -11.742 7.387 -3.918 1 94.31 57 ALA B N 1
ATOM 5302 C CA . ALA B 1 57 ? -11.648 8.812 -4.219 1 94.31 57 ALA B CA 1
ATOM 5303 C C . ALA B 1 57 ? -10.398 9.117 -5.039 1 94.31 57 ALA B C 1
ATOM 5305 O O . ALA B 1 57 ? -10.43 9.961 -5.938 1 94.31 57 ALA B O 1
ATOM 5306 N N . VAL B 1 58 ? -9.297 8.461 -4.746 1 91.31 58 VAL B N 1
ATOM 5307 C CA . VAL B 1 58 ? -8.047 8.664 -5.477 1 91.31 58 VAL B CA 1
ATOM 5308 C C . VAL B 1 58 ? -8.258 8.328 -6.953 1 91.31 58 VAL B C 1
ATOM 5310 O O . VAL B 1 58 ? -7.727 9.016 -7.832 1 91.31 58 VAL B O 1
ATOM 5313 N N . ASN B 1 59 ? -8.992 7.305 -7.184 1 85.62 59 ASN B N 1
ATOM 5314 C CA . ASN B 1 59 ? -9.266 6.863 -8.547 1 85.62 59 ASN B CA 1
ATOM 5315 C C . ASN B 1 59 ? -10.008 7.93 -9.344 1 85.62 59 ASN B C 1
ATOM 5317 O O . ASN B 1 59 ? -9.969 7.93 -10.578 1 85.62 59 ASN B O 1
ATOM 5321 N N . GLN B 1 60 ? -10.672 8.891 -8.656 1 88.19 60 GLN B N 1
ATOM 5322 C CA . GLN B 1 60 ? -11.438 9.945 -9.297 1 88.19 60 GLN B CA 1
ATOM 5323 C C . GLN B 1 60 ? -10.594 11.203 -9.492 1 88.19 60 GLN B C 1
ATOM 5325 O O . GLN B 1 60 ? -10.984 12.109 -10.234 1 88.19 60 GLN B O 1
ATOM 5330 N N . ALA B 1 61 ? -9.414 11.25 -8.93 1 87.56 61 ALA B N 1
ATOM 5331 C CA . ALA B 1 61 ? -8.633 12.477 -8.844 1 87.56 61 ALA B CA 1
ATOM 5332 C C . ALA B 1 61 ? -8.289 13.016 -10.234 1 87.56 61 ALA B C 1
ATOM 5334 O O . ALA B 1 61 ? -8.234 14.227 -10.438 1 87.56 61 ALA B O 1
ATOM 5335 N N . THR B 1 62 ? -8.117 12.141 -11.195 1 83.19 62 THR B N 1
ATOM 5336 C CA . THR B 1 62 ? -7.73 12.57 -12.539 1 83.19 62 THR B CA 1
ATOM 5337 C C . THR B 1 62 ? -8.961 12.922 -13.367 1 83.19 62 THR B C 1
ATOM 5339 O O . THR B 1 62 ? -8.938 13.883 -14.141 1 83.19 62 THR B O 1
ATOM 5342 N N . MET B 1 63 ? -10.039 12.242 -13.156 1 84.06 63 MET B N 1
ATOM 5343 C CA . MET B 1 63 ? -11.227 12.398 -13.984 1 84.06 63 MET B CA 1
ATOM 5344 C C . MET B 1 63 ? -12.164 13.453 -13.406 1 84.06 63 MET B C 1
ATOM 5346 O O . MET B 1 63 ? -12.945 14.07 -14.133 1 84.06 63 MET B O 1
ATOM 5350 N N . ASN B 1 64 ? -12.109 13.594 -12.133 1 90.56 64 ASN B N 1
ATOM 5351 C CA . ASN B 1 64 ? -12.992 14.492 -11.406 1 90.56 64 ASN B CA 1
ATOM 5352 C C . ASN B 1 64 ? -12.219 15.391 -10.445 1 90.56 64 ASN B C 1
ATOM 5354 O O . ASN B 1 64 ? -12.516 15.43 -9.25 1 90.56 64 ASN B O 1
ATOM 5358 N N . PRO B 1 65 ? -11.273 16.125 -11.062 1 91.56 65 PRO B N 1
ATOM 5359 C CA . PRO B 1 65 ? -10.359 16.875 -10.203 1 91.56 65 PRO B CA 1
ATOM 5360 C C . PRO B 1 65 ? -11.047 18 -9.445 1 91.56 65 PRO B C 1
ATOM 5362 O O . PRO B 1 65 ? -10.672 18.312 -8.312 1 91.56 65 PRO B O 1
ATOM 5365 N N . LEU B 1 66 ? -12.109 18.641 -9.961 1 93.56 66 LEU B N 1
ATOM 5366 C CA . LEU B 1 66 ? -12.773 19.781 -9.359 1 93.56 66 LEU B CA 1
ATOM 5367 C C . LEU B 1 66 ? -13.547 19.375 -8.109 1 93.56 66 LEU B C 1
ATOM 5369 O O . LEU B 1 66 ? -13.797 20.188 -7.227 1 93.56 66 LEU B O 1
ATOM 5373 N N . ASN B 1 67 ? -13.875 18.078 -8.117 1 95.88 67 ASN B N 1
ATOM 5374 C CA . ASN B 1 67 ? -14.727 17.609 -7.031 1 95.88 67 ASN B CA 1
ATOM 5375 C C . ASN B 1 67 ? -14.016 16.562 -6.176 1 95.88 67 ASN B C 1
ATOM 5377 O O . ASN B 1 67 ? -14.664 15.789 -5.473 1 95.88 67 ASN B O 1
ATOM 5381 N N . THR B 1 68 ? -12.734 16.438 -6.316 1 96.06 68 THR B N 1
ATOM 5382 C CA . THR B 1 68 ? -11.93 15.539 -5.488 1 96.06 68 THR B CA 1
ATOM 5383 C C . THR B 1 68 ? -11.016 16.344 -4.566 1 96.06 68 THR B C 1
ATOM 5385 O O . THR B 1 68 ? -10.117 17.047 -5.031 1 96.06 68 THR B O 1
ATOM 5388 N N . ILE B 1 69 ? -11.281 16.234 -3.277 1 96.62 69 ILE B N 1
ATOM 5389 C CA . ILE B 1 69 ? -10.602 17.047 -2.277 1 96.62 69 ILE B CA 1
ATOM 5390 C C . ILE B 1 69 ? -9.492 16.234 -1.614 1 96.62 69 ILE B C 1
ATOM 5392 O O . ILE B 1 69 ? -9.719 15.086 -1.205 1 96.62 69 ILE B O 1
ATOM 5396 N N . PHE B 1 70 ? -8.344 16.828 -1.584 1 93.62 70 PHE B N 1
ATOM 5397 C CA . PHE B 1 70 ? -7.203 16.266 -0.868 1 93.62 70 PHE B CA 1
ATOM 5398 C C . PHE B 1 70 ? -6.504 17.344 -0.041 1 93.62 70 PHE B C 1
ATOM 5400 O O . PHE B 1 70 ? -6.801 18.531 -0.18 1 93.62 70 PHE B O 1
ATOM 5407 N N . ASP B 1 71 ? -5.691 17.016 0.952 1 93.06 71 ASP B N 1
ATOM 5408 C CA . ASP B 1 71 ? -4.93 17.906 1.819 1 93.06 71 ASP B CA 1
ATOM 5409 C C . ASP B 1 71 ? -5.859 18.812 2.625 1 93.06 71 ASP B C 1
ATOM 5411 O O . ASP B 1 71 ? -5.559 19.984 2.836 1 93.06 71 ASP B O 1
ATOM 5415 N N . ALA B 1 72 ? -7.012 18.312 2.994 1 94.19 72 ALA B N 1
ATOM 5416 C CA . ALA B 1 72 ? -7.969 19.094 3.764 1 94.19 72 ALA B CA 1
ATOM 5417 C C . ALA B 1 72 ? -7.375 19.531 5.105 1 94.19 72 ALA B C 1
ATOM 5419 O O . ALA B 1 72 ? -7.711 20.594 5.629 1 94.19 72 ALA B O 1
ATOM 5420 N N . LYS B 1 73 ? -6.484 18.75 5.594 1 92.69 73 LYS B N 1
ATOM 5421 C CA . LYS B 1 73 ? -5.848 19.031 6.879 1 92.69 73 LYS B CA 1
ATOM 5422 C C . LYS B 1 73 ? -5.09 20.344 6.836 1 92.69 73 LYS B C 1
ATOM 5424 O O . LYS B 1 73 ? -4.945 21.016 7.859 1 92.69 73 LYS B O 1
ATOM 5429 N N . ARG B 1 74 ? -4.68 20.781 5.723 1 91.81 74 ARG B N 1
ATOM 5430 C CA . ARG B 1 74 ? -3.934 22.031 5.582 1 91.81 74 ARG B CA 1
ATOM 5431 C C . ARG B 1 74 ? -4.863 23.234 5.645 1 91.81 74 ARG B C 1
ATOM 5433 O O . ARG B 1 74 ? -4.41 24.359 5.816 1 91.81 74 ARG B O 1
ATOM 5440 N N . LEU B 1 75 ? -6.148 22.938 5.586 1 92.25 75 LEU B N 1
ATOM 5441 C CA . LEU B 1 75 ? -7.137 24 5.578 1 92.25 75 LEU B CA 1
ATOM 5442 C C . LEU B 1 75 ? -7.82 24.125 6.938 1 92.25 75 LEU B C 1
ATOM 5444 O O . LEU B 1 75 ? -8.367 25.172 7.27 1 92.25 75 LEU B O 1
ATOM 5448 N N . ILE B 1 76 ? -7.711 23.141 7.676 1 92.44 76 ILE B N 1
ATOM 5449 C CA . ILE B 1 76 ? -8.531 23.016 8.875 1 92.44 76 ILE B CA 1
ATOM 5450 C C . ILE B 1 76 ? -8.133 24.078 9.898 1 92.44 76 ILE B C 1
ATOM 5452 O O . ILE B 1 76 ? -6.945 24.266 10.164 1 92.44 76 ILE B O 1
ATOM 5456 N N . GLY B 1 77 ? -9.109 24.812 10.406 1 90.12 77 GLY B N 1
ATOM 5457 C CA . GLY B 1 77 ? -8.906 25.797 11.469 1 90.12 77 GLY B CA 1
ATOM 5458 C C . GLY B 1 77 ? -8.211 27.062 10.992 1 90.12 77 GLY B C 1
ATOM 5459 O O . GLY B 1 77 ? -7.883 27.938 11.797 1 90.12 77 GLY B O 1
ATOM 5460 N N . ARG B 1 78 ? -8.031 27.219 9.703 1 89.31 78 ARG B N 1
ATOM 5461 C CA . ARG B 1 78 ? -7.359 28.391 9.172 1 89.31 78 ARG B CA 1
ATOM 5462 C C . ARG B 1 78 ? -8.367 29.438 8.695 1 89.31 78 ARG B C 1
ATOM 5464 O O . ARG B 1 78 ? -9.547 29.125 8.5 1 89.31 78 ARG B O 1
ATOM 5471 N N . ARG B 1 79 ? -7.836 30.656 8.547 1 87.75 79 ARG B N 1
ATOM 5472 C CA . ARG B 1 79 ? -8.609 31.719 7.926 1 87.75 79 ARG B CA 1
ATOM 5473 C C . ARG B 1 79 ? -8.414 31.75 6.414 1 87.75 79 ARG B C 1
ATOM 5475 O O . ARG B 1 79 ? -7.332 31.406 5.922 1 87.75 79 ARG B O 1
ATOM 5482 N N . TYR B 1 80 ? -9.422 32.094 5.734 1 88.38 80 TYR B N 1
ATOM 5483 C CA . TYR B 1 80 ? -9.336 32.156 4.281 1 88.38 80 TYR B CA 1
ATOM 5484 C C . TYR B 1 80 ? -8.258 33.156 3.861 1 88.38 80 TYR B C 1
ATOM 5486 O O . TYR B 1 80 ? -7.578 32.969 2.852 1 88.38 80 TYR B O 1
ATOM 5494 N N . SER B 1 81 ? -8.062 34.156 4.633 1 84.38 81 SER B N 1
ATOM 5495 C CA . SER B 1 81 ? -7.133 35.25 4.297 1 84.38 81 SER B CA 1
ATOM 5496 C C . SER B 1 81 ? -5.699 34.844 4.633 1 84.38 81 SER B C 1
ATOM 5498 O O . SER B 1 81 ? -4.762 35.594 4.324 1 84.38 81 SER B O 1
ATOM 5500 N N . ASP B 1 82 ? -5.57 33.719 5.242 1 82.38 82 ASP B N 1
ATOM 5501 C CA . ASP B 1 82 ? -4.23 33.219 5.57 1 82.38 82 ASP B CA 1
ATOM 5502 C C . ASP B 1 82 ? -3.373 33.094 4.316 1 82.38 82 ASP B C 1
ATOM 5504 O O . ASP B 1 82 ? -3.795 32.469 3.332 1 82.38 82 ASP B O 1
ATOM 5508 N N . ASN B 1 83 ? -2.219 33.656 4.336 1 77 83 ASN B N 1
ATOM 5509 C CA . ASN B 1 83 ? -1.306 33.656 3.199 1 77 83 ASN B CA 1
ATOM 5510 C C . ASN B 1 83 ? -0.961 32.219 2.758 1 77 83 ASN B C 1
ATOM 5512 O O . ASN B 1 83 ? -0.787 31.969 1.566 1 77 83 ASN B O 1
ATOM 5516 N N . ASN B 1 84 ? -0.842 31.406 3.682 1 76.69 84 ASN B N 1
ATOM 5517 C CA . ASN B 1 84 ? -0.479 30.031 3.367 1 76.69 84 ASN B CA 1
ATOM 5518 C C . ASN B 1 84 ? -1.552 29.344 2.523 1 76.69 84 ASN B C 1
ATOM 5520 O O . ASN B 1 84 ? -1.251 28.453 1.741 1 76.69 84 ASN B O 1
ATOM 5524 N N . LEU B 1 85 ? -2.742 29.734 2.734 1 79.56 85 LEU B N 1
ATOM 5525 C CA . LEU B 1 85 ? -3.836 29.156 1.957 1 79.56 85 LEU B CA 1
ATOM 5526 C C . LEU B 1 85 ? -3.869 29.734 0.55 1 79.56 85 LEU B C 1
ATOM 5528 O O . LEU B 1 85 ? -4.336 29.094 -0.387 1 79.56 85 LEU B O 1
ATOM 5532 N N . GLN B 1 86 ? -3.42 30.906 0.546 1 77.56 86 GLN B N 1
ATOM 5533 C CA . GLN B 1 86 ? -3.479 31.609 -0.736 1 77.56 86 GLN B CA 1
ATOM 5534 C C . GLN B 1 86 ? -2.314 31.203 -1.635 1 77.56 86 GLN B C 1
ATOM 5536 O O . GLN B 1 86 ? -2.377 31.375 -2.854 1 77.56 86 GLN B O 1
ATOM 5541 N N . ASN B 1 87 ? -1.477 30.562 -0.828 1 75.38 87 ASN B N 1
ATOM 5542 C CA . ASN B 1 87 ? -0.346 30.047 -1.596 1 75.38 87 ASN B CA 1
ATOM 5543 C C . ASN B 1 87 ? -0.69 28.734 -2.289 1 75.38 87 ASN B C 1
ATOM 5545 O O . ASN B 1 87 ? -1.519 27.969 -1.797 1 75.38 87 ASN B O 1
ATOM 5549 N N . ASN B 1 88 ? -0.528 28.531 -3.488 1 73.38 88 ASN B N 1
ATOM 5550 C CA . ASN B 1 88 ? -0.64 27.297 -4.258 1 73.38 88 ASN B CA 1
ATOM 5551 C C . ASN B 1 88 ? -2.045 27.125 -4.828 1 73.38 88 ASN B C 1
ATOM 5553 O O . ASN B 1 88 ? -2.465 26 -5.109 1 73.38 88 ASN B O 1
ATOM 5557 N N . THR B 1 89 ? -2.779 28.188 -4.727 1 77.31 89 THR B N 1
ATOM 5558 C CA . THR B 1 89 ? -4.102 28.141 -5.34 1 77.31 89 THR B CA 1
ATOM 5559 C C . THR B 1 89 ? -3.998 27.812 -6.824 1 77.31 89 THR B C 1
ATOM 5561 O O . THR B 1 89 ? -4.934 27.266 -7.414 1 77.31 89 THR B O 1
ATOM 5564 N N . ASP B 1 90 ? -2.881 28.031 -7.27 1 75.38 90 ASP B N 1
ATOM 5565 C CA . ASP B 1 90 ? -2.668 27.844 -8.703 1 75.38 90 ASP B CA 1
ATOM 5566 C C . ASP B 1 90 ? -2.539 26.359 -9.047 1 75.38 90 ASP B C 1
ATOM 5568 O O . ASP B 1 90 ? -2.77 25.969 -10.195 1 75.38 90 ASP B O 1
ATOM 5572 N N . VAL B 1 91 ? -2.25 25.578 -8.086 1 81.38 91 VAL B N 1
ATOM 5573 C CA . VAL B 1 91 ? -1.994 24.188 -8.414 1 81.38 91 VAL B CA 1
ATOM 5574 C C . VAL B 1 91 ? -3.07 23.297 -7.785 1 81.38 91 VAL B C 1
ATOM 5576 O O . VAL B 1 91 ? -3.035 22.078 -7.926 1 81.38 91 VAL B O 1
ATOM 5579 N N . ARG B 1 92 ? -4.004 23.875 -7.168 1 85.62 92 ARG B N 1
ATOM 5580 C CA . ARG B 1 92 ? -5.109 23.125 -6.582 1 85.62 92 ARG B CA 1
ATOM 5581 C C . ARG B 1 92 ? -6.289 23.047 -7.547 1 85.62 92 ARG B C 1
ATOM 5583 O O . ARG B 1 92 ? -6.879 24.062 -7.898 1 85.62 92 ARG B O 1
ATOM 5590 N N . PRO B 1 93 ? -6.645 21.875 -7.832 1 88.25 93 PRO B N 1
ATOM 5591 C CA . PRO B 1 93 ? -7.703 21.766 -8.836 1 88.25 93 PRO B CA 1
ATOM 5592 C C . PRO B 1 93 ? -9.078 22.125 -8.289 1 88.25 93 PRO B C 1
ATOM 5594 O O . PRO B 1 93 ? -9.906 22.703 -9.016 1 88.25 93 PRO B O 1
ATOM 5597 N N . PHE B 1 94 ? -9.359 21.906 -7.008 1 91.44 94 PHE B N 1
ATOM 5598 C CA . PHE B 1 94 ? -10.68 22.188 -6.461 1 91.44 94 PHE B CA 1
ATOM 5599 C C . PHE B 1 94 ? -10.742 23.609 -5.914 1 91.44 94 PHE B C 1
ATOM 5601 O O . PHE B 1 94 ? -9.703 24.219 -5.648 1 91.44 94 PHE B O 1
ATOM 5608 N N . LYS B 1 95 ? -11.906 24.109 -5.711 1 91.25 95 LYS B N 1
ATOM 5609 C CA . LYS B 1 95 ? -12.094 25.516 -5.387 1 91.25 95 LYS B CA 1
ATOM 5610 C C . LYS B 1 95 ? -12.273 25.719 -3.883 1 91.25 95 LYS B C 1
ATOM 5612 O O . LYS B 1 95 ? -13.125 25.078 -3.262 1 91.25 95 LYS B O 1
ATOM 5617 N N . VAL B 1 96 ? -11.438 26.547 -3.322 1 92.5 96 VAL B N 1
ATOM 5618 C CA . VAL B 1 96 ? -11.594 27.031 -1.952 1 92.5 96 VAL B CA 1
ATOM 5619 C C . VAL B 1 96 ? -12.078 28.469 -1.963 1 92.5 96 VAL B C 1
ATOM 5621 O O . VAL B 1 96 ? -11.461 29.344 -2.586 1 92.5 96 VAL B O 1
ATOM 5624 N N . ILE B 1 97 ? -13.203 28.688 -1.301 1 91.94 97 ILE B N 1
ATOM 5625 C CA . ILE B 1 97 ? -13.812 30.016 -1.354 1 91.94 97 ILE B CA 1
ATOM 5626 C C . ILE B 1 97 ? -13.938 30.578 0.059 1 91.94 97 ILE B C 1
ATOM 5628 O O . ILE B 1 97 ? -13.773 29.859 1.043 1 91.94 97 ILE B O 1
ATOM 5632 N N . ASN B 1 98 ? -14.18 31.891 0.084 1 90.56 98 ASN B N 1
ATOM 5633 C CA . ASN B 1 98 ? -14.406 32.562 1.355 1 90.56 98 ASN B CA 1
ATOM 5634 C C . ASN B 1 98 ? -15.836 32.375 1.85 1 90.56 98 ASN B C 1
ATOM 5636 O O . ASN B 1 98 ? -16.781 32.5 1.075 1 90.56 98 ASN B O 1
ATOM 5640 N N . GLY B 1 99 ? -15.898 32.031 3.068 1 84.25 99 GLY B N 1
ATOM 5641 C CA . GLY B 1 99 ? -17.219 31.938 3.656 1 84.25 99 GLY B CA 1
ATOM 5642 C C . GLY B 1 99 ? -17.984 33.25 3.629 1 84.25 99 GLY B C 1
ATOM 5643 O O . GLY B 1 99 ? -17.391 34.312 3.791 1 84.25 99 GLY B O 1
ATOM 5644 N N . ILE B 1 100 ? -19.266 33.25 3.059 1 70 100 ILE B N 1
ATOM 5645 C CA . ILE B 1 100 ? -20 34.5 2.805 1 70 100 ILE B CA 1
ATOM 5646 C C . ILE B 1 100 ? -20.906 34.812 3.996 1 70 100 ILE B C 1
ATOM 5648 O O . ILE B 1 100 ? -21.203 35.969 4.258 1 70 100 ILE B O 1
ATOM 5652 N N . GLU B 1 101 ? -21.281 33.812 4.605 1 62.12 101 GLU B N 1
ATOM 5653 C CA . GLU B 1 101 ? -22.25 34.125 5.652 1 62.12 101 GLU B CA 1
ATOM 5654 C C . GLU B 1 101 ? -21.609 34.906 6.785 1 62.12 101 GLU B C 1
ATOM 5656 O O . GLU B 1 101 ? -20.406 34.781 7.027 1 62.12 101 GLU B O 1
ATOM 5661 N N . SER B 1 102 ? -22.266 35.938 7.27 1 50.75 102 SER B N 1
ATOM 5662 C CA . SER B 1 102 ? -21.812 36.906 8.266 1 50.75 102 SER B CA 1
ATOM 5663 C C . SER B 1 102 ? -21.047 36.219 9.391 1 50.75 102 SER B C 1
ATOM 5665 O O . SER B 1 102 ? -20.016 36.719 9.836 1 50.75 102 SER B O 1
ATOM 5667 N N . ASP B 1 103 ? -21.578 35.094 9.789 1 55.38 103 ASP B N 1
ATOM 5668 C CA . ASP B 1 103 ? -20.984 34.438 10.961 1 55.38 103 ASP B CA 1
ATOM 5669 C C . ASP B 1 103 ? -19.797 33.562 10.57 1 55.38 103 ASP B C 1
ATOM 5671 O O . ASP B 1 103 ? -19.094 33.031 11.438 1 55.38 103 ASP B O 1
ATOM 5675 N N . LYS B 1 104 ? -19.5 33.594 9.258 1 66.38 104 LYS B N 1
ATOM 5676 C CA . LYS B 1 104 ? -18.391 32.75 8.812 1 66.38 104 LYS B CA 1
ATOM 5677 C C . LYS B 1 104 ? -17.422 33.531 7.926 1 66.38 104 LYS B C 1
ATOM 5679 O O . LYS B 1 104 ? -16.75 32.938 7.082 1 66.38 104 LYS B O 1
ATOM 5684 N N . LYS B 1 105 ? -17.438 34.656 8.148 1 77.12 105 LYS B N 1
ATOM 5685 C CA . LYS B 1 105 ? -16.531 35.5 7.355 1 77.12 105 LYS B CA 1
ATOM 5686 C C . LYS B 1 105 ? -15.07 35.094 7.578 1 77.12 105 LYS B C 1
ATOM 5688 O O . LYS B 1 105 ? -14.664 34.812 8.711 1 77.12 105 LYS B O 1
ATOM 5693 N N . ASP B 1 106 ? -14.328 34.781 6.504 1 85.44 106 ASP B N 1
ATOM 5694 C CA . ASP B 1 106 ? -12.898 34.5 6.477 1 85.44 106 ASP B CA 1
ATOM 5695 C C . ASP B 1 106 ? -12.633 33.031 6.812 1 85.44 106 ASP B C 1
ATOM 5697 O O . ASP B 1 106 ? -11.531 32.688 7.238 1 85.44 106 ASP B O 1
ATOM 5701 N N . GLN B 1 107 ? -13.727 32.312 6.754 1 88.31 107 GLN B N 1
ATOM 5702 C CA . GLN B 1 107 ? -13.555 30.875 6.895 1 88.31 107 GLN B CA 1
ATOM 5703 C C . GLN B 1 107 ? -13.43 30.188 5.531 1 88.31 107 GLN B C 1
ATOM 5705 O O . GLN B 1 107 ? -14.25 30.422 4.641 1 88.31 107 GLN B O 1
ATOM 5710 N N . PRO B 1 108 ? -12.422 29.375 5.379 1 91.69 108 PRO B N 1
ATOM 5711 C CA . PRO B 1 108 ? -12.305 28.672 4.102 1 91.69 108 PRO B CA 1
ATOM 5712 C C . PRO B 1 108 ? -13.406 27.641 3.906 1 91.69 108 PRO B C 1
ATOM 5714 O O . PRO B 1 108 ? -13.742 26.891 4.84 1 91.69 108 PRO B O 1
ATOM 5717 N N . MET B 1 109 ? -13.984 27.656 2.74 1 93.38 109 MET B N 1
ATOM 5718 C CA . MET B 1 109 ? -15 26.688 2.334 1 93.38 109 MET B CA 1
ATOM 5719 C C . MET B 1 109 ? -14.609 26.016 1.025 1 93.38 109 MET B C 1
ATOM 5721 O O . MET B 1 109 ? -13.969 26.625 0.172 1 93.38 109 MET B O 1
ATOM 5725 N N . ILE B 1 110 ? -14.992 24.781 0.915 1 94.88 110 ILE B N 1
ATOM 5726 C CA . ILE B 1 110 ? -14.711 24.016 -0.3 1 94.88 110 ILE B CA 1
ATOM 5727 C C . ILE B 1 110 ? -15.992 23.859 -1.112 1 94.88 110 ILE B C 1
ATOM 5729 O O . ILE B 1 110 ? -16.984 23.328 -0.615 1 94.88 110 ILE B O 1
ATOM 5733 N N . SER B 1 111 ? -15.93 24.391 -2.32 1 95.06 111 SER B N 1
ATOM 5734 C CA . SER B 1 111 ? -17.078 24.297 -3.207 1 95.06 111 SER B CA 1
ATOM 5735 C C . SER B 1 111 ? -16.953 23.125 -4.164 1 95.06 111 SER B C 1
ATOM 5737 O O . SER B 1 111 ? -15.953 22.984 -4.867 1 95.06 111 SER B O 1
ATOM 5739 N N . VAL B 1 112 ? -17.969 22.219 -4.176 1 95.5 112 VAL B N 1
ATOM 5740 C CA . VAL B 1 112 ? -17.969 21.047 -5.059 1 95.5 112 VAL B CA 1
ATOM 5741 C C . VAL B 1 112 ? -19.359 20.875 -5.68 1 95.5 112 VAL B C 1
ATOM 5743 O O . VAL B 1 112 ? -20.344 21.438 -5.199 1 95.5 112 VAL B O 1
ATOM 5746 N N . ASN B 1 113 ? -19.344 20.219 -6.805 1 93.44 113 ASN B N 1
ATOM 5747 C CA . ASN B 1 113 ? -20.594 19.766 -7.387 1 93.44 113 ASN B CA 1
ATOM 5748 C C . ASN B 1 113 ? -20.938 18.344 -6.953 1 93.44 113 ASN B C 1
ATOM 5750 O O . ASN B 1 113 ? -20.203 17.406 -7.273 1 93.44 113 ASN B O 1
ATOM 5754 N N . TYR B 1 114 ? -21.984 18.219 -6.203 1 88.62 114 TYR B N 1
ATOM 5755 C CA . TYR B 1 114 ? -22.438 16.938 -5.684 1 88.62 114 TYR B CA 1
ATOM 5756 C C . TYR B 1 114 ? -23.906 16.703 -6.02 1 88.62 114 TYR B C 1
ATOM 5758 O O . TYR B 1 114 ? -24.766 17.531 -5.707 1 88.62 114 TYR B O 1
ATOM 5766 N N . LEU B 1 115 ? -24.219 15.641 -6.66 1 83.19 115 LEU B N 1
ATOM 5767 C CA . LEU B 1 115 ? -25.562 15.289 -7.074 1 83.19 115 LEU B CA 1
ATOM 5768 C C . LEU B 1 115 ? -26.156 16.375 -7.969 1 83.19 115 LEU B C 1
ATOM 5770 O O . LEU B 1 115 ? -27.328 16.766 -7.793 1 83.19 115 LEU B O 1
ATOM 5774 N N . GLY B 1 116 ? -25.344 16.984 -8.727 1 84.5 116 GLY B N 1
ATOM 5775 C CA . GLY B 1 116 ? -25.781 17.969 -9.703 1 84.5 116 GLY B CA 1
ATOM 5776 C C . GLY B 1 116 ? -25.969 19.344 -9.109 1 84.5 116 GLY B C 1
ATOM 5777 O O . GLY B 1 116 ? -26.453 20.266 -9.781 1 84.5 116 GLY B O 1
ATOM 5778 N N . LYS B 1 117 ? -25.656 19.484 -7.887 1 90.88 117 LYS B N 1
ATOM 5779 C CA . LYS B 1 117 ? -25.797 20.766 -7.227 1 90.88 117 LYS B CA 1
ATOM 5780 C C . LYS B 1 117 ? -24.484 21.234 -6.609 1 90.88 117 LYS B C 1
ATOM 5782 O O . LYS B 1 117 ? -23.672 20.406 -6.195 1 90.88 117 LYS B O 1
ATOM 5787 N N . GLU B 1 118 ? -24.375 22.5 -6.5 1 93.25 118 GLU B N 1
ATOM 5788 C CA . GLU B 1 118 ? -23.203 23.047 -5.832 1 93.25 118 GLU B CA 1
ATOM 5789 C C . GLU B 1 118 ? -23.344 22.969 -4.312 1 93.25 118 GLU B C 1
ATOM 5791 O O . GLU B 1 118 ? -24.359 23.375 -3.75 1 93.25 118 GLU B O 1
ATOM 5796 N N . LYS B 1 119 ? -22.469 22.375 -3.727 1 92.94 119 LYS B N 1
ATOM 5797 C CA . LYS B 1 119 ? -22.438 22.266 -2.271 1 92.94 119 LYS B CA 1
ATOM 5798 C C . LYS B 1 119 ? -21.125 22.812 -1.708 1 92.94 119 LYS B C 1
ATOM 5800 O O . LYS B 1 119 ? -20.094 22.781 -2.375 1 92.94 119 LYS B O 1
ATOM 5805 N N . LYS B 1 120 ? -21.281 23.344 -0.527 1 93.69 120 LYS B N 1
ATOM 5806 C CA . LYS B 1 120 ? -20.109 23.875 0.166 1 93.69 120 LYS B CA 1
ATOM 5807 C C . LYS B 1 120 ? -19.859 23.125 1.472 1 93.69 120 LYS B C 1
ATOM 5809 O O . LYS B 1 120 ? -20.781 22.844 2.223 1 93.69 120 LYS B O 1
ATOM 5814 N N . PHE B 1 121 ? -18.641 22.75 1.652 1 94.44 121 PHE B N 1
ATOM 5815 C CA . PHE B 1 121 ? -18.234 22.047 2.865 1 94.44 121 PHE B CA 1
ATOM 5816 C C . PHE B 1 121 ? -17.109 22.781 3.572 1 94.44 121 PHE B C 1
ATOM 5818 O O . PHE B 1 121 ? -16.266 23.406 2.922 1 94.44 121 PHE B O 1
ATOM 5825 N N . THR B 1 122 ? -17.109 22.75 4.887 1 94.12 122 THR B N 1
ATOM 5826 C CA . THR B 1 122 ? -15.953 23.203 5.648 1 94.12 122 THR B CA 1
ATOM 5827 C C . THR B 1 122 ? -14.859 22.141 5.633 1 94.12 122 THR B C 1
ATOM 5829 O O . THR B 1 122 ? -15.125 20.953 5.398 1 94.12 122 THR B O 1
ATOM 5832 N N . PRO B 1 123 ? -13.602 22.562 5.816 1 95.31 123 PRO B N 1
ATOM 5833 C CA . PRO B 1 123 ? -12.539 21.562 5.965 1 95.31 123 PRO B CA 1
ATOM 5834 C C . PRO B 1 123 ? -12.812 20.562 7.082 1 95.31 123 PRO B C 1
ATOM 5836 O O . PRO B 1 123 ? -12.414 19.406 6.98 1 95.31 123 PRO B O 1
ATOM 5839 N N . GLU B 1 124 ? -13.5 21.016 8.133 1 96.12 124 GLU B N 1
ATOM 5840 C CA . GLU B 1 124 ? -13.883 20.125 9.234 1 96.12 124 GLU B CA 1
ATOM 5841 C C . GLU B 1 124 ? -14.797 19 8.75 1 96.12 124 GLU B C 1
ATOM 5843 O O . GLU B 1 124 ? -14.602 17.844 9.109 1 96.12 124 GLU B O 1
ATOM 5848 N N . GLU B 1 125 ? -15.703 19.391 7.902 1 96.12 125 GLU B N 1
ATOM 5849 C CA . GLU B 1 125 ? -16.641 18.391 7.375 1 96.12 125 GLU B CA 1
ATOM 5850 C C . GLU B 1 125 ? -15.93 17.375 6.484 1 96.12 125 GLU B C 1
ATOM 5852 O O . GLU B 1 125 ? -16.203 16.188 6.562 1 96.12 125 GLU B O 1
ATOM 5857 N N . VAL B 1 126 ? -15.07 17.859 5.668 1 97.19 126 VAL B N 1
ATOM 5858 C CA . VAL B 1 126 ? -14.328 16.969 4.777 1 97.19 126 VAL B CA 1
ATOM 5859 C C . VAL B 1 126 ? -13.453 16.031 5.598 1 97.19 126 VAL B C 1
ATOM 5861 O O . VAL B 1 126 ? -13.391 14.828 5.324 1 97.19 126 VAL B O 1
ATOM 5864 N N . SER B 1 127 ? -12.766 16.578 6.559 1 98 127 SER B N 1
ATOM 5865 C CA . SER B 1 127 ? -11.938 15.758 7.438 1 98 127 SER B CA 1
ATOM 5866 C C . SER B 1 127 ? -12.781 14.734 8.195 1 98 127 SER B C 1
ATOM 5868 O O . SER B 1 127 ? -12.328 13.625 8.461 1 98 127 SER B O 1
ATOM 5870 N N . ALA B 1 128 ? -13.992 15.172 8.562 1 98.06 128 ALA B N 1
ATOM 5871 C CA . ALA B 1 128 ? -14.898 14.266 9.258 1 98.06 128 ALA B CA 1
ATOM 5872 C C . ALA B 1 128 ? -15.242 13.055 8.391 1 98.06 128 ALA B C 1
ATOM 5874 O O . ALA B 1 128 ? -15.422 11.953 8.906 1 98.06 128 ALA B O 1
ATOM 5875 N N . MET B 1 129 ? -15.344 13.305 7.121 1 97.38 129 MET B N 1
ATOM 5876 C CA . MET B 1 129 ? -15.633 12.195 6.207 1 97.38 129 MET B CA 1
ATOM 5877 C C . MET B 1 129 ? -14.5 11.172 6.223 1 97.38 129 MET B C 1
ATOM 5879 O O . MET B 1 129 ? -14.75 9.969 6.211 1 97.38 129 MET B O 1
ATOM 5883 N N . THR B 1 130 ? -13.289 11.602 6.23 1 97.62 130 THR B N 1
ATOM 5884 C CA . THR B 1 130 ? -12.133 10.719 6.328 1 97.62 130 THR B CA 1
ATOM 5885 C C . THR B 1 130 ? -12.133 9.977 7.664 1 97.62 130 THR B C 1
ATOM 5887 O O . THR B 1 130 ? -11.867 8.773 7.711 1 97.62 130 THR B O 1
ATOM 5890 N N . LEU B 1 131 ? -12.414 10.719 8.734 1 98.38 131 LEU B N 1
ATOM 5891 C CA . LEU B 1 131 ? -12.461 10.117 10.062 1 98.38 131 LEU B CA 1
ATOM 5892 C C . LEU B 1 131 ? -13.562 9.07 10.141 1 98.38 131 LEU B C 1
ATOM 5894 O O . LEU B 1 131 ? -13.398 8.039 10.797 1 98.38 131 LEU B O 1
ATOM 5898 N N . ALA B 1 132 ? -14.688 9.383 9.523 1 97 132 ALA B N 1
ATOM 5899 C CA . ALA B 1 132 ? -15.781 8.422 9.484 1 97 132 ALA B CA 1
ATOM 5900 C C . ALA B 1 132 ? -15.359 7.133 8.781 1 97 132 ALA B C 1
ATOM 5902 O O . ALA B 1 132 ? -15.781 6.039 9.172 1 97 132 ALA B O 1
ATOM 5903 N N . LYS B 1 133 ? -14.609 7.293 7.738 1 96.44 133 LYS B N 1
ATOM 5904 C CA . LYS B 1 133 ? -14.07 6.121 7.051 1 96.44 133 LYS B CA 1
ATOM 5905 C C . LYS B 1 133 ? -13.18 5.301 7.977 1 96.44 133 LYS B C 1
ATOM 5907 O O . LYS B 1 133 ? -13.25 4.07 7.98 1 96.44 133 LYS B O 1
ATOM 5912 N N . MET B 1 134 ? -12.305 5.949 8.742 1 97.88 134 MET B N 1
ATOM 5913 C CA . MET B 1 134 ? -11.477 5.258 9.727 1 97.88 134 MET B CA 1
ATOM 5914 C C . MET B 1 134 ? -12.336 4.508 10.734 1 97.88 134 MET B C 1
ATOM 5916 O O . MET B 1 134 ? -12 3.393 11.133 1 97.88 134 MET B O 1
ATOM 5920 N N . LYS B 1 135 ? -13.43 5.148 11.148 1 97.06 135 LYS B N 1
ATOM 5921 C CA . LYS B 1 135 ? -14.359 4.523 12.078 1 97.06 135 LYS B CA 1
ATOM 5922 C C . LYS B 1 135 ? -14.938 3.236 11.492 1 97.06 135 LYS B C 1
ATOM 5924 O O . LYS B 1 135 ? -14.969 2.203 12.164 1 97.06 135 LYS B O 1
ATOM 5929 N N . SER B 1 136 ? -15.359 3.35 10.258 1 94.56 136 SER B N 1
ATOM 5930 C CA . SER B 1 136 ? -15.938 2.189 9.594 1 94.56 136 SER B CA 1
ATOM 5931 C C . SER B 1 136 ? -14.93 1.052 9.484 1 94.56 136 SER B C 1
ATOM 5933 O O . SER B 1 136 ? -15.273 -0.114 9.695 1 94.56 136 SER B O 1
ATOM 5935 N N . VAL B 1 137 ? -13.711 1.348 9.172 1 94.75 137 VAL B N 1
ATOM 5936 C CA . VAL B 1 137 ? -12.648 0.358 9.047 1 94.75 137 VAL B CA 1
ATOM 5937 C C . VAL B 1 137 ? -12.414 -0.321 10.398 1 94.75 137 VAL B C 1
ATOM 5939 O O . VAL B 1 137 ? -12.289 -1.546 10.469 1 94.75 137 VAL B O 1
ATOM 5942 N N . ALA B 1 138 ? -12.375 0.452 11.438 1 96.5 138 ALA B N 1
ATOM 5943 C CA . ALA B 1 138 ? -12.148 -0.081 12.781 1 96.5 138 ALA B CA 1
ATOM 5944 C C . ALA B 1 138 ? -13.312 -0.966 13.219 1 96.5 138 ALA B C 1
ATOM 5946 O O . ALA B 1 138 ? -13.109 -2.01 13.844 1 96.5 138 ALA B O 1
ATOM 5947 N N . GLU B 1 139 ? -14.516 -0.533 12.914 1 94.81 139 GLU B N 1
ATOM 5948 C CA . GLU B 1 139 ? -15.695 -1.308 13.281 1 94.81 139 GLU B CA 1
ATOM 5949 C C . GLU B 1 139 ? -15.727 -2.65 12.562 1 94.81 139 GLU B C 1
ATOM 5951 O O . GLU B 1 139 ? -16.062 -3.676 13.156 1 94.81 139 GLU B O 1
ATOM 5956 N N . ALA B 1 140 ? -15.391 -2.605 11.328 1 88.38 140 ALA B N 1
ATOM 5957 C CA . ALA B 1 140 ? -15.344 -3.844 10.555 1 88.38 140 ALA B CA 1
ATOM 5958 C C . ALA B 1 140 ? -14.305 -4.805 11.125 1 88.38 140 ALA B C 1
ATOM 5960 O O . ALA B 1 140 ? -14.523 -6.016 11.156 1 88.38 140 ALA B O 1
ATOM 5961 N N . PHE B 1 141 ? -13.18 -4.391 11.602 1 88.75 141 PHE B N 1
ATOM 5962 C CA . PHE B 1 141 ? -12.086 -5.199 12.125 1 88.75 141 PHE B CA 1
ATOM 5963 C C . PHE B 1 141 ? -12.43 -5.742 13.508 1 88.75 141 PHE B C 1
ATOM 5965 O O . PHE B 1 141 ? -12.211 -6.926 13.789 1 88.75 141 PHE B O 1
ATOM 5972 N N . THR B 1 142 ? -13.016 -4.867 14.352 1 88.38 142 THR B N 1
ATOM 5973 C CA . THR B 1 142 ? -13.266 -5.254 15.734 1 88.38 142 THR B CA 1
ATOM 5974 C C . THR B 1 142 ? -14.586 -6.004 15.859 1 88.38 142 THR B C 1
ATOM 5976 O O . THR B 1 142 ? -14.82 -6.699 16.844 1 88.38 142 THR B O 1
ATOM 5979 N N . GLY B 1 143 ? -15.492 -5.773 14.875 1 86.81 143 GLY B N 1
ATOM 5980 C CA . GLY B 1 143 ? -16.812 -6.367 14.953 1 86.81 143 GLY B CA 1
ATOM 5981 C C . GLY B 1 143 ? -17.719 -5.68 15.969 1 86.81 143 GLY B C 1
ATOM 5982 O O . GLY B 1 143 ? -18.734 -6.246 16.391 1 86.81 143 GLY B O 1
ATOM 5983 N N . SER B 1 144 ? -17.25 -4.465 16.375 1 91.19 144 SER B N 1
ATOM 5984 C CA . SER B 1 144 ? -18 -3.711 17.391 1 91.19 144 SER B CA 1
ATOM 5985 C C . SER B 1 144 ? -18.156 -2.25 16.984 1 91.19 144 SER B C 1
ATOM 5987 O O . SER B 1 144 ? -17.438 -1.762 16.109 1 91.19 144 SER B O 1
ATOM 5989 N N . ILE B 1 145 ? -19.141 -1.667 17.562 1 93.5 145 ILE B N 1
ATOM 5990 C CA . ILE B 1 145 ? -19.328 -0.235 17.344 1 93.5 145 ILE B CA 1
ATOM 5991 C C . ILE B 1 145 ? -18.188 0.534 18.031 1 93.5 145 ILE B C 1
ATOM 5993 O O . ILE B 1 145 ? -17.844 0.252 19.172 1 93.5 145 ILE B O 1
ATOM 5997 N N . VAL B 1 146 ? -17.625 1.436 17.344 1 95.94 146 VAL B N 1
ATOM 5998 C CA . VAL B 1 146 ? -16.516 2.227 17.859 1 95.94 146 VAL B CA 1
ATOM 5999 C C . VAL B 1 146 ? -16.969 3.664 18.094 1 95.94 146 VAL B C 1
ATOM 6001 O O . VAL B 1 146 ? -17.25 4.395 17.141 1 95.94 146 VAL B O 1
ATOM 6004 N N . ASN B 1 147 ? -16.938 4.109 19.297 1 96 147 ASN B N 1
ATOM 6005 C CA . ASN B 1 147 ? -17.406 5.449 19.625 1 96 147 ASN B CA 1
ATOM 6006 C C . ASN B 1 147 ? -16.281 6.344 20.141 1 96 147 ASN B C 1
ATOM 6008 O O . ASN B 1 147 ? -16.406 7.566 20.141 1 96 147 ASN B O 1
ATOM 6012 N N . ASN B 1 148 ? -15.242 5.719 20.656 1 97.56 148 ASN B N 1
ATOM 6013 C CA . ASN B 1 148 ? -14.18 6.469 21.328 1 97.56 148 ASN B CA 1
ATOM 6014 C C . ASN B 1 148 ? -12.906 6.48 20.484 1 97.56 148 ASN B C 1
ATOM 6016 O O . ASN B 1 148 ? -12.484 5.445 19.969 1 97.56 148 ASN B O 1
ATOM 6020 N N . ALA B 1 149 ? -12.344 7.719 20.344 1 98.19 149 ALA B N 1
ATOM 6021 C CA . ALA B 1 149 ? -11.125 7.797 19.531 1 98.19 149 ALA B CA 1
ATOM 6022 C C . ALA B 1 149 ? -10.148 8.812 20.109 1 98.19 149 ALA B C 1
ATOM 6024 O O . ALA B 1 149 ? -10.562 9.789 20.75 1 98.19 149 ALA B O 1
ATOM 6025 N N . VAL B 1 150 ? -8.898 8.523 20.031 1 98.25 150 VAL B N 1
ATOM 6026 C CA . VAL B 1 150 ? -7.812 9.492 20.172 1 98.25 150 VAL B CA 1
ATOM 6027 C C . VAL B 1 150 ? -7.328 9.922 18.781 1 98.25 150 VAL B C 1
ATOM 6029 O O . VAL B 1 150 ? -7 9.086 17.953 1 98.25 150 VAL B O 1
ATOM 6032 N N . ILE B 1 151 ? -7.324 11.172 18.516 1 98.56 151 ILE B N 1
ATOM 6033 C CA . ILE B 1 151 ? -6.957 11.688 17.203 1 98.56 151 ILE B CA 1
ATOM 6034 C C . ILE B 1 151 ? -5.664 12.492 17.297 1 98.56 151 ILE B C 1
ATOM 6036 O O . ILE B 1 151 ? -5.492 13.289 18.234 1 98.56 151 ILE B O 1
ATOM 6040 N N . SER B 1 152 ? -4.793 12.289 16.406 1 97.81 152 SER B N 1
ATOM 6041 C CA . SER B 1 152 ? -3.494 12.953 16.438 1 97.81 152 SER B CA 1
ATOM 6042 C C . SER B 1 152 ? -3.533 14.281 15.695 1 97.81 152 SER B C 1
ATOM 6044 O O . SER B 1 152 ? -4.328 14.461 14.773 1 97.81 152 SER B O 1
ATOM 6046 N N . VAL B 1 153 ? -2.729 15.195 16.078 1 96.75 153 VAL B N 1
ATOM 6047 C CA . VAL B 1 153 ? -2.523 16.469 15.406 1 96.75 153 VAL B CA 1
ATOM 6048 C C . VAL B 1 153 ? -1.038 16.828 15.414 1 96.75 153 VAL B C 1
ATOM 6050 O O . VAL B 1 153 ? -0.288 16.375 16.281 1 96.75 153 VAL B O 1
ATOM 6053 N N . PRO B 1 154 ? -0.611 17.625 14.398 1 94.56 154 PRO B N 1
ATOM 6054 C CA . PRO B 1 154 ? 0.754 18.156 14.484 1 94.56 154 PRO B CA 1
ATOM 6055 C C . PRO B 1 154 ? 0.996 18.953 15.758 1 94.56 154 PRO B C 1
ATOM 6057 O O . PRO B 1 154 ? 0.098 19.672 16.219 1 94.56 154 PRO B O 1
ATOM 6060 N N . ALA B 1 155 ? 2.18 18.953 16.312 1 91.81 155 ALA B N 1
ATOM 6061 C CA . ALA B 1 155 ? 2.494 19.656 17.547 1 91.81 155 ALA B CA 1
ATOM 6062 C C . ALA B 1 155 ? 2.342 21.172 17.359 1 91.81 155 ALA B C 1
ATOM 6064 O O . ALA B 1 155 ? 1.996 21.891 18.297 1 91.81 155 ALA B O 1
ATOM 6065 N N . PHE B 1 156 ? 2.479 21.625 16.141 1 88.62 156 PHE B N 1
ATOM 6066 C CA . PHE B 1 156 ? 2.508 23.062 15.883 1 88.62 156 PHE B CA 1
ATOM 6067 C C . PHE B 1 156 ? 1.127 23.562 15.484 1 88.62 156 PHE B C 1
ATOM 6069 O O . PHE B 1 156 ? 0.967 24.734 15.125 1 88.62 156 PHE B O 1
ATOM 6076 N N . PHE B 1 157 ? 0.143 22.734 15.555 1 90.38 157 PHE B N 1
ATOM 6077 C CA . PHE B 1 157 ? -1.226 23.188 15.367 1 90.38 157 PHE B CA 1
ATOM 6078 C C . PHE B 1 157 ? -1.616 24.188 16.438 1 90.38 157 PHE B C 1
ATOM 6080 O O . PHE B 1 157 ? -1.336 23.984 17.625 1 90.38 157 PHE B O 1
ATOM 6087 N N . ASN B 1 158 ? -2.232 25.266 16.078 1 88.81 158 ASN B N 1
ATOM 6088 C CA . ASN B 1 158 ? -2.709 26.234 17.047 1 88.81 158 ASN B CA 1
ATOM 6089 C C . ASN B 1 158 ? -4.051 25.812 17.656 1 88.81 158 ASN B C 1
ATOM 6091 O O . ASN B 1 158 ? -4.562 24.734 17.344 1 88.81 158 ASN B O 1
ATOM 6095 N N . ASP B 1 159 ? -4.535 26.656 18.516 1 91.38 159 ASP B N 1
ATOM 6096 C CA . ASP B 1 159 ? -5.758 26.359 19.25 1 91.38 159 ASP B CA 1
ATOM 6097 C C . ASP B 1 159 ? -6.93 26.109 18.312 1 91.38 159 ASP B C 1
ATOM 6099 O O . ASP B 1 159 ? -7.703 25.172 18.484 1 91.38 159 ASP B O 1
ATOM 6103 N N . LEU B 1 160 ? -7.047 26.969 17.312 1 91.25 160 LEU B N 1
ATOM 6104 C CA . LEU B 1 160 ? -8.164 26.875 16.375 1 91.25 160 LEU B CA 1
ATOM 6105 C C . LEU B 1 160 ? -8.086 25.578 15.578 1 91.25 160 LEU B C 1
ATOM 6107 O O . LEU B 1 160 ? -9.102 24.906 15.375 1 91.25 160 LEU B O 1
ATOM 6111 N N . GLN B 1 161 ? -6.965 25.25 15.133 1 92.56 161 GLN B N 1
ATOM 6112 C CA . GLN B 1 161 ? -6.754 24.047 14.352 1 92.56 161 GLN B CA 1
ATOM 6113 C C . GLN B 1 161 ? -7.039 22.797 15.18 1 92.56 161 GLN B C 1
ATOM 6115 O O . GLN B 1 161 ? -7.645 21.844 14.695 1 92.56 161 GLN B O 1
ATOM 6120 N N . ARG B 1 162 ? -6.625 22.781 16.375 1 94.94 162 ARG B N 1
ATOM 6121 C CA . ARG B 1 162 ? -6.875 21.672 17.281 1 94.94 162 ARG B CA 1
ATOM 6122 C C . ARG B 1 162 ? -8.367 21.5 17.531 1 94.94 162 ARG B C 1
ATOM 6124 O O . ARG B 1 162 ? -8.883 20.375 17.484 1 94.94 162 ARG B O 1
ATOM 6131 N N . ARG B 1 163 ? -9.016 22.609 17.828 1 94.56 163 ARG B N 1
ATOM 6132 C CA . ARG B 1 163 ? -10.453 22.562 18.078 1 94.56 163 ARG B CA 1
ATOM 6133 C C . ARG B 1 163 ? -11.211 22.094 16.844 1 94.56 163 ARG B C 1
ATOM 6135 O O . ARG B 1 163 ? -12.18 21.344 16.953 1 94.56 163 ARG B O 1
ATOM 6142 N N . ALA B 1 164 ? -10.773 22.625 15.719 1 95.75 164 ALA B N 1
ATOM 6143 C CA . ALA B 1 164 ? -11.406 22.219 14.469 1 95.75 164 ALA B CA 1
ATOM 6144 C C . ALA B 1 164 ? -11.25 20.719 14.234 1 95.75 164 ALA B C 1
ATOM 6146 O O . ALA B 1 164 ? -12.172 20.062 13.727 1 95.75 164 ALA B O 1
ATOM 6147 N N . THR B 1 165 ? -10.102 20.156 14.531 1 97.31 165 THR B N 1
ATOM 6148 C CA . THR B 1 165 ? -9.867 18.734 14.391 1 97.31 165 THR B CA 1
ATOM 6149 C C . THR B 1 165 ? -10.766 17.938 15.344 1 97.31 165 THR B C 1
ATOM 6151 O O . THR B 1 165 ? -11.32 16.906 14.961 1 97.31 165 THR B O 1
ATOM 6154 N N . LYS B 1 166 ? -10.844 18.406 16.578 1 97 166 LYS B N 1
ATOM 6155 C CA . LYS B 1 166 ? -11.742 17.781 17.531 1 97 166 LYS B CA 1
ATOM 6156 C C . LYS B 1 166 ? -13.188 17.781 17.031 1 97 166 LYS B C 1
ATOM 6158 O O . LYS B 1 166 ? -13.883 16.766 17.109 1 97 166 LYS B O 1
ATOM 6163 N N . ASP B 1 167 ? -13.594 18.953 16.5 1 96.75 167 ASP B N 1
ATOM 6164 C CA . ASP B 1 167 ? -14.938 19.078 15.938 1 96.75 167 ASP B CA 1
ATOM 6165 C C . ASP B 1 167 ? -15.156 18.094 14.797 1 96.75 167 ASP B C 1
ATOM 6167 O O . ASP B 1 167 ? -16.234 17.484 14.688 1 96.75 167 ASP B O 1
ATOM 6171 N N . ALA B 1 168 ? -14.188 17.984 13.953 1 97.88 168 ALA B N 1
ATOM 6172 C CA . ALA B 1 168 ? -14.273 17.016 12.867 1 97.88 168 ALA B CA 1
ATOM 6173 C C . ALA B 1 168 ? -14.508 15.602 13.414 1 97.88 168 ALA B C 1
ATOM 6175 O O . ALA B 1 168 ? -15.281 14.828 12.844 1 97.88 168 ALA B O 1
ATOM 6176 N N . GLY B 1 169 ? -13.797 15.25 14.5 1 98.19 169 GLY B N 1
ATOM 6177 C CA . GLY B 1 169 ? -14.016 13.961 15.141 1 98.19 169 GLY B CA 1
ATOM 6178 C C . GLY B 1 169 ? -15.43 13.773 15.648 1 98.19 169 GLY B C 1
ATOM 6179 O O . GLY B 1 169 ? -16.031 12.711 15.469 1 98.19 169 GLY B O 1
ATOM 6180 N N . ILE B 1 170 ? -15.945 14.828 16.234 1 97.38 170 ILE B N 1
ATOM 6181 C CA . ILE B 1 170 ? -17.297 14.781 16.766 1 97.38 170 ILE B CA 1
ATOM 6182 C C . ILE B 1 170 ? -18.297 14.617 15.625 1 97.38 170 ILE B C 1
ATOM 6184 O O . ILE B 1 170 ? -19.219 13.812 15.711 1 97.38 170 ILE B O 1
ATOM 6188 N N . ILE B 1 171 ? -18.094 15.359 14.57 1 97.06 171 ILE B N 1
ATOM 6189 C CA . ILE B 1 171 ? -18.969 15.305 13.406 1 97.06 171 ILE B CA 1
ATOM 6190 C C . ILE B 1 171 ? -18.953 13.898 12.812 1 97.06 171 ILE B C 1
ATOM 6192 O O . ILE B 1 171 ? -19.969 13.406 12.328 1 97.06 171 ILE B O 1
ATOM 6196 N N . ALA B 1 172 ? -17.812 13.219 12.906 1 97.19 172 ALA B N 1
ATOM 6197 C CA . ALA B 1 172 ? -17.641 11.867 12.375 1 97.19 172 ALA B CA 1
ATOM 6198 C C . ALA B 1 172 ? -18.344 10.844 13.258 1 97.19 172 ALA B C 1
ATOM 6200 O O . ALA B 1 172 ? -18.453 9.672 12.898 1 97.19 172 ALA B O 1
ATOM 6201 N N . GLY B 1 173 ? -18.734 11.242 14.43 1 95 173 GLY B N 1
ATOM 6202 C CA . GLY B 1 173 ? -19.469 10.359 15.32 1 95 173 GLY B CA 1
ATOM 6203 C C . GLY B 1 173 ? -18.625 9.844 16.469 1 95 173 GLY B C 1
ATOM 6204 O O . GLY B 1 173 ? -19.016 8.875 17.141 1 95 173 GLY B O 1
ATOM 6205 N N . PHE B 1 174 ? -17.562 10.5 16.75 1 97.25 174 PHE B N 1
ATOM 6206 C CA . PHE B 1 174 ? -16.688 10.055 17.844 1 97.25 174 PHE B CA 1
ATOM 6207 C C . PHE B 1 174 ? -16.938 10.891 19.094 1 97.25 174 PHE B C 1
ATOM 6209 O O . PHE B 1 174 ? -17.297 12.062 19.016 1 97.25 174 PHE B O 1
ATOM 6216 N N . LYS B 1 175 ? -16.812 10.203 20.156 1 96.94 175 LYS B N 1
ATOM 6217 C CA . LYS B 1 175 ? -16.328 10.891 21.344 1 96.94 175 LYS B CA 1
ATOM 6218 C C . LYS B 1 175 ? -14.805 11 21.344 1 96.94 175 LYS B C 1
ATOM 6220 O O . LYS B 1 175 ? -14.109 10 21.562 1 96.94 175 LYS B O 1
ATOM 6225 N N . VAL B 1 176 ? -14.367 12.164 21.125 1 97.25 176 VAL B N 1
ATOM 6226 C CA . VAL B 1 176 ? -12.922 12.359 21.078 1 97.25 176 VAL B CA 1
ATOM 6227 C C . VAL B 1 176 ? -12.367 12.352 22.5 1 97.25 176 VAL B C 1
ATOM 6229 O O . VAL B 1 176 ? -12.445 13.359 23.219 1 97.25 176 VAL B O 1
ATOM 6232 N N . VAL B 1 177 ? -11.703 11.289 22.828 1 96.44 177 VAL B N 1
ATOM 6233 C CA . VAL B 1 177 ? -11.211 11.07 24.188 1 96.44 177 VAL B CA 1
ATOM 6234 C C . VAL B 1 177 ? -10.016 11.977 24.453 1 96.44 177 VAL B C 1
ATOM 6236 O O . VAL B 1 177 ? -9.828 12.453 25.578 1 96.44 177 VAL B O 1
ATOM 6239 N N . HIS B 1 178 ? -9.25 12.117 23.453 1 96.31 178 HIS B N 1
ATOM 6240 C CA . HIS B 1 178 ? -8.055 12.945 23.578 1 96.31 178 HIS B CA 1
ATOM 6241 C C . HIS B 1 178 ? -7.516 13.344 22.219 1 96.31 178 HIS B C 1
ATOM 6243 O O . HIS B 1 178 ? -7.672 12.602 21.234 1 96.31 178 HIS B O 1
ATOM 6249 N N . ILE B 1 179 ? -6.953 14.5 22.156 1 96.88 179 ILE B N 1
ATOM 6250 C CA . ILE B 1 179 ? -6.133 14.938 21.031 1 96.88 179 ILE B CA 1
ATOM 6251 C C . ILE B 1 179 ? -4.656 14.82 21.391 1 96.88 179 ILE B C 1
ATOM 6253 O O . ILE B 1 179 ? -4.191 15.445 22.344 1 96.88 179 ILE B O 1
ATOM 6257 N N . ILE B 1 180 ? -3.947 14.047 20.625 1 96.38 180 ILE B N 1
ATOM 6258 C CA . ILE B 1 180 ? -2.557 13.797 20.984 1 96.38 180 ILE B CA 1
ATOM 6259 C C . ILE B 1 180 ? -1.632 14.43 19.953 1 96.38 180 ILE B C 1
ATOM 6261 O O . ILE B 1 180 ? -1.939 14.43 18.75 1 96.38 180 ILE B O 1
ATOM 6265 N N . ASN B 1 181 ? -0.499 15 20.453 1 96.5 181 ASN B N 1
ATOM 6266 C CA . ASN B 1 181 ? 0.515 15.5 19.516 1 96.5 181 ASN B CA 1
ATOM 6267 C C . ASN B 1 181 ? 1.193 14.359 18.766 1 96.5 181 ASN B C 1
ATOM 6269 O O . ASN B 1 181 ? 1.576 13.352 19.375 1 96.5 181 ASN B O 1
ATOM 6273 N N . GLU B 1 182 ? 1.306 14.5 17.453 1 96.38 182 GLU B N 1
ATOM 6274 C CA . GLU B 1 182 ? 1.901 13.469 16.609 1 96.38 182 GLU B CA 1
ATOM 6275 C C . GLU B 1 182 ? 3.283 13.07 17.109 1 96.38 182 GLU B C 1
ATOM 6277 O O . GLU B 1 182 ? 3.57 11.875 17.266 1 96.38 182 GLU B O 1
ATOM 6282 N N . PRO B 1 183 ? 4.188 13.977 17.484 1 95.19 183 PRO B N 1
ATOM 6283 C CA . PRO B 1 183 ? 5.5 13.539 17.969 1 95.19 183 PRO B CA 1
ATOM 6284 C C . PRO B 1 183 ? 5.418 12.742 19.266 1 95.19 183 PRO B C 1
ATOM 6286 O O . PRO B 1 183 ? 6.23 11.836 19.484 1 95.19 183 PRO B O 1
ATOM 6289 N N . THR B 1 184 ? 4.48 13.133 20.141 1 95.56 184 THR B N 1
ATOM 6290 C CA . THR B 1 184 ? 4.289 12.383 21.375 1 95.56 184 THR B CA 1
ATOM 6291 C C . THR B 1 184 ? 3.855 10.945 21.078 1 95.56 184 THR B C 1
ATOM 6293 O O . THR B 1 184 ? 4.359 10 21.688 1 95.56 184 THR B O 1
ATOM 6296 N N . ALA B 1 185 ? 2.918 10.844 20.156 1 97.12 185 ALA B N 1
ATOM 6297 C CA . ALA B 1 185 ? 2.496 9.516 19.734 1 97.12 185 ALA B CA 1
ATOM 6298 C C . ALA B 1 185 ? 3.678 8.719 19.188 1 97.12 185 ALA B C 1
ATOM 6300 O O . ALA B 1 185 ? 3.832 7.535 19.5 1 97.12 185 ALA B O 1
ATOM 6301 N N . ILE B 1 186 ? 4.5 9.328 18.391 1 96.94 186 ILE B N 1
ATOM 6302 C CA . ILE B 1 186 ? 5.66 8.68 17.781 1 96.94 186 ILE B CA 1
ATOM 6303 C C . ILE B 1 186 ? 6.629 8.234 18.875 1 96.94 186 ILE B C 1
ATOM 6305 O O . ILE B 1 186 ? 7.191 7.141 18.812 1 96.94 186 ILE B O 1
ATOM 6309 N N . ALA B 1 187 ? 6.832 9.078 19.875 1 95.75 187 ALA B N 1
ATOM 6310 C CA . ALA B 1 187 ? 7.715 8.742 20.984 1 95.75 187 ALA B CA 1
ATOM 6311 C C . ALA B 1 187 ? 7.211 7.52 21.75 1 95.75 187 ALA B C 1
ATOM 6313 O O . ALA B 1 187 ? 8 6.684 22.188 1 95.75 187 ALA B O 1
ATOM 6314 N N . MET B 1 188 ? 5.91 7.48 21.891 1 95.06 188 MET B N 1
ATOM 6315 C CA . MET B 1 188 ? 5.324 6.316 22.547 1 95.06 188 MET B CA 1
ATOM 6316 C C . MET B 1 188 ? 5.59 5.047 21.75 1 95.06 188 MET B C 1
ATOM 6318 O O . MET B 1 188 ? 5.938 4.012 22.312 1 95.06 188 MET B O 1
ATOM 6322 N N . ALA B 1 189 ? 5.383 5.113 20.438 1 94.56 189 ALA B N 1
ATOM 6323 C CA . ALA B 1 189 ? 5.656 3.975 19.578 1 94.56 189 ALA B CA 1
ATOM 6324 C C . ALA B 1 189 ? 7.121 3.561 19.656 1 94.56 189 ALA B C 1
ATOM 6326 O O . ALA B 1 189 ? 7.434 2.371 19.734 1 94.56 189 ALA B O 1
ATOM 6327 N N . TYR B 1 190 ? 7.996 4.551 19.609 1 93.94 190 TYR B N 1
ATOM 6328 C CA . TYR B 1 190 ? 9.438 4.32 19.703 1 93.94 190 TYR B CA 1
ATOM 6329 C C . TYR B 1 190 ? 9.781 3.621 21.016 1 93.94 190 TYR B C 1
ATOM 6331 O O . TYR B 1 190 ? 10.547 2.658 21.031 1 93.94 190 TYR B O 1
ATOM 6339 N N . TYR B 1 191 ? 9.234 4.098 22.094 1 91.94 191 TYR B N 1
ATOM 6340 C CA . TYR B 1 191 ? 9.508 3.535 23.406 1 91.94 191 TYR B CA 1
ATOM 6341 C C . TYR B 1 191 ? 9.07 2.078 23.484 1 91.94 191 TYR B C 1
ATOM 6343 O O . TYR B 1 191 ? 9.805 1.229 24 1 91.94 191 TYR B O 1
ATOM 6351 N N . ASP B 1 192 ? 7.922 1.799 23 1 89 192 ASP B N 1
ATOM 6352 C CA . ASP B 1 192 ? 7.398 0.436 23.016 1 89 192 ASP B CA 1
ATOM 6353 C C . ASP B 1 192 ? 8.305 -0.505 22.219 1 89 192 ASP B C 1
ATOM 6355 O O . ASP B 1 192 ? 8.562 -1.631 22.656 1 89 192 ASP B O 1
ATOM 6359 N N . LEU B 1 193 ? 8.719 -0.032 21.094 1 84.44 193 LEU B N 1
ATOM 6360 C CA . LEU B 1 193 ? 9.586 -0.84 20.25 1 84.44 193 LEU B CA 1
ATOM 6361 C C . LEU B 1 193 ? 10.93 -1.091 20.938 1 84.44 193 LEU B C 1
ATOM 6363 O O . LEU B 1 193 ? 11.461 -2.201 20.875 1 84.44 193 LEU B O 1
ATOM 6367 N N . GLU B 1 194 ? 11.492 -0.066 21.547 1 85.56 194 GLU B N 1
ATOM 6368 C CA . GLU B 1 194 ? 12.758 -0.203 22.25 1 85.56 194 GLU B CA 1
ATOM 6369 C C . GLU B 1 194 ? 12.641 -1.194 23.406 1 85.56 194 GLU B C 1
ATOM 6371 O O . GLU B 1 194 ? 13.562 -1.964 23.672 1 85.56 194 GLU B O 1
ATOM 6376 N N . MET B 1 195 ? 11.555 -1.147 24.047 1 83.75 195 MET B N 1
ATOM 6377 C CA . MET B 1 195 ? 11.305 -2.078 25.141 1 83.75 195 MET B CA 1
ATOM 6378 C C . MET B 1 195 ? 11.258 -3.516 24.641 1 83.75 195 MET B C 1
ATOM 6380 O O . MET B 1 195 ? 11.859 -4.41 25.234 1 83.75 195 MET B O 1
ATOM 6384 N N . LYS B 1 196 ? 10.586 -3.691 23.609 1 76.38 196 LYS B N 1
ATOM 6385 C CA . LYS B 1 196 ? 10.422 -5.027 23.047 1 76.38 196 LYS B CA 1
ATOM 6386 C C . LYS B 1 196 ? 11.758 -5.574 22.547 1 76.38 196 LYS B C 1
ATOM 6388 O O . LYS B 1 196 ? 11.984 -6.785 22.562 1 76.38 196 LYS B O 1
ATOM 6393 N N . MET B 1 197 ? 12.672 -4.648 22.156 1 75.94 197 MET B N 1
ATOM 6394 C CA . MET B 1 197 ? 13.984 -5.051 21.656 1 75.94 197 MET B CA 1
ATOM 6395 C C . MET B 1 197 ? 15 -5.113 22.797 1 75.94 197 MET B C 1
ATOM 6397 O O . MET B 1 197 ? 16.188 -5.375 22.562 1 75.94 197 MET B O 1
ATOM 6401 N N . ASN B 1 198 ? 14.648 -4.918 23.953 1 73.94 198 ASN B N 1
ATOM 6402 C CA . ASN B 1 198 ? 15.484 -4.895 25.156 1 73.94 198 ASN B CA 1
ATOM 6403 C C . ASN B 1 198 ? 16.625 -3.879 25.016 1 73.94 198 ASN B C 1
ATOM 6405 O O . ASN B 1 198 ? 17.75 -4.152 25.422 1 73.94 198 ASN B O 1
ATOM 6409 N N . ARG B 1 199 ? 16.328 -2.801 24.484 1 72.31 199 ARG B N 1
ATOM 6410 C CA . ARG B 1 199 ? 17.328 -1.774 24.25 1 72.31 199 ARG B CA 1
ATOM 6411 C C . ARG B 1 199 ? 17.125 -0.581 25.188 1 72.31 199 ARG B C 1
ATOM 6413 O O . ARG B 1 199 ? 17.641 0.506 24.938 1 72.31 199 ARG B O 1
ATOM 6420 N N . ILE B 1 200 ? 16.297 -0.699 26.031 1 65.75 200 ILE B N 1
ATOM 6421 C CA . ILE B 1 200 ? 16.062 0.444 26.906 1 65.75 200 ILE B CA 1
ATOM 6422 C C . ILE B 1 200 ? 17.078 0.429 28.047 1 65.75 200 ILE B C 1
ATOM 6424 O O . ILE B 1 200 ? 17.234 -0.58 28.75 1 65.75 200 ILE B O 1
ATOM 6428 N N . ASN B 1 201 ? 18.062 1.32 27.875 1 65.44 201 ASN B N 1
ATOM 6429 C CA . ASN B 1 201 ? 19.031 1.473 28.953 1 65.44 201 ASN B CA 1
ATOM 6430 C C . ASN B 1 201 ? 18.406 2.188 30.156 1 65.44 201 ASN B C 1
ATOM 6432 O O . ASN B 1 201 ? 17.312 2.732 30.062 1 65.44 201 ASN B O 1
ATOM 6436 N N . MET B 1 202 ? 19.062 2.152 31.266 1 66.56 202 MET B N 1
ATOM 6437 C CA . MET B 1 202 ? 18.641 2.646 32.594 1 66.56 202 MET B CA 1
ATOM 6438 C C . MET B 1 202 ? 18.625 4.172 32.594 1 66.56 202 MET B C 1
ATOM 6440 O O . MET B 1 202 ? 17.875 4.773 33.375 1 66.56 202 MET B O 1
ATOM 6444 N N . GLY B 1 203 ? 19.281 4.945 31.672 1 81.06 203 GLY B N 1
ATOM 6445 C CA . GLY B 1 203 ? 19.312 6.395 31.828 1 81.06 203 GLY B CA 1
ATOM 6446 C C . GLY B 1 203 ? 18.406 7.109 30.828 1 81.06 203 GLY B C 1
ATOM 6447 O O . GLY B 1 203 ? 17.734 6.469 30.031 1 81.06 203 GLY B O 1
ATOM 6448 N N . PRO B 1 204 ? 18.312 8.516 31.094 1 89.44 204 PRO B N 1
ATOM 6449 C CA . PRO B 1 204 ? 17.5 9.328 30.188 1 89.44 204 PRO B CA 1
ATOM 6450 C C . PRO B 1 204 ? 18 9.297 28.75 1 89.44 204 PRO B C 1
ATOM 6452 O O . PRO B 1 204 ? 19.203 9.375 28.516 1 89.44 204 PRO B O 1
ATOM 6455 N N . LYS B 1 205 ? 17.109 9.07 27.859 1 92.75 205 LYS B N 1
ATOM 6456 C CA . LYS B 1 205 ? 17.422 9.062 26.422 1 92.75 205 LYS B CA 1
ATOM 6457 C C . LYS B 1 205 ? 16.812 10.273 25.734 1 92.75 205 LYS B C 1
ATOM 6459 O O . LYS B 1 205 ? 15.602 10.516 25.828 1 92.75 205 LYS B O 1
ATOM 6464 N N . ASN B 1 206 ? 17.688 11.102 25.078 1 94.81 206 ASN B N 1
ATOM 6465 C CA . ASN B 1 206 ? 17.234 12.211 24.25 1 94.81 206 ASN B CA 1
ATOM 6466 C C . ASN B 1 206 ? 16.938 11.766 22.828 1 94.81 206 ASN B C 1
ATOM 6468 O O . ASN B 1 206 ? 17.844 11.352 22.109 1 94.81 206 ASN B O 1
ATOM 6472 N N . VAL B 1 207 ? 15.672 11.898 22.469 1 95.19 207 VAL B N 1
ATOM 6473 C CA . VAL B 1 207 ? 15.25 11.445 21.141 1 95.19 207 VAL B CA 1
ATOM 6474 C C . VAL B 1 207 ? 14.672 12.617 20.344 1 95.19 207 VAL B C 1
ATOM 6476 O O . VAL B 1 207 ? 13.773 13.312 20.828 1 95.19 207 VAL B O 1
ATOM 6479 N N . LEU B 1 208 ? 15.219 12.906 19.188 1 97.06 208 LEU B N 1
ATOM 6480 C CA . LEU B 1 208 ? 14.656 13.906 18.297 1 97.06 208 LEU B CA 1
ATOM 6481 C C . LEU B 1 208 ? 13.711 13.266 17.281 1 97.06 208 LEU B C 1
ATOM 6483 O O . LEU B 1 208 ? 14.102 12.367 16.531 1 97.06 208 LEU B O 1
ATOM 6487 N N . VAL B 1 209 ? 12.5 13.695 17.344 1 97.12 209 VAL B N 1
ATOM 6488 C CA . VAL B 1 209 ? 11.5 13.195 16.406 1 97.12 209 VAL B CA 1
ATOM 6489 C C . VAL B 1 209 ? 11.391 14.133 15.211 1 97.12 209 VAL B C 1
ATOM 6491 O O . VAL B 1 209 ? 11.016 15.305 15.367 1 97.12 209 VAL B O 1
ATOM 6494 N N . PHE B 1 210 ? 11.805 13.688 14.055 1 97.62 210 PHE B N 1
ATOM 6495 C CA . PHE B 1 210 ? 11.719 14.398 12.789 1 97.62 210 PHE B CA 1
ATOM 6496 C C . PHE B 1 210 ? 10.547 13.898 11.961 1 97.62 210 PHE B C 1
ATOM 6498 O O . PHE B 1 210 ? 10.625 12.836 11.344 1 97.62 210 PHE B O 1
ATOM 6505 N N . ASP B 1 211 ? 9.43 14.672 11.938 1 97.06 211 ASP B N 1
ATOM 6506 C CA . ASP B 1 211 ? 8.203 14.258 11.258 1 97.06 211 ASP B CA 1
ATOM 6507 C C . ASP B 1 211 ? 7.926 15.133 10.039 1 97.06 211 ASP B C 1
ATOM 6509 O O . ASP B 1 211 ? 7.367 16.219 10.164 1 97.06 211 ASP B O 1
ATOM 6513 N N . LEU B 1 212 ? 8.352 14.641 8.898 1 97.38 212 LEU B N 1
ATOM 6514 C CA . LEU B 1 212 ? 8.094 15.312 7.633 1 97.38 212 LEU B CA 1
ATOM 6515 C C . LEU B 1 212 ? 7.062 14.555 6.809 1 97.38 212 LEU B C 1
ATOM 6517 O O . LEU B 1 212 ? 7.414 13.664 6.031 1 97.38 212 LEU B O 1
ATOM 6521 N N . GLY B 1 213 ? 5.797 15.031 6.902 1 95.31 213 GLY B N 1
ATOM 6522 C CA . GLY B 1 213 ? 4.684 14.344 6.266 1 95.31 213 GLY B CA 1
ATOM 6523 C C . GLY B 1 213 ? 4.285 14.953 4.938 1 95.31 213 GLY B C 1
ATOM 6524 O O . GLY B 1 213 ? 5.125 15.516 4.23 1 95.31 213 GLY B O 1
ATOM 6525 N N . GLY B 1 214 ? 3.061 14.742 4.617 1 93.75 214 GLY B N 1
ATOM 6526 C CA . GLY B 1 214 ? 2.553 15.242 3.352 1 93.75 214 GLY B CA 1
ATOM 6527 C C . GLY B 1 214 ? 2.326 16.75 3.354 1 93.75 214 GLY B C 1
ATOM 6528 O O . GLY B 1 214 ? 2.461 17.406 2.316 1 93.75 214 GLY B O 1
ATOM 6529 N N . GLY B 1 215 ? 1.925 17.234 4.523 1 92.94 215 GLY B N 1
ATOM 6530 C CA . GLY B 1 215 ? 1.56 18.641 4.492 1 92.94 215 GLY B CA 1
ATOM 6531 C C . GLY B 1 215 ? 2.195 19.453 5.605 1 92.94 215 GLY B C 1
ATOM 6532 O O . GLY B 1 215 ? 2.182 20.688 5.574 1 92.94 215 GLY B O 1
ATOM 6533 N N . THR B 1 216 ? 2.727 18.781 6.543 1 93.44 216 THR B N 1
ATOM 6534 C CA . THR B 1 216 ? 3.262 19.484 7.711 1 93.44 216 THR B CA 1
ATOM 6535 C C . THR B 1 216 ? 4.645 18.938 8.07 1 93.44 216 THR B C 1
ATOM 6537 O O . THR B 1 216 ? 5.008 17.828 7.68 1 93.44 216 THR B O 1
ATOM 6540 N N . PHE B 1 217 ? 5.387 19.828 8.711 1 96.19 217 PHE B N 1
ATOM 6541 C CA . PHE B 1 217 ? 6.691 19.453 9.25 1 96.19 217 PHE B CA 1
ATOM 6542 C C . PHE B 1 217 ? 6.793 19.828 10.727 1 96.19 217 PHE B C 1
ATOM 6544 O O . PHE B 1 217 ? 6.52 20.969 11.109 1 96.19 217 PHE B O 1
ATOM 6551 N N . ASP B 1 218 ? 7.133 18.766 11.539 1 94.56 218 ASP B N 1
ATOM 6552 C CA . ASP B 1 218 ? 7.289 18.938 12.977 1 94.56 218 ASP B CA 1
ATOM 6553 C C . ASP B 1 218 ? 8.578 18.312 13.477 1 94.56 218 ASP B C 1
ATOM 6555 O O . ASP B 1 218 ? 8.969 17.234 13.008 1 94.56 218 ASP B O 1
ATOM 6559 N N . VAL B 1 219 ? 9.227 19.016 14.367 1 96.38 219 VAL B N 1
ATOM 6560 C CA . VAL B 1 219 ? 10.375 18.469 15.07 1 96.38 219 VAL B CA 1
ATOM 6561 C C . VAL B 1 219 ? 10.188 18.625 16.578 1 96.38 219 VAL B C 1
ATOM 6563 O O . VAL B 1 219 ? 9.758 19.672 17.047 1 96.38 219 VAL B O 1
ATOM 6566 N N . SER B 1 220 ? 10.398 17.547 17.297 1 96.56 220 SER B N 1
ATOM 6567 C CA . SER B 1 220 ? 10.297 17.578 18.75 1 96.56 220 SER B CA 1
ATOM 6568 C C . SER B 1 220 ? 11.469 16.844 19.391 1 96.56 220 SER B C 1
ATOM 6570 O O . SER B 1 220 ? 11.914 15.812 18.906 1 96.56 220 SER B O 1
ATOM 6572 N N . LEU B 1 221 ? 11.984 17.453 20.375 1 96.44 221 LEU B N 1
ATOM 6573 C CA . LEU B 1 221 ? 12.945 16.766 21.234 1 96.44 221 LEU B CA 1
ATOM 6574 C C . LEU B 1 221 ? 12.258 16.203 22.469 1 96.44 221 LEU B C 1
ATOM 6576 O O . LEU B 1 221 ? 11.641 16.938 23.234 1 96.44 221 LEU B O 1
ATOM 6580 N N . VAL B 1 222 ? 12.406 14.914 22.609 1 96.31 222 VAL B N 1
ATOM 6581 C CA . VAL B 1 222 ? 11.727 14.203 23.688 1 96.31 222 VAL B CA 1
ATOM 6582 C C . VAL B 1 222 ? 12.758 13.5 24.578 1 96.31 222 VAL B C 1
ATOM 6584 O O . VAL B 1 222 ? 13.742 12.961 24.078 1 96.31 222 VAL B O 1
ATOM 6587 N N . VAL B 1 223 ? 12.516 13.578 25.859 1 95.06 223 VAL B N 1
ATOM 6588 C CA . VAL B 1 223 ? 13.328 12.844 26.812 1 95.06 223 VAL B CA 1
ATOM 6589 C C . VAL B 1 223 ? 12.539 11.664 27.359 1 95.06 223 VAL B C 1
ATOM 6591 O O . VAL B 1 223 ? 11.422 11.828 27.859 1 95.06 223 VAL B O 1
ATOM 6594 N N . ILE B 1 224 ? 13.062 10.516 27.188 1 93.31 224 ILE B N 1
ATOM 6595 C CA . ILE B 1 224 ? 12.398 9.297 27.641 1 93.31 224 ILE B CA 1
ATOM 6596 C C . ILE B 1 224 ? 13.188 8.68 28.797 1 93.31 224 ILE B C 1
ATOM 6598 O O . ILE B 1 224 ? 14.391 8.422 28.672 1 93.31 224 ILE B O 1
ATOM 6602 N N . GLU B 1 225 ? 12.57 8.531 29.906 1 90.62 225 GLU B N 1
ATOM 6603 C CA . GLU B 1 225 ? 13.188 7.918 31.078 1 90.62 225 GLU B CA 1
ATOM 6604 C C . GLU B 1 225 ? 12.195 7.035 31.828 1 90.62 225 GLU B C 1
ATOM 6606 O O . GLU B 1 225 ? 11.211 7.531 32.375 1 90.62 225 GLU B O 1
ATOM 6611 N N . LYS B 1 226 ? 12.453 5.734 31.938 1 85.75 226 LYS B N 1
ATOM 6612 C CA . LYS B 1 226 ? 11.688 4.766 32.719 1 85.75 226 LYS B CA 1
ATOM 6613 C C . LYS B 1 226 ? 10.188 4.922 32.5 1 85.75 226 LYS B C 1
ATOM 6615 O O . LYS B 1 226 ? 9.414 5.066 33.438 1 85.75 226 LYS B O 1
ATOM 6620 N N . GLY B 1 227 ? 9.758 5.039 31.219 1 83.88 227 GLY B N 1
ATOM 6621 C CA . GLY B 1 227 ? 8.352 5.082 30.875 1 83.88 227 GLY B CA 1
ATOM 6622 C C . GLY B 1 227 ? 7.773 6.484 30.875 1 83.88 227 GLY B C 1
ATOM 6623 O O . GLY B 1 227 ? 6.609 6.688 30.531 1 83.88 227 GLY B O 1
ATOM 6624 N N . LYS B 1 228 ? 8.586 7.438 31.281 1 91.38 228 LYS B N 1
ATOM 6625 C CA . LYS B 1 228 ? 8.172 8.836 31.234 1 91.38 228 LYS B CA 1
ATOM 6626 C C . LYS B 1 228 ? 8.664 9.508 29.953 1 91.38 228 LYS B C 1
ATOM 6628 O O . LYS B 1 228 ? 9.859 9.539 29.672 1 91.38 228 LYS B O 1
ATOM 6633 N N . ILE B 1 229 ? 7.715 10.023 29.234 1 93.81 229 ILE B N 1
ATOM 6634 C CA . ILE B 1 229 ? 8.016 10.734 27.984 1 93.81 229 ILE B CA 1
ATOM 6635 C C . ILE B 1 229 ? 7.75 12.227 28.172 1 93.81 229 ILE B C 1
ATOM 6637 O O . ILE B 1 229 ? 6.605 12.641 28.375 1 93.81 229 ILE B O 1
ATOM 6641 N N . LYS B 1 230 ? 8.812 12.992 28.109 1 95.12 230 LYS B N 1
ATOM 6642 C CA . LYS B 1 230 ? 8.695 14.438 28.312 1 95.12 230 LYS B CA 1
ATOM 6643 C C . LYS B 1 230 ? 9.156 15.203 27.078 1 95.12 230 LYS B C 1
ATOM 6645 O O . LYS B 1 230 ? 10.32 15.094 26.672 1 95.12 230 LYS B O 1
ATOM 6650 N N . VAL B 1 231 ? 8.266 15.984 26.562 1 95.38 231 VAL B N 1
ATOM 6651 C CA . VAL B 1 231 ? 8.641 16.844 25.453 1 95.38 231 VAL B CA 1
ATOM 6652 C C . VAL B 1 231 ? 9.367 18.078 25.969 1 95.38 231 VAL B C 1
ATOM 6654 O O . VAL B 1 231 ? 8.844 18.812 26.828 1 95.38 231 VAL B O 1
ATOM 6657 N N . LYS B 1 232 ? 10.531 18.359 25.438 1 94.25 232 LYS B N 1
ATOM 6658 C CA . LYS B 1 232 ? 11.344 19.484 25.891 1 94.25 232 LYS B CA 1
ATOM 6659 C C . LYS B 1 232 ? 11.133 20.703 25 1 94.25 232 LYS B C 1
ATOM 6661 O O . LYS B 1 232 ? 11.172 21.844 25.484 1 94.25 232 LYS B O 1
ATOM 6666 N N . ALA B 1 233 ? 11.055 20.438 23.781 1 94 233 ALA B N 1
ATOM 6667 C CA . ALA B 1 233 ? 10.891 21.531 22.828 1 94 233 ALA B CA 1
ATOM 6668 C C . ALA B 1 233 ? 10.203 21.062 21.547 1 94 233 ALA B C 1
ATOM 6670 O O . ALA B 1 233 ? 10.312 19.891 21.188 1 94 233 ALA B O 1
ATOM 6671 N N . VAL B 1 234 ? 9.555 21.984 20.953 1 93.12 234 VAL B N 1
ATOM 6672 C CA . VAL B 1 234 ? 8.859 21.703 19.703 1 93.12 234 VAL B CA 1
ATOM 6673 C C . VAL B 1 234 ? 9.102 22.844 18.703 1 93.12 234 VAL B C 1
ATOM 6675 O O . VAL B 1 234 ? 9.164 24.016 19.094 1 93.12 234 VAL B O 1
ATOM 6678 N N . SER B 1 235 ? 9.344 22.547 17.5 1 92.5 235 SER B N 1
ATOM 6679 C CA . SER B 1 235 ? 9.383 23.469 16.375 1 92.5 235 SER B CA 1
ATOM 6680 C C . SER B 1 235 ? 8.719 22.859 15.141 1 92.5 235 SER B C 1
ATOM 6682 O O . SER B 1 235 ? 8.477 21.641 15.094 1 92.5 235 SER B O 1
ATOM 6684 N N . GLY B 1 236 ? 8.344 23.719 14.227 1 92.44 236 GLY B N 1
ATOM 6685 C CA . GLY B 1 236 ? 7.695 23.141 13.062 1 92.44 236 GLY B CA 1
ATOM 6686 C C . GLY B 1 236 ? 7.188 24.172 12.078 1 92.44 236 GLY B C 1
ATOM 6687 O O . GLY B 1 236 ? 7.492 25.359 12.211 1 92.44 236 GLY B O 1
ATOM 6688 N N . ASP B 1 237 ? 6.629 23.672 11.008 1 90.19 237 ASP B N 1
ATOM 6689 C CA . ASP B 1 237 ? 5.969 24.422 9.938 1 90.19 237 ASP B CA 1
ATOM 6690 C C . ASP B 1 237 ? 4.73 23.672 9.438 1 90.19 237 ASP B C 1
ATOM 6692 O O . ASP B 1 237 ? 4.84 22.594 8.859 1 90.19 237 ASP B O 1
ATOM 6696 N N . THR B 1 238 ? 3.588 24.25 9.625 1 84.81 238 THR B N 1
ATOM 6697 C CA . THR B 1 238 ? 2.33 23.578 9.32 1 84.81 238 THR B CA 1
ATOM 6698 C C . THR B 1 238 ? 2.043 23.625 7.824 1 84.81 238 THR B C 1
ATOM 6700 O O . THR B 1 238 ? 1.039 23.062 7.367 1 84.81 238 THR B O 1
ATOM 6703 N N . HIS B 1 239 ? 2.875 24.328 7.047 1 87.5 239 HIS B N 1
ATOM 6704 C CA . HIS B 1 239 ? 2.689 24.391 5.602 1 87.5 239 HIS B CA 1
ATOM 6705 C C . HIS B 1 239 ? 3.953 23.969 4.863 1 87.5 239 HIS B C 1
ATOM 6707 O O . HIS B 1 239 ? 4.391 24.641 3.928 1 87.5 239 HIS B O 1
ATOM 6713 N N . LEU B 1 240 ? 4.551 23.062 5.371 1 92.94 240 LEU B N 1
ATOM 6714 C CA . LEU B 1 240 ? 5.711 22.438 4.738 1 92.94 240 LEU B CA 1
ATOM 6715 C C . LEU B 1 240 ? 5.609 20.922 4.777 1 92.94 240 LEU B C 1
ATOM 6717 O O . LEU B 1 240 ? 5.477 20.328 5.852 1 92.94 240 LEU B O 1
ATOM 6721 N N . GLY B 1 241 ? 5.613 20.359 3.623 1 94.75 241 GLY B N 1
ATOM 6722 C CA . GLY B 1 241 ? 5.562 18.906 3.516 1 94.75 241 GLY B CA 1
ATOM 6723 C C . GLY B 1 241 ? 5.648 18.406 2.086 1 94.75 241 GLY B C 1
ATOM 6724 O O . GLY B 1 241 ? 6.051 19.156 1.188 1 94.75 241 GLY B O 1
ATOM 6725 N N . GLY B 1 242 ? 5.344 17.156 1.894 1 95.44 242 GLY B N 1
ATOM 6726 C CA . GLY B 1 242 ? 5.445 16.516 0.588 1 95.44 242 GLY B CA 1
ATOM 6727 C C . GLY B 1 242 ? 4.652 17.234 -0.487 1 95.44 242 GLY B C 1
ATOM 6728 O O . GLY B 1 242 ? 5.055 17.266 -1.652 1 95.44 242 GLY B O 1
ATOM 6729 N N . ALA B 1 243 ? 3.527 17.797 -0.091 1 93.81 243 ALA B N 1
ATOM 6730 C CA . ALA B 1 243 ? 2.672 18.516 -1.035 1 93.81 243 ALA B CA 1
ATOM 6731 C C . ALA B 1 243 ? 3.404 19.703 -1.646 1 93.81 243 ALA B C 1
ATOM 6733 O O . ALA B 1 243 ? 3.189 20.047 -2.812 1 93.81 243 ALA B O 1
ATOM 6734 N N . ASP B 1 244 ? 4.219 20.312 -0.895 1 95.5 244 ASP B N 1
ATOM 6735 C CA . ASP B 1 244 ? 4.969 21.469 -1.396 1 95.5 244 ASP B CA 1
ATOM 6736 C C . ASP B 1 244 ? 6 21.031 -2.434 1 95.5 244 ASP B C 1
ATOM 6738 O O . ASP B 1 244 ? 6.211 21.734 -3.432 1 95.5 244 ASP B O 1
ATOM 6742 N N . PHE B 1 245 ? 6.613 19.875 -2.186 1 97.31 245 PHE B N 1
ATOM 6743 C CA . PHE B 1 245 ? 7.555 19.344 -3.158 1 97.31 245 PHE B CA 1
ATOM 6744 C C . PHE B 1 245 ? 6.844 18.984 -4.457 1 97.31 245 PHE B C 1
ATOM 6746 O O . PHE B 1 245 ? 7.355 19.25 -5.547 1 97.31 245 PHE B O 1
ATOM 6753 N N . ASP B 1 246 ? 5.684 18.406 -4.316 1 95.81 246 ASP B N 1
ATOM 6754 C CA . ASP B 1 246 ? 4.883 18.047 -5.48 1 95.81 246 ASP B CA 1
ATOM 6755 C C . ASP B 1 246 ? 4.477 19.281 -6.277 1 95.81 246 ASP B C 1
ATOM 6757 O O . ASP B 1 246 ? 4.547 19.281 -7.508 1 95.81 246 ASP B O 1
ATOM 6761 N N . ASN B 1 247 ? 4.047 20.328 -5.547 1 94.56 247 ASN B N 1
ATOM 6762 C CA . ASN B 1 247 ? 3.598 21.562 -6.195 1 94.56 247 ASN B CA 1
ATOM 6763 C C . ASN B 1 247 ? 4.719 22.203 -7.004 1 94.56 247 ASN B C 1
ATOM 6765 O O . ASN B 1 247 ? 4.48 22.734 -8.094 1 94.56 247 ASN B O 1
ATOM 6769 N N . ARG B 1 248 ? 5.883 22.188 -6.453 1 96.12 248 ARG B N 1
ATOM 6770 C CA . ARG B 1 248 ? 7.012 22.766 -7.172 1 96.12 248 ARG B CA 1
ATOM 6771 C C . ARG B 1 248 ? 7.34 21.953 -8.422 1 96.12 248 ARG B C 1
ATOM 6773 O O . ARG B 1 248 ? 7.711 22.531 -9.453 1 96.12 248 ARG B O 1
ATOM 6780 N N . MET B 1 249 ? 7.219 20.672 -8.352 1 96.5 249 MET B N 1
ATOM 6781 C CA . MET B 1 249 ? 7.418 19.828 -9.523 1 96.5 249 MET B CA 1
ATOM 6782 C C . MET B 1 249 ? 6.336 20.094 -10.57 1 96.5 249 MET B C 1
ATOM 6784 O O . MET B 1 249 ? 6.625 20.141 -11.766 1 96.5 249 MET B O 1
ATOM 6788 N N . VAL B 1 250 ? 5.105 20.234 -10.125 1 95.44 250 VAL B N 1
ATOM 6789 C CA . VAL B 1 250 ? 4.008 20.547 -11.031 1 95.44 250 VAL B CA 1
ATOM 6790 C C . VAL B 1 250 ? 4.301 21.859 -11.773 1 95.44 250 VAL B C 1
ATOM 6792 O O . VAL B 1 250 ? 4.148 21.922 -12.992 1 95.44 250 VAL B O 1
ATOM 6795 N N . ARG B 1 251 ? 4.75 22.891 -11.055 1 95.44 251 ARG B N 1
ATOM 6796 C CA . ARG B 1 251 ? 5.078 24.172 -11.672 1 95.44 251 ARG B CA 1
ATOM 6797 C C . ARG B 1 251 ? 6.191 24.031 -12.695 1 95.44 251 ARG B C 1
ATOM 6799 O O . ARG B 1 251 ? 6.156 24.656 -13.758 1 95.44 251 ARG B O 1
ATOM 6806 N N . GLU B 1 252 ? 7.133 23.188 -12.305 1 95.44 252 GLU B N 1
ATOM 6807 C CA . GLU B 1 252 ? 8.234 22.938 -13.234 1 95.44 252 GLU B CA 1
ATOM 6808 C C . GLU B 1 252 ? 7.73 22.266 -14.508 1 95.44 252 GLU B C 1
ATOM 6810 O O . GLU B 1 252 ? 8.141 22.641 -15.609 1 95.44 252 GLU B O 1
ATOM 6815 N N . PHE B 1 253 ? 6.891 21.328 -14.406 1 96.38 253 PHE B N 1
ATOM 6816 C CA . PHE B 1 253 ? 6.363 20.594 -15.555 1 96.38 253 PHE B CA 1
ATOM 6817 C C . PHE B 1 253 ? 5.457 21.5 -16.391 1 96.38 253 PHE B C 1
ATOM 6819 O O . PHE B 1 253 ? 5.434 21.391 -17.625 1 96.38 253 PHE B O 1
ATOM 6826 N N . VAL B 1 254 ? 4.703 22.391 -15.711 1 95.19 254 VAL B N 1
ATOM 6827 C CA . VAL B 1 254 ? 3.863 23.359 -16.422 1 95.19 254 VAL B CA 1
ATOM 6828 C C . VAL B 1 254 ? 4.734 24.266 -17.266 1 95.19 254 VAL B C 1
ATOM 6830 O O . VAL B 1 254 ? 4.449 24.5 -18.453 1 95.19 254 VAL B O 1
ATOM 6833 N N . ARG B 1 255 ? 5.781 24.766 -16.703 1 95.25 255 ARG B N 1
ATOM 6834 C CA . ARG B 1 255 ? 6.703 25.656 -17.406 1 95.25 255 ARG B CA 1
ATOM 6835 C C . ARG B 1 255 ? 7.332 24.938 -18.594 1 95.25 255 ARG B C 1
ATOM 6837 O O . ARG B 1 255 ? 7.43 25.5 -19.688 1 95.25 255 ARG B O 1
ATOM 6844 N N . GLU B 1 256 ? 7.738 23.734 -18.359 1 95.62 256 GLU B N 1
ATOM 6845 C CA . GLU B 1 256 ? 8.352 22.953 -19.422 1 95.62 256 GLU B CA 1
ATOM 6846 C C . GLU B 1 256 ? 7.363 22.719 -20.562 1 95.62 256 GLU B C 1
ATOM 6848 O O . GLU B 1 256 ? 7.73 22.812 -21.734 1 95.62 256 GLU B O 1
ATOM 6853 N N . PHE B 1 257 ? 6.184 22.406 -20.234 1 95.94 257 PHE B N 1
ATOM 6854 C CA . PHE B 1 257 ? 5.156 22.156 -21.234 1 95.94 257 PHE B CA 1
ATOM 6855 C C . PHE B 1 257 ? 4.887 23.422 -22.047 1 95.94 257 PHE B C 1
ATOM 6857 O O . PHE B 1 257 ? 4.781 23.359 -23.281 1 95.94 257 PHE B O 1
ATOM 6864 N N . GLU B 1 258 ? 4.762 24.531 -21.312 1 95 258 GLU B N 1
ATOM 6865 C CA . GLU B 1 258 ? 4.488 25.797 -21.984 1 95 258 GLU B CA 1
ATOM 6866 C C . GLU B 1 258 ? 5.652 26.219 -22.875 1 95 258 GLU B C 1
ATOM 6868 O O . GLU B 1 258 ? 5.441 26.766 -23.953 1 95 258 GLU B O 1
ATOM 6873 N N . GLN B 1 259 ? 6.801 25.922 -22.484 1 94.88 259 GLN B N 1
ATOM 6874 C CA . GLN B 1 259 ? 7.98 26.234 -23.281 1 94.88 259 GLN B CA 1
ATOM 6875 C C . GLN B 1 259 ? 8.047 25.359 -24.531 1 94.88 259 GLN B C 1
ATOM 6877 O O . GLN B 1 259 ? 8.398 25.828 -25.609 1 94.88 259 GLN B O 1
ATOM 6882 N N . LYS B 1 260 ? 7.691 24.172 -24.375 1 93.56 260 LYS B N 1
ATOM 6883 C CA . LYS B 1 260 ? 7.797 23.203 -25.469 1 93.56 260 LYS B CA 1
ATOM 6884 C C . LYS B 1 260 ? 6.676 23.406 -26.484 1 93.56 260 LYS B C 1
ATOM 6886 O O . LYS B 1 260 ? 6.887 23.25 -27.688 1 93.56 260 LYS B O 1
ATOM 6891 N N . HIS B 1 261 ? 5.496 23.781 -25.969 1 93.56 261 HIS B N 1
ATOM 6892 C CA . HIS B 1 261 ? 4.348 23.75 -26.859 1 93.56 261 HIS B CA 1
ATOM 6893 C C . HIS B 1 261 ? 3.721 25.141 -27.016 1 93.56 261 HIS B C 1
ATOM 6895 O O . HIS B 1 261 ? 2.883 25.344 -27.891 1 93.56 261 HIS B O 1
ATOM 6901 N N . GLY B 1 262 ? 4.059 26.078 -26.172 1 90.81 262 GLY B N 1
ATOM 6902 C CA . GLY B 1 262 ? 3.537 27.438 -26.25 1 90.81 262 GLY B CA 1
ATOM 6903 C C . GLY B 1 262 ? 2.094 27.547 -25.781 1 90.81 262 GLY B C 1
ATOM 6904 O O . GLY B 1 262 ? 1.387 28.469 -26.172 1 90.81 262 GLY B O 1
ATOM 6905 N N . LYS B 1 263 ? 1.579 26.594 -25.078 1 90 263 LYS B N 1
ATOM 6906 C CA . LYS B 1 263 ? 0.197 26.578 -24.609 1 90 263 LYS B CA 1
ATOM 6907 C C . LYS B 1 263 ? 0.135 26.609 -23.078 1 90 263 LYS B C 1
ATOM 6909 O O . LYS B 1 263 ? 0.886 25.891 -22.406 1 90 263 LYS B O 1
ATOM 6914 N N . GLY B 1 264 ? -0.732 27.438 -22.641 1 88.81 264 GLY B N 1
ATOM 6915 C CA . GLY B 1 264 ? -0.901 27.562 -21.203 1 88.81 264 GLY B CA 1
ATOM 6916 C C . GLY B 1 264 ? -1.812 26.5 -20.625 1 88.81 264 GLY B C 1
ATOM 6917 O O . GLY B 1 264 ? -2.979 26.391 -21 1 88.81 264 GLY B O 1
ATOM 6918 N N . ILE B 1 265 ? -1.32 25.656 -19.688 1 91.12 265 ILE B N 1
ATOM 6919 C CA . ILE B 1 265 ? -2.121 24.578 -19.125 1 91.12 265 ILE B CA 1
ATOM 6920 C C . ILE B 1 265 ? -2.48 24.906 -17.672 1 91.12 265 ILE B C 1
ATOM 6922 O O . ILE B 1 265 ? -3.186 24.141 -17.016 1 91.12 265 ILE B O 1
ATOM 6926 N N . SER B 1 266 ? -2.213 26.078 -17.203 1 87.69 266 SER B N 1
ATOM 6927 C CA . SER B 1 266 ? -2.35 26.422 -15.789 1 87.69 266 SER B CA 1
ATOM 6928 C C . SER B 1 266 ? -3.814 26.562 -15.391 1 87.69 266 SER B C 1
ATOM 6930 O O . SER B 1 266 ? -4.16 26.438 -14.219 1 87.69 266 SER B O 1
ATOM 6932 N N . LYS B 1 267 ? -4.656 26.719 -16.375 1 86.81 267 LYS B N 1
ATOM 6933 C CA . LYS B 1 267 ? -6.066 26.938 -16.062 1 86.81 267 LYS B CA 1
ATOM 6934 C C . LYS B 1 267 ? -6.871 25.656 -16.281 1 86.81 267 LYS B C 1
ATOM 6936 O O . LYS B 1 267 ? -8.078 25.625 -16.031 1 86.81 267 LYS B O 1
ATOM 6941 N N . ASN B 1 268 ? -6.188 24.688 -16.703 1 91 268 ASN B N 1
ATOM 6942 C CA . ASN B 1 268 ? -6.871 23.422 -16.953 1 91 268 ASN B CA 1
ATOM 6943 C C . ASN B 1 268 ? -6.754 22.469 -15.758 1 91 268 ASN B C 1
ATOM 6945 O O . ASN B 1 268 ? -5.723 21.828 -15.57 1 91 268 ASN B O 1
ATOM 6949 N N . ALA B 1 269 ? -7.887 22.312 -15.047 1 88.44 269 ALA B N 1
ATOM 6950 C CA . ALA B 1 269 ? -7.895 21.547 -13.805 1 88.44 269 ALA B CA 1
ATOM 6951 C C . ALA B 1 269 ? -7.539 20.094 -14.055 1 88.44 269 ALA B C 1
ATOM 6953 O O . ALA B 1 269 ? -6.863 19.453 -13.242 1 88.44 269 ALA B O 1
ATOM 6954 N N . ARG B 1 270 ? -7.98 19.625 -15.117 1 88.88 270 ARG B N 1
ATOM 6955 C CA . ARG B 1 270 ? -7.715 18.219 -15.445 1 88.88 270 ARG B CA 1
ATOM 6956 C C . ARG B 1 270 ? -6.227 18 -15.695 1 88.88 270 ARG B C 1
ATOM 6958 O O . ARG B 1 270 ? -5.645 17.031 -15.195 1 88.88 270 ARG B O 1
ATOM 6965 N N . ALA B 1 271 ? -5.629 18.828 -16.5 1 92.31 271 ALA B N 1
ATOM 6966 C CA . ALA B 1 271 ? -4.199 18.75 -16.781 1 92.31 271 ALA B CA 1
ATOM 6967 C C . ALA B 1 271 ? -3.385 18.875 -15.492 1 92.31 271 ALA B C 1
ATOM 6969 O O . ALA B 1 271 ? -2.434 18.125 -15.273 1 92.31 271 ALA B O 1
ATOM 6970 N N . LEU B 1 272 ? -3.801 19.766 -14.68 1 91.31 272 LEU B N 1
ATOM 6971 C CA . LEU B 1 272 ? -3.096 19.984 -13.422 1 91.31 272 LEU B CA 1
ATOM 6972 C C . LEU B 1 272 ? -3.219 18.766 -12.516 1 91.31 272 LEU B C 1
ATOM 6974 O O . LEU B 1 272 ? -2.254 18.375 -11.852 1 91.31 272 LEU B O 1
ATOM 6978 N N . GLY B 1 273 ? -4.418 18.234 -12.492 1 89.19 273 GLY B N 1
ATOM 6979 C CA . GLY B 1 273 ? -4.625 17.031 -11.703 1 89.19 273 GLY B CA 1
ATOM 6980 C C . GLY B 1 273 ? -3.74 15.883 -12.133 1 89.19 273 GLY B C 1
ATOM 6981 O O . GLY B 1 273 ? -3.172 15.18 -11.297 1 89.19 273 GLY B O 1
ATOM 6982 N N . ARG B 1 274 ? -3.629 15.672 -13.414 1 90.88 274 ARG B N 1
ATOM 6983 C CA . ARG B 1 274 ? -2.801 14.609 -13.961 1 90.88 274 ARG B CA 1
ATOM 6984 C C . ARG B 1 274 ? -1.324 14.852 -13.664 1 90.88 274 ARG B C 1
ATOM 6986 O O . ARG B 1 274 ? -0.59 13.914 -13.336 1 90.88 274 ARG B O 1
ATOM 6993 N N . LEU B 1 275 ? -0.916 16.078 -13.797 1 93.44 275 LEU B N 1
ATOM 6994 C CA . LEU B 1 275 ? 0.466 16.422 -13.492 1 93.44 275 LEU B CA 1
ATOM 6995 C C . LEU B 1 275 ? 0.774 16.188 -12.016 1 93.44 275 LEU B C 1
ATOM 6997 O O . LEU B 1 275 ? 1.88 15.766 -11.672 1 93.44 275 LEU B O 1
ATOM 7001 N N . ARG B 1 276 ? -0.179 16.484 -11.18 1 92.25 276 ARG B N 1
ATOM 7002 C CA . ARG B 1 276 ? 0.017 16.281 -9.75 1 92.25 276 ARG B CA 1
ATOM 7003 C C . ARG B 1 276 ? 0.248 14.812 -9.422 1 92.25 276 ARG B C 1
ATOM 7005 O O . ARG B 1 276 ? 1.167 14.477 -8.68 1 92.25 276 ARG B O 1
ATOM 7012 N N . VAL B 1 277 ? -0.547 13.953 -9.945 1 89.25 277 VAL B N 1
ATOM 7013 C CA . VAL B 1 277 ? -0.42 12.523 -9.719 1 89.25 277 VAL B CA 1
ATOM 7014 C C . VAL B 1 277 ? 0.932 12.031 -10.234 1 89.25 277 VAL B C 1
ATOM 7016 O O . VAL B 1 277 ? 1.621 11.266 -9.562 1 89.25 277 VAL B O 1
ATOM 7019 N N . ALA B 1 278 ? 1.295 12.469 -11.391 1 92.12 278 ALA B N 1
ATOM 7020 C CA . ALA B 1 278 ? 2.566 12.078 -11.992 1 92.12 278 ALA B CA 1
ATOM 7021 C C . ALA B 1 278 ? 3.744 12.578 -11.164 1 92.12 278 ALA B C 1
ATOM 7023 O O . ALA B 1 278 ? 4.762 11.891 -11.039 1 92.12 278 ALA B O 1
ATOM 7024 N N . SER B 1 279 ? 3.609 13.812 -10.648 1 95.06 279 SER B N 1
ATOM 7025 C CA . SER B 1 279 ? 4.668 14.406 -9.836 1 95.06 279 SER B CA 1
ATOM 7026 C C . SER B 1 279 ? 4.887 13.617 -8.547 1 95.06 279 SER B C 1
ATOM 7028 O O . SER B 1 279 ? 6.027 13.383 -8.141 1 95.06 279 SER B O 1
ATOM 7030 N N . GLU B 1 280 ? 3.838 13.281 -7.895 1 93.19 280 GLU B N 1
ATOM 7031 C CA . GLU B 1 280 ? 3.955 12.492 -6.672 1 93.19 280 GLU B CA 1
ATOM 7032 C C . GLU B 1 280 ? 4.617 11.148 -6.945 1 93.19 280 GLU B C 1
ATOM 7034 O O . GLU B 1 280 ? 5.477 10.703 -6.176 1 93.19 280 GLU B O 1
ATOM 7039 N N . LYS B 1 281 ? 4.215 10.5 -8.039 1 91.75 281 LYS B N 1
ATOM 7040 C CA . LYS B 1 281 ? 4.824 9.227 -8.414 1 91.75 281 LYS B CA 1
ATOM 7041 C C . LYS B 1 281 ? 6.312 9.391 -8.703 1 91.75 281 LYS B C 1
ATOM 7043 O O . LYS B 1 281 ? 7.129 8.57 -8.281 1 91.75 281 LYS B O 1
ATOM 7048 N N . ALA B 1 282 ? 6.656 10.383 -9.453 1 95.19 282 ALA B N 1
ATOM 7049 C CA . ALA B 1 282 ? 8.055 10.656 -9.789 1 95.19 282 ALA B CA 1
ATOM 7050 C C . ALA B 1 282 ? 8.883 10.883 -8.531 1 95.19 282 ALA B C 1
ATOM 7052 O O . ALA B 1 282 ? 10.016 10.406 -8.43 1 95.19 282 ALA B O 1
ATOM 7053 N N . LYS B 1 283 ? 8.305 11.672 -7.613 1 96 283 LYS B N 1
ATOM 7054 C CA . LYS B 1 283 ? 8.984 11.93 -6.348 1 96 283 LYS B CA 1
ATOM 7055 C C . LYS B 1 283 ? 9.32 10.625 -5.625 1 96 283 LYS B C 1
ATOM 7057 O O . LYS B 1 283 ? 10.43 10.461 -5.113 1 96 283 LYS B O 1
ATOM 7062 N N . LYS B 1 284 ? 8.414 9.703 -5.555 1 93.44 284 LYS B N 1
ATOM 7063 C CA . LYS B 1 284 ? 8.641 8.422 -4.898 1 93.44 284 LYS B CA 1
ATOM 7064 C C . LYS B 1 284 ? 9.703 7.609 -5.633 1 93.44 284 LYS B C 1
ATOM 7066 O O . LYS B 1 284 ? 10.555 6.973 -5 1 93.44 284 LYS B O 1
ATOM 7071 N N . VAL B 1 285 ? 9.688 7.648 -6.961 1 91.62 285 VAL B N 1
ATOM 7072 C CA . VAL B 1 285 ? 10.672 6.93 -7.758 1 91.62 285 VAL B CA 1
ATOM 7073 C C . VAL B 1 285 ? 12.062 7.504 -7.492 1 91.62 285 VAL B C 1
ATOM 7075 O O . VAL B 1 285 ? 13.047 6.758 -7.414 1 91.62 285 VAL B O 1
ATOM 7078 N N . LEU B 1 286 ? 12.125 8.805 -7.34 1 93.38 286 LEU B N 1
ATOM 7079 C CA . LEU B 1 286 ? 13.391 9.484 -7.133 1 93.38 286 LEU B CA 1
ATOM 7080 C C . LEU B 1 286 ? 14 9.117 -5.781 1 93.38 286 LEU B C 1
ATOM 7082 O O . LEU B 1 286 ? 15.195 9.312 -5.559 1 93.38 286 LEU B O 1
ATOM 7086 N N . THR B 1 287 ? 13.164 8.656 -4.887 1 92 287 THR B N 1
ATOM 7087 C CA . THR B 1 287 ? 13.68 8.148 -3.619 1 92 287 THR B CA 1
ATOM 7088 C C . THR B 1 287 ? 14.539 6.906 -3.838 1 92 287 THR B C 1
ATOM 7090 O O . THR B 1 287 ? 15.516 6.68 -3.121 1 92 287 THR B O 1
ATOM 7093 N N . LEU B 1 288 ? 14.172 6.172 -4.918 1 85.44 288 LEU B N 1
ATOM 7094 C CA . LEU B 1 288 ? 14.82 4.891 -5.18 1 85.44 288 LEU B CA 1
ATOM 7095 C C . LEU B 1 288 ? 15.883 5.027 -6.266 1 85.44 288 LEU B C 1
ATOM 7097 O O . LEU B 1 288 ? 16.906 4.352 -6.223 1 85.44 288 LEU B O 1
ATOM 7101 N N . LEU B 1 289 ? 15.633 5.949 -7.195 1 86.19 289 LEU B N 1
ATOM 7102 C CA . LEU B 1 289 ? 16.453 6.047 -8.398 1 86.19 289 LEU B CA 1
ATOM 7103 C C . LEU B 1 289 ? 16.922 7.48 -8.625 1 86.19 289 LEU B C 1
ATOM 7105 O O . LEU B 1 289 ? 16.297 8.422 -8.125 1 86.19 289 LEU B O 1
ATOM 7109 N N . PRO B 1 290 ? 18 7.652 -9.32 1 87.38 290 PRO B N 1
ATOM 7110 C CA . PRO B 1 290 ? 18.531 9 -9.562 1 87.38 290 PRO B CA 1
ATOM 7111 C C . PRO B 1 290 ? 17.703 9.789 -10.57 1 87.38 290 PRO B C 1
ATOM 7113 O O . PRO B 1 290 ? 17.859 11.008 -10.68 1 87.38 290 PRO B O 1
ATOM 7116 N N . GLN B 1 291 ? 16.875 9.047 -11.258 1 89.19 291 GLN B N 1
ATOM 7117 C CA . GLN B 1 291 ? 16.016 9.742 -12.219 1 89.19 291 GLN B CA 1
ATOM 7118 C C . GLN B 1 291 ? 14.664 9.055 -12.344 1 89.19 291 GLN B C 1
ATOM 7120 O O . GLN B 1 291 ? 14.523 7.879 -12.008 1 89.19 291 GLN B O 1
ATOM 7125 N N . ALA B 1 292 ? 13.664 9.781 -12.758 1 90.56 292 ALA B N 1
ATOM 7126 C CA . ALA B 1 292 ? 12.305 9.289 -12.961 1 90.56 292 ALA B CA 1
ATOM 7127 C C . ALA B 1 292 ? 11.727 9.82 -14.266 1 90.56 292 ALA B C 1
ATOM 7129 O O . ALA B 1 292 ? 11.906 10.992 -14.609 1 90.56 292 ALA B O 1
ATOM 7130 N N . ASP B 1 293 ? 11.102 8.93 -15.031 1 89.88 293 ASP B N 1
ATOM 7131 C CA . ASP B 1 293 ? 10.445 9.32 -16.281 1 89.88 293 ASP B CA 1
ATOM 7132 C C . ASP B 1 293 ? 8.977 9.656 -16.031 1 89.88 293 ASP B C 1
ATOM 7134 O O . ASP B 1 293 ? 8.297 8.977 -15.266 1 89.88 293 ASP B O 1
ATOM 7138 N N . VAL B 1 294 ? 8.555 10.75 -16.594 1 92.5 294 VAL B N 1
ATOM 7139 C CA . VAL B 1 294 ? 7.164 11.18 -16.531 1 92.5 294 VAL B CA 1
ATOM 7140 C C . VAL B 1 294 ? 6.562 11.227 -17.922 1 92.5 294 VAL B C 1
ATOM 7142 O O . VAL B 1 294 ? 7.078 11.922 -18.812 1 92.5 294 VAL B O 1
ATOM 7145 N N . GLN B 1 295 ? 5.602 10.406 -18.172 1 89.62 295 GLN B N 1
ATOM 7146 C CA . GLN B 1 295 ? 4.918 10.375 -19.469 1 89.62 295 GLN B CA 1
ATOM 7147 C C . GLN B 1 295 ? 3.404 10.445 -19.281 1 89.62 295 GLN B C 1
ATOM 7149 O O . GLN B 1 295 ? 2.811 9.578 -18.641 1 89.62 295 GLN B O 1
ATOM 7154 N N . ILE B 1 296 ? 2.799 11.477 -19.797 1 90.88 296 ILE B N 1
ATOM 7155 C CA . ILE B 1 296 ? 1.353 11.656 -19.766 1 90.88 296 ILE B CA 1
ATOM 7156 C C . ILE B 1 296 ? 0.82 11.852 -21.188 1 90.88 296 ILE B C 1
ATOM 7158 O O . ILE B 1 296 ? 1.068 12.883 -21.812 1 90.88 296 ILE B O 1
ATOM 7162 N N . ASP B 1 297 ? 0.069 10.906 -21.688 1 86.94 297 ASP B N 1
ATOM 7163 C CA . ASP B 1 297 ? -0.511 11.008 -23.031 1 86.94 297 ASP B CA 1
ATOM 7164 C C . ASP B 1 297 ? -1.662 12.008 -23.047 1 86.94 297 ASP B C 1
ATOM 7166 O O . ASP B 1 297 ? -2.473 12.055 -22.125 1 86.94 297 ASP B O 1
ATOM 7170 N N . CYS B 1 298 ? -1.66 12.82 -24.047 1 88.62 298 CYS B N 1
ATOM 7171 C CA . CYS B 1 298 ? -2.736 13.781 -24.266 1 88.62 298 CYS B CA 1
ATOM 7172 C C . CYS B 1 298 ? -3.004 14.602 -23.016 1 88.62 298 CYS B C 1
ATOM 7174 O O . CYS B 1 298 ? -4.141 14.672 -22.547 1 88.62 298 CYS B O 1
ATOM 7176 N N . LEU B 1 299 ? -1.969 15.188 -22.516 1 92 299 LEU B N 1
ATOM 7177 C CA . LEU B 1 299 ? -2.09 15.992 -21.297 1 92 299 LEU B CA 1
ATOM 7178 C C . LEU B 1 299 ? -3.021 17.188 -21.531 1 92 299 LEU B C 1
ATOM 7180 O O . LEU B 1 299 ? -3.842 17.5 -20.672 1 92 299 LEU B O 1
ATOM 7184 N N . PHE B 1 300 ? -2.801 17.844 -22.703 1 91.56 300 PHE B N 1
ATOM 7185 C CA . PHE B 1 300 ? -3.574 19.031 -23 1 91.56 300 PHE B CA 1
ATOM 7186 C C . PHE B 1 300 ? -3.787 19.188 -24.516 1 91.56 300 PHE B C 1
ATOM 7188 O O . PHE B 1 300 ? -2.822 19.234 -25.281 1 91.56 300 PHE B O 1
ATOM 7195 N N . GLU B 1 301 ? -4.996 19.234 -24.906 1 89.19 301 GLU B N 1
ATOM 7196 C CA . GLU B 1 301 ? -5.375 19.438 -26.312 1 89.19 301 GLU B CA 1
ATOM 7197 C C . GLU B 1 301 ? -4.637 18.484 -27.234 1 89.19 301 GLU B C 1
ATOM 7199 O O . GLU B 1 301 ? -4.055 18.906 -28.234 1 89.19 301 GLU B O 1
ATOM 7204 N N . GLY B 1 302 ? -4.578 17.188 -26.812 1 86.06 302 GLY B N 1
ATOM 7205 C CA . GLY B 1 302 ? -4.023 16.141 -27.656 1 86.06 302 GLY B CA 1
ATOM 7206 C C . GLY B 1 302 ? -2.508 16.078 -27.594 1 86.06 302 GLY B C 1
ATOM 7207 O O . GLY B 1 302 ? -1.898 15.18 -28.172 1 86.06 302 GLY B O 1
ATOM 7208 N N . LEU B 1 303 ? -1.865 16.953 -26.859 1 91.62 303 LEU B N 1
ATOM 7209 C CA . LEU B 1 303 ? -0.409 16.984 -26.766 1 91.62 303 LEU B CA 1
ATOM 7210 C C . LEU B 1 303 ? 0.082 16.141 -25.609 1 91.62 303 LEU B C 1
ATOM 7212 O O . LEU B 1 303 ? -0.477 16.188 -24.516 1 91.62 303 LEU B O 1
ATOM 7216 N N . ASP B 1 304 ? 1.094 15.352 -25.891 1 91.06 304 ASP B N 1
ATOM 7217 C CA . ASP B 1 304 ? 1.718 14.523 -24.859 1 91.06 304 ASP B CA 1
ATOM 7218 C C . ASP B 1 304 ? 2.727 15.336 -24.047 1 91.06 304 ASP B C 1
ATOM 7220 O O . ASP B 1 304 ? 3.146 16.406 -24.469 1 91.06 304 ASP B O 1
ATOM 7224 N N . PHE B 1 305 ? 2.975 14.875 -22.875 1 93.69 305 PHE B N 1
ATOM 7225 C CA . PHE B 1 305 ? 4.051 15.422 -22.062 1 93.69 305 PHE B CA 1
ATOM 7226 C C . PHE B 1 305 ? 5.035 14.328 -21.656 1 93.69 305 PHE B C 1
ATOM 7228 O O . PHE B 1 305 ? 4.664 13.359 -20.984 1 93.69 305 PHE B O 1
ATOM 7235 N N . ASN B 1 306 ? 6.266 14.406 -22.141 1 91.56 306 ASN B N 1
ATOM 7236 C CA . ASN B 1 306 ? 7.34 13.469 -21.828 1 91.56 306 ASN B CA 1
ATOM 7237 C C . ASN B 1 306 ? 8.578 14.203 -21.297 1 91.56 306 ASN B C 1
ATOM 7239 O O . ASN B 1 306 ? 9.078 15.125 -21.953 1 91.56 306 ASN B O 1
ATOM 7243 N N . THR B 1 307 ? 8.961 13.812 -20.125 1 93.56 307 THR B N 1
ATOM 7244 C CA . THR B 1 307 ? 10.172 14.414 -19.562 1 93.56 307 THR B CA 1
ATOM 7245 C C . THR B 1 307 ? 10.852 13.469 -18.578 1 93.56 307 THR B C 1
ATOM 7247 O O . THR B 1 307 ? 10.289 12.43 -18.219 1 93.56 307 THR B O 1
ATOM 7250 N N . THR B 1 308 ? 12.07 13.727 -18.328 1 89.88 308 THR B N 1
ATOM 7251 C CA . THR B 1 308 ? 12.828 13.023 -17.312 1 89.88 308 THR B CA 1
ATOM 7252 C C . THR B 1 308 ? 13.32 14 -16.234 1 89.88 308 THR B C 1
ATOM 7254 O O . THR B 1 308 ? 13.906 15.039 -16.547 1 89.88 308 THR B O 1
ATOM 7257 N N . ILE B 1 309 ? 13 13.695 -15.023 1 93.25 309 ILE B N 1
ATOM 7258 C CA . ILE B 1 309 ? 13.469 14.531 -13.914 1 93.25 309 ILE B CA 1
ATOM 7259 C C . ILE B 1 309 ? 14.531 13.781 -13.117 1 93.25 309 ILE B C 1
ATOM 7261 O O . ILE B 1 309 ? 14.352 12.602 -12.797 1 93.25 309 ILE B O 1
ATOM 7265 N N . THR B 1 310 ? 15.641 14.469 -12.898 1 90.81 310 THR B N 1
ATOM 7266 C CA . THR B 1 310 ? 16.719 13.859 -12.125 1 90.81 310 THR B CA 1
ATOM 7267 C C . THR B 1 310 ? 16.578 14.203 -10.648 1 90.81 310 THR B C 1
ATOM 7269 O O . THR B 1 310 ? 15.906 15.164 -10.281 1 90.81 310 THR B O 1
ATOM 7272 N N . ARG B 1 311 ? 17.172 13.375 -9.797 1 92.38 311 ARG B N 1
ATOM 7273 C CA . ARG B 1 311 ? 17.203 13.664 -8.367 1 92.38 311 ARG B CA 1
ATOM 7274 C C . ARG B 1 311 ? 17.875 15.008 -8.094 1 92.38 311 ARG B C 1
ATOM 7276 O O . ARG B 1 311 ? 17.422 15.758 -7.227 1 92.38 311 ARG B O 1
ATOM 7283 N N . ALA B 1 312 ? 18.891 15.367 -8.867 1 90.69 312 ALA B N 1
ATOM 7284 C CA . ALA B 1 312 ? 19.609 16.641 -8.703 1 90.69 312 ALA B CA 1
ATOM 7285 C C . ALA B 1 312 ? 18.688 17.828 -8.992 1 90.69 312 ALA B C 1
ATOM 7287 O O . ALA B 1 312 ? 18.688 18.812 -8.258 1 90.69 312 ALA B O 1
ATOM 7288 N N . ARG B 1 313 ? 17.953 17.672 -10.07 1 91.56 313 ARG B N 1
ATOM 7289 C CA . ARG B 1 313 ? 17.016 18.75 -10.406 1 91.56 313 ARG B CA 1
ATOM 7290 C C . ARG B 1 313 ? 15.945 18.906 -9.336 1 91.56 313 ARG B C 1
ATOM 7292 O O . ARG B 1 313 ? 15.602 20.016 -8.961 1 91.56 313 ARG B O 1
ATOM 7299 N N . PHE B 1 314 ? 15.43 17.781 -8.883 1 96.56 314 PHE B N 1
ATOM 7300 C CA . PHE B 1 314 ? 14.445 17.781 -7.812 1 96.56 314 PHE B CA 1
ATOM 7301 C C . PHE B 1 314 ? 15 18.453 -6.566 1 96.56 314 PHE B C 1
ATOM 7303 O O . PHE B 1 314 ? 14.32 19.266 -5.941 1 96.56 314 PHE B O 1
ATOM 7310 N N . GLU B 1 315 ? 16.203 18.109 -6.195 1 95 315 GLU B N 1
ATOM 7311 C CA . GLU B 1 315 ? 16.844 18.688 -5.02 1 95 315 GLU B CA 1
ATOM 7312 C C . GLU B 1 315 ? 17.062 20.188 -5.191 1 95 315 GLU B C 1
ATOM 7314 O O . GLU B 1 315 ? 16.859 20.969 -4.25 1 95 315 GLU B O 1
ATOM 7319 N N . HIS B 1 316 ? 17.391 20.562 -6.387 1 93.12 316 HIS B N 1
ATOM 7320 C CA . HIS B 1 316 ? 17.594 21.984 -6.66 1 93.12 316 HIS B CA 1
ATOM 7321 C C . HIS B 1 316 ? 16.297 22.766 -6.523 1 93.12 316 HIS B C 1
ATOM 7323 O O . HIS B 1 316 ? 16.281 23.859 -5.961 1 93.12 316 HIS B O 1
ATOM 7329 N N . LEU B 1 317 ? 15.242 22.188 -7.012 1 94.94 317 LEU B N 1
ATOM 7330 C CA . LEU B 1 317 ? 13.93 22.828 -6.957 1 94.94 317 LEU B CA 1
ATOM 7331 C C . LEU B 1 317 ? 13.492 23.047 -5.512 1 94.94 317 LEU B C 1
ATOM 7333 O O . LEU B 1 317 ? 12.719 23.953 -5.227 1 94.94 317 LEU B O 1
ATOM 7337 N N . ASN B 1 318 ? 14.023 22.188 -4.59 1 96.56 318 ASN B N 1
ATOM 7338 C CA . ASN B 1 318 ? 13.461 22.188 -3.242 1 96.56 318 ASN B CA 1
ATOM 7339 C C . ASN B 1 318 ? 14.531 22.484 -2.191 1 96.56 318 ASN B C 1
ATOM 7341 O O . ASN B 1 318 ? 14.289 22.312 -0.994 1 96.56 318 ASN B O 1
ATOM 7345 N N . MET B 1 319 ? 15.672 22.969 -2.545 1 95.06 319 MET B N 1
ATOM 7346 C CA . MET B 1 319 ? 16.812 23.109 -1.632 1 95.06 319 MET B CA 1
ATOM 7347 C C . MET B 1 319 ? 16.469 24.078 -0.5 1 95.06 319 MET B C 1
ATOM 7349 O O . MET B 1 319 ? 16.859 23.844 0.649 1 95.06 319 MET B O 1
ATOM 7353 N N . ASP B 1 320 ? 15.852 25.156 -0.869 1 95.81 320 ASP B N 1
ATOM 7354 C CA . ASP B 1 320 ? 15.5 26.141 0.153 1 95.81 320 ASP B CA 1
ATOM 7355 C C . ASP B 1 320 ? 14.578 25.531 1.203 1 95.81 320 ASP B C 1
ATOM 7357 O O . ASP B 1 320 ? 14.703 25.812 2.395 1 95.81 320 ASP B O 1
ATOM 7361 N N . LEU B 1 321 ? 13.664 24.656 0.792 1 97.12 321 LEU B N 1
ATOM 7362 C CA . LEU B 1 321 ? 12.75 24 1.724 1 97.12 321 LEU B CA 1
ATOM 7363 C C . LEU B 1 321 ? 13.484 22.969 2.572 1 97.12 321 LEU B C 1
ATOM 7365 O O . LEU B 1 321 ? 13.172 22.797 3.752 1 97.12 321 LEU B O 1
ATOM 7369 N N . PHE B 1 322 ? 14.461 22.25 1.95 1 97.44 322 PHE B N 1
ATOM 7370 C CA . PHE B 1 322 ? 15.273 21.312 2.715 1 97.44 322 PHE B CA 1
ATOM 7371 C C . PHE B 1 322 ? 16.062 22.047 3.789 1 97.44 322 PHE B C 1
ATOM 7373 O O . PHE B 1 322 ? 16.141 21.594 4.934 1 97.44 322 PHE B O 1
ATOM 7380 N N . LYS B 1 323 ? 16.641 23.156 3.418 1 96.31 323 LYS B N 1
ATOM 7381 C CA . LYS B 1 323 ? 17.391 23.969 4.375 1 96.31 323 LYS B CA 1
ATOM 7382 C C . LYS B 1 323 ? 16.5 24.484 5.492 1 96.31 323 LYS B C 1
ATOM 7384 O O . LYS B 1 323 ? 16.906 24.547 6.652 1 96.31 323 LYS B O 1
ATOM 7389 N N . LYS B 1 324 ? 15.312 24.828 5.074 1 96.69 324 LYS B N 1
ATOM 7390 C CA . LYS B 1 324 ? 14.352 25.281 6.07 1 96.69 324 LYS B CA 1
ATOM 7391 C C . LYS B 1 324 ? 14.078 24.203 7.109 1 96.69 324 LYS B C 1
ATOM 7393 O O . LYS B 1 324 ? 13.938 24.5 8.297 1 96.69 324 LYS B O 1
ATOM 7398 N N . CYS B 1 325 ? 13.984 22.953 6.715 1 97.25 325 CYS B N 1
ATOM 7399 C CA . CYS B 1 325 ? 13.789 21.844 7.641 1 97.25 325 CYS B CA 1
ATOM 7400 C C . CYS B 1 325 ? 14.93 21.766 8.648 1 97.25 325 CYS B C 1
ATOM 7402 O O . CYS B 1 325 ? 14.695 21.609 9.844 1 97.25 325 CYS B O 1
ATOM 7404 N N . ILE B 1 326 ? 16.172 21.938 8.156 1 97.06 326 ILE B N 1
ATOM 7405 C CA . ILE B 1 326 ? 17.344 21.828 9.016 1 97.06 326 ILE B CA 1
ATOM 7406 C C . ILE B 1 326 ? 17.375 23 9.992 1 97.06 326 ILE B C 1
ATOM 7408 O O . ILE B 1 326 ? 17.719 22.828 11.164 1 97.06 326 ILE B O 1
ATOM 7412 N N . ASN B 1 327 ? 17 24.141 9.484 1 96 327 ASN B N 1
ATOM 7413 C CA . ASN B 1 327 ? 16.938 25.312 10.352 1 96 327 ASN B CA 1
ATOM 7414 C C . ASN B 1 327 ? 15.953 25.109 11.492 1 96 327 ASN B C 1
ATOM 7416 O O . ASN B 1 327 ? 16.203 25.531 12.617 1 96 327 ASN B O 1
ATOM 7420 N N . ILE B 1 328 ? 14.883 24.5 11.211 1 95.12 328 ILE B N 1
ATOM 7421 C CA . ILE B 1 328 ? 13.852 24.25 12.219 1 95.12 328 ILE B CA 1
ATOM 7422 C C . ILE B 1 328 ? 14.367 23.25 13.242 1 95.12 328 ILE B C 1
ATOM 7424 O O . ILE B 1 328 ? 14.07 23.359 14.438 1 95.12 328 ILE B O 1
ATOM 7428 N N . VAL B 1 329 ? 15.141 22.266 12.766 1 96.19 329 VAL B N 1
ATOM 7429 C CA . VAL B 1 329 ? 15.773 21.312 13.68 1 96.19 329 VAL B CA 1
ATOM 7430 C C . VAL B 1 329 ? 16.719 22.062 14.625 1 96.19 329 VAL B C 1
ATOM 7432 O O . VAL B 1 329 ? 16.719 21.828 15.836 1 96.19 329 VAL B O 1
ATOM 7435 N N . GLU B 1 330 ? 17.516 22.969 14.062 1 94.62 330 GLU B N 1
ATOM 7436 C CA . GLU B 1 330 ? 18.438 23.766 14.859 1 94.62 330 GLU B CA 1
ATOM 7437 C C . GLU B 1 330 ? 17.688 24.609 15.883 1 94.62 330 GLU B C 1
ATOM 7439 O O . GLU B 1 330 ? 18.125 24.719 17.031 1 94.62 330 GLU B O 1
ATOM 7444 N N . GLN B 1 331 ? 16.609 25.141 15.469 1 91.94 331 GLN B N 1
ATOM 7445 C CA . GLN B 1 331 ? 15.781 25.953 16.359 1 91.94 331 GLN B CA 1
ATOM 7446 C C . GLN B 1 331 ? 15.25 25.125 17.531 1 91.94 331 GLN B C 1
ATOM 7448 O O . GLN B 1 331 ? 15.234 25.594 18.672 1 91.94 331 GLN B O 1
ATOM 7453 N N . CYS B 1 332 ? 14.797 23.938 17.219 1 93.5 332 CYS B N 1
ATOM 7454 C CA . CYS B 1 332 ? 14.273 23.047 18.25 1 93.5 332 CYS B CA 1
ATOM 7455 C C . CYS B 1 332 ? 15.336 22.734 19.297 1 93.5 332 CYS B C 1
ATOM 7457 O O . CYS B 1 332 ? 15.07 22.766 20.5 1 93.5 332 CYS B O 1
ATOM 7459 N N . LEU B 1 333 ? 16.531 22.469 18.828 1 94.81 333 LEU B N 1
ATOM 7460 C CA . LEU B 1 333 ? 17.641 22.172 19.734 1 94.81 333 LEU B CA 1
ATOM 7461 C C . LEU B 1 333 ? 18 23.391 20.578 1 94.81 333 LEU B C 1
ATOM 7463 O O . LEU B 1 333 ? 18.297 23.266 21.766 1 94.81 333 LEU B O 1
ATOM 7467 N N . TYR B 1 334 ? 17.969 24.5 19.969 1 91.94 334 TYR B N 1
ATOM 7468 C CA . TYR B 1 334 ? 18.25 25.75 20.672 1 91.94 334 TYR B CA 1
ATOM 7469 C C . TYR B 1 334 ? 17.25 25.969 21.797 1 91.94 334 TYR B C 1
ATOM 7471 O O . TYR B 1 334 ? 17.625 26.281 22.922 1 91.94 334 TYR B O 1
ATOM 7479 N N . TYR B 1 335 ? 15.969 25.734 21.5 1 88.69 335 TYR B N 1
ATOM 7480 C CA . TYR B 1 335 ? 14.914 25.938 22.484 1 88.69 335 TYR B CA 1
ATOM 7481 C C . TYR B 1 335 ? 15 24.922 23.609 1 88.69 335 TYR B C 1
ATOM 7483 O O . TYR B 1 335 ? 14.578 25.172 24.734 1 88.69 335 TYR B O 1
ATOM 7491 N N . ALA B 1 336 ? 15.57 23.766 23.25 1 91.38 336 ALA B N 1
ATOM 7492 C CA . ALA B 1 336 ? 15.727 22.719 24.25 1 91.38 336 ALA B CA 1
ATOM 7493 C C . ALA B 1 336 ? 16.969 22.969 25.109 1 91.38 336 ALA B C 1
ATOM 7495 O O . ALA B 1 336 ? 17.172 22.281 26.125 1 91.38 336 ALA B O 1
ATOM 7496 N N . GLY B 1 337 ? 17.781 23.891 24.781 1 89 337 GLY B N 1
ATOM 7497 C CA . GLY B 1 337 ? 19 24.188 25.516 1 89 337 GLY B CA 1
ATOM 7498 C C . GLY B 1 337 ? 20.125 23.219 25.203 1 89 337 GLY B C 1
ATOM 7499 O O . GLY B 1 337 ? 21.016 23 26.031 1 89 337 GLY B O 1
ATOM 7500 N N . LEU B 1 338 ? 19.938 22.516 24.219 1 83.75 338 LEU B N 1
ATOM 7501 C CA . LEU B 1 338 ? 20.938 21.531 23.828 1 83.75 338 LEU B CA 1
ATOM 7502 C C . LEU B 1 338 ? 21.766 22.031 22.656 1 83.75 338 LEU B C 1
ATOM 7504 O O . LEU B 1 338 ? 21.422 21.797 21.5 1 83.75 338 LEU B O 1
ATOM 7508 N N . ASN B 1 339 ? 22.781 22.656 22.984 1 75.56 339 ASN B N 1
ATOM 7509 C CA . ASN B 1 339 ? 23.625 23.203 21.906 1 75.56 339 ASN B CA 1
ATOM 7510 C C . ASN B 1 339 ? 24.578 22.156 21.359 1 75.56 339 ASN B C 1
ATOM 7512 O O . ASN B 1 339 ? 25.125 22.312 20.266 1 75.56 339 ASN B O 1
ATOM 7516 N N . ASN B 1 340 ? 24.703 21.141 22.172 1 75 340 ASN B N 1
ATOM 7517 C CA . ASN B 1 340 ? 25.578 20.062 21.719 1 75 340 ASN B CA 1
ATOM 7518 C C . ASN B 1 340 ? 24.781 18.953 21.031 1 75 340 ASN B C 1
ATOM 7520 O O . ASN B 1 340 ? 23.984 18.266 21.688 1 75 340 ASN B O 1
ATOM 7524 N N . LYS B 1 341 ? 25.047 18.734 19.844 1 81.88 341 LYS B N 1
ATOM 7525 C CA . LYS B 1 341 ? 24.328 17.797 19 1 81.88 341 LYS B CA 1
ATOM 7526 C C . LYS B 1 341 ? 24.578 16.359 19.438 1 81.88 341 LYS B C 1
ATOM 7528 O O . LYS B 1 341 ? 23.781 15.469 19.172 1 81.88 341 LYS B O 1
ATOM 7533 N N . LYS B 1 342 ? 25.578 16.172 20.125 1 81.94 342 LYS B N 1
ATOM 7534 C CA . LYS B 1 342 ? 25.969 14.828 20.547 1 81.94 342 LYS B CA 1
ATOM 7535 C C . LYS B 1 342 ? 25.062 14.297 21.641 1 81.94 342 LYS B C 1
ATOM 7537 O O . LYS B 1 342 ? 25 13.086 21.859 1 81.94 342 LYS B O 1
ATOM 7542 N N . VAL B 1 343 ? 24.312 15.172 22.188 1 87.06 343 VAL B N 1
ATOM 7543 C CA . VAL B 1 343 ? 23.453 14.773 23.297 1 87.06 343 VAL B CA 1
ATOM 7544 C C . VAL B 1 343 ? 22.203 14.078 22.766 1 87.06 343 VAL B C 1
ATOM 7546 O O . VAL B 1 343 ? 21.516 13.367 23.516 1 87.06 343 VAL B O 1
ATOM 7549 N N . VAL B 1 344 ? 21.922 14.258 21.562 1 93.88 344 VAL B N 1
ATOM 7550 C CA . VAL B 1 344 ? 20.797 13.57 20.953 1 93.88 344 VAL B CA 1
ATOM 7551 C C . VAL B 1 344 ? 21.156 12.109 20.688 1 93.88 344 VAL B C 1
ATOM 7553 O O . VAL B 1 344 ? 22.047 11.828 19.875 1 93.88 344 VAL B O 1
ATOM 7556 N N . HIS B 1 345 ? 20.5 11.195 21.297 1 92.81 345 HIS B N 1
ATOM 7557 C CA . HIS B 1 345 ? 20.844 9.781 21.203 1 92.81 345 HIS B CA 1
ATOM 7558 C C . HIS B 1 345 ? 20.312 9.164 19.906 1 92.81 345 HIS B C 1
ATOM 7560 O O . HIS B 1 345 ? 21.016 8.406 19.25 1 92.81 345 HIS B O 1
ATOM 7566 N N . ASP B 1 346 ? 19.047 9.453 19.562 1 93.88 346 ASP B N 1
ATOM 7567 C CA . ASP B 1 346 ? 18.438 8.922 18.359 1 93.88 346 ASP B CA 1
ATOM 7568 C C . ASP B 1 346 ? 17.656 10 17.609 1 93.88 346 ASP B C 1
ATOM 7570 O O . ASP B 1 346 ? 17.031 10.859 18.234 1 93.88 346 ASP B O 1
ATOM 7574 N N . VAL B 1 347 ? 17.766 9.969 16.344 1 96.31 347 VAL B N 1
ATOM 7575 C CA . VAL B 1 347 ? 16.938 10.773 15.453 1 96.31 347 VAL B CA 1
ATOM 7576 C C . VAL B 1 347 ? 15.938 9.883 14.727 1 96.31 347 VAL B C 1
ATOM 7578 O O . VAL B 1 347 ? 16.312 9.133 13.82 1 96.31 347 VAL B O 1
ATOM 7581 N N . VAL B 1 348 ? 14.703 10.016 15.141 1 96.06 348 VAL B N 1
ATOM 7582 C CA . VAL B 1 348 ? 13.664 9.148 14.594 1 96.06 348 VAL B CA 1
ATOM 7583 C C . VAL B 1 348 ? 12.977 9.844 13.422 1 96.06 348 VAL B C 1
ATOM 7585 O O . VAL B 1 348 ? 12.461 10.953 13.562 1 96.06 348 VAL B O 1
ATOM 7588 N N . LEU B 1 349 ? 12.984 9.211 12.273 1 96.19 349 LEU B N 1
ATOM 7589 C CA . LEU B 1 349 ? 12.367 9.758 11.07 1 96.19 349 LEU B CA 1
ATOM 7590 C C . LEU B 1 349 ? 10.953 9.203 10.891 1 96.19 349 LEU B C 1
ATOM 7592 O O . LEU B 1 349 ? 10.758 7.988 10.891 1 96.19 349 LEU B O 1
ATOM 7596 N N . VAL B 1 350 ? 10.016 10.094 10.758 1 95.69 350 VAL B N 1
ATOM 7597 C CA . VAL B 1 350 ? 8.625 9.703 10.531 1 95.69 350 VAL B CA 1
ATOM 7598 C C . VAL B 1 350 ? 8.031 10.539 9.406 1 95.69 350 VAL B C 1
ATOM 7600 O O . VAL B 1 350 ? 8.516 11.641 9.109 1 95.69 350 VAL B O 1
ATOM 7603 N N . GLY B 1 351 ? 6.992 9.992 8.742 1 95.19 351 GLY B N 1
ATOM 7604 C CA . GLY B 1 351 ? 6.387 10.656 7.602 1 95.19 351 GLY B CA 1
ATOM 7605 C C . GLY B 1 351 ? 6.973 10.219 6.273 1 95.19 351 GLY B C 1
ATOM 7606 O O . GLY B 1 351 ? 8.18 9.984 6.172 1 95.19 351 GLY B O 1
ATOM 7607 N N . GLY B 1 352 ? 6.207 10.18 5.316 1 93.69 352 GLY B N 1
ATOM 7608 C CA . GLY B 1 352 ? 6.625 9.672 4.02 1 93.69 352 GLY B CA 1
ATOM 7609 C C . GLY B 1 352 ? 7.754 10.477 3.398 1 93.69 352 GLY B C 1
ATOM 7610 O O . GLY B 1 352 ? 8.672 9.914 2.799 1 93.69 352 GLY B O 1
ATOM 7611 N N . SER B 1 353 ? 7.719 11.766 3.52 1 96.62 353 SER B N 1
ATOM 7612 C CA . SER B 1 353 ? 8.68 12.633 2.852 1 96.62 353 SER B CA 1
ATOM 7613 C C . SER B 1 353 ? 10.031 12.609 3.564 1 96.62 353 SER B C 1
ATOM 7615 O O . SER B 1 353 ? 11.031 13.102 3.031 1 96.62 353 SER B O 1
ATOM 7617 N N . SER B 1 354 ? 10.094 12.031 4.785 1 96.31 354 SER B N 1
ATOM 7618 C CA . SER B 1 354 ? 11.375 11.867 5.465 1 96.31 354 SER B CA 1
ATOM 7619 C C . SER B 1 354 ? 12.266 10.867 4.734 1 96.31 354 SER B C 1
ATOM 7621 O O . SER B 1 354 ? 13.469 10.805 4.988 1 96.31 354 SER B O 1
ATOM 7623 N N . ARG B 1 355 ? 11.688 10.164 3.777 1 94.5 355 ARG B N 1
ATOM 7624 C CA . ARG B 1 355 ? 12.43 9.164 3.016 1 94.5 355 ARG B CA 1
ATOM 7625 C C . ARG B 1 355 ? 13.258 9.82 1.914 1 94.5 355 ARG B C 1
ATOM 7627 O O . ARG B 1 355 ? 14.133 9.18 1.326 1 94.5 355 ARG B O 1
ATOM 7634 N N . ILE B 1 356 ? 12.977 11.094 1.623 1 96.38 356 ILE B N 1
ATOM 7635 C CA . ILE B 1 356 ? 13.734 11.797 0.597 1 96.38 356 ILE B CA 1
ATOM 7636 C C . ILE B 1 356 ? 15.227 11.75 0.937 1 96.38 356 ILE B C 1
ATOM 7638 O O . ILE B 1 356 ? 15.641 12.188 2.012 1 96.38 356 ILE B O 1
ATOM 7642 N N . PRO B 1 357 ? 16.062 11.25 0.053 1 94.06 357 PRO B N 1
ATOM 7643 C CA . PRO B 1 357 ? 17.484 11.023 0.346 1 94.06 357 PRO B CA 1
ATOM 7644 C C . PRO B 1 357 ? 18.203 12.297 0.762 1 94.06 357 PRO B C 1
ATOM 7646 O O . PRO B 1 357 ? 19 12.281 1.699 1 94.06 357 PRO B O 1
ATOM 7649 N N . LYS B 1 358 ? 17.922 13.383 0.143 1 95 358 LYS B N 1
ATOM 7650 C CA . LYS B 1 358 ? 18.609 14.625 0.452 1 95 358 LYS B CA 1
ATOM 7651 C C . LYS B 1 358 ? 18.312 15.078 1.879 1 95 358 LYS B C 1
ATOM 7653 O O . LYS B 1 358 ? 19.203 15.602 2.566 1 95 358 LYS B O 1
ATOM 7658 N N . VAL B 1 359 ? 17.109 14.906 2.303 1 96.44 359 VAL B N 1
ATOM 7659 C CA . VAL B 1 359 ? 16.719 15.258 3.666 1 96.44 359 VAL B CA 1
ATOM 7660 C C . VAL B 1 359 ? 17.516 14.406 4.66 1 96.44 359 VAL B C 1
ATOM 7662 O O . VAL B 1 359 ? 18.047 14.93 5.641 1 96.44 359 VAL B O 1
ATOM 7665 N N . GLN B 1 360 ? 17.594 13.164 4.414 1 96.06 360 GLN B N 1
ATOM 7666 C CA . GLN B 1 360 ? 18.344 12.25 5.285 1 96.06 360 GLN B CA 1
ATOM 7667 C C . GLN B 1 360 ? 19.828 12.594 5.309 1 96.06 360 GLN B C 1
ATOM 7669 O O . GLN B 1 360 ? 20.453 12.586 6.367 1 96.06 360 GLN B O 1
ATOM 7674 N N . GLU B 1 361 ? 20.359 12.906 4.129 1 94.88 361 GLU B N 1
ATOM 7675 C CA . GLU B 1 361 ? 21.766 13.273 4.02 1 94.88 361 GLU B CA 1
ATOM 7676 C C . GLU B 1 361 ? 22.078 14.523 4.832 1 94.88 361 GLU B C 1
ATOM 7678 O O . GLU B 1 361 ? 23.078 14.57 5.566 1 94.88 361 GLU B O 1
ATOM 7683 N N . MET B 1 362 ? 21.25 15.469 4.711 1 95.81 362 MET B N 1
ATOM 7684 C CA . MET B 1 362 ? 21.469 16.734 5.406 1 95.81 362 MET B CA 1
ATOM 7685 C C . MET B 1 362 ? 21.328 16.562 6.914 1 95.81 362 MET B C 1
ATOM 7687 O O . MET B 1 362 ? 22.078 17.156 7.688 1 95.81 362 MET B O 1
ATOM 7691 N N . LEU B 1 363 ? 20.391 15.758 7.309 1 96.06 363 LEU B N 1
ATOM 7692 C CA . LEU B 1 363 ? 20.203 15.477 8.727 1 96.06 363 LEU B CA 1
ATOM 7693 C C . LEU B 1 363 ? 21.422 14.75 9.305 1 96.06 363 LEU B C 1
ATOM 7695 O O . LEU B 1 363 ? 21.859 15.055 10.414 1 96.06 363 LEU B O 1
ATOM 7699 N N . GLN B 1 364 ? 21.922 13.75 8.57 1 95.5 364 GLN B N 1
ATOM 7700 C CA . GLN B 1 364 ? 23.109 13.016 9 1 95.5 364 GLN B CA 1
ATOM 7701 C C . GLN B 1 364 ? 24.312 13.945 9.125 1 95.5 364 GLN B C 1
ATOM 7703 O O . GLN B 1 364 ? 25.094 13.836 10.078 1 95.5 364 GLN B O 1
ATOM 7708 N N . ALA B 1 365 ? 24.422 14.797 8.125 1 94.31 365 ALA B N 1
ATOM 7709 C CA . ALA B 1 365 ? 25.5 15.773 8.156 1 94.31 365 ALA B CA 1
ATOM 7710 C C . ALA B 1 365 ? 25.359 16.719 9.344 1 94.31 365 ALA B C 1
ATOM 7712 O O . ALA B 1 365 ? 26.344 17.062 10 1 94.31 365 ALA B O 1
ATOM 7713 N N . PHE B 1 366 ? 24.172 17.156 9.617 1 95.12 366 PHE B N 1
ATOM 7714 C CA . PHE B 1 366 ? 23.891 18.078 10.711 1 95.12 366 PHE B CA 1
ATOM 7715 C C . PHE B 1 366 ? 24.266 17.453 12.055 1 95.12 366 PHE B C 1
ATOM 7717 O O . PHE B 1 366 ? 24.781 18.125 12.938 1 95.12 366 PHE B O 1
ATOM 7724 N N . PHE B 1 367 ? 24.031 16.188 12.172 1 95.06 367 PHE B N 1
ATOM 7725 C CA . PHE B 1 367 ? 24.312 15.484 13.414 1 95.06 367 PHE B CA 1
ATOM 7726 C C . PHE B 1 367 ? 25.656 14.781 13.352 1 95.06 367 PHE B C 1
ATOM 7728 O O . PHE B 1 367 ? 25.875 13.781 14.039 1 95.06 367 PHE B O 1
ATOM 7735 N N . LYS B 1 368 ? 26.578 15.125 12.492 1 91.88 368 LYS B N 1
ATOM 7736 C CA . LYS B 1 368 ? 27.969 14.703 12.398 1 91.88 368 LYS B CA 1
ATOM 7737 C C . LYS B 1 368 ? 28.078 13.211 12.117 1 91.88 368 LYS B C 1
ATOM 7739 O O . LYS B 1 368 ? 28.812 12.492 12.805 1 91.88 368 LYS B O 1
ATOM 7744 N N . GLY B 1 369 ? 27.25 12.727 11.25 1 87.19 369 GLY B N 1
ATOM 7745 C CA . GLY B 1 369 ? 27.359 11.359 10.758 1 87.19 369 GLY B CA 1
ATOM 7746 C C . GLY B 1 369 ? 26.562 10.367 11.57 1 87.19 369 GLY B C 1
ATOM 7747 O O . GLY B 1 369 ? 26.688 9.156 11.375 1 87.19 369 GLY B O 1
ATOM 7748 N N . LYS B 1 370 ? 25.781 10.844 12.461 1 90 370 LYS B N 1
ATOM 7749 C CA . LYS B 1 370 ? 24.938 9.953 13.266 1 90 370 LYS B CA 1
ATOM 7750 C C . LYS B 1 370 ? 23.984 9.148 12.391 1 90 370 LYS B C 1
ATOM 7752 O O . LYS B 1 370 ? 23.391 9.688 11.453 1 90 370 LYS B O 1
ATOM 7757 N N . GLU B 1 371 ? 23.891 7.867 12.734 1 90.25 371 GLU B N 1
ATOM 7758 C CA . GLU B 1 371 ? 22.953 7.02 12.008 1 90.25 371 GLU B CA 1
ATOM 7759 C C . GLU B 1 371 ? 21.5 7.359 12.391 1 90.25 371 GLU B C 1
ATOM 7761 O O . GLU B 1 371 ? 21.188 7.535 13.57 1 90.25 371 GLU B O 1
ATOM 7766 N N . LEU B 1 372 ? 20.703 7.516 11.438 1 92.94 372 LEU B N 1
ATOM 7767 C CA . LEU B 1 372 ? 19.297 7.844 11.656 1 92.94 372 LEU B CA 1
ATOM 7768 C C . LEU B 1 372 ? 18.5 6.602 12.055 1 92.94 372 LEU B C 1
ATOM 7770 O O . LEU B 1 372 ? 18.766 5.504 11.547 1 92.94 372 LEU B O 1
ATOM 7774 N N . CYS B 1 373 ? 17.609 6.766 12.984 1 89 373 CYS B N 1
ATOM 7775 C CA . CYS B 1 373 ? 16.797 5.656 13.477 1 89 373 CYS B CA 1
ATOM 7776 C C . CYS B 1 373 ? 15.617 5.402 12.547 1 89 373 CYS B C 1
ATOM 7778 O O . CYS B 1 373 ? 14.727 6.246 12.422 1 89 373 CYS B O 1
ATOM 7780 N N . L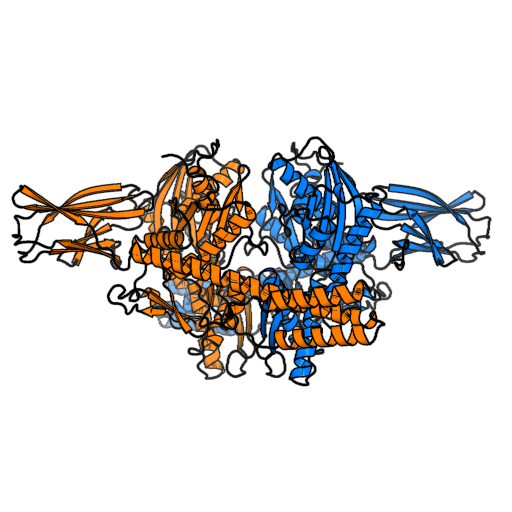YS B 1 374 ? 15.57 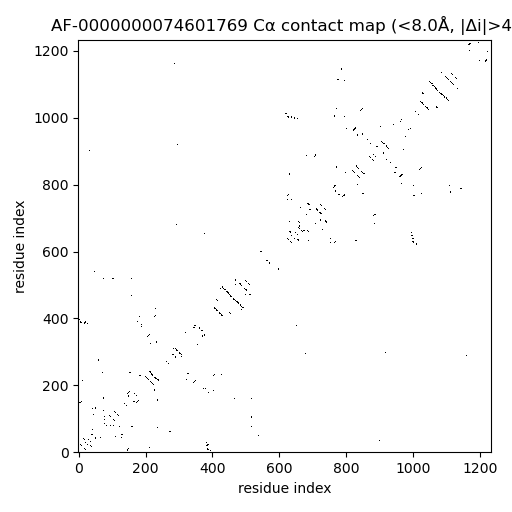4.223 11.953 1 80 374 LYS B N 1
ATOM 7781 C CA . LYS B 1 374 ? 14.5 3.871 11.023 1 80 374 LYS B CA 1
ATOM 7782 C C . LYS B 1 374 ? 13.711 2.666 11.523 1 80 374 LYS B C 1
ATOM 7784 O O . LYS B 1 374 ? 13.023 2.002 10.75 1 80 374 LYS B O 1
ATOM 7789 N N . ARG B 1 375 ? 13.742 2.439 12.789 1 79.19 375 ARG B N 1
ATOM 7790 C CA . ARG B 1 375 ? 13.133 1.246 13.359 1 79.19 375 ARG B CA 1
ATOM 7791 C C . ARG B 1 375 ? 11.617 1.397 13.438 1 79.19 375 ARG B C 1
ATOM 7793 O O . ARG B 1 375 ? 10.883 0.406 13.391 1 79.19 375 ARG B O 1
ATOM 7800 N N . VAL B 1 376 ? 11.164 2.598 13.547 1 87.62 376 VAL B N 1
ATOM 7801 C CA . VAL B 1 376 ? 9.727 2.838 13.586 1 87.62 376 VAL B CA 1
ATOM 7802 C C . VAL B 1 376 ? 9.195 3.027 12.164 1 87.62 376 VAL B C 1
ATOM 7804 O O . VAL B 1 376 ? 9.844 3.658 11.328 1 87.62 376 VAL B O 1
ATOM 7807 N N . HIS B 1 377 ? 8.031 2.369 11.867 1 89.88 377 HIS B N 1
ATOM 7808 C CA . HIS B 1 377 ? 7.453 2.525 10.539 1 89.88 377 HIS B CA 1
ATOM 7809 C C . HIS B 1 377 ? 6.969 3.953 10.312 1 89.88 377 HIS B C 1
ATOM 7811 O O . HIS B 1 377 ? 6.031 4.406 10.977 1 89.88 377 HIS B O 1
ATOM 7817 N N . ALA B 1 378 ? 7.449 4.574 9.375 1 91.75 378 ALA B N 1
ATOM 7818 C CA . ALA B 1 378 ? 7.266 6.008 9.172 1 91.75 378 ALA B CA 1
ATOM 7819 C C . ALA B 1 378 ? 5.805 6.34 8.891 1 91.75 378 ALA B C 1
ATOM 7821 O O . ALA B 1 378 ? 5.34 7.441 9.195 1 91.75 378 ALA B O 1
ATOM 7822 N N . ASP B 1 379 ? 5.023 5.43 8.375 1 94.06 379 ASP B N 1
ATOM 7823 C CA . ASP B 1 379 ? 3.652 5.723 7.973 1 94.06 379 ASP B CA 1
ATOM 7824 C C . ASP B 1 379 ? 2.66 5.293 9.055 1 94.06 379 ASP B C 1
ATOM 7826 O O . ASP B 1 379 ? 1.495 5.695 9.031 1 94.06 379 ASP B O 1
ATOM 7830 N N . GLU B 1 380 ? 3.107 4.473 9.984 1 96 380 GLU B N 1
ATOM 7831 C CA . GLU B 1 380 ? 2.174 3.852 10.914 1 96 380 GLU B CA 1
ATOM 7832 C C . GLU B 1 380 ? 2.445 4.301 12.352 1 96 380 GLU B C 1
ATOM 7834 O O . GLU B 1 380 ? 1.6 4.129 13.227 1 96 380 GLU B O 1
ATOM 7839 N N . ALA B 1 381 ? 3.559 4.914 12.602 1 96.44 381 ALA B N 1
ATOM 7840 C CA . ALA B 1 381 ? 4.051 5.203 13.945 1 96.44 381 ALA B CA 1
ATOM 7841 C C . ALA B 1 381 ? 3.07 6.086 14.711 1 96.44 381 ALA B C 1
ATOM 7843 O O . ALA B 1 381 ? 2.834 5.871 15.906 1 96.44 381 ALA B O 1
ATOM 7844 N N . VAL B 1 382 ? 2.498 7.047 14.031 1 97.81 382 VAL B N 1
ATOM 7845 C CA . VAL B 1 382 ? 1.607 7.988 14.695 1 97.81 382 VAL B CA 1
ATOM 7846 C C . VAL B 1 382 ? 0.35 7.266 15.172 1 97.81 382 VAL B C 1
ATOM 7848 O O . VAL B 1 382 ? -0.066 7.418 16.328 1 97.81 382 VAL B O 1
ATOM 7851 N N . ALA B 1 383 ? -0.257 6.473 14.289 1 98.44 383 ALA B N 1
ATOM 7852 C CA . ALA B 1 383 ? -1.451 5.723 14.664 1 98.44 383 ALA B CA 1
ATOM 7853 C C . ALA B 1 383 ? -1.143 4.715 15.766 1 98.44 383 ALA B C 1
ATOM 7855 O O . ALA B 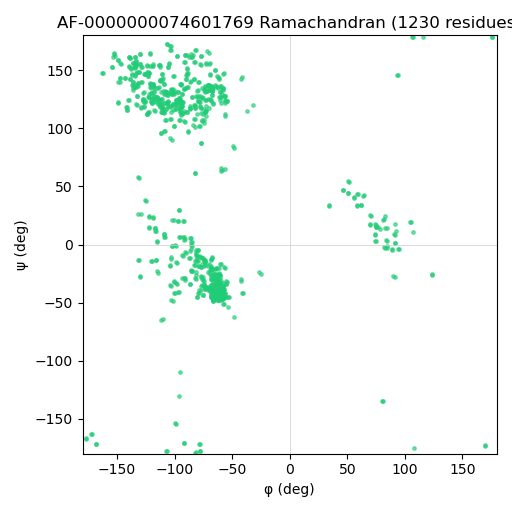1 383 ? -1.959 4.5 16.672 1 98.44 383 ALA B O 1
ATOM 7856 N N . TYR B 1 384 ? 0.031 4.086 15.68 1 97.25 384 TYR B N 1
ATOM 7857 C CA . TYR B 1 384 ? 0.481 3.137 16.703 1 97.25 384 TYR B CA 1
ATOM 7858 C C . TYR B 1 384 ? 0.531 3.793 18.078 1 97.25 384 TYR B C 1
ATOM 7860 O O . TYR B 1 384 ? -0.049 3.281 19.031 1 97.25 384 TYR B O 1
ATOM 7868 N N . GLY B 1 385 ? 1.188 4.93 18.141 1 97.19 385 GLY B N 1
ATOM 7869 C CA . GLY B 1 385 ? 1.28 5.652 19.406 1 97.19 385 GLY B CA 1
ATOM 7870 C C . GLY B 1 385 ? -0.062 6.152 19.906 1 97.19 385 GLY B C 1
ATOM 7871 O O . GLY B 1 385 ? -0.333 6.121 21.109 1 97.19 385 GLY B O 1
ATOM 7872 N N . ALA B 1 386 ? -0.869 6.641 18.969 1 97.94 386 ALA B N 1
ATOM 7873 C CA . ALA B 1 386 ? -2.201 7.109 19.344 1 97.94 386 ALA B CA 1
ATOM 7874 C C . ALA B 1 386 ? -3.035 5.977 19.938 1 97.94 386 ALA B C 1
ATOM 7876 O O . ALA B 1 386 ? -3.82 6.191 20.859 1 97.94 386 ALA B O 1
ATOM 7877 N N . ALA B 1 387 ? -2.9 4.777 19.375 1 97.12 387 ALA B N 1
ATOM 7878 C CA . ALA B 1 387 ? -3.625 3.617 19.891 1 97.12 387 ALA B CA 1
ATOM 7879 C C . ALA B 1 387 ? -3.141 3.24 21.297 1 97.12 387 ALA B C 1
ATOM 7881 O O . ALA B 1 387 ? -3.934 2.824 22.141 1 97.12 387 ALA B O 1
ATOM 7882 N N . MET B 1 388 ? -1.857 3.34 21.516 1 94.88 388 MET B N 1
ATOM 7883 C CA . MET B 1 388 ? -1.317 3.109 22.844 1 94.88 388 MET B CA 1
ATOM 7884 C C . MET B 1 388 ? -1.924 4.082 23.859 1 94.88 388 MET B C 1
ATOM 7886 O O . MET B 1 388 ? -2.324 3.682 24.953 1 94.88 388 MET B O 1
ATOM 7890 N N . HIS B 1 389 ? -1.946 5.316 23.438 1 95.06 389 HIS B N 1
ATOM 7891 C CA . HIS B 1 389 ? -2.531 6.336 24.297 1 95.06 389 HIS B CA 1
ATOM 7892 C C . HIS B 1 389 ? -4.016 6.066 24.547 1 95.06 389 HIS B C 1
ATOM 7894 O O . HIS B 1 389 ? -4.504 6.223 25.656 1 95.06 389 HIS B O 1
ATOM 7900 N N . ALA B 1 390 ? -4.68 5.715 23.484 1 95.56 390 ALA B N 1
ATOM 7901 C CA . ALA B 1 390 ? -6.098 5.375 23.594 1 95.56 390 ALA B CA 1
ATOM 7902 C C . ALA B 1 390 ? -6.309 4.238 24.594 1 95.56 390 ALA B C 1
ATOM 7904 O O . ALA B 1 390 ? -7.238 4.281 25.406 1 95.56 390 ALA B O 1
ATOM 7905 N N . PHE B 1 391 ? -5.492 3.279 24.547 1 92.62 391 PHE B N 1
ATOM 7906 C CA . PHE B 1 391 ? -5.57 2.145 25.453 1 92.62 391 PHE B CA 1
ATOM 7907 C C . PHE B 1 391 ? -5.379 2.598 26.891 1 92.62 391 PHE B C 1
ATOM 7909 O O . PHE B 1 391 ? -6.078 2.127 27.797 1 92.62 391 PHE B O 1
ATOM 7916 N N . SER B 1 392 ? -4.453 3.455 27.125 1 90.38 392 SER B N 1
ATOM 7917 C CA . SER B 1 392 ? -4.188 3.967 28.453 1 90.38 392 SER B CA 1
ATOM 7918 C C . SER B 1 392 ? -5.41 4.684 29.031 1 90.38 392 SER B C 1
ATOM 7920 O O . SER B 1 392 ? -5.566 4.781 30.25 1 90.38 392 SER B O 1
ATOM 7922 N N . LYS B 1 393 ? -6.25 5.203 28.109 1 90.69 393 LYS B N 1
ATOM 7923 C CA . LYS B 1 393 ? -7.445 5.926 28.531 1 90.69 393 LYS B CA 1
ATOM 7924 C C . LYS B 1 393 ? -8.641 4.988 28.672 1 90.69 393 LYS B C 1
ATOM 7926 O O . LYS B 1 393 ? -9.703 5.387 29.141 1 90.69 393 LYS B O 1
ATOM 7931 N N . SER B 1 394 ? -8.398 3.75 28.234 1 88.94 394 SER B N 1
ATOM 7932 C CA . SER B 1 394 ? -9.492 2.785 28.266 1 88.94 394 SER B CA 1
ATOM 7933 C C . SER B 1 394 ? -9.656 2.18 29.656 1 88.94 394 SER B C 1
ATOM 7935 O O . SER B 1 394 ? -8.789 2.342 30.516 1 88.94 394 SER B O 1
ATOM 7937 N N . ASN B 1 395 ? -10.82 1.473 29.875 1 84.12 395 ASN B N 1
ATOM 7938 C CA . ASN B 1 395 ? -11.117 0.836 31.156 1 84.12 395 ASN B CA 1
ATOM 7939 C C . ASN B 1 395 ? -10.523 -0.568 31.234 1 84.12 395 ASN B C 1
ATOM 7941 O O . ASN B 1 395 ? -10.719 -1.276 32.219 1 84.12 395 ASN B O 1
ATOM 7945 N N . VAL B 1 396 ? -9.773 -0.922 30.219 1 77.19 396 VAL B N 1
ATOM 7946 C CA . VAL B 1 396 ? -9.172 -2.254 30.219 1 77.19 396 VAL B CA 1
ATOM 7947 C C . VAL B 1 396 ? -7.957 -2.273 31.141 1 77.19 396 VAL B C 1
ATOM 7949 O O . VAL B 1 396 ? -7.121 -1.366 31.094 1 77.19 396 VAL B O 1
ATOM 7952 N N . THR B 1 397 ? -8.023 -3.17 32.094 1 66.12 397 THR B N 1
ATOM 7953 C CA . THR B 1 397 ? -6.922 -3.289 33.031 1 66.12 397 THR B CA 1
ATOM 7954 C C . THR B 1 397 ? -5.758 -4.059 32.406 1 66.12 397 THR B C 1
ATOM 7956 O O . THR B 1 397 ? -5.961 -5.102 31.781 1 66.12 397 THR B O 1
ATOM 7959 N N . SER B 1 398 ? -4.781 -3.383 32 1 65.62 398 SER B N 1
ATOM 7960 C CA . SER B 1 398 ? -3.584 -4.098 31.578 1 65.62 398 SER B CA 1
ATOM 7961 C C . SER B 1 398 ? -2.33 -3.516 32.219 1 65.62 398 SER B C 1
ATOM 7963 O O . SER B 1 398 ? -2.328 -2.365 32.656 1 65.62 398 SER B O 1
ATOM 7965 N N . THR B 1 399 ? -1.264 -4.348 32.5 1 54.69 399 THR B N 1
ATOM 7966 C CA . THR B 1 399 ? 0.03 -4.004 33.094 1 54.69 399 THR B CA 1
ATOM 7967 C C . THR B 1 399 ? 0.761 -2.986 32.219 1 54.69 399 THR B C 1
ATOM 7969 O O . THR B 1 399 ? 1.698 -2.33 32.688 1 54.69 399 THR B O 1
ATOM 7972 N N . ASN B 1 400 ? 0.411 -2.781 30.969 1 59.12 400 ASN B N 1
ATOM 7973 C CA . ASN B 1 400 ? 1.191 -1.978 30.031 1 59.12 400 ASN B CA 1
ATOM 7974 C C . ASN B 1 400 ? 0.736 -0.521 30.031 1 59.12 400 ASN B C 1
ATOM 7976 O O . ASN B 1 400 ? 1.078 0.238 29.125 1 59.12 400 ASN B O 1
ATOM 7980 N N . LYS B 1 401 ? 0.063 -0.119 31.109 1 63.38 401 LYS B N 1
ATOM 7981 C CA . LYS B 1 401 ? -0.494 1.23 31.125 1 63.38 401 LYS B CA 1
ATOM 7982 C C . LYS B 1 401 ? 0.435 2.199 31.844 1 63.38 401 LYS B C 1
ATOM 7984 O O . LYS B 1 401 ? 0.054 3.336 32.125 1 63.38 401 LYS B O 1
ATOM 7989 N N . ASP B 1 402 ? 1.673 1.961 31.812 1 72.88 402 ASP B N 1
ATOM 7990 C CA . ASP B 1 402 ? 2.527 2.744 32.688 1 72.88 402 ASP B CA 1
ATOM 7991 C C . ASP B 1 402 ? 3.229 3.867 31.938 1 72.88 402 ASP B C 1
ATOM 7993 O O . ASP B 1 402 ? 4.215 4.426 32.406 1 72.88 402 ASP B O 1
ATOM 7997 N N . ILE B 1 403 ? 2.76 4.273 30.844 1 84.62 403 ILE B N 1
ATOM 7998 C CA . ILE B 1 403 ? 3.434 5.34 30.109 1 84.62 403 ILE B CA 1
ATOM 7999 C C . ILE B 1 403 ? 2.809 6.684 30.469 1 84.62 403 ILE B C 1
ATOM 8001 O O . ILE B 1 403 ? 1.587 6.844 30.406 1 84.62 403 ILE B O 1
ATOM 8005 N N . VAL B 1 404 ? 3.664 7.586 31 1 88.25 404 VAL B N 1
ATOM 8006 C CA . VAL B 1 404 ? 3.227 8.945 31.312 1 88.25 404 VAL B CA 1
ATOM 8007 C C . VAL B 1 404 ? 3.811 9.922 30.297 1 88.25 404 VAL B C 1
ATOM 8009 O O . VAL B 1 404 ? 5.012 9.891 30 1 88.25 404 VAL B O 1
ATOM 8012 N N . VAL B 1 405 ? 2.893 10.75 29.797 1 92.38 405 VAL B N 1
ATOM 8013 C CA . VAL B 1 405 ? 3.336 11.68 28.766 1 92.38 405 VAL B CA 1
ATOM 8014 C C . VAL B 1 405 ? 3.135 13.117 29.25 1 92.38 405 VAL B C 1
ATOM 8016 O O . VAL B 1 405 ? 2.146 13.422 29.922 1 92.38 405 VAL B O 1
ATOM 8019 N N . SER B 1 406 ? 4.094 13.938 28.984 1 92.94 406 SER B N 1
ATOM 8020 C CA . SER B 1 406 ? 4.027 15.367 29.266 1 92.94 406 SER B CA 1
ATOM 8021 C C . SER B 1 406 ? 4.34 16.188 28.016 1 92.94 406 SER B C 1
ATOM 8023 O O . SER B 1 406 ? 5.457 16.141 27.5 1 92.94 406 SER B O 1
ATOM 8025 N N . ASP B 1 407 ? 3.352 16.984 27.594 1 94.31 407 ASP B N 1
ATOM 8026 C CA . ASP B 1 407 ? 3.512 17.844 26.422 1 94.31 407 ASP B CA 1
ATOM 8027 C C . ASP B 1 407 ? 3.738 19.297 26.828 1 94.31 407 ASP B C 1
ATOM 8029 O O . ASP B 1 407 ? 3.668 19.641 28 1 94.31 407 ASP B O 1
ATOM 8033 N N . VAL B 1 408 ? 4.074 20.109 25.844 1 93.44 408 VAL B N 1
ATOM 8034 C CA . VAL B 1 408 ? 4.332 21.516 26.094 1 93.44 408 VAL B CA 1
ATOM 8035 C C . VAL B 1 408 ? 3.535 22.375 25.109 1 93.44 408 VAL B C 1
ATOM 8037 O O . VAL B 1 408 ? 3.021 21.859 24.109 1 93.44 408 VAL B O 1
ATOM 8040 N N . VAL B 1 409 ? 3.395 23.672 25.391 1 91.69 409 VAL B N 1
ATOM 8041 C CA . VAL B 1 409 ? 2.805 24.625 24.453 1 91.69 409 VAL B CA 1
ATOM 8042 C C . VAL B 1 409 ? 3.812 24.969 23.359 1 91.69 409 VAL B C 1
ATOM 8044 O O . VAL B 1 409 ? 4.938 25.375 23.656 1 91.69 409 VAL B O 1
ATOM 8047 N N . PRO B 1 410 ? 3.438 24.828 22.156 1 87.69 410 PRO B N 1
ATOM 8048 C CA . PRO B 1 410 ? 4.418 25.031 21.094 1 87.69 410 PRO B CA 1
ATOM 8049 C C . PRO B 1 410 ? 4.762 26.5 20.875 1 87.69 410 PRO B C 1
ATOM 8051 O O . PRO B 1 410 ? 5.898 26.828 20.531 1 87.69 410 PRO B O 1
ATOM 8054 N N . LEU B 1 411 ? 3.771 27.391 21.016 1 88.19 411 LEU B N 1
ATOM 8055 C CA . LEU B 1 411 ? 3.949 28.812 20.781 1 88.19 411 LEU B CA 1
ATOM 8056 C C . LEU B 1 411 ? 3.451 29.625 21.984 1 88.19 411 LEU B C 1
ATOM 8058 O O . LEU B 1 411 ? 2.559 29.172 22.703 1 88.19 411 LEU B O 1
ATOM 8062 N N . PRO B 1 412 ? 4.055 30.766 22.109 1 90.5 412 PRO B N 1
ATOM 8063 C CA . PRO B 1 412 ? 3.561 31.609 23.203 1 90.5 412 PRO B CA 1
ATOM 8064 C C . PRO B 1 412 ? 2.117 32.062 23 1 90.5 412 PRO B C 1
ATOM 8066 O O . PRO B 1 412 ? 1.68 32.25 21.859 1 90.5 412 PRO B O 1
ATOM 8069 N N . LEU B 1 413 ? 1.455 32.25 24.125 1 92.94 413 LEU B N 1
ATOM 8070 C CA . LEU B 1 413 ? 0.081 32.719 24.141 1 92.94 413 LEU B CA 1
ATOM 8071 C C . LEU B 1 413 ? -0.018 34.031 24.922 1 92.94 413 LEU B C 1
ATOM 8073 O O . LEU B 1 413 ? 0.651 34.188 25.953 1 92.94 413 LEU B O 1
ATOM 8077 N N . GLY B 1 414 ? -0.799 34.938 24.359 1 92.19 414 GLY B N 1
ATOM 8078 C CA . GLY B 1 414 ? -0.871 36.219 25.062 1 92.19 414 GLY B CA 1
ATOM 8079 C C . GLY B 1 414 ? -1.971 37.125 24.547 1 92.19 414 GLY B C 1
ATOM 8080 O O . GLY B 1 414 ? -2.846 36.688 23.797 1 92.19 414 GLY B O 1
ATOM 8081 N N . VAL B 1 415 ? -1.961 38.406 25.062 1 91.06 415 VAL B N 1
ATOM 8082 C CA . VAL B 1 415 ? -2.979 39.406 24.75 1 91.06 415 VAL B CA 1
ATOM 8083 C C . VAL B 1 415 ? -2.363 40.5 23.891 1 91.06 415 VAL B C 1
ATOM 8085 O O . VAL B 1 415 ? -1.175 40.812 24.016 1 91.06 415 VAL B O 1
ATOM 8088 N N . GLY B 1 416 ? -3.242 41 23.016 1 89.31 416 GLY B N 1
ATOM 8089 C CA . GLY B 1 416 ? -2.801 42.125 22.234 1 89.31 416 GLY B CA 1
ATOM 8090 C C . GLY B 1 416 ? -2.736 43.406 23.047 1 89.31 416 GLY B C 1
ATOM 8091 O O . GLY B 1 416 ? -3.676 43.75 23.766 1 89.31 416 GLY B O 1
ATOM 8092 N N . LEU B 1 417 ? -1.628 44.125 22.906 1 87.81 417 LEU B N 1
ATOM 8093 C CA . LEU B 1 417 ? -1.451 45.406 23.609 1 87.81 417 LEU B CA 1
ATOM 8094 C C . LEU B 1 417 ? -1.645 46.594 22.672 1 87.81 417 LEU B C 1
ATOM 8096 O O . LEU B 1 417 ? -1.711 46.406 21.453 1 87.81 417 LEU B O 1
ATOM 8100 N N . ASN B 1 418 ? -1.758 47.75 23.234 1 82.75 418 ASN B N 1
ATOM 8101 C CA . ASN B 1 418 ? -2.07 48.938 22.469 1 82.75 418 ASN B CA 1
ATOM 8102 C C . ASN B 1 418 ? -0.94 49.312 21.5 1 82.75 418 ASN B C 1
ATOM 8104 O O . ASN B 1 418 ? -1.175 49.938 20.469 1 82.75 418 ASN B O 1
ATOM 8108 N N . ASP B 1 419 ? 0.223 48.938 21.797 1 81.31 419 ASP B N 1
ATOM 8109 C CA . ASP B 1 419 ? 1.366 49.281 20.953 1 81.31 419 ASP B CA 1
ATOM 8110 C C . ASP B 1 419 ? 1.541 48.281 19.828 1 81.31 419 ASP B C 1
ATOM 8112 O O . ASP B 1 419 ? 2.484 48.375 19.047 1 81.31 419 ASP B O 1
ATOM 8116 N N . GLY B 1 420 ? 0.68 47.344 19.844 1 80.62 420 GLY B N 1
ATOM 8117 C CA . GLY B 1 420 ? 0.756 46.312 18.781 1 80.62 420 GLY B CA 1
ATOM 8118 C C . GLY B 1 420 ? 1.545 45.094 19.188 1 80.62 420 GLY B C 1
ATOM 8119 O O . GLY B 1 420 ? 1.629 44.125 18.438 1 80.62 420 GLY B O 1
ATOM 8120 N N . ALA B 1 421 ? 2.086 45.188 20.344 1 84.62 421 ALA B N 1
ATOM 8121 C CA . ALA B 1 421 ? 2.842 44.031 20.844 1 84.62 421 ALA B CA 1
ATOM 8122 C C . ALA B 1 421 ? 1.929 43.062 21.578 1 84.62 421 ALA B C 1
ATOM 8124 O O . ALA B 1 421 ? 0.765 43.375 21.844 1 84.62 421 ALA B O 1
ATOM 8125 N N . MET B 1 422 ? 2.416 41.875 21.719 1 89 422 MET B N 1
ATOM 8126 C CA . MET B 1 422 ? 1.687 40.875 22.469 1 89 422 MET B CA 1
ATOM 8127 C C . MET B 1 422 ? 2.227 40.75 23.891 1 89 422 MET B C 1
ATOM 8129 O O . MET B 1 422 ? 3.434 40.594 24.094 1 89 422 MET B O 1
ATOM 8133 N N . GLY B 1 423 ? 1.413 40.969 24.891 1 89.25 423 GLY B N 1
ATOM 8134 C CA . GLY B 1 423 ? 1.771 40.625 26.266 1 89.25 423 GLY B CA 1
ATOM 8135 C C . GLY B 1 423 ? 1.711 39.125 26.531 1 89.25 423 GLY B C 1
ATOM 8136 O O . GLY B 1 423 ? 0.625 38.562 26.656 1 89.25 423 GLY B O 1
ATOM 8137 N N . ILE B 1 424 ? 2.865 38.5 26.656 1 91.25 424 ILE B N 1
ATOM 8138 C CA . ILE B 1 424 ? 2.951 37.062 26.781 1 91.25 424 ILE B CA 1
ATOM 8139 C C . ILE B 1 424 ? 2.432 36.625 28.156 1 91.25 424 ILE B C 1
ATOM 8141 O O . ILE B 1 424 ? 2.875 37.125 29.172 1 91.25 424 ILE B O 1
ATOM 8145 N N . VAL B 1 425 ? 1.47 35.719 28.156 1 93.06 425 VAL B N 1
ATOM 8146 C CA . VAL B 1 425 ? 0.914 35.156 29.391 1 93.06 425 VAL B CA 1
ATOM 8147 C C . VAL B 1 425 ? 1.485 33.781 29.656 1 93.06 425 VAL B C 1
ATOM 8149 O O . VAL B 1 425 ? 1.921 33.469 30.766 1 93.06 425 VAL B O 1
ATOM 8152 N N . ILE B 1 426 ? 1.446 32.969 28.609 1 93.62 426 ILE B N 1
ATOM 8153 C CA . ILE B 1 426 ? 2.07 31.641 28.672 1 93.62 426 ILE B CA 1
ATOM 8154 C C . ILE B 1 426 ? 3.23 31.578 27.672 1 93.62 426 ILE B C 1
ATOM 8156 O O . ILE B 1 426 ? 3.057 31.875 26.484 1 93.62 426 ILE B O 1
ATOM 8160 N N . ARG B 1 427 ? 4.359 31.203 28.172 1 91.56 427 ARG B N 1
ATOM 8161 C CA . ARG B 1 427 ? 5.551 31.172 27.328 1 91.56 427 ARG B CA 1
ATOM 8162 C C . ARG B 1 427 ? 5.633 29.875 26.531 1 91.56 427 ARG B C 1
ATOM 8164 O O . ARG B 1 427 ? 4.945 28.906 26.844 1 91.56 427 ARG B O 1
ATOM 8171 N N . ARG B 1 428 ? 6.457 29.922 25.531 1 90.19 428 ARG B N 1
ATOM 8172 C CA . ARG B 1 428 ? 6.715 28.734 24.719 1 90.19 428 ARG B CA 1
ATOM 8173 C C . ARG B 1 428 ? 7.316 27.609 25.562 1 90.19 428 ARG B C 1
ATOM 8175 O O . ARG B 1 428 ? 8.141 27.859 26.453 1 90.19 428 ARG B O 1
ATOM 8182 N N . ASN B 1 429 ? 6.938 26.375 25.281 1 90.25 429 ASN B N 1
ATOM 8183 C CA . ASN B 1 429 ? 7.496 25.141 25.828 1 90.25 429 ASN B CA 1
ATOM 8184 C C . ASN B 1 429 ? 7.141 24.984 27.312 1 90.25 429 ASN B C 1
ATOM 8186 O O . ASN B 1 429 ? 7.781 24.203 28.031 1 90.25 429 ASN B O 1
ATOM 8190 N N . GLU B 1 430 ? 6.18 25.719 27.766 1 92.69 430 GLU B N 1
ATOM 8191 C CA . GLU B 1 430 ? 5.637 25.438 29.094 1 92.69 430 GLU B CA 1
ATOM 8192 C C . GLU B 1 430 ? 4.844 24.141 29.109 1 92.69 430 GLU B C 1
ATOM 8194 O O . GLU B 1 430 ? 4.109 23.844 28.172 1 92.69 430 GLU B O 1
ATOM 8199 N N . PRO B 1 431 ? 5.062 23.312 30.109 1 93.88 431 PRO B N 1
ATOM 8200 C CA . PRO B 1 431 ? 4.348 22.047 30.172 1 93.88 431 PRO B CA 1
ATOM 8201 C C . PRO B 1 431 ? 2.838 22.219 30.312 1 93.88 431 PRO B C 1
ATOM 8203 O O . PRO B 1 431 ? 2.385 23.156 30.984 1 93.88 431 PRO B O 1
ATOM 8206 N N . ILE B 1 432 ? 2.121 21.375 29.734 1 94.25 432 ILE B N 1
ATOM 8207 C CA . ILE B 1 432 ? 0.669 21.391 29.875 1 94.25 432 ILE B CA 1
ATOM 8208 C C . ILE B 1 432 ? 0.211 20.156 30.656 1 94.25 432 ILE B C 1
ATOM 8210 O O . ILE B 1 432 ? 0.861 19.109 30.609 1 94.25 432 ILE B O 1
ATOM 8214 N N . PRO B 1 433 ? -0.877 20.219 31.328 1 95.06 433 PRO B N 1
ATOM 8215 C CA . PRO B 1 433 ? -1.769 21.375 31.453 1 95.06 433 PRO B CA 1
ATOM 8216 C C . PRO B 1 433 ? -1.163 22.516 32.281 1 95.06 433 PRO B C 1
ATOM 8218 O O . PRO B 1 433 ? -0.292 22.266 33.125 1 95.06 433 PRO B O 1
ATOM 8221 N N . ILE B 1 434 ? -1.662 23.75 32 1 95.38 434 ILE B N 1
ATOM 8222 C CA . ILE B 1 434 ? -1.13 24.906 32.719 1 95.38 434 ILE B CA 1
ATOM 8223 C C . ILE B 1 434 ? -2.229 25.938 32.906 1 95.38 434 ILE B C 1
ATOM 8225 O O . ILE B 1 434 ? -3.068 26.141 32.031 1 95.38 434 ILE B O 1
ATOM 8229 N N . ILE B 1 435 ? -2.27 26.547 34.062 1 94.06 435 ILE B N 1
ATOM 8230 C CA . ILE B 1 435 ? -3.172 27.656 34.375 1 94.06 435 ILE B CA 1
ATOM 8231 C C . ILE B 1 435 ? -2.365 28.875 34.844 1 94.06 435 ILE B C 1
ATOM 8233 O O . ILE B 1 435 ? -1.574 28.781 35.781 1 94.06 435 ILE B O 1
ATOM 8237 N N . MET B 1 436 ? -2.369 29.875 34.062 1 91.38 436 MET B N 1
ATOM 8238 C CA . MET B 1 436 ? -1.755 31.156 34.438 1 91.38 436 MET B CA 1
ATOM 8239 C C . MET B 1 436 ? -2.814 32.188 34.812 1 91.38 436 MET B C 1
ATOM 8241 O O . MET B 1 436 ? -3.658 32.562 34 1 91.38 436 MET B O 1
ATOM 8245 N N . ARG B 1 437 ? -2.559 32.531 36.156 1 83.19 437 ARG B N 1
ATOM 8246 C CA . ARG B 1 437 ? -3.531 33.469 36.656 1 83.19 437 ARG B CA 1
ATOM 8247 C C . ARG B 1 437 ? -2.883 34.844 36.875 1 83.19 437 ARG B C 1
ATOM 8249 O O . ARG B 1 437 ? -1.679 34.938 37.125 1 83.19 437 ARG B O 1
ATOM 8256 N N . GLU B 1 438 ? -3.561 35.719 36.625 1 70.19 438 GLU B N 1
ATOM 8257 C CA . GLU B 1 438 ? -3.58 37.062 37.219 1 70.19 438 GLU B CA 1
ATOM 8258 C C . GLU B 1 438 ? -2.537 37.969 36.594 1 70.19 438 GLU B C 1
ATOM 8260 O O . GLU B 1 438 ? -1.987 38.844 37.25 1 70.19 438 GLU B O 1
ATOM 8265 N N . PRO B 1 439 ? -2.117 37.656 35.281 1 75.75 439 PRO B N 1
ATOM 8266 C CA . PRO B 1 439 ? -1.514 38.875 34.75 1 75.75 439 PRO B CA 1
ATOM 8267 C C . PRO B 1 439 ? -2.484 40.062 34.75 1 75.75 439 PRO B C 1
ATOM 8269 O O . PRO B 1 439 ? -3.658 39.875 34.406 1 75.75 439 PRO B O 1
ATOM 8272 N N . THR B 1 440 ? -2.008 41.188 35.219 1 84.31 440 THR B N 1
ATOM 8273 C CA . THR B 1 440 ? -2.873 42.375 35.344 1 84.31 440 THR B CA 1
ATOM 8274 C C . THR B 1 440 ? -2.535 43.406 34.281 1 84.31 440 THR B C 1
ATOM 8276 O O . THR B 1 440 ? -1.363 43.719 34.062 1 84.31 440 THR B O 1
ATOM 8279 N N . TYR B 1 441 ? -3.631 43.781 33.625 1 85.31 441 TYR B N 1
ATOM 8280 C CA . TYR B 1 441 ? -3.492 44.844 32.625 1 85.31 441 TYR B CA 1
ATOM 8281 C C . TYR B 1 441 ? -4.363 46.062 33 1 85.31 441 TYR B C 1
ATOM 8283 O O . TYR B 1 441 ? -5.344 45.906 33.719 1 85.31 441 TYR B O 1
ATOM 8291 N N . ASN B 1 442 ? -3.879 47.156 32.5 1 84 442 ASN B N 1
ATOM 8292 C CA . ASN B 1 442 ? -4.637 48.375 32.719 1 84 442 ASN B CA 1
ATOM 8293 C C . ASN B 1 442 ? -5.098 49.031 31.422 1 84 442 ASN B C 1
ATOM 8295 O O . ASN B 1 442 ? -4.465 48.844 30.375 1 84 442 ASN B O 1
ATOM 8299 N N . LEU B 1 443 ? -6.168 49.75 31.547 1 83.12 443 LEU B N 1
ATOM 8300 C CA . LEU B 1 443 ? -6.66 50.469 30.375 1 83.12 443 LEU B CA 1
ATOM 8301 C C . LEU B 1 443 ? -5.793 51.688 30.078 1 83.12 443 LEU B C 1
ATOM 8303 O O . LEU B 1 443 ? -5.395 52.406 31 1 83.12 443 LEU B O 1
ATOM 8307 N N . CYS B 1 444 ? -5.465 51.844 28.953 1 78.88 444 CYS B N 1
ATOM 8308 C CA . CYS B 1 444 ? -4.664 53 28.562 1 78.88 444 CYS B CA 1
ATOM 8309 C C . CYS B 1 444 ? -5.551 54.219 28.281 1 78.88 444 CYS B C 1
ATOM 8311 O O . CYS B 1 444 ? -5.082 55.375 28.312 1 78.88 444 CYS B O 1
ATOM 8313 N N . LEU B 1 445 ? -6.789 53.969 27.984 1 82 445 LEU B N 1
ATOM 8314 C CA . LEU B 1 445 ? -7.738 55.031 27.672 1 82 445 LEU B CA 1
ATOM 8315 C C . LEU B 1 445 ? -9.062 54.812 28.406 1 82 445 LEU B C 1
ATOM 8317 O O . LEU B 1 445 ? -9.352 53.688 28.844 1 82 445 LEU B O 1
ATOM 8321 N N . ASN B 1 446 ? -9.68 55.938 28.531 1 84.44 446 ASN B N 1
ATOM 8322 C CA . ASN B 1 446 ? -11.047 55.812 29.031 1 84.44 446 ASN B CA 1
ATOM 8323 C C . ASN B 1 446 ? -11.953 55.125 28.016 1 84.44 446 ASN B C 1
ATOM 8325 O O . ASN B 1 446 ? -11.836 55.344 26.812 1 84.44 446 ASN B O 1
ATOM 8329 N N . GLU B 1 447 ? -12.695 54.188 28.625 1 81.31 447 GLU B N 1
ATOM 8330 C CA . GLU B 1 447 ? -13.617 53.438 27.75 1 81.31 447 GLU B CA 1
ATOM 8331 C C . GLU B 1 447 ? -15.07 53.719 28.141 1 81.31 447 GLU B C 1
ATOM 8333 O O . GLU B 1 447 ? -15.461 53.5 29.297 1 81.31 447 GLU B O 1
ATOM 8338 N N . TYR B 1 448 ? -15.805 54.125 27.188 1 80.38 448 TYR B N 1
ATOM 8339 C CA . TYR B 1 448 ? -17.172 54.562 27.484 1 80.38 448 TYR B CA 1
ATOM 8340 C C . TYR B 1 448 ? -18.172 53.469 27.188 1 80.38 448 TYR B C 1
ATOM 8342 O O . TYR B 1 448 ? -19.203 53.375 27.859 1 80.38 448 TYR B O 1
ATOM 8350 N N . ASN B 1 449 ? -17.969 52.656 26.219 1 82.19 449 ASN B N 1
ATOM 8351 C CA . ASN B 1 449 ? -18.969 51.656 25.797 1 82.19 449 ASN B CA 1
ATOM 8352 C C . ASN B 1 449 ? -18.406 50.25 25.859 1 82.19 449 ASN B C 1
ATOM 8354 O O . ASN B 1 449 ? -18.859 49.344 25.141 1 82.19 449 ASN B O 1
ATOM 8358 N N . GLY B 1 450 ? -17.406 50.125 26.703 1 81.88 450 GLY B N 1
ATOM 8359 C CA . GLY B 1 450 ? -16.797 48.812 26.766 1 81.88 450 GLY B CA 1
ATOM 8360 C C . GLY B 1 450 ? -15.43 48.75 26.125 1 81.88 450 GLY B C 1
ATOM 8361 O O . GLY B 1 450 ? -14.906 49.781 25.688 1 81.88 450 GLY B O 1
ATOM 8362 N N . PHE B 1 451 ? -14.82 47.594 26.188 1 83.06 451 PHE B N 1
ATOM 8363 C CA . PHE B 1 451 ? -13.508 47.438 25.578 1 83.06 451 PHE B CA 1
ATOM 8364 C C . PHE B 1 451 ? -13.312 46 25.094 1 83.06 451 PHE B C 1
ATOM 8366 O O . PHE B 1 451 ? -14.094 45.125 25.438 1 83.06 451 PHE B O 1
ATOM 8373 N N . GLU B 1 452 ? -12.383 45.812 24.156 1 87.5 452 GLU B N 1
ATOM 8374 C CA . GLU B 1 452 ? -12.016 44.5 23.672 1 87.5 452 GLU B CA 1
ATOM 8375 C C . GLU B 1 452 ? -10.5 44.344 23.578 1 87.5 452 GLU B C 1
ATOM 8377 O O . GLU B 1 452 ? -9.781 45.312 23.406 1 87.5 452 GLU B O 1
ATOM 8382 N N . PHE B 1 453 ? -10.078 43.188 23.828 1 88 453 PHE B N 1
ATOM 8383 C CA . PHE B 1 453 ? -8.68 42.875 23.562 1 88 453 PHE B CA 1
ATOM 8384 C C . PHE B 1 453 ? -8.539 41.562 22.828 1 88 453 PHE B C 1
ATOM 8386 O O . PHE B 1 453 ? -9.312 40.625 23.078 1 88 453 PHE B O 1
ATOM 8393 N N . GLY B 1 454 ? -7.516 41.469 21.984 1 90 454 GLY B N 1
ATOM 8394 C CA . GLY B 1 454 ? -7.273 40.281 21.203 1 90 454 GLY B CA 1
ATOM 8395 C C . GLY B 1 454 ? -6.379 39.281 21.891 1 90 454 GLY B C 1
ATOM 8396 O O . GLY B 1 454 ? -5.5 39.656 22.672 1 90 454 GLY B O 1
ATOM 8397 N N . VAL B 1 455 ? -6.688 38.031 21.703 1 91.5 455 VAL B N 1
ATOM 8398 C CA . VAL B 1 455 ? -5.848 36.938 22.141 1 91.5 455 VAL B CA 1
ATOM 8399 C C . VAL B 1 455 ? -5.062 36.375 20.969 1 91.5 455 VAL B C 1
ATOM 8401 O O . VAL B 1 455 ? -5.621 36.156 19.875 1 91.5 455 VAL B O 1
ATOM 8404 N N . TYR B 1 456 ? -3.793 36.156 21.156 1 90.12 456 TYR B N 1
ATOM 8405 C CA . TYR B 1 456 ? -2.908 35.781 20.047 1 90.12 456 TYR B CA 1
ATOM 8406 C C . TYR B 1 456 ? -1.996 34.625 20.453 1 90.12 456 TYR B C 1
ATOM 8408 O O . TYR B 1 456 ? -1.826 34.344 21.641 1 90.12 456 TYR B O 1
ATOM 8416 N N . GLU B 1 457 ? -1.604 33.875 19.453 1 90.31 457 GLU B N 1
ATOM 8417 C CA . GLU B 1 457 ? -0.575 32.844 19.578 1 90.31 457 GLU B CA 1
ATOM 8418 C C . GLU B 1 457 ? 0.597 33.125 18.641 1 90.31 457 GLU B C 1
ATOM 8420 O O . GLU B 1 457 ? 0.397 33.469 17.484 1 90.31 457 GLU B O 1
ATOM 8425 N N . GLY B 1 458 ? 1.726 33 19.109 1 82 458 GLY B N 1
ATOM 8426 C CA . GLY B 1 458 ? 2.891 33.156 18.266 1 82 458 GLY B CA 1
ATOM 8427 C C . GLY B 1 458 ? 3.764 34.344 18.672 1 82 458 GLY B C 1
ATOM 8428 O O . GLY B 1 458 ? 3.473 35 19.656 1 82 458 GLY B O 1
ATOM 8429 N N . GLY B 1 459 ? 5.113 34.875 18.094 1 61.47 459 GLY B N 1
ATOM 8430 C CA . GLY B 1 459 ? 5.902 36.094 18.25 1 61.47 459 GLY B CA 1
ATOM 8431 C C . GLY B 1 459 ? 7.316 35.812 18.719 1 61.47 459 GLY B C 1
ATOM 8432 O O . GLY B 1 459 ? 8.078 36.75 18.969 1 61.47 459 GLY B O 1
ATOM 8433 N N . GLU B 1 460 ? 8.195 35.188 19.266 1 51.5 460 GLU B N 1
ATOM 8434 C CA . GLU B 1 460 ? 9.422 35.75 19.797 1 51.5 460 GLU B CA 1
ATOM 8435 C C . GLU B 1 460 ? 10.102 36.688 18.781 1 51.5 460 GLU B C 1
ATOM 8437 O O . GLU B 1 460 ? 10.586 37.75 19.125 1 51.5 460 GLU B O 1
ATOM 8442 N N . THR B 1 461 ? 10.531 36.25 17.625 1 47.34 461 THR B N 1
ATOM 8443 C CA . THR B 1 461 ? 11.258 37.062 16.672 1 47.34 461 THR B CA 1
ATOM 8444 C C . THR B 1 461 ? 10.305 37.656 15.641 1 47.34 461 THR B C 1
ATOM 8446 O O . THR B 1 461 ? 10.305 38.875 15.422 1 47.34 461 THR B O 1
ATOM 8449 N N . GLU B 1 462 ? 10.297 37.25 14.398 1 44.34 462 GLU B N 1
ATOM 8450 C CA . GLU B 1 462 ? 9.57 37.812 13.258 1 44.34 462 GLU B CA 1
ATOM 8451 C C . GLU B 1 462 ? 8.094 37.438 13.305 1 44.34 462 GLU B C 1
ATOM 8453 O O . GLU B 1 462 ? 7.355 37.656 12.344 1 44.34 462 GLU B O 1
ATOM 8458 N N . PHE B 1 463 ? 7.613 36.469 14.047 1 46.16 463 PHE B N 1
ATOM 8459 C CA . PHE B 1 463 ? 6.48 35.688 13.578 1 46.16 463 PHE B CA 1
ATOM 8460 C C . PHE B 1 463 ? 5.164 36.406 13.859 1 46.16 463 PHE B C 1
ATOM 8462 O O . PHE B 1 463 ? 5.031 37.094 14.875 1 46.16 463 PHE B O 1
ATOM 8469 N N . LYS B 1 464 ? 4.484 36.656 12.828 1 60.59 464 LYS B N 1
ATOM 8470 C CA . LYS B 1 464 ? 3.09 37.031 12.641 1 60.59 464 LYS B CA 1
ATOM 8471 C C . LYS B 1 464 ? 2.18 36.312 13.625 1 60.59 464 LYS B C 1
ATOM 8473 O O . LYS B 1 464 ? 2.414 35.125 13.953 1 60.59 464 LYS B O 1
ATOM 8478 N N . TYR B 1 465 ? 1.563 37.062 14.492 1 66.69 465 TYR B N 1
ATOM 8479 C CA . TYR B 1 465 ? 0.598 36.625 15.484 1 66.69 465 TYR B CA 1
ATOM 8480 C C . TYR B 1 465 ? -0.606 35.969 14.812 1 66.69 465 TYR B C 1
ATOM 8482 O O . TYR B 1 465 ? -1.09 36.438 13.789 1 66.69 465 TYR B O 1
ATOM 8490 N N . ASN B 1 466 ? -0.7 34.688 15.305 1 82.56 466 ASN B N 1
ATOM 8491 C CA . ASN B 1 466 ? -1.971 34.094 14.938 1 82.56 466 ASN B CA 1
ATOM 8492 C C . ASN B 1 466 ? -3.117 34.594 15.797 1 82.56 466 ASN B C 1
ATOM 8494 O O . ASN B 1 466 ? -3.096 34.438 17.031 1 82.56 466 ASN B O 1
ATOM 8498 N N . PHE B 1 467 ? -3.99 35.312 15.141 1 86.5 467 PHE B N 1
ATOM 8499 C CA . PHE B 1 467 ? -5.168 35.781 15.852 1 86.5 467 PHE B CA 1
ATOM 8500 C C . PHE B 1 467 ? -6.086 34.625 16.219 1 86.5 467 PHE B C 1
ATOM 8502 O O . PHE B 1 467 ? -6.527 33.875 15.352 1 86.5 467 PHE B O 1
ATOM 8509 N N . LEU B 1 468 ? -6.406 34.469 17.562 1 90.06 468 LEU B N 1
ATOM 8510 C CA . LEU B 1 468 ? -7.203 33.344 18.016 1 90.06 468 LEU B CA 1
ATOM 8511 C C . LEU B 1 468 ? -8.641 33.75 18.312 1 90.06 468 LEU B C 1
ATOM 8513 O O . LEU B 1 468 ? -9.57 32.969 18.156 1 90.06 468 LEU B O 1
ATOM 8517 N N . GLY B 1 469 ? -8.742 34.969 18.828 1 89.88 469 GLY B N 1
ATOM 8518 C CA . GLY B 1 469 ? -10.055 35.469 19.203 1 89.88 469 GLY B CA 1
ATOM 8519 C C . GLY B 1 469 ? -10.008 36.75 20 1 89.88 469 GLY B C 1
ATOM 8520 O O . GLY B 1 469 ? -8.969 37.406 20.062 1 89.88 469 GLY B O 1
ATOM 8521 N N . VAL B 1 470 ? -11.289 37.125 20.484 1 90.5 470 VAL B N 1
ATOM 8522 C CA . VAL B 1 470 ? -11.398 38.406 21.172 1 90.5 470 VAL B CA 1
ATOM 8523 C C . VAL B 1 470 ? -12.188 38.25 22.453 1 90.5 470 VAL B C 1
ATOM 8525 O O . VAL B 1 470 ? -13.141 37.469 22.516 1 90.5 470 VAL B O 1
ATOM 8528 N N . CYS B 1 471 ? -11.703 38.844 23.469 1 88.69 471 CYS B N 1
ATOM 8529 C CA . CYS B 1 471 ? -12.492 39.062 24.672 1 88.69 471 CYS B CA 1
ATOM 8530 C C . CYS B 1 471 ? -13.148 40.438 24.688 1 88.69 471 CYS B C 1
ATOM 8532 O O . CYS B 1 471 ? -12.469 41.438 24.594 1 88.69 471 CYS B O 1
ATOM 8534 N N . GLU B 1 472 ? -14.484 40.375 24.844 1 87.38 472 GLU B N 1
ATOM 8535 C CA . GLU B 1 472 ? -15.227 41.625 24.734 1 87.38 472 GLU B CA 1
ATOM 8536 C C . GLU B 1 472 ? -16.031 41.906 26.016 1 87.38 472 GLU B C 1
ATOM 8538 O O . GLU B 1 472 ? -16.719 41 26.516 1 87.38 472 GLU B O 1
ATOM 8543 N N . PHE B 1 473 ? -15.852 43.062 26.484 1 82.94 473 PHE B N 1
ATOM 8544 C CA . PHE B 1 473 ? -16.656 43.562 27.594 1 82.94 473 PHE B CA 1
ATOM 8545 C C . PHE B 1 473 ? -17.547 44.688 27.141 1 82.94 473 PHE B C 1
ATOM 8547 O O . PHE B 1 473 ? -17.062 45.688 26.578 1 82.94 473 PHE B O 1
ATOM 8554 N N . TYR B 1 474 ? -18.828 44.344 27.344 1 80.31 474 TYR B N 1
ATOM 8555 C CA . TYR B 1 474 ? -19.781 45.406 27.078 1 80.31 474 TYR B CA 1
ATOM 8556 C C . TYR B 1 474 ? -20.297 46.031 28.359 1 80.31 474 TYR B C 1
ATOM 8558 O O . TYR B 1 474 ? -20.797 45.344 29.25 1 80.31 474 TYR B O 1
ATOM 8566 N N . GLY B 1 475 ? -20.031 47.219 28.625 1 75.62 475 GLY B N 1
ATOM 8567 C CA . GLY B 1 475 ? -20.516 47.844 29.844 1 75.62 475 GLY B CA 1
ATOM 8568 C C . GLY B 1 475 ? -20.266 49.312 29.891 1 75.62 475 GLY B C 1
ATOM 8569 O O . GLY B 1 475 ? -20 49.938 28.859 1 75.62 475 GLY B O 1
ATOM 8570 N N . SER B 1 476 ? -20.391 49.844 31.266 1 74.44 476 SER B N 1
ATOM 8571 C CA . SER B 1 476 ? -20.375 51.281 31.516 1 74.44 476 SER B CA 1
ATOM 8572 C C . SER B 1 476 ? -18.953 51.844 31.453 1 74.44 476 SER B C 1
ATOM 8574 O O . SER B 1 476 ? -18 51.094 31.219 1 74.44 476 SER B O 1
ATOM 8576 N N . TYR B 1 477 ? -18.891 53.156 31.719 1 77.94 477 TYR B N 1
ATOM 8577 C CA . TYR B 1 477 ? -17.656 53.938 31.656 1 77.94 477 TYR B CA 1
ATOM 8578 C C . TYR B 1 477 ? -16.578 53.312 32.531 1 77.94 477 TYR B C 1
ATOM 8580 O O . TYR B 1 477 ? -16.844 52.969 33.688 1 77.94 477 TYR B O 1
ATOM 8588 N N . LEU B 1 478 ? -15.453 53.031 31.844 1 80.81 478 LEU B N 1
ATOM 8589 C CA . LEU B 1 478 ? -14.258 52.562 32.562 1 80.81 478 LEU B CA 1
ATOM 8590 C C . LEU B 1 478 ? -13.148 53.594 32.5 1 80.81 478 LEU B C 1
ATOM 8592 O O . LEU B 1 478 ? -12.781 54.062 31.406 1 80.81 478 LEU B O 1
ATOM 8596 N N . HIS B 1 479 ? -12.664 54 33.656 1 82.19 479 HIS B N 1
ATOM 8597 C CA . HIS B 1 479 ? -11.625 55.031 33.75 1 82.19 479 HIS B CA 1
ATOM 8598 C C . HIS B 1 479 ? -10.234 54.406 33.625 1 82.19 479 HIS B C 1
ATOM 8600 O O . HIS B 1 479 ? -9.961 53.344 34.156 1 82.19 479 HIS B O 1
ATOM 8606 N N . ARG B 1 480 ? -9.492 55.219 32.875 1 82.31 480 ARG B N 1
ATOM 8607 C CA . ARG B 1 480 ? -8.094 54.812 32.75 1 82.31 480 ARG B CA 1
ATOM 8608 C C . ARG B 1 480 ? -7.387 54.844 34.094 1 82.31 480 ARG B C 1
ATOM 8610 O O . ARG B 1 480 ? -7.625 55.75 34.906 1 82.31 480 ARG B O 1
ATOM 8617 N N . GLY B 1 481 ? -6.598 53.844 34.406 1 73.81 481 GLY B N 1
ATOM 8618 C CA . GLY B 1 481 ? -5.766 53.844 35.594 1 73.81 481 GLY B CA 1
ATOM 8619 C C . GLY B 1 481 ? -6.453 53.219 36.812 1 73.81 481 GLY B C 1
ATOM 8620 O O . GLY B 1 481 ? -5.789 52.781 37.75 1 73.81 481 GLY B O 1
ATOM 8621 N N . THR B 1 482 ? -7.812 53.312 36.812 1 74.5 482 THR B N 1
ATOM 8622 C CA . THR B 1 482 ? -8.492 52.781 38 1 74.5 482 THR B CA 1
ATOM 8623 C C . THR B 1 482 ? -9.109 51.438 37.719 1 74.5 482 THR B C 1
ATOM 8625 O O . THR B 1 482 ? -9.641 50.781 38.625 1 74.5 482 THR B O 1
ATOM 8628 N N . THR B 1 483 ? -9.133 51.094 36.5 1 79.94 483 THR B N 1
ATOM 8629 C CA . THR B 1 483 ? -9.703 49.812 36.125 1 79.94 483 THR B CA 1
ATOM 8630 C C . THR B 1 483 ? -8.602 48.781 35.906 1 79.94 483 THR B C 1
ATOM 8632 O O . THR B 1 483 ? -7.688 49 35.094 1 79.94 483 THR B O 1
ATOM 8635 N N . ASN B 1 484 ? -8.703 47.719 36.719 1 83.12 484 ASN B N 1
ATOM 8636 C CA . ASN B 1 484 ? -7.77 46.594 36.562 1 83.12 484 ASN B CA 1
ATOM 8637 C C . ASN B 1 484 ? -8.422 45.406 35.844 1 83.12 484 ASN B C 1
ATOM 8639 O O . ASN B 1 484 ? -9.547 45.031 36.188 1 83.12 484 ASN B O 1
ATOM 8643 N N . ILE B 1 485 ? -7.738 44.906 34.844 1 86.69 485 ILE B N 1
ATOM 8644 C CA . ILE B 1 485 ? -8.203 43.75 34.094 1 86.69 485 ILE B CA 1
ATOM 8645 C C . ILE B 1 485 ? -7.309 42.531 34.438 1 86.69 485 ILE B C 1
ATOM 8647 O O . ILE B 1 485 ? -6.121 42.531 34.094 1 86.69 485 ILE B O 1
ATOM 8651 N N . TYR B 1 486 ? -7.891 41.562 35.094 1 88.62 486 TYR B N 1
ATOM 8652 C CA . TYR B 1 486 ? -7.188 40.312 35.406 1 88.62 486 TYR B CA 1
ATOM 8653 C C . TYR B 1 486 ? -7.484 39.25 34.344 1 88.62 486 TYR B C 1
ATOM 8655 O O . TYR B 1 486 ? -8.625 38.812 34.188 1 88.62 486 TYR B O 1
ATOM 8663 N N . VAL B 1 487 ? -6.383 38.875 33.656 1 91.38 487 VAL B N 1
ATOM 8664 C CA . VAL B 1 487 ? -6.566 37.906 32.594 1 91.38 487 VAL B CA 1
ATOM 8665 C C . VAL B 1 487 ? -6.105 36.531 33.031 1 91.38 487 VAL B C 1
ATOM 8667 O O . VAL B 1 487 ? -5.047 36.406 33.656 1 91.38 487 VAL B O 1
ATOM 8670 N N . ASN B 1 488 ? -6.949 35.5 32.75 1 91.94 488 ASN B N 1
ATOM 8671 C CA . ASN B 1 488 ? -6.648 34.094 33.094 1 91.94 488 ASN B CA 1
ATOM 8672 C C . ASN B 1 488 ? -6.535 33.25 31.844 1 91.94 488 ASN B C 1
ATOM 8674 O O . ASN B 1 488 ? -7.457 33.188 31.031 1 91.94 488 ASN B O 1
ATOM 8678 N N . PHE B 1 489 ? -5.375 32.594 31.703 1 94.69 489 PHE B N 1
ATOM 8679 C CA . PHE B 1 489 ? -5.148 31.672 30.609 1 94.69 489 PHE B CA 1
ATOM 8680 C C . PHE B 1 489 ? -5.043 30.234 31.141 1 94.69 489 PHE B C 1
ATOM 8682 O O . PHE B 1 489 ? -4.363 30 32.156 1 94.69 489 PHE B O 1
ATOM 8689 N N . SER B 1 490 ? -5.77 29.344 30.516 1 94.56 490 SER B N 1
ATOM 8690 C CA . SER B 1 490 ? -5.668 27.938 30.859 1 94.56 490 SER B CA 1
ATOM 8691 C C . SER B 1 490 ? -5.539 27.062 29.609 1 94.56 490 SER B C 1
ATOM 8693 O O . SER B 1 490 ? -6.297 27.234 28.641 1 94.56 490 SER B O 1
ATOM 8695 N N . VAL B 1 491 ? -4.523 26.188 29.547 1 95.19 491 VAL B N 1
ATOM 8696 C CA . VAL B 1 491 ? -4.363 25.188 28.5 1 95.19 491 VAL B CA 1
ATOM 8697 C C . VAL B 1 491 ? -4.504 23.797 29.094 1 95.19 491 VAL B C 1
ATOM 8699 O O . VAL B 1 491 ? -3.787 23.438 30.031 1 95.19 491 VAL B O 1
ATOM 8702 N N . ASP B 1 492 ? -5.379 23.016 28.562 1 95.06 492 ASP B N 1
ATOM 8703 C CA . ASP B 1 492 ? -5.652 21.703 29.141 1 95.06 492 ASP B CA 1
ATOM 8704 C C . ASP B 1 492 ? -4.77 20.625 28.5 1 95.06 492 ASP B C 1
ATOM 8706 O O . ASP B 1 492 ? -3.816 20.938 27.797 1 95.06 492 ASP B O 1
ATOM 8710 N N . GLU B 1 493 ? -5.039 19.375 28.797 1 92.31 493 GLU B N 1
ATOM 8711 C CA . GLU B 1 493 ? -4.215 18.25 28.359 1 92.31 493 GLU B CA 1
ATOM 8712 C C . GLU B 1 493 ? -4.309 18.047 26.859 1 92.31 493 GLU B C 1
ATOM 8714 O O . GLU B 1 493 ? -3.418 17.438 26.25 1 92.31 493 GLU B O 1
ATOM 8719 N N . ASP B 1 494 ? -5.379 18.547 26.219 1 93.44 494 ASP B N 1
ATOM 8720 C CA . ASP B 1 494 ? -5.559 18.438 24.766 1 93.44 494 ASP B CA 1
ATOM 8721 C C . ASP B 1 494 ? -4.875 19.578 24.047 1 93.44 494 ASP B C 1
ATOM 8723 O O . ASP B 1 494 ? -4.883 19.641 22.812 1 93.44 494 ASP B O 1
ATOM 8727 N N . GLY B 1 495 ? -4.348 20.5 24.812 1 92.38 495 GLY B N 1
ATOM 8728 C CA . GLY B 1 495 ? -3.719 21.672 24.234 1 92.38 495 GLY B CA 1
ATOM 8729 C C . GLY B 1 495 ? -4.715 22.75 23.844 1 92.38 495 GLY B C 1
ATOM 8730 O O . GLY B 1 495 ? -4.422 23.609 23 1 92.38 495 GLY B O 1
ATOM 8731 N N . LEU B 1 496 ? -5.855 22.719 24.438 1 94 496 LEU B N 1
ATOM 8732 C CA . LEU B 1 496 ? -6.891 23.703 24.125 1 94 496 LEU B CA 1
ATOM 8733 C C . LEU B 1 496 ? -6.848 24.875 25.094 1 94 496 LEU B C 1
ATOM 8735 O O . LEU B 1 496 ? -6.758 24.672 26.312 1 94 496 LEU B O 1
ATOM 8739 N N . LEU B 1 497 ? -6.992 26.047 24.625 1 94.12 497 LEU B N 1
ATOM 8740 C CA . LEU B 1 497 ? -6.836 27.281 25.391 1 94.12 497 LEU B CA 1
ATOM 8741 C C . LEU B 1 497 ? -8.188 27.797 25.875 1 94.12 497 LEU B C 1
ATOM 8743 O O . LEU B 1 497 ? -9.172 27.781 25.125 1 94.12 497 LEU B O 1
ATOM 8747 N N . SER B 1 498 ? -8.273 28.109 27.109 1 92.69 498 SER B N 1
ATOM 8748 C CA . SER B 1 498 ? -9.383 28.844 27.688 1 92.69 498 SER B CA 1
ATOM 8749 C C . SER B 1 498 ? -8.922 30.172 28.281 1 92.69 498 SER B C 1
ATOM 8751 O O . SER B 1 498 ? -7.938 30.234 29.016 1 92.69 498 SER B O 1
ATOM 8753 N N . VAL B 1 499 ? -9.578 31.266 27.828 1 92.75 499 VAL B N 1
ATOM 8754 C CA . VAL B 1 499 ? -9.211 32.594 28.297 1 92.75 499 VAL B CA 1
ATOM 8755 C C . VAL B 1 499 ? -10.422 33.25 28.969 1 92.75 499 VAL B C 1
ATOM 8757 O O . VAL B 1 499 ? -11.531 33.188 28.438 1 92.75 499 VAL B O 1
ATOM 8760 N N . SER B 1 500 ? -10.188 33.75 30.125 1 89.94 500 SER B N 1
ATOM 8761 C CA . SER B 1 500 ? -11.188 34.562 30.828 1 89.94 500 SER B CA 1
ATOM 8762 C C . SER B 1 500 ? -10.562 35.812 31.422 1 89.94 500 SER B C 1
ATOM 8764 O O . SER B 1 500 ? -9.344 35.875 31.609 1 89.94 500 SER B O 1
ATOM 8766 N N . ALA B 1 501 ? -11.383 36.812 31.547 1 89.06 501 ALA B N 1
ATOM 8767 C CA . ALA B 1 501 ? -10.906 38.062 32.156 1 89.06 501 ALA B CA 1
ATOM 8768 C C . ALA B 1 501 ? -11.883 38.562 33.188 1 89.06 501 ALA B C 1
ATOM 8770 O O . ALA B 1 501 ? -13.102 38.469 33.031 1 89.06 501 ALA B O 1
ATOM 8771 N N . GLU B 1 502 ? -11.25 39 34.281 1 85.25 502 GLU B N 1
ATOM 8772 C CA . GLU B 1 502 ? -12.016 39.625 35.375 1 85.25 502 GLU B CA 1
ATOM 8773 C C . GLU B 1 502 ? -11.703 41.094 35.469 1 85.25 502 GLU B C 1
ATOM 8775 O O . GLU B 1 502 ? -10.539 41.5 35.562 1 85.25 502 GLU B O 1
ATOM 8780 N N . ILE B 1 503 ? -12.797 41.875 35.406 1 83.5 503 ILE B N 1
ATOM 8781 C CA . ILE B 1 503 ? -12.641 43.312 35.531 1 83.5 503 ILE B CA 1
ATOM 8782 C C . ILE B 1 503 ? -13.023 43.75 36.938 1 83.5 503 ILE B C 1
ATOM 8784 O O . ILE B 1 503 ? -14.133 43.5 37.406 1 83.5 503 ILE B O 1
ATOM 8788 N N . LYS B 1 504 ? -12.055 44.312 37.531 1 78.38 504 LYS B N 1
ATOM 8789 C CA . LYS B 1 504 ? -12.32 44.875 38.875 1 78.38 504 LYS B CA 1
ATOM 8790 C C . LYS B 1 504 ? -12.273 46.406 38.844 1 78.38 504 LYS B C 1
ATOM 8792 O O . LYS B 1 504 ? -11.312 47 38.344 1 78.38 504 LYS B O 1
ATOM 8797 N N . LYS B 1 505 ? -13.477 46.906 39.188 1 69 505 LYS B N 1
ATOM 8798 C CA . LYS B 1 505 ? -13.609 48.344 39.281 1 69 505 LYS B CA 1
ATOM 8799 C C . LYS B 1 505 ? -13.602 48.781 40.75 1 69 505 LYS B C 1
ATOM 8801 O O . LYS B 1 505 ? -14.477 48.406 41.531 1 69 505 LYS B O 1
ATOM 8806 N N . MET B 1 506 ? -12.828 49.75 40.969 1 61.53 506 MET B N 1
ATOM 8807 C CA . MET B 1 506 ? -12.727 50.344 42.312 1 61.53 506 MET B CA 1
ATOM 8808 C C . MET B 1 506 ? -12.898 49.25 43.375 1 61.53 506 MET B C 1
ATOM 8810 O O . MET B 1 506 ? -13.477 49.5 44.438 1 61.53 506 MET B O 1
ATOM 8814 N N . GLY B 1 507 ? -12.453 47.875 43.25 1 55.62 507 GLY B N 1
ATOM 8815 C CA . GLY B 1 507 ? -12.414 46.812 44.219 1 55.62 507 GLY B CA 1
ATOM 8816 C C . GLY B 1 507 ? -13.727 46.062 44.344 1 55.62 507 GLY B C 1
ATOM 8817 O O . GLY B 1 507 ? -13.836 45.094 45.094 1 55.62 507 GLY B O 1
ATOM 8818 N N . ARG B 1 508 ? -14.773 46.438 43.656 1 58.16 508 ARG B N 1
ATOM 8819 C CA . ARG B 1 508 ? -16.062 45.844 44 1 58.16 508 ARG B CA 1
ATOM 8820 C C . ARG B 1 508 ? -16.562 44.938 42.906 1 58.16 508 ARG B C 1
ATOM 8822 O O . ARG B 1 508 ? -17.047 43.812 43.188 1 58.16 508 ARG B O 1
ATOM 8829 N N . LEU B 1 509 ? -16.859 45.438 41.75 1 54.47 509 LEU B N 1
ATOM 8830 C CA . LEU B 1 509 ? -17.625 44.688 40.781 1 54.47 509 LEU B CA 1
ATOM 8831 C C . LEU B 1 509 ? -16.703 43.906 39.844 1 54.47 509 LEU B C 1
ATOM 8833 O O . LEU B 1 509 ? -15.797 44.5 39.25 1 54.47 509 LEU B O 1
ATOM 8837 N N . SER B 1 510 ? -16.859 42.469 40 1 63.91 510 SER B N 1
ATOM 8838 C CA . SER B 1 510 ? -16.062 41.562 39.188 1 63.91 510 SER B CA 1
ATOM 8839 C C . SER B 1 510 ? -16.906 40.938 38.062 1 63.91 510 SER B C 1
ATOM 8841 O O . SER B 1 510 ? -18.031 40.5 38.281 1 63.91 510 SER B O 1
ATOM 8843 N N . GLN B 1 511 ? -16.703 41.344 36.719 1 67.81 511 GLN B N 1
ATOM 8844 C CA . GLN B 1 511 ? -17.328 40.688 35.594 1 67.81 511 GLN B CA 1
ATOM 8845 C C . GLN B 1 511 ? -16.328 39.781 34.875 1 67.81 511 GLN B C 1
ATOM 8847 O O . GLN B 1 511 ? -15.18 40.156 34.656 1 67.81 511 GLN B O 1
ATOM 8852 N N . ILE B 1 512 ? -16.812 38.469 34.625 1 70.94 512 ILE B N 1
ATOM 8853 C CA . ILE B 1 512 ? -15.984 37.5 33.906 1 70.94 512 ILE B CA 1
ATOM 8854 C C . ILE B 1 512 ? -16.406 37.469 32.438 1 70.94 512 ILE B C 1
ATOM 8856 O O . ILE B 1 512 ? -17.594 37.375 32.125 1 70.94 512 ILE B O 1
ATOM 8860 N N . ILE B 1 513 ? -15.453 37.719 31.516 1 75.94 513 ILE B N 1
ATOM 8861 C CA . ILE B 1 513 ? -15.695 37.625 30.094 1 75.94 513 ILE B CA 1
ATOM 8862 C C . ILE B 1 513 ? -14.883 36.438 29.516 1 75.94 513 ILE B C 1
ATOM 8864 O O . ILE B 1 513 ? -13.766 36.188 29.953 1 75.94 513 ILE B O 1
ATOM 8868 N N . ASN B 1 514 ? -15.539 35.719 28.562 1 80.75 514 ASN B N 1
ATOM 8869 C CA . ASN B 1 514 ? -14.883 34.625 27.891 1 80.75 514 ASN B CA 1
ATOM 8870 C C . ASN B 1 514 ? -14.461 34.969 26.469 1 80.75 514 ASN B C 1
ATOM 8872 O O . ASN B 1 514 ? -15.031 35.875 25.859 1 80.75 514 ASN B O 1
ATOM 8876 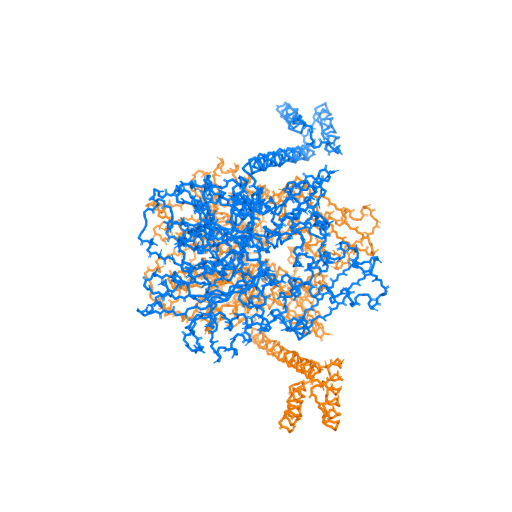N N . MET B 1 515 ? -13.531 34.312 26.016 1 87.5 515 MET B N 1
ATOM 8877 C CA . MET B 1 515 ? -12.992 34.562 24.672 1 87.5 515 MET B CA 1
ATOM 8878 C C . MET B 1 515 ? -13.953 34.031 23.609 1 87.5 515 MET B C 1
ATOM 8880 O O . MET B 1 515 ? -14.516 32.969 23.734 1 87.5 515 MET B O 1
ATOM 8884 N N . ASN B 1 516 ? -14.172 34.906 22.641 1 82.75 516 ASN B N 1
ATOM 8885 C CA . ASN B 1 516 ? -14.852 34.531 21.406 1 82.75 516 ASN B CA 1
ATOM 8886 C C . ASN B 1 516 ? -13.852 34.156 20.312 1 82.75 516 ASN B C 1
ATOM 8888 O O . ASN B 1 516 ? -13.086 35 19.844 1 82.75 516 ASN B O 1
ATOM 8892 N N . ARG B 1 517 ? -13.93 32.969 19.906 1 86.81 517 ARG B N 1
ATOM 8893 C CA . ARG B 1 517 ? -12.938 32.469 18.953 1 86.81 517 ARG B CA 1
ATOM 8894 C C . ARG B 1 517 ? -13.383 32.719 17.516 1 86.81 517 ARG B C 1
ATOM 8896 O O . ARG B 1 517 ? -14.57 32.594 17.203 1 86.81 517 ARG B O 1
ATOM 8903 N N . HIS B 1 518 ? -12.438 32.938 16.734 1 79.19 518 HIS B N 1
ATOM 8904 C CA . HIS B 1 518 ? -12.695 33.156 15.312 1 79.19 518 HIS B CA 1
ATOM 8905 C C . HIS B 1 518 ? -12.977 31.828 14.602 1 79.19 518 HIS B C 1
ATOM 8907 O O . HIS B 1 518 ? -12.18 30.891 14.695 1 79.19 518 HIS B O 1
ATOM 8913 N N . GLY B 1 519 ? -14.078 31.703 13.898 1 76.44 519 GLY B N 1
ATOM 8914 C CA . GLY B 1 519 ? -14.352 30.594 13 1 76.44 519 GLY B CA 1
ATOM 8915 C C . GLY B 1 519 ? -14.719 29.312 13.734 1 76.44 519 GLY B C 1
ATOM 8916 O O . GLY B 1 519 ? -14.852 28.266 13.125 1 76.44 519 GLY B O 1
ATOM 8917 N N . GLN B 1 520 ? -14.797 29.391 15.016 1 83.38 520 GLN B N 1
ATOM 8918 C CA . GLN B 1 520 ? -15.172 28.203 15.766 1 83.38 520 GLN B CA 1
ATOM 8919 C C . GLN B 1 520 ? -16.625 27.812 15.484 1 83.38 520 GLN B C 1
ATOM 8921 O O . GLN B 1 520 ? -17.5 28.672 15.43 1 83.38 520 GLN B O 1
ATOM 8926 N N . LEU B 1 521 ? -16.766 26.562 15.219 1 87.56 521 LEU B N 1
ATOM 8927 C CA . LEU B 1 521 ? -18.109 26.062 15.008 1 87.56 521 LEU B CA 1
ATOM 8928 C C . LEU B 1 521 ? -18.922 26.109 16.297 1 87.56 521 LEU B C 1
ATOM 8930 O O . LEU B 1 521 ? -18.406 25.812 17.375 1 87.56 521 LEU B O 1
ATOM 8934 N N . THR B 1 522 ? -20.109 26.578 16.172 1 88.06 522 THR B N 1
ATOM 8935 C CA . THR B 1 522 ? -21.016 26.547 17.312 1 88.06 522 THR B CA 1
ATOM 8936 C C . THR B 1 522 ? -21.594 25.141 17.516 1 88.06 522 THR B C 1
ATOM 8938 O O . THR B 1 522 ? -21.516 24.297 16.625 1 88.06 522 THR B O 1
ATOM 8941 N N . GLN B 1 523 ? -22.078 25 18.688 1 90.75 523 GLN B N 1
ATOM 8942 C CA . GLN B 1 523 ? -22.703 23.703 18.969 1 90.75 523 GLN B CA 1
ATOM 8943 C C . GLN B 1 523 ? -23.844 23.422 18 1 90.75 523 GLN B C 1
ATOM 8945 O O . GLN B 1 523 ? -24.031 22.281 17.578 1 90.75 523 GLN B O 1
ATOM 8950 N N . MET B 1 524 ? -24.562 24.438 17.641 1 91.44 524 MET B N 1
ATOM 8951 C CA . MET B 1 524 ? -25.656 24.297 16.703 1 91.44 524 MET B CA 1
ATOM 8952 C C . MET B 1 524 ? -25.156 23.859 15.328 1 91.44 524 MET B C 1
ATOM 8954 O O . MET B 1 524 ? -25.766 23.016 14.672 1 91.44 524 MET B O 1
ATOM 8958 N N . GLU B 1 525 ? -24.109 24.469 14.984 1 91.06 525 GLU B N 1
ATOM 8959 C CA . GLU B 1 525 ? -23.5 24.094 13.703 1 91.06 525 GLU B CA 1
ATOM 8960 C C . GLU B 1 525 ? -23 22.656 13.734 1 91.06 525 GLU B C 1
ATOM 8962 O O . GLU B 1 525 ? -23.188 21.906 12.773 1 91.06 525 GLU B O 1
ATOM 8967 N N . ILE B 1 526 ? -22.359 22.312 14.773 1 93.31 526 ILE B N 1
ATOM 8968 C CA . ILE B 1 526 ? -21.844 20.969 14.93 1 93.31 526 ILE B CA 1
ATOM 8969 C C . ILE B 1 526 ? -22.984 19.953 14.883 1 93.31 526 ILE B C 1
ATOM 8971 O O . ILE B 1 526 ? -22.906 18.938 14.188 1 93.31 526 ILE B O 1
ATOM 8975 N N . ASP B 1 527 ? -24.031 20.25 15.562 1 94.44 527 ASP B N 1
ATOM 8976 C CA . ASP B 1 527 ? -25.188 19.375 15.57 1 94.44 527 ASP B CA 1
ATOM 8977 C C . ASP B 1 527 ? -25.797 19.234 14.172 1 94.44 527 ASP B C 1
ATOM 8979 O O . ASP B 1 527 ? -26.188 18.141 13.758 1 94.44 527 ASP B O 1
ATOM 8983 N N . ARG B 1 528 ? -25.844 20.359 13.547 1 93.75 528 ARG B N 1
ATOM 8984 C CA . ARG B 1 528 ? -26.328 20.328 12.172 1 93.75 528 ARG B CA 1
ATOM 8985 C C . ARG B 1 528 ? -25.422 19.469 11.289 1 93.75 528 ARG B C 1
ATOM 8987 O O . ARG B 1 528 ? -25.922 18.656 10.5 1 93.75 528 ARG B O 1
ATOM 8994 N N . MET B 1 529 ? -24.172 19.656 11.461 1 93.44 529 MET B N 1
ATOM 8995 C CA . MET B 1 529 ? -23.203 18.922 10.641 1 93.44 529 MET B CA 1
ATOM 8996 C C . MET B 1 529 ? -23.25 17.438 10.969 1 93.44 529 MET B C 1
ATOM 8998 O O . MET B 1 529 ? -23.031 16.594 10.094 1 93.44 529 MET B O 1
ATOM 9002 N N . ILE B 1 530 ? -23.5 17.125 12.195 1 94.5 530 ILE B N 1
ATOM 9003 C CA . ILE B 1 530 ? -23.672 15.727 12.586 1 94.5 530 ILE B CA 1
ATOM 9004 C C . ILE B 1 530 ? -24.875 15.133 11.867 1 94.5 530 ILE B C 1
ATOM 9006 O O . ILE B 1 530 ? -24.812 14.031 11.32 1 94.5 530 ILE B O 1
ATOM 9010 N N . LYS B 1 531 ? -25.953 15.883 11.859 1 93.81 531 LYS B N 1
ATOM 9011 C CA . LYS B 1 531 ? -27.172 15.43 11.195 1 93.81 531 LYS B CA 1
ATOM 9012 C C . LYS B 1 531 ? -26.953 15.281 9.695 1 93.81 531 LYS B C 1
ATOM 9014 O O . LYS B 1 531 ? -27.422 14.312 9.086 1 93.81 531 LYS B O 1
ATOM 9019 N N . GLU B 1 532 ? -26.281 16.219 9.188 1 92.31 532 GLU B N 1
ATOM 9020 C CA . GLU B 1 532 ? -25.969 16.156 7.758 1 92.31 532 GLU B CA 1
ATOM 9021 C C . GLU B 1 532 ? -25.109 14.938 7.438 1 92.31 532 GLU B C 1
ATOM 9023 O O . GLU B 1 532 ? -25.312 14.266 6.43 1 92.31 532 GLU B O 1
ATOM 9028 N N . ALA B 1 533 ? -24.141 14.781 8.258 1 91.5 533 ALA B N 1
ATOM 9029 C CA . ALA B 1 533 ? -23.266 13.625 8.062 1 91.5 533 ALA B CA 1
ATOM 9030 C C . ALA B 1 533 ? -24.062 12.32 8.109 1 91.5 533 ALA B C 1
ATOM 9032 O O . ALA B 1 533 ? -23.797 11.406 7.328 1 91.5 533 ALA B O 1
ATOM 9033 N N . GLU B 1 534 ? -24.984 12.242 8.969 1 91.19 534 GLU B N 1
ATOM 9034 C CA . GLU B 1 534 ? -25.844 11.062 9.078 1 91.19 534 GLU B CA 1
ATOM 9035 C C . GLU B 1 534 ? -26.734 10.914 7.848 1 91.19 534 GLU B C 1
ATOM 9037 O O . GLU B 1 534 ? -26.969 9.797 7.383 1 91.19 534 GLU B O 1
ATOM 9042 N N . GLN B 1 535 ? -27.172 12.047 7.414 1 89.25 535 GLN B N 1
ATOM 9043 C CA . GLN B 1 535 ? -28 12.031 6.211 1 89.25 535 GLN B CA 1
ATOM 9044 C C . GLN B 1 535 ? -27.203 11.547 5.004 1 89.25 535 GLN B C 1
ATOM 9046 O O . GLN B 1 535 ? -27.719 10.758 4.199 1 89.25 535 GLN B O 1
ATOM 9051 N N . PHE B 1 536 ? -26.047 12.07 4.953 1 85.69 536 PHE B N 1
ATOM 9052 C CA . PHE B 1 536 ? -25.219 11.633 3.848 1 85.69 536 PHE B CA 1
ATOM 9053 C C . PHE B 1 536 ? -24.922 10.141 3.939 1 85.69 536 PHE B C 1
ATOM 9055 O O . PHE B 1 536 ? -24.938 9.438 2.928 1 85.69 536 PHE B O 1
ATOM 9062 N N . LYS B 1 537 ? -24.641 9.734 5.074 1 86.38 537 LYS B N 1
ATOM 9063 C CA . LYS B 1 537 ? -24.391 8.312 5.293 1 86.38 537 LYS B CA 1
ATOM 9064 C C . LYS B 1 537 ? -25.609 7.473 4.895 1 86.38 537 LYS B C 1
ATOM 9066 O O . LYS B 1 537 ? -25.469 6.434 4.25 1 86.38 537 LYS B O 1
ATOM 9071 N N . ALA B 1 538 ? -26.766 7.906 5.273 1 86.31 538 ALA B N 1
ATOM 9072 C CA . ALA B 1 538 ? -28.016 7.203 4.945 1 86.31 538 ALA B CA 1
ATOM 9073 C C . ALA B 1 538 ? -28.25 7.195 3.439 1 86.31 538 ALA B C 1
ATOM 9075 O O . ALA B 1 538 ? -28.703 6.191 2.883 1 86.31 538 ALA B O 1
ATOM 9076 N N . GLN B 1 539 ? -27.969 8.336 2.896 1 84.19 539 GLN B N 1
ATOM 9077 C CA . GLN B 1 539 ? -28.125 8.438 1.449 1 84.19 539 GLN B CA 1
ATOM 9078 C C . GLN B 1 539 ? -27.156 7.5 0.726 1 84.19 539 GLN B C 1
ATOM 9080 O O . GLN B 1 539 ? -27.531 6.871 -0.268 1 84.19 539 GLN B O 1
ATOM 9085 N N . ASP B 1 540 ? -25.969 7.492 1.213 1 83.12 540 ASP B N 1
ATOM 9086 C CA . ASP B 1 540 ? -24.984 6.59 0.632 1 83.12 540 ASP B CA 1
ATOM 9087 C C . ASP B 1 540 ? -25.422 5.137 0.752 1 83.12 540 ASP B C 1
ATOM 9089 O O . ASP B 1 540 ? -25.25 4.352 -0.184 1 83.12 540 ASP B O 1
ATOM 9093 N N . GLU B 1 541 ? -25.938 4.793 1.88 1 84 541 GLU B N 1
ATOM 9094 C CA . GLU B 1 541 ? -26.391 3.426 2.115 1 84 541 GLU B CA 1
ATOM 9095 C C . GLU B 1 541 ? -27.578 3.082 1.221 1 84 541 GLU B C 1
ATOM 9097 O O . GLU B 1 541 ? -27.672 1.969 0.701 1 84 541 GLU B O 1
ATOM 9102 N N . LYS B 1 542 ? -28.469 4.012 1.119 1 82.81 542 LYS B N 1
ATOM 9103 C CA . LYS B 1 542 ? -29.625 3.811 0.25 1 82.81 542 LYS B CA 1
ATOM 9104 C C . LYS B 1 542 ? -29.203 3.602 -1.198 1 82.81 542 LYS B C 1
ATOM 9106 O O . LYS B 1 542 ? -29.719 2.727 -1.889 1 82.81 542 LYS B O 1
ATOM 9111 N N . ARG B 1 543 ? -28.328 4.383 -1.561 1 81.44 543 ARG B N 1
ATOM 9112 C CA . ARG B 1 543 ? -27.828 4.266 -2.928 1 81.44 543 ARG B CA 1
ATOM 9113 C C . ARG B 1 543 ? -27.078 2.949 -3.133 1 81.44 543 ARG B C 1
ATOM 9115 O O . ARG B 1 543 ? -27.234 2.299 -4.168 1 81.44 543 ARG B O 1
ATOM 9122 N N . ARG B 1 544 ? -26.312 2.678 -2.227 1 80.69 544 ARG B N 1
ATOM 9123 C CA . ARG B 1 544 ? -25.594 1.407 -2.293 1 80.69 544 ARG B CA 1
ATOM 9124 C C . ARG B 1 544 ? -26.578 0.236 -2.402 1 80.69 544 ARG B C 1
ATOM 9126 O O . ARG B 1 544 ? -26.359 -0.686 -3.191 1 80.69 544 ARG B O 1
ATOM 9133 N N . LYS B 1 545 ? -27.594 0.28 -1.627 1 82.56 545 LYS B N 1
ATOM 9134 C CA . LYS B 1 545 ? -28.609 -0.775 -1.663 1 82.56 545 LYS B CA 1
ATOM 9135 C C . LYS B 1 545 ? -29.312 -0.814 -3.016 1 82.56 545 LYS B C 1
ATOM 9137 O O . LYS B 1 545 ? -29.609 -1.892 -3.539 1 82.56 545 LYS B O 1
ATOM 9142 N N . LEU B 1 546 ? -29.562 0.387 -3.463 1 83 546 LEU B N 1
ATOM 9143 C CA . LEU B 1 546 ? -30.203 0.476 -4.777 1 83 546 LEU B CA 1
ATOM 9144 C C . LEU B 1 546 ? -29.312 -0.14 -5.852 1 83 546 LEU B C 1
ATOM 9146 O O . LEU B 1 546 ? -29.781 -0.921 -6.68 1 83 546 LEU B O 1
ATOM 9150 N N . LEU B 1 547 ? -28.109 0.243 -5.812 1 81.38 547 LEU B N 1
ATOM 9151 C CA . LEU B 1 547 ? -27.172 -0.271 -6.805 1 81.38 547 LEU B CA 1
ATOM 9152 C C . LEU B 1 547 ? -26.938 -1.767 -6.609 1 81.38 547 LEU B C 1
ATOM 9154 O O . LEU B 1 547 ? -26.75 -2.498 -7.582 1 81.38 547 LEU B O 1
ATOM 9158 N N . GLN B 1 548 ? -26.953 -2.127 -5.395 1 83.44 548 GLN B N 1
ATOM 9159 C CA . GLN B 1 548 ? -26.844 -3.555 -5.109 1 83.44 548 GLN B CA 1
ATOM 9160 C C . GLN B 1 548 ? -28.047 -4.32 -5.676 1 83.44 548 GLN B C 1
ATOM 9162 O O . GLN B 1 548 ? -27.875 -5.406 -6.234 1 83.44 548 GLN B O 1
ATOM 9167 N N . ASN B 1 549 ? -29.219 -3.748 -5.484 1 84.81 549 ASN B N 1
ATOM 9168 C CA . ASN B 1 549 ? -30.422 -4.363 -6.031 1 84.81 549 ASN B CA 1
ATOM 9169 C C . ASN B 1 549 ? -30.406 -4.367 -7.555 1 84.81 549 ASN B C 1
ATOM 9171 O O . ASN B 1 549 ? -30.859 -5.324 -8.18 1 84.81 549 ASN B O 1
ATOM 9175 N N . LYS B 1 550 ? -29.922 -3.262 -8.031 1 85.31 550 LYS B N 1
ATOM 9176 C CA . LYS B 1 550 ? -29.781 -3.205 -9.477 1 85.31 550 LYS B CA 1
ATOM 9177 C C . LYS B 1 550 ? -28.844 -4.301 -9.984 1 85.31 550 LYS B C 1
ATOM 9179 O O . LYS B 1 550 ? -29.156 -4.988 -10.953 1 85.31 550 LYS B O 1
ATOM 9184 N N . SER B 1 551 ? -27.797 -4.398 -9.289 1 82.5 551 SER B N 1
ATOM 9185 C CA . SER B 1 551 ? -26.828 -5.422 -9.641 1 82.5 551 SER B CA 1
ATOM 9186 C C . SER B 1 551 ? -27.391 -6.824 -9.461 1 82.5 551 SER B C 1
ATOM 9188 O O . SER B 1 551 ? -27.125 -7.715 -10.273 1 82.5 551 SER B O 1
ATOM 9190 N N . ALA B 1 552 ? -28.109 -6.961 -8.438 1 86.38 552 ALA B N 1
ATOM 9191 C CA . ALA B 1 552 ? -28.75 -8.258 -8.188 1 86.38 552 ALA B CA 1
ATOM 9192 C C . ALA B 1 552 ? -29.734 -8.602 -9.297 1 86.38 552 ALA B C 1
ATOM 9194 O O . ALA B 1 552 ? -29.812 -9.75 -9.727 1 86.38 552 ALA B O 1
ATOM 9195 N N . LEU B 1 553 ? -30.5 -7.602 -9.672 1 88.94 553 LEU B N 1
ATOM 9196 C CA . LEU B 1 553 ? -31.438 -7.797 -10.773 1 88.94 553 LEU B CA 1
ATOM 9197 C C . LEU B 1 553 ? -30.703 -8.156 -12.055 1 88.94 553 LEU B C 1
ATOM 9199 O O . LEU B 1 553 ? -31.078 -9.094 -12.758 1 88.94 553 LEU B O 1
ATOM 9203 N N . GLU B 1 554 ? -29.672 -7.402 -12.281 1 88.06 554 GLU B N 1
ATOM 9204 C CA . GLU B 1 554 ? -28.859 -7.664 -13.469 1 88.06 554 GLU B CA 1
ATOM 9205 C C . GLU B 1 554 ? -28.281 -9.078 -13.438 1 88.06 554 GLU B C 1
ATOM 9207 O O . GLU B 1 554 ? -28.281 -9.781 -14.445 1 88.06 554 GLU B O 1
ATOM 9212 N N . SER B 1 555 ? -27.859 -9.438 -12.32 1 87.19 555 SER B N 1
ATOM 9213 C CA . SER B 1 555 ? -27.281 -10.773 -12.141 1 87.19 555 SER B CA 1
ATOM 9214 C C . SER B 1 555 ? -28.312 -11.859 -12.383 1 87.19 555 SER B C 1
ATOM 9216 O O . SER B 1 555 ? -28.016 -12.875 -13.016 1 87.19 555 SER B O 1
ATOM 9218 N N . TYR B 1 556 ? -29.469 -11.641 -11.914 1 89.5 556 TYR B N 1
ATOM 9219 C CA . TYR B 1 556 ? -30.516 -12.648 -12.047 1 89.5 556 TYR B CA 1
ATOM 9220 C C . TYR B 1 556 ? -31.016 -12.734 -13.492 1 89.5 556 TYR B C 1
ATOM 9222 O O . TYR B 1 556 ? -31.312 -13.82 -13.984 1 89.5 556 TYR B O 1
ATOM 9230 N N . VAL B 1 557 ? -31.078 -11.609 -14.109 1 90.5 557 VAL B N 1
ATOM 9231 C CA . VAL B 1 557 ? -31.469 -11.578 -15.516 1 90.5 557 VAL B CA 1
ATOM 9232 C C . VAL B 1 557 ? -30.469 -12.375 -16.344 1 90.5 557 VAL B C 1
ATOM 9234 O O . VAL B 1 557 ? -30.859 -13.164 -17.203 1 90.5 557 VAL B O 1
ATOM 9237 N N . ASN B 1 558 ? -29.25 -12.164 -16.062 1 85.69 558 ASN B N 1
ATOM 9238 C CA . ASN B 1 558 ? -28.203 -12.914 -16.766 1 85.69 558 ASN B CA 1
ATOM 9239 C C . ASN B 1 558 ? -28.297 -14.406 -16.469 1 85.69 558 ASN B C 1
ATOM 9241 O O . ASN B 1 558 ? -28.094 -15.242 -17.344 1 85.69 558 ASN B O 1
ATOM 9245 N N . PHE B 1 559 ? -28.578 -14.703 -15.25 1 85.5 559 PHE B N 1
ATOM 9246 C CA . PHE B 1 559 ? -28.734 -16.078 -14.797 1 85.5 559 PHE B CA 1
ATOM 9247 C C . PHE B 1 559 ? -29.844 -16.781 -15.57 1 85.5 559 PHE B C 1
ATOM 9249 O O . PHE B 1 559 ? -29.672 -17.906 -16.062 1 85.5 559 PHE B O 1
ATOM 9256 N N . ILE B 1 560 ? -30.953 -16.094 -15.789 1 88.31 560 ILE B N 1
ATOM 9257 C CA . ILE B 1 560 ? -32.094 -16.656 -16.469 1 88.31 560 ILE B CA 1
ATOM 9258 C C . ILE B 1 560 ? -31.844 -16.703 -17.969 1 88.31 560 ILE B C 1
ATOM 9260 O O . ILE B 1 560 ? -32.219 -17.688 -18.641 1 88.31 560 ILE B O 1
ATOM 9264 N N . SER B 1 561 ? -31.234 -15.68 -18.406 1 88 561 SER B N 1
ATOM 9265 C CA . SER B 1 561 ? -30.953 -15.594 -19.844 1 88 561 SER B CA 1
ATOM 9266 C C . SER B 1 561 ? -30.062 -16.75 -20.297 1 88 561 SER B C 1
ATOM 9268 O O . SER B 1 561 ? -30.219 -17.25 -21.406 1 88 561 SER B O 1
ATOM 9270 N N . ASP B 1 562 ? -29.156 -17.188 -19.484 1 85.5 562 ASP B N 1
ATOM 9271 C CA . ASP B 1 562 ? -28.219 -18.266 -19.812 1 85.5 562 ASP B CA 1
ATOM 9272 C C . ASP B 1 562 ? -28.922 -19.625 -19.781 1 85.5 562 ASP B C 1
ATOM 9274 O O . ASP B 1 562 ? -28.422 -20.594 -20.344 1 85.5 562 ASP B O 1
ATOM 9278 N N . ARG B 1 563 ? -30.188 -19.688 -19.188 1 86.06 563 ARG B N 1
ATOM 9279 C CA . ARG B 1 563 ? -30.875 -20.953 -19 1 86.06 563 ARG B CA 1
ATOM 9280 C C . ARG B 1 563 ? -32.188 -21 -19.812 1 86.06 563 ARG B C 1
ATOM 9282 O O . ARG B 1 563 ? -33.031 -21.859 -19.578 1 86.06 563 ARG B O 1
ATOM 9289 N N . LEU B 1 564 ? -32.344 -20.031 -20.688 1 88.31 564 LEU B N 1
ATOM 9290 C CA . LEU B 1 564 ? -33.562 -19.969 -21.484 1 88.31 564 LEU B CA 1
ATOM 9291 C C . LEU B 1 564 ? -33.719 -21.219 -22.359 1 88.31 564 LEU B C 1
ATOM 9293 O O . LEU B 1 564 ? -34.844 -21.688 -22.578 1 88.31 564 LEU B O 1
ATOM 9297 N N . ASP B 1 565 ? -32.594 -21.703 -22.75 1 85.12 565 ASP B N 1
ATOM 9298 C CA . ASP B 1 565 ? -32.594 -22.875 -23.641 1 85.12 565 ASP B CA 1
ATOM 9299 C C . ASP B 1 565 ? -33.094 -24.109 -22.906 1 85.12 565 ASP B C 1
ATOM 9301 O O . ASP B 1 565 ? -33.531 -25.078 -23.547 1 85.12 565 ASP B O 1
ATOM 9305 N N . ASP B 1 566 ? -33.062 -24.094 -21.703 1 85.12 566 ASP B N 1
ATOM 9306 C CA . ASP B 1 566 ? -33.469 -25.25 -20.906 1 85.12 566 ASP B CA 1
ATOM 9307 C C . ASP B 1 566 ? -34.969 -25.312 -20.766 1 85.12 566 ASP B C 1
ATOM 9309 O O . ASP B 1 566 ? -35.531 -26.328 -20.344 1 85.12 566 ASP B O 1
ATOM 9313 N N . ILE B 1 567 ? -35.656 -24.188 -21.203 1 87.38 567 ILE B N 1
ATOM 9314 C CA . ILE B 1 567 ? -37.094 -24.125 -21.062 1 87.38 567 ILE B CA 1
ATOM 9315 C C . ILE B 1 567 ? -37.75 -24.656 -22.328 1 87.38 567 ILE B C 1
ATOM 9317 O O . ILE B 1 567 ? -37.719 -24 -23.375 1 87.38 567 ILE B O 1
ATOM 9321 N N . ASN B 1 568 ? -38.281 -25.781 -22.281 1 83.06 568 ASN B N 1
ATOM 9322 C CA . ASN B 1 568 ? -38.844 -26.469 -23.438 1 83.06 568 ASN B CA 1
ATOM 9323 C C . ASN B 1 568 ? -40.25 -26 -23.75 1 83.06 568 ASN B C 1
ATOM 9325 O O . ASN B 1 568 ? -40.688 -26.062 -24.891 1 83.06 568 ASN B O 1
ATOM 9329 N N . ASN B 1 569 ? -41.031 -25.547 -22.812 1 87 569 ASN B N 1
ATOM 9330 C CA . ASN B 1 569 ? -42.406 -25.078 -23.016 1 87 569 ASN B CA 1
ATOM 9331 C C . ASN B 1 569 ? -42.438 -23.672 -23.609 1 87 569 ASN B C 1
ATOM 9333 O O . ASN B 1 569 ? -41.938 -22.719 -23 1 87 569 ASN B O 1
ATOM 9337 N N . LYS B 1 570 ? -43.031 -23.547 -24.797 1 87.81 570 LYS B N 1
ATOM 9338 C CA . LYS B 1 570 ? -43 -22.297 -25.547 1 87.81 570 LYS B CA 1
ATOM 9339 C C . LYS B 1 570 ? -43.719 -21.188 -24.781 1 87.81 570 LYS B C 1
ATOM 9341 O O . LYS B 1 570 ? -43.25 -20.047 -24.797 1 87.81 570 LYS B O 1
ATOM 9346 N N . ASP B 1 571 ? -44.781 -21.547 -24.172 1 85.81 571 ASP B N 1
ATOM 9347 C CA . ASP B 1 571 ? -45.562 -20.531 -23.438 1 85.81 571 ASP B CA 1
ATOM 9348 C C . ASP B 1 571 ? -44.75 -20.016 -22.25 1 85.81 571 ASP B C 1
ATOM 9350 O O . ASP B 1 571 ? -44.75 -18.812 -21.969 1 85.81 571 ASP B O 1
ATOM 9354 N N . LYS B 1 572 ? -44.094 -20.969 -21.562 1 89.06 572 LYS B N 1
ATOM 9355 C CA . LYS B 1 572 ? -43.281 -20.609 -20.406 1 89.06 572 LYS B CA 1
ATOM 9356 C C . LYS B 1 572 ? -42.062 -19.766 -20.844 1 89.06 572 LYS B C 1
ATOM 9358 O O . LYS B 1 572 ? -41.688 -18.797 -20.172 1 89.06 572 LYS B O 1
ATOM 9363 N N . LEU B 1 573 ? -41.594 -20.125 -21.891 1 90.94 573 LEU B N 1
ATOM 9364 C CA . LEU B 1 573 ? -40.469 -19.406 -22.438 1 90.94 573 LEU B CA 1
ATOM 9365 C C . LEU B 1 573 ? -40.812 -17.969 -22.781 1 90.94 573 LEU B C 1
ATOM 9367 O O . LEU B 1 573 ? -40.062 -17.047 -22.484 1 90.94 573 LEU B O 1
ATOM 9371 N N . GLU B 1 574 ? -41.938 -17.781 -23.406 1 89.69 574 GLU B N 1
ATOM 9372 C CA . GLU B 1 574 ? -42.406 -16.438 -23.781 1 89.69 574 GLU B CA 1
ATOM 9373 C C . GLU B 1 574 ? -42.625 -15.562 -22.547 1 89.69 574 GLU B C 1
ATOM 9375 O O . GLU B 1 574 ? -42.312 -14.375 -22.562 1 89.69 574 GLU B O 1
ATOM 9380 N N . ARG B 1 575 ? -43.156 -16.172 -21.516 1 89.06 575 ARG B N 1
ATOM 9381 C CA . ARG B 1 575 ? -43.406 -15.43 -20.281 1 89.06 575 ARG B CA 1
ATOM 9382 C C . ARG B 1 575 ? -42.094 -14.953 -19.672 1 89.06 575 ARG B C 1
ATOM 9384 O O . ARG B 1 575 ? -42 -13.812 -19.203 1 89.06 575 ARG B O 1
ATOM 9391 N N . VAL B 1 576 ? -41.156 -15.859 -19.672 1 91.62 576 VAL B N 1
ATOM 9392 C CA . VAL B 1 576 ? -39.844 -15.531 -19.078 1 91.62 576 VAL B CA 1
ATOM 9393 C C . VAL B 1 576 ? -39.156 -14.492 -19.938 1 91.62 576 VAL B C 1
ATOM 9395 O O . VAL B 1 576 ? -38.5 -13.578 -19.422 1 91.62 576 VAL B O 1
ATOM 9398 N N . GLU B 1 577 ? -39.25 -14.609 -21.156 1 91.69 577 GLU B N 1
ATOM 9399 C CA . GLU B 1 577 ? -38.625 -13.664 -22.078 1 91.69 577 GLU B CA 1
ATOM 9400 C C . GLU B 1 577 ? -39.219 -12.266 -21.922 1 91.69 577 GLU B C 1
ATOM 9402 O O . GLU B 1 577 ? -38.469 -11.273 -21.969 1 91.69 577 GLU B O 1
ATOM 9407 N N . ILE B 1 578 ? -40.531 -12.195 -21.766 1 89.94 578 ILE B N 1
ATOM 9408 C CA . ILE B 1 578 ? -41.188 -10.906 -21.562 1 89.94 578 ILE B CA 1
ATOM 9409 C C . ILE B 1 578 ? -40.719 -10.281 -20.25 1 89.94 578 ILE B C 1
ATOM 9411 O O . ILE B 1 578 ? -40.469 -9.07 -20.188 1 89.94 578 ILE B O 1
ATOM 9415 N N . ALA B 1 579 ? -40.594 -11.164 -19.281 1 90.75 579 ALA B N 1
ATOM 9416 C CA . ALA B 1 579 ? -40.125 -10.68 -17.984 1 90.75 579 ALA B CA 1
ATOM 9417 C C . ALA B 1 579 ? -38.688 -10.18 -18.047 1 90.75 579 ALA B C 1
ATOM 9419 O O . ALA B 1 579 ? -38.344 -9.172 -17.438 1 90.75 579 ALA B O 1
ATOM 9420 N N . ILE B 1 580 ? -37.875 -10.852 -18.75 1 91.62 580 ILE B N 1
ATOM 9421 C CA . ILE B 1 580 ? -36.469 -10.477 -18.922 1 91.62 580 ILE B CA 1
ATOM 9422 C C . ILE B 1 580 ? -36.406 -9.156 -19.703 1 91.62 580 ILE B C 1
ATOM 9424 O O . ILE B 1 580 ? -35.594 -8.281 -19.344 1 91.62 580 ILE B O 1
ATOM 9428 N N . ASP B 1 581 ? -37.188 -9.062 -20.656 1 89.75 581 ASP B N 1
ATOM 9429 C CA . ASP B 1 581 ? -37.188 -7.84 -21.453 1 89.75 581 ASP B CA 1
ATOM 9430 C C . ASP B 1 581 ? -37.625 -6.641 -20.609 1 89.75 581 ASP B C 1
ATOM 9432 O O . ASP B 1 581 ? -37.094 -5.547 -20.75 1 89.75 581 ASP B O 1
ATOM 9436 N N . SER B 1 582 ? -38.594 -6.926 -19.828 1 87.31 582 SER B N 1
ATOM 9437 C CA . SER B 1 582 ? -39.031 -5.871 -18.938 1 87.31 582 SER B CA 1
ATOM 9438 C C . SER B 1 582 ? -37.938 -5.469 -17.953 1 87.31 582 SER B C 1
ATOM 9440 O O . SER B 1 582 ? -37.781 -4.285 -17.656 1 87.31 582 SER B O 1
ATOM 9442 N N . ALA B 1 583 ? -37.25 -6.441 -17.453 1 89.38 583 ALA B N 1
ATOM 9443 C CA . ALA B 1 583 ? -36.156 -6.184 -16.531 1 89.38 583 ALA B CA 1
ATOM 9444 C C . ALA B 1 583 ? -35.031 -5.426 -17.234 1 89.38 583 ALA B C 1
ATOM 9446 O O . ALA B 1 583 ? -34.438 -4.504 -16.656 1 89.38 583 ALA B O 1
ATOM 9447 N N . PHE B 1 584 ? -34.812 -5.754 -18.422 1 85.94 584 PHE B N 1
ATOM 9448 C CA . PHE B 1 584 ? -33.781 -5.082 -19.188 1 85.94 584 PHE B CA 1
ATOM 9449 C C . PHE B 1 584 ? -34.125 -3.627 -19.453 1 85.94 584 PHE B C 1
ATOM 9451 O O . PHE B 1 584 ? -33.281 -2.746 -19.406 1 85.94 584 PHE B O 1
ATOM 9458 N N . ARG B 1 585 ? -35.375 -3.389 -19.734 1 82.56 585 ARG B N 1
ATOM 9459 C CA . ARG B 1 585 ? -35.844 -2.021 -19.969 1 82.56 585 ARG B CA 1
ATOM 9460 C C . ARG B 1 585 ? -35.656 -1.168 -18.703 1 82.56 585 ARG B C 1
ATOM 9462 O O . ARG B 1 585 ? -35.281 0.004 -18.797 1 82.56 585 ARG B O 1
ATOM 9469 N N . LEU B 1 586 ? -35.906 -1.862 -17.625 1 83.31 586 LEU B N 1
ATOM 9470 C CA . LEU B 1 586 ? -35.719 -1.158 -16.359 1 83.31 586 LEU B CA 1
ATOM 9471 C C . LEU B 1 586 ? -34.25 -0.854 -16.109 1 83.31 586 LEU B C 1
ATOM 9473 O O . LEU B 1 586 ? -33.906 0.232 -15.633 1 83.31 586 LEU B O 1
ATOM 9477 N N . LEU B 1 587 ? -33.406 -1.791 -16.391 1 84.12 587 LEU B N 1
ATOM 9478 C CA . LEU B 1 587 ? -31.969 -1.663 -16.156 1 84.12 587 LEU B CA 1
ATOM 9479 C C . LEU B 1 587 ? -31.344 -0.603 -17.062 1 84.12 587 LEU B C 1
ATOM 9481 O O . LEU B 1 587 ? -30.375 0.054 -16.688 1 84.12 587 LEU B O 1
ATOM 9485 N N . ASP B 1 588 ? -31.922 -0.452 -18.172 1 76 588 ASP B N 1
ATOM 9486 C CA . ASP B 1 588 ? -31.406 0.5 -19.156 1 76 588 ASP B CA 1
ATOM 9487 C C . ASP B 1 588 ? -31.859 1.922 -18.828 1 76 588 ASP B C 1
ATOM 9489 O O . ASP B 1 588 ? -31.234 2.891 -19.266 1 76 588 ASP B O 1
ATOM 9493 N N . LYS B 1 589 ? -32.906 1.935 -18.141 1 64.62 589 LYS B N 1
ATOM 9494 C CA . LYS B 1 589 ? -33.406 3.262 -17.797 1 64.62 589 LYS B CA 1
ATOM 9495 C C . LYS B 1 589 ? -32.531 3.932 -16.75 1 64.62 589 LYS B C 1
ATOM 9497 O O . LYS B 1 589 ? -32.094 3.283 -15.805 1 64.62 589 LYS B O 1
ATOM 9502 N N . LYS B 1 590 ? -32.062 4.988 -17.25 1 55.56 590 LYS B N 1
ATOM 9503 C CA . LYS B 1 590 ? -31.281 5.801 -16.312 1 55.56 590 LYS B CA 1
ATOM 9504 C C . LYS B 1 590 ? -32.125 6.207 -15.109 1 55.56 590 LYS B C 1
ATOM 9506 O O . LYS B 1 590 ? -33 7.078 -15.227 1 55.56 590 LYS B O 1
ATOM 9511 N N . LEU B 1 591 ? -32.562 5.215 -14.312 1 53.19 591 LEU B N 1
ATOM 9512 C CA . LEU B 1 591 ? -33.5 5.531 -13.234 1 53.19 591 LEU B CA 1
ATOM 9513 C C . LEU B 1 591 ? -32.906 6.609 -12.32 1 53.19 591 LEU B C 1
ATOM 9515 O O . LEU B 1 591 ? -31.703 6.668 -12.109 1 53.19 591 LEU B O 1
ATOM 9519 N N . ASP B 1 592 ? -33.719 7.547 -12.188 1 50.78 592 ASP B N 1
ATOM 9520 C CA . ASP B 1 592 ? -33.562 8.555 -11.141 1 50.78 592 ASP B CA 1
ATOM 9521 C C . ASP B 1 592 ? -33.312 7.914 -9.781 1 50.78 592 ASP B C 1
ATOM 9523 O O . ASP B 1 592 ? -34.125 7.156 -9.273 1 50.78 592 ASP B O 1
ATOM 9527 N N . LEU B 1 593 ? -32.094 7.598 -9.5 1 51.56 593 LEU B N 1
ATOM 9528 C CA . LEU B 1 593 ? -31.5 7 -8.305 1 51.56 593 LEU B CA 1
ATOM 9529 C C . LEU B 1 593 ? -32.344 7.285 -7.07 1 51.56 593 LEU B C 1
ATOM 9531 O O . LEU B 1 593 ? -32.156 6.672 -6.023 1 51.56 593 LEU B O 1
ATOM 9535 N N . TYR B 1 594 ? -33.125 8.453 -7.164 1 48.91 594 TYR B N 1
ATOM 9536 C CA . TYR B 1 594 ? -33.844 8.906 -5.961 1 48.91 594 TYR B CA 1
ATOM 9537 C C . TYR B 1 594 ? -35.25 8.336 -5.898 1 48.91 594 TYR B C 1
ATOM 9539 O O . TYR B 1 594 ? -36.031 8.734 -5.047 1 48.91 594 TYR B O 1
ATOM 9547 N N . SER B 1 595 ? -35.562 7.52 -6.727 1 50.53 595 SER B N 1
ATOM 9548 C CA . SER B 1 595 ? -36.938 7.059 -6.559 1 50.53 595 SER B CA 1
ATOM 9549 C C . SER B 1 595 ? -37.062 6.148 -5.344 1 50.53 595 SER B C 1
ATOM 9551 O O . SER B 1 595 ? -36.188 5.34 -5.066 1 50.53 595 SER B O 1
ATOM 9553 N N . GLU B 1 596 ? -37.781 6.527 -4.363 1 53.66 596 GLU B N 1
ATOM 9554 C CA . GLU B 1 596 ? -38.156 5.902 -3.096 1 53.66 596 GLU B CA 1
ATOM 9555 C C . GLU B 1 596 ? -38.5 4.43 -3.287 1 53.66 596 GLU B C 1
ATOM 9557 O O . GLU B 1 596 ? -38.312 3.615 -2.383 1 53.66 596 GLU B O 1
ATOM 9562 N N . PHE B 1 597 ? -39.031 4.062 -4.43 1 56.47 597 PHE B N 1
ATOM 9563 C CA . PHE B 1 597 ? -39.562 2.711 -4.578 1 56.47 597 PHE B CA 1
ATOM 9564 C C . PHE B 1 597 ? -38.469 1.744 -5 1 56.47 597 PHE B C 1
ATOM 9566 O O . PHE B 1 597 ? -37.719 2.016 -5.945 1 56.47 597 PHE B O 1
ATOM 9573 N N . PRO B 1 598 ? -38.125 0.656 -4.125 1 73 598 PRO B N 1
ATOM 9574 C CA . PRO B 1 598 ? -37.125 -0.353 -4.484 1 73 598 PRO B CA 1
ATOM 9575 C C . PRO B 1 598 ? -37.5 -1.108 -5.762 1 73 598 PRO B C 1
ATOM 9577 O O . PRO B 1 598 ? -37.812 -2.295 -5.707 1 73 598 PRO B O 1
ATOM 9580 N N . VAL B 1 599 ? -37.5 -0.346 -6.852 1 79.88 599 VAL B N 1
ATOM 9581 C CA . VAL B 1 599 ? -37.969 -0.833 -8.148 1 79.88 599 VAL B CA 1
ATOM 9582 C C . VAL B 1 599 ? -37.188 -2.066 -8.555 1 79.88 599 VAL B C 1
ATOM 9584 O O . VAL B 1 599 ? -37.75 -3.057 -9.023 1 79.88 599 VAL B O 1
ATOM 9587 N N . TYR B 1 600 ? -35.969 -2.041 -8.289 1 85.31 600 TYR B N 1
ATOM 9588 C CA . TYR B 1 600 ? -35.125 -3.154 -8.711 1 85.31 600 TYR B CA 1
ATOM 9589 C C . TYR B 1 600 ? -35.375 -4.387 -7.855 1 85.31 600 TYR B C 1
ATOM 9591 O O . TYR B 1 600 ? -35.438 -5.508 -8.367 1 85.31 600 TYR B O 1
ATOM 9599 N N . ALA B 1 601 ? -35.562 -4.105 -6.621 1 85.5 601 ALA B N 1
ATOM 9600 C CA . ALA B 1 601 ? -35.844 -5.215 -5.719 1 85.5 601 ALA B CA 1
ATOM 9601 C C . ALA B 1 601 ? -37.188 -5.871 -6.059 1 85.5 601 ALA B C 1
ATOM 9603 O O . ALA B 1 601 ? -37.312 -7.098 -6.035 1 85.5 601 ALA B O 1
ATOM 9604 N N . HIS B 1 602 ? -38.125 -5.027 -6.336 1 84.69 602 HIS B N 1
ATOM 9605 C CA . HIS B 1 602 ? -39.438 -5.527 -6.68 1 84.69 602 HIS B CA 1
ATOM 9606 C C . HIS B 1 602 ? -39.406 -6.32 -7.984 1 84.69 602 HIS B C 1
ATOM 9608 O O . HIS B 1 602 ? -40.062 -7.375 -8.086 1 84.69 602 HIS B O 1
ATOM 9614 N N . ARG B 1 603 ? -38.75 -5.723 -8.875 1 86.81 603 ARG B N 1
ATOM 9615 C CA . ARG B 1 603 ? -38.656 -6.414 -10.156 1 86.81 603 ARG B CA 1
ATOM 9616 C C . ARG B 1 603 ? -37.938 -7.742 -10.008 1 86.81 603 ARG B C 1
ATOM 9618 O O . ARG B 1 603 ? -38.25 -8.719 -10.688 1 86.81 603 ARG B O 1
ATOM 9625 N N . LEU B 1 604 ? -36.938 -7.738 -9.188 1 90.25 604 LEU B N 1
ATOM 9626 C CA . LEU B 1 604 ? -36.188 -8.961 -8.93 1 90.25 604 LEU B CA 1
ATOM 9627 C C . LEU B 1 604 ? -37.062 -10.039 -8.336 1 90.25 604 LEU B C 1
ATOM 9629 O O . LEU B 1 604 ? -37.031 -11.195 -8.773 1 90.25 604 LEU B O 1
ATOM 9633 N N . VAL B 1 605 ? -37.906 -9.648 -7.441 1 89.56 605 VAL B N 1
ATOM 9634 C CA . VAL B 1 605 ? -38.812 -10.586 -6.805 1 89.56 605 VAL B CA 1
ATOM 9635 C C . VAL B 1 605 ? -39.812 -11.102 -7.828 1 89.56 605 VAL B C 1
ATOM 9637 O O . VAL B 1 605 ? -40.125 -12.297 -7.859 1 89.56 605 VAL B O 1
ATOM 9640 N N . GLY B 1 606 ? -40.281 -10.25 -8.57 1 88.75 606 GLY B N 1
ATOM 9641 C CA . GLY B 1 606 ? -41.219 -10.641 -9.625 1 88.75 606 GLY B CA 1
ATOM 9642 C C . GLY B 1 606 ? -40.625 -11.641 -10.602 1 88.75 606 GLY B C 1
ATOM 9643 O O . GLY B 1 606 ? -41.281 -12.617 -10.969 1 88.75 606 GLY B O 1
ATOM 9644 N N . LEU B 1 607 ? -39.469 -11.32 -10.969 1 91.31 607 LEU B N 1
ATOM 9645 C CA . LEU B 1 607 ? -38.781 -12.203 -11.898 1 91.31 607 LEU B CA 1
ATOM 9646 C C . LEU B 1 607 ? -38.531 -13.57 -11.273 1 91.31 607 LEU B C 1
ATOM 9648 O O . LEU B 1 607 ? -38.656 -14.602 -11.945 1 91.31 607 LEU B O 1
ATOM 9652 N N . LYS B 1 608 ? -38.188 -13.602 -10.016 1 91.38 608 LYS B N 1
ATOM 9653 C CA . LYS B 1 608 ? -37.938 -14.852 -9.305 1 91.38 608 LYS B CA 1
ATOM 9654 C C . LYS B 1 608 ? -39.219 -15.703 -9.25 1 91.38 608 LYS B C 1
ATOM 9656 O O . LYS B 1 608 ? -39.156 -16.922 -9.43 1 91.38 608 LYS B O 1
ATOM 9661 N N . ILE B 1 609 ? -40.312 -15.039 -9.039 1 90.19 609 ILE B N 1
ATOM 9662 C CA . ILE B 1 609 ? -41.594 -15.727 -8.953 1 90.19 609 ILE B CA 1
ATOM 9663 C C . ILE B 1 609 ? -41.969 -16.328 -10.305 1 90.19 609 ILE B C 1
ATOM 9665 O O . ILE B 1 609 ? -42.375 -17.484 -10.391 1 90.19 609 ILE B O 1
ATOM 9669 N N . ILE B 1 610 ? -41.719 -15.594 -11.266 1 89.12 610 ILE B N 1
ATOM 9670 C CA . ILE B 1 610 ? -42.062 -16.047 -12.617 1 89.12 610 ILE B CA 1
ATOM 9671 C C . ILE B 1 610 ? -41.156 -17.234 -12.984 1 89.12 610 ILE B C 1
ATOM 9673 O O . ILE B 1 610 ? -41.656 -18.234 -13.523 1 89.12 610 ILE B O 1
ATOM 9677 N N . TYR B 1 611 ? -39.938 -17.109 -12.711 1 90.06 611 TYR B N 1
ATOM 9678 C CA . TYR B 1 611 ? -38.969 -18.141 -13.094 1 90.06 611 TYR B CA 1
ATOM 9679 C C . TYR B 1 611 ? -39.188 -19.406 -12.258 1 90.06 611 TYR B C 1
ATOM 9681 O O . TYR B 1 611 ? -39.062 -20.516 -12.766 1 90.06 611 TYR B O 1
ATOM 9689 N N . GLU B 1 612 ? -39.469 -19.234 -11.039 1 87.88 612 GLU B N 1
ATOM 9690 C CA . GLU 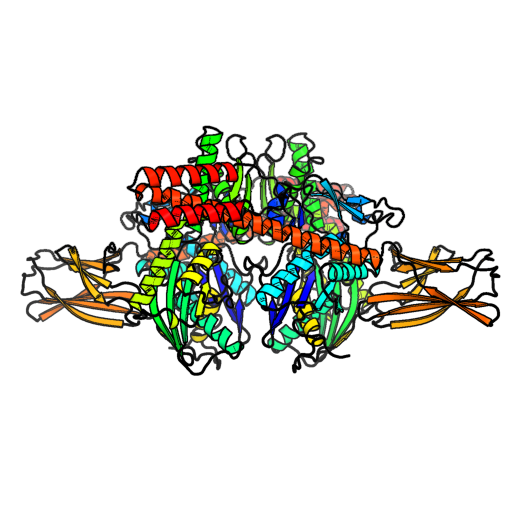B 1 612 ? -39.75 -20.391 -10.18 1 87.88 612 GLU B CA 1
ATOM 9691 C C . GLU B 1 612 ? -40.969 -21.156 -10.672 1 87.88 612 GLU B C 1
ATOM 9693 O O . GLU B 1 612 ? -41.031 -22.375 -10.602 1 87.88 612 GLU B O 1
ATOM 9698 N N . HIS B 1 613 ? -41.906 -20.484 -11.055 1 83.75 613 HIS B N 1
ATOM 9699 C CA . HIS B 1 613 ? -43.125 -21.094 -11.586 1 83.75 613 HIS B CA 1
ATOM 9700 C C . HIS B 1 613 ? -42.844 -21.891 -12.852 1 83.75 613 HIS B C 1
ATOM 9702 O O . HIS B 1 613 ? -43.438 -22.922 -13.094 1 83.75 613 HIS B O 1
ATOM 9708 N N . VAL B 1 614 ? -41.875 -21.422 -13.562 1 83.81 614 VAL B N 1
ATOM 9709 C CA . VAL B 1 614 ? -41.531 -22.062 -14.82 1 83.81 614 VAL B CA 1
ATOM 9710 C C . VAL B 1 614 ? -40.688 -23.297 -14.531 1 83.81 614 VAL B C 1
ATOM 9712 O O . VAL B 1 614 ? -40.812 -24.328 -15.203 1 83.81 614 VAL B O 1
ATOM 9715 N N . GLU B 1 615 ? -39.719 -23.203 -13.578 1 77.81 615 GLU B N 1
ATOM 9716 C CA . GLU B 1 615 ? -38.844 -24.312 -13.242 1 77.81 615 GLU B CA 1
ATOM 9717 C C . GLU B 1 615 ? -39.625 -25.438 -12.555 1 77.81 615 GLU B C 1
ATOM 9719 O O . GLU B 1 615 ? -39.281 -26.609 -12.727 1 77.81 615 GLU B O 1
ATOM 9724 N N . SER B 1 616 ? -40.531 -25.172 -11.586 1 68.44 616 SER B N 1
ATOM 9725 C CA . SER B 1 616 ? -41.281 -26.188 -10.867 1 68.44 616 SER B CA 1
ATOM 9726 C C . SER B 1 616 ? -42.219 -26.969 -11.805 1 68.44 616 SER B C 1
ATOM 9728 O O . SER B 1 616 ? -42.469 -28.156 -11.57 1 68.44 616 SER B O 1
ATOM 9730 N N . ARG B 1 617 ? -42.781 -26.422 -12.945 1 52.81 617 ARG B N 1
ATOM 9731 C CA . ARG B 1 617 ? -43.75 -27.188 -13.719 1 52.81 617 ARG B CA 1
ATOM 9732 C C . ARG B 1 617 ? -43.125 -27.828 -14.945 1 52.81 617 ARG B C 1
ATOM 9734 O O . ARG B 1 617 ? -42.312 -27.203 -15.625 1 52.81 617 ARG B O 1
#

=== Feature glossary ===
Reading guide. The protein is described through the following features:

Foldseek 3Di. A 3Di character summarizes, for each residue, the relative orientation of the Cα frame of its nearest spatial neighbor. Because it encodes fold topology rather than chemistry, 3Di alignments detect remote structural similarity that sequence alignment misses.

Contact-map, Ramachandran, and PAE plots. Plot images: a contact map (which residues are close in 3D, as an N×N binary image), a Ramachandran scatter (backbone torsion angles, revealing secondary-structure composition at a glance), and — for AlphaFold structures — a PAE heatmap (pairwise prediction confidence).

Radius of gyration, Cα contacts, bounding box. Radius of gyration (Rg) is the root-mean-square distance of Cα atoms from their centroid — a single number for overall size and compactness. A globular domain of N residues has Rg ≈ 2.2·N^0.38 Å; an extended or disordered chain has a much larger Rg. The Cα contact count is the number of residue pairs whose Cα atoms are within 8 Å and are more than four positions apart in sequence — a standard proxy for tertiary packing density. The bounding box is the smallest axis-aligned box enclosing all Cα atoms.

Secondary structure (8-state, DSSP). Eight-state secondary structure (DSSP): H is the canonical α-helix, G the tighter 3₁₀-helix, I the wider π-helix; E/B are β-structure, T and S are turns and bends, and '-' is everything else. DSSP derives these from the pattern of main-chain N–H···O=C hydrogen bonds, not from the sequence.

B-factor. B-factor (Debye–Waller factor) reflects atomic displacement in the crystal lattice. It is an experimental observable (units Å²), not a prediction; low values mean the atom is pinned down, high values mean it moves or is heterogeneous across the crystal.

pLDDT. pLDDT is the predicted lDDT-Cα score: AlphaFold's confidence that the local environment of each residue (all inter-atomic distances within 15 Å) is correctly placed. It is a per-residue number between 0 and 100, with higher meaning more reliable.

Nearest PDB structures. Nearest PDB neighbors are the top structural matches found by Foldseek when searching this structure against the entire Protein Data Bank. Each hit reports a TM-score (0 to 1; >0.5 almost always implies the same fold) and an E-value. These are *structural* homologs — they may share no detectable sequence similarity.

Solvent-accessible surface area. Accessible surface area quantifies burial. A residue with SASA near zero is packed into the hydrophobic core; one with SASA >100 Å² sits on the surface. Computed here via the Shrake–Rupley numerical algorithm with a 1.4 Å probe.

Rendered structure images. Structure images are PyMOL renders from six orthogonal camera directions. Cartoon representation draws helices as coils and strands as arrows; sticks shows the backbone as bonds; surface shows the solvent-excluded envelope. Rainbow coloring maps sequence position to hue (blue→red, N→C); chain coloring assigns a distinct color per polypeptide.

Backbone torsions (φ/ψ). φ (phi) and ψ (psi) are the two rotatable backbone dihedrals per residue: φ is the C(i-1)–N–Cα–C torsion, ψ is the N–Cα–C–N(i+1) torsion, both in degrees on (−180°, 180°]. α-helical residues cluster near (−60°, −45°); β-strand residues near (−120°, +130°). A Ramachandran plot is simply a scatter of (φ, ψ) for every residue.

Predicted aligned error. Predicted Aligned Error (PAE) is an AlphaFold confidence matrix: entry (i, j) is the expected error in the position of residue j, in ångströms, when the prediction is superimposed on the true structure at residue i. Low PAE within a block of residues means that block is internally rigid and well-predicted; high PAE between two blocks means their relative placement is uncertain even if each block individually is confident.

mmCIF coordinates. Structure coordinates are given as an mmCIF _atom_site loop: one row per atom with element, residue name, chain id, sequence number, and x/y/z position in Å. Only the four main-chain atoms per residue are included here; side chains are omitted to keep the record compact.

InterPro / GO / CATH / organism. Database cross-references. InterPro integrates a dozen domain/family signature databases into unified entries with residue-range hits. GO terms attach function/process/location labels with evidence codes. CATH codes position the fold in a four-level structural taxonomy. Organism is the NCBI-taxonomy species name.

Secondary structure (3-state, P-SEA). SS3 is a coarse helix/strand/coil call (letters a/b/c) made by the P-SEA algorithm from inter-Cα distances and dihedrals. It is less detailed than DSSP but needs only Cα positions.

Sequence. Sequence gives the chain of amino acids in standard one-letter code (A=alanine, C=cysteine, …, Y=tyrosine), read N→C. It is the only feature that is directly encoded by the gene; all structural features are derived from the folded form of this sequence.